Protein AF-A0A9Q1RAY2-F1 (afdb_monomer_lite)

pLDDT: mean 74.25, std 25.78, range [20.39, 98.81]

Organism: NCBI:txid402998

Structure (mmCIF, N/CA/C/O backbone):
data_AF-A0A9Q1RAY2-F1
#
_entry.id   AF-A0A9Q1RAY2-F1
#
loop_
_atom_site.group_PDB
_atom_site.id
_atom_site.type_symbol
_atom_site.label_atom_id
_atom_site.label_alt_id
_atom_site.label_comp_id
_atom_site.label_asym_id
_atom_site.label_entity_id
_atom_site.label_seq_id
_atom_site.pdbx_PDB_ins_code
_atom_site.Cartn_x
_atom_site.Cartn_y
_atom_site.Cartn_z
_atom_site.occupancy
_atom_site.B_iso_or_equiv
_atom_site.auth_seq_id
_atom_site.auth_comp_id
_atom_site.auth_asym_id
_atom_site.auth_atom_id
_atom_site.pdbx_PDB_model_num
ATOM 1 N N . MET A 1 1 ? -18.539 20.945 22.193 1.00 33.19 1 MET A N 1
ATOM 2 C CA . MET A 1 1 ? -17.929 22.193 21.702 1.00 33.19 1 MET A CA 1
ATOM 3 C C . MET A 1 1 ? -18.289 22.301 20.237 1.00 33.19 1 MET A C 1
ATOM 5 O O . MET A 1 1 ? -18.076 21.341 19.510 1.00 33.19 1 MET A O 1
ATOM 9 N N . GLU A 1 2 ? -18.968 23.379 19.859 1.00 35.97 2 GLU A N 1
ATOM 10 C CA . GLU A 1 2 ? -19.337 23.674 18.473 1.00 35.97 2 GLU A CA 1
ATOM 11 C C . GLU A 1 2 ? -18.058 23.868 17.649 1.00 35.97 2 GLU A C 1
ATOM 13 O O . GLU A 1 2 ? -17.167 24.615 18.052 1.00 35.97 2 GLU A O 1
ATOM 18 N N . GLY A 1 3 ? -17.947 23.143 16.533 1.00 38.47 3 GLY A N 1
ATOM 19 C CA . GLY A 1 3 ? -16.815 23.212 15.615 1.00 38.47 3 GLY A CA 1
ATOM 20 C C . GLY A 1 3 ? -16.821 24.529 14.856 1.00 38.47 3 GLY A C 1
ATOM 21 O O . GLY A 1 3 ? -17.370 24.628 13.761 1.00 38.47 3 GLY A O 1
ATOM 22 N N . VAL A 1 4 ? -16.207 25.550 15.443 1.00 36.22 4 VAL A N 1
ATOM 23 C CA . VAL A 1 4 ? -15.759 26.719 14.696 1.00 36.22 4 VAL A CA 1
ATOM 24 C C . VAL A 1 4 ? -14.616 26.234 13.808 1.00 36.22 4 VAL A C 1
ATOM 26 O O . VAL A 1 4 ? -13.540 25.905 14.300 1.00 36.22 4 VAL A O 1
ATOM 29 N N . SER A 1 5 ? -14.858 26.142 12.501 1.00 41.38 5 SER A N 1
ATOM 30 C CA . SER A 1 5 ? -13.795 26.033 11.500 1.00 41.38 5 SER A CA 1
ATOM 31 C C . SER A 1 5 ? -12.950 27.302 11.594 1.00 41.38 5 SER A C 1
ATOM 33 O O . SER A 1 5 ? -13.254 28.310 10.954 1.00 41.38 5 SER A O 1
ATOM 35 N N . TYR A 1 6 ? -11.919 27.290 12.438 1.00 50.03 6 TYR A N 1
ATOM 36 C CA . TYR A 1 6 ? -10.919 28.343 12.434 1.00 50.03 6 TYR A CA 1
ATOM 37 C C . TYR A 1 6 ? -10.226 28.304 11.078 1.00 50.03 6 TYR A C 1
ATOM 39 O O . TYR A 1 6 ? -9.606 27.308 10.714 1.00 50.03 6 TYR A O 1
ATOM 47 N N . GLN A 1 7 ? -10.366 29.385 10.317 1.00 55.94 7 GLN A N 1
ATOM 48 C CA . GLN A 1 7 ? -9.591 29.592 9.107 1.00 55.94 7 GLN A CA 1
ATOM 49 C C . GLN A 1 7 ? -8.116 29.637 9.515 1.00 55.94 7 GLN A C 1
ATOM 51 O O . GLN A 1 7 ? -7.667 30.587 10.158 1.00 55.94 7 GLN A O 1
ATOM 56 N N . ARG A 1 8 ? -7.395 28.555 9.226 1.00 67.81 8 ARG A N 1
ATOM 57 C CA . ARG A 1 8 ? -5.975 28.426 9.538 1.00 67.81 8 ARG A CA 1
ATOM 58 C C . ARG A 1 8 ? -5.168 29.207 8.504 1.00 67.81 8 ARG A C 1
ATOM 60 O O . ARG A 1 8 ? -5.456 29.143 7.310 1.00 67.81 8 ARG A O 1
ATOM 67 N N . PHE A 1 9 ? -4.183 29.971 8.965 1.00 79.50 9 PHE A N 1
ATOM 68 C CA . PHE A 1 9 ? -3.299 30.760 8.109 1.00 79.50 9 PHE A CA 1
ATOM 69 C C . PHE A 1 9 ? -1.877 30.245 8.295 1.00 79.50 9 PHE A C 1
ATOM 71 O O . PHE A 1 9 ? -1.226 30.695 9.237 1.00 79.50 9 PHE A O 1
ATOM 78 N N . PRO A 1 10 ? -1.395 29.337 7.426 1.00 85.56 10 PRO A N 1
ATOM 79 C CA . PRO A 1 10 ? -0.088 28.725 7.598 1.00 85.56 10 PRO A CA 1
ATOM 80 C C . PRO A 1 10 ? 1.021 29.773 7.720 1.00 85.56 10 PRO A C 1
ATOM 82 O O . PRO A 1 10 ? 1.092 30.715 6.924 1.00 85.56 10 PRO A O 1
ATOM 85 N N . ARG A 1 11 ? 1.906 29.607 8.705 1.00 88.69 11 ARG A N 1
ATOM 86 C CA . ARG A 1 11 ? 3.048 30.502 8.946 1.00 88.69 11 ARG A CA 1
ATOM 87 C C . ARG A 1 11 ? 4.352 29.737 8.869 1.00 88.69 11 ARG A C 1
ATOM 89 O O . ARG A 1 11 ? 4.477 28.678 9.472 1.00 88.69 11 ARG A O 1
ATOM 96 N N . ILE A 1 12 ? 5.335 30.314 8.181 1.00 91.19 12 ILE A N 1
ATOM 97 C CA . ILE A 1 12 ? 6.687 29.760 8.101 1.00 91.19 12 ILE A CA 1
ATOM 98 C C . ILE A 1 12 ? 7.641 30.613 8.934 1.00 91.19 12 ILE A C 1
ATOM 100 O O . ILE A 1 12 ? 7.715 31.829 8.749 1.00 91.19 12 ILE A O 1
ATOM 104 N N . LYS A 1 13 ? 8.405 29.974 9.822 1.00 93.06 13 LYS A N 1
ATOM 105 C CA . LYS A 1 13 ? 9.508 30.603 10.554 1.00 93.06 13 LYS A CA 1
ATOM 106 C C . LYS A 1 13 ? 10.816 29.906 10.211 1.00 93.06 13 LYS A C 1
ATOM 108 O O . LYS A 1 13 ? 11.023 28.741 10.528 1.00 93.06 13 LYS A O 1
ATOM 113 N N . ILE A 1 14 ? 11.716 30.644 9.579 1.00 94.31 14 ILE A N 1
ATOM 114 C CA . ILE A 1 14 ? 13.030 30.138 9.189 1.00 94.31 14 ILE A CA 1
ATOM 115 C C . ILE A 1 14 ? 13.910 29.977 10.436 1.00 94.31 14 ILE A C 1
ATOM 117 O O . ILE A 1 14 ? 13.985 30.891 11.261 1.00 94.31 14 ILE A O 1
ATOM 121 N N . ARG A 1 15 ? 14.570 28.821 10.567 1.00 89.25 15 ARG A N 1
ATOM 122 C CA . ARG A 1 15 ? 15.503 28.518 11.663 1.00 89.25 15 ARG A CA 1
ATOM 123 C C . ARG A 1 15 ? 16.948 28.544 11.184 1.00 89.25 15 ARG A C 1
ATOM 125 O O . ARG A 1 15 ? 17.764 29.252 11.764 1.00 89.25 15 ARG A O 1
ATOM 132 N N . GLU A 1 16 ? 17.236 27.831 10.103 1.00 93.81 16 GLU A N 1
ATOM 133 C CA . GLU A 1 16 ? 18.565 27.755 9.501 1.00 93.81 16 GLU A CA 1
ATOM 134 C C . GLU A 1 16 ? 18.442 27.743 7.978 1.00 93.81 16 GLU A C 1
ATOM 136 O O . GLU A 1 16 ? 17.544 27.102 7.430 1.00 93.81 16 GLU A O 1
ATOM 141 N N . VAL A 1 17 ? 19.340 28.453 7.295 1.00 93.75 17 VAL A N 1
ATOM 142 C CA . VAL A 1 17 ? 19.430 28.457 5.830 1.00 93.75 17 VAL A CA 1
ATOM 143 C C . VAL A 1 17 ? 20.895 28.424 5.427 1.00 93.75 17 VAL A C 1
ATOM 145 O O . VAL A 1 17 ? 21.680 29.283 5.827 1.00 93.75 17 VAL A O 1
ATOM 148 N N . LYS A 1 18 ? 21.225 27.443 4.600 1.00 93.44 18 LYS A N 1
ATOM 149 C CA . LYS A 1 18 ? 22.447 27.298 3.813 1.00 93.44 18 LYS A CA 1
ATOM 150 C C . LYS A 1 18 ? 22.038 27.135 2.345 1.00 93.44 18 LYS A C 1
ATOM 152 O O . LYS A 1 18 ? 20.847 27.090 2.028 1.00 93.44 18 LYS A O 1
ATOM 157 N N . ASP A 1 19 ? 23.013 27.070 1.442 1.00 89.75 19 ASP A N 1
ATOM 158 C CA . ASP A 1 19 ? 22.715 26.891 0.018 1.00 89.75 19 ASP A CA 1
ATOM 159 C C . ASP A 1 19 ? 22.049 25.534 -0.255 1.00 89.75 19 ASP A C 1
ATOM 161 O O . ASP A 1 19 ? 21.077 25.477 -1.002 1.00 89.75 19 ASP A O 1
ATOM 165 N N . ASP A 1 20 ? 22.498 24.463 0.395 1.00 91.38 20 ASP A N 1
ATOM 166 C CA . ASP A 1 20 ? 22.016 23.094 0.201 1.00 91.38 20 ASP A CA 1
ATOM 167 C C . ASP A 1 20 ? 21.087 22.585 1.313 1.00 91.38 20 ASP A C 1
ATOM 169 O O . ASP A 1 20 ? 20.387 21.598 1.099 1.00 91.38 20 ASP A O 1
ATOM 173 N N . PHE A 1 21 ? 21.028 23.273 2.456 1.00 94.62 21 PHE A N 1
ATOM 174 C CA . PHE A 1 21 ? 20.270 22.867 3.641 1.00 94.62 21 PHE A CA 1
ATOM 175 C C . PHE A 1 21 ? 19.347 23.981 4.151 1.00 94.62 21 PHE A C 1
ATOM 177 O O . PHE A 1 21 ? 19.739 25.143 4.238 1.00 94.62 21 PHE A O 1
ATOM 184 N N . MET A 1 22 ? 18.127 23.640 4.561 1.00 94.69 22 MET A N 1
ATOM 185 C CA . MET A 1 22 ? 17.204 24.567 5.212 1.00 94.69 22 MET A CA 1
ATOM 186 C C . MET A 1 22 ? 16.394 23.866 6.302 1.00 94.69 22 MET A C 1
ATOM 188 O O . MET A 1 22 ? 15.781 22.826 6.066 1.00 94.69 22 MET A O 1
ATOM 192 N N . LYS A 1 23 ? 16.329 24.491 7.481 1.00 94.25 23 LYS A N 1
ATOM 193 C CA . LYS A 1 23 ? 15.451 24.093 8.586 1.00 94.25 23 LYS A CA 1
ATOM 194 C C . LYS A 1 23 ? 14.445 25.209 8.860 1.00 94.25 23 LYS A C 1
ATOM 196 O O . LYS A 1 23 ? 14.830 26.373 9.018 1.00 94.25 23 LYS A O 1
ATOM 201 N N . PHE A 1 24 ? 13.156 24.888 8.912 1.00 95.00 24 PHE A N 1
ATOM 202 C CA . PHE A 1 24 ? 12.100 25.869 9.184 1.00 95.00 24 PHE A CA 1
ATOM 203 C C . PHE A 1 24 ? 10.911 25.249 9.915 1.00 95.00 24 PHE A C 1
ATOM 205 O O . PHE A 1 24 ? 10.690 24.047 9.864 1.00 95.00 24 PHE A O 1
ATOM 212 N N . GLU A 1 25 ? 10.129 26.087 10.583 1.00 92.81 25 GLU A N 1
ATOM 213 C CA . GLU A 1 25 ? 8.873 25.702 11.222 1.00 92.81 25 GLU A CA 1
ATOM 214 C C . GLU A 1 25 ? 7.697 26.086 10.341 1.00 92.81 25 GLU A C 1
ATOM 216 O O . GLU A 1 25 ? 7.675 27.194 9.802 1.00 92.81 25 GLU A O 1
ATOM 221 N N . LEU A 1 26 ? 6.712 25.203 10.248 1.00 93.25 26 LEU A N 1
ATOM 222 C CA . LEU A 1 26 ? 5.428 25.427 9.606 1.00 93.25 26 LEU A CA 1
ATOM 223 C C . LEU A 1 26 ? 4.328 25.290 10.664 1.00 93.25 26 LEU A C 1
ATOM 225 O O . LEU A 1 26 ? 4.116 24.203 11.189 1.00 93.25 26 LEU A O 1
ATOM 229 N N . ARG A 1 27 ? 3.649 26.393 10.977 1.00 91.75 27 ARG A N 1
ATOM 230 C CA . ARG A 1 27 ? 2.618 26.495 12.024 1.00 91.75 27 ARG A CA 1
ATOM 231 C C . ARG A 1 27 ? 1.255 26.822 11.447 1.00 91.75 27 ARG A C 1
ATOM 233 O O . ARG A 1 27 ? 1.172 27.266 10.300 1.00 91.75 27 ARG A O 1
ATOM 240 N N . ASP A 1 28 ? 0.224 26.681 12.276 1.00 87.44 28 ASP A N 1
ATOM 241 C CA . ASP A 1 28 ? -1.157 27.042 11.959 1.00 87.44 28 ASP A CA 1
ATOM 242 C C . ASP A 1 28 ? -1.636 26.310 10.693 1.00 87.44 28 ASP A C 1
ATOM 244 O O . ASP A 1 28 ? -2.200 26.912 9.779 1.00 87.44 28 ASP A O 1
ATOM 248 N N . THR A 1 29 ? -1.342 25.012 10.584 1.00 84.62 29 THR A N 1
ATOM 249 C CA . THR A 1 29 ? -1.717 24.196 9.422 1.00 84.62 29 THR A CA 1
ATOM 250 C C . THR A 1 29 ? -1.976 22.746 9.815 1.00 84.62 29 THR A C 1
ATOM 252 O O . THR A 1 29 ? -1.822 22.386 10.973 1.00 84.62 29 THR A O 1
ATOM 255 N N . ASP A 1 30 ? -2.399 21.915 8.871 1.00 81.31 30 ASP A N 1
ATOM 256 C CA . ASP A 1 30 ? -2.608 20.482 9.078 1.00 81.31 30 ASP A CA 1
ATOM 257 C C . ASP A 1 30 ? -1.476 19.649 8.472 1.00 81.31 30 ASP A C 1
ATOM 259 O O . ASP A 1 30 ? -0.794 20.062 7.525 1.00 81.31 30 ASP A O 1
ATOM 263 N N . ALA A 1 31 ? -1.331 18.417 8.965 1.00 77.75 31 ALA A N 1
ATOM 264 C CA . ALA A 1 31 ? -0.345 17.460 8.463 1.00 77.75 31 ALA A CA 1
ATOM 265 C C . ALA A 1 31 ? -0.508 17.173 6.959 1.00 77.75 31 ALA A C 1
ATOM 267 O O . ALA A 1 31 ? 0.468 16.875 6.272 1.00 77.75 31 ALA A O 1
ATOM 268 N N . SER A 1 32 ? -1.724 17.318 6.422 1.00 75.56 32 SER A N 1
ATOM 269 C CA . SER A 1 32 ? -2.008 17.208 4.988 1.00 75.56 32 SER A CA 1
ATOM 270 C C . SER A 1 32 ? -1.274 18.272 4.165 1.00 75.56 32 SER A C 1
ATOM 272 O O . SER A 1 32 ? -0.651 17.937 3.158 1.00 75.56 32 SER A O 1
ATOM 274 N N . ILE A 1 33 ? -1.278 19.532 4.612 1.00 79.56 33 ILE A N 1
ATOM 275 C CA . ILE A 1 33 ? -0.585 20.650 3.956 1.00 79.56 33 ILE A CA 1
ATOM 276 C C . ILE A 1 33 ? 0.929 20.513 4.114 1.00 79.56 33 ILE A C 1
ATOM 278 O O . ILE A 1 33 ? 1.663 20.697 3.142 1.00 79.56 33 ILE A O 1
ATOM 282 N N . ALA A 1 34 ? 1.400 20.132 5.306 1.00 83.50 34 ALA A N 1
ATOM 283 C CA . ALA A 1 34 ? 2.814 19.844 5.539 1.00 83.50 34 ALA A CA 1
ATOM 284 C C . ALA A 1 34 ? 3.312 18.730 4.594 1.00 83.50 34 ALA A C 1
ATOM 286 O O . ALA A 1 34 ? 4.295 18.899 3.865 1.00 83.50 34 ALA A O 1
ATOM 287 N N . ASN A 1 35 ? 2.587 17.614 4.509 1.00 79.75 35 ASN A N 1
ATOM 288 C CA . ASN A 1 35 ? 2.955 16.514 3.625 1.00 79.75 35 ASN A CA 1
ATOM 289 C C . ASN A 1 35 ? 2.816 16.876 2.136 1.00 79.75 35 ASN A C 1
ATOM 291 O O . ASN A 1 35 ? 3.636 16.442 1.326 1.00 79.75 35 ASN A O 1
ATOM 295 N N . ALA A 1 36 ? 1.837 17.701 1.752 1.00 77.31 36 ALA A N 1
ATOM 296 C CA . ALA A 1 36 ? 1.723 18.209 0.385 1.00 77.31 36 ALA A CA 1
ATOM 297 C C . ALA A 1 36 ? 2.956 19.034 -0.009 1.00 77.31 36 ALA A C 1
ATOM 299 O O . ALA A 1 36 ? 3.565 18.765 -1.046 1.00 77.31 36 ALA A O 1
ATOM 300 N N . LEU A 1 37 ? 3.381 19.969 0.847 1.00 86.25 37 LEU A N 1
ATOM 301 C CA . LEU A 1 37 ? 4.579 20.778 0.623 1.00 86.25 37 LEU A CA 1
ATOM 302 C C . LEU A 1 37 ? 5.838 19.900 0.515 1.00 86.25 37 LEU A C 1
ATOM 304 O O . LEU A 1 37 ? 6.626 20.069 -0.416 1.00 86.25 37 LEU A O 1
ATOM 308 N N . ARG A 1 38 ? 5.984 18.899 1.398 1.00 89.38 38 ARG A N 1
ATOM 309 C CA . ARG A 1 38 ? 7.049 17.882 1.321 1.00 89.38 38 ARG A CA 1
ATOM 310 C C . ARG A 1 38 ? 7.063 17.166 -0.031 1.00 89.38 38 ARG A C 1
ATOM 312 O O . ARG A 1 38 ? 8.111 17.054 -0.661 1.00 89.38 38 ARG A O 1
ATOM 319 N N . ARG A 1 39 ? 5.911 16.662 -0.478 1.00 81.50 39 ARG A N 1
ATOM 320 C CA . ARG A 1 39 ? 5.799 15.891 -1.726 1.00 81.50 39 ARG A CA 1
ATOM 321 C C . ARG A 1 39 ? 6.100 16.734 -2.957 1.00 81.50 39 ARG A C 1
ATOM 323 O O . ARG A 1 39 ? 6.765 16.239 -3.860 1.00 81.50 39 ARG A O 1
ATOM 330 N N . ILE A 1 40 ? 5.650 17.986 -2.985 1.00 85.56 40 ILE A N 1
ATOM 331 C CA . ILE A 1 40 ? 5.913 18.898 -4.102 1.00 85.56 40 ILE A CA 1
ATOM 332 C C . ILE A 1 40 ? 7.412 19.192 -4.208 1.00 85.56 40 ILE A C 1
ATOM 334 O O . ILE A 1 40 ? 7.958 19.100 -5.307 1.00 85.56 40 ILE A O 1
ATOM 338 N N . MET A 1 41 ? 8.092 19.450 -3.080 1.00 91.50 41 MET A N 1
ATOM 339 C CA . MET A 1 41 ? 9.549 19.634 -3.060 1.00 91.50 41 MET A CA 1
ATOM 340 C C . MET A 1 41 ? 10.296 18.432 -3.664 1.00 91.50 41 MET A C 1
ATOM 342 O O . MET A 1 41 ? 11.226 18.623 -4.436 1.00 91.50 41 MET A O 1
ATOM 346 N N . ILE A 1 42 ? 9.886 17.198 -3.354 1.00 83.38 42 ILE A N 1
ATOM 347 C CA . ILE A 1 42 ? 10.566 15.990 -3.855 1.00 83.38 42 ILE A CA 1
ATOM 348 C C . ILE A 1 42 ? 10.222 15.707 -5.327 1.00 83.38 42 ILE A C 1
ATOM 350 O O . ILE A 1 42 ? 11.091 15.348 -6.117 1.00 83.38 42 ILE A O 1
ATOM 354 N N . ALA A 1 43 ? 8.945 15.810 -5.698 1.00 76.75 43 ALA A N 1
ATOM 355 C CA . ALA A 1 43 ? 8.440 15.168 -6.909 1.00 76.75 43 ALA A CA 1
ATOM 356 C C . ALA A 1 43 ? 8.066 16.129 -8.042 1.00 76.75 43 ALA A C 1
ATOM 358 O O . ALA A 1 43 ? 7.957 15.679 -9.180 1.00 76.75 43 ALA A O 1
ATOM 359 N N . GLU A 1 44 ? 7.831 17.411 -7.767 1.00 84.00 44 GLU A N 1
ATOM 360 C CA . GLU A 1 44 ? 7.173 18.303 -8.733 1.00 84.00 44 GLU A CA 1
ATOM 361 C C . GLU A 1 44 ? 7.919 19.603 -9.010 1.00 84.00 44 GLU A C 1
ATOM 363 O O . GLU A 1 44 ? 7.674 20.222 -10.044 1.00 84.00 44 GLU A O 1
ATOM 368 N N . VAL A 1 45 ? 8.851 20.008 -8.144 1.00 92.62 45 VAL A N 1
ATOM 369 C CA . VAL A 1 45 ? 9.745 21.124 -8.460 1.00 92.62 45 VAL A CA 1
ATOM 370 C C . VAL A 1 45 ? 10.671 20.704 -9.611 1.00 92.62 45 VAL A C 1
ATOM 372 O O . VAL A 1 45 ? 11.398 19.717 -9.473 1.00 92.62 45 VAL A O 1
ATOM 375 N N . PRO A 1 46 ? 10.643 21.409 -10.757 1.00 93.44 46 PRO A N 1
ATOM 376 C CA . PRO A 1 46 ? 11.381 20.987 -11.935 1.00 93.44 46 PRO A CA 1
ATOM 377 C C . PRO A 1 46 ? 12.879 21.248 -11.801 1.00 93.44 46 PRO A C 1
ATOM 379 O O . PRO A 1 46 ? 13.305 22.266 -11.254 1.00 93.44 46 PRO A O 1
ATOM 382 N N . THR A 1 47 ? 13.674 20.357 -12.387 1.00 95.62 47 THR A N 1
ATOM 383 C CA . THR A 1 47 ? 15.131 20.490 -12.526 1.00 95.62 47 THR A CA 1
ATOM 384 C C . THR A 1 47 ? 15.575 20.126 -13.940 1.00 95.62 47 THR A C 1
ATOM 386 O O . THR A 1 47 ? 14.775 19.663 -14.758 1.00 95.62 47 THR A O 1
ATOM 389 N N . ILE A 1 48 ? 16.850 20.358 -14.246 1.00 95.12 48 ILE A N 1
ATOM 390 C CA . ILE A 1 48 ? 17.475 20.000 -15.518 1.00 95.12 48 ILE A CA 1
ATOM 391 C C . ILE A 1 48 ? 18.416 18.819 -15.270 1.00 95.12 48 ILE A C 1
ATOM 393 O O . ILE A 1 48 ? 19.281 18.883 -14.402 1.00 95.12 48 ILE A O 1
ATOM 397 N N . ALA A 1 49 ? 18.264 17.746 -16.044 1.00 94.88 49 ALA A N 1
ATOM 398 C CA . ALA A 1 49 ? 19.129 16.569 -15.964 1.00 94.88 49 ALA A CA 1
ATOM 399 C C . ALA A 1 49 ? 19.425 16.014 -17.359 1.00 94.88 49 ALA A C 1
ATOM 401 O O . ALA A 1 49 ? 18.639 16.217 -18.290 1.00 94.88 49 ALA A O 1
ATOM 402 N N . ILE A 1 50 ? 20.549 15.304 -17.501 1.00 94.69 50 ILE A N 1
ATOM 403 C CA . ILE A 1 50 ? 20.930 14.642 -18.754 1.00 94.69 50 ILE A CA 1
ATOM 404 C C . ILE A 1 50 ? 19.912 13.538 -19.075 1.00 94.69 50 ILE A C 1
ATOM 406 O O . ILE A 1 50 ? 19.660 12.630 -18.277 1.00 94.69 50 ILE A O 1
ATOM 410 N N . ASP A 1 51 ? 19.306 13.631 -20.256 1.00 88.69 51 ASP A N 1
ATOM 411 C CA . ASP A 1 51 ? 18.248 12.730 -20.708 1.00 88.69 51 ASP A CA 1
ATOM 412 C C . ASP A 1 51 ? 18.700 11.835 -21.858 1.00 88.69 51 ASP A C 1
ATOM 414 O O . ASP A 1 51 ? 18.518 10.621 -21.797 1.00 88.69 51 ASP A O 1
ATOM 418 N N . LEU A 1 52 ? 19.357 12.422 -22.860 1.00 87.94 52 LEU A N 1
ATOM 419 C CA . LEU A 1 52 ? 19.898 11.699 -24.006 1.00 87.94 52 LEU A CA 1
ATOM 420 C C . LEU A 1 52 ? 21.426 11.749 -23.987 1.00 87.94 52 LEU A C 1
ATOM 422 O O . LEU A 1 52 ? 22.007 12.804 -23.738 1.00 87.94 52 LEU A O 1
ATOM 426 N N . VAL A 1 53 ? 22.075 10.624 -24.284 1.00 91.25 53 VAL A N 1
ATOM 427 C CA . VAL A 1 53 ? 23.532 10.533 -24.439 1.00 91.25 53 VAL A CA 1
ATOM 428 C C . VAL A 1 53 ? 23.838 9.833 -25.757 1.00 91.25 53 VAL A C 1
ATOM 430 O O . VAL A 1 53 ? 23.393 8.716 -26.001 1.00 91.25 53 VAL A O 1
ATOM 433 N N . GLU A 1 54 ? 24.615 10.495 -26.599 1.00 91.75 54 GLU A N 1
ATOM 434 C CA . GLU A 1 54 ? 25.106 10.003 -27.877 1.00 91.75 54 GLU A CA 1
ATOM 435 C C . GLU A 1 54 ? 26.615 9.798 -27.782 1.00 91.75 54 GLU A C 1
ATOM 437 O O . GLU A 1 54 ? 27.398 10.749 -27.734 1.00 91.75 54 GLU A O 1
ATOM 442 N N . ILE A 1 55 ? 27.035 8.538 -27.730 1.00 90.88 55 ILE A N 1
ATOM 443 C CA . ILE A 1 55 ? 28.447 8.175 -27.625 1.00 90.88 55 ILE A CA 1
ATOM 444 C C . ILE A 1 55 ? 29.023 8.019 -29.033 1.00 90.88 55 ILE A C 1
ATOM 446 O O . ILE A 1 55 ? 28.619 7.143 -29.792 1.00 90.88 55 ILE A O 1
ATOM 450 N N . GLU A 1 56 ? 29.991 8.869 -29.381 1.00 94.81 56 GLU A N 1
ATOM 451 C CA . GLU A 1 56 ? 30.722 8.775 -30.650 1.00 94.81 56 GLU A CA 1
ATOM 452 C C . GLU A 1 56 ? 31.846 7.738 -30.568 1.00 94.81 56 GLU A C 1
ATOM 454 O O . GLU A 1 56 ? 32.087 6.984 -31.509 1.00 94.81 56 GLU A O 1
ATOM 459 N N . VAL A 1 57 ? 32.583 7.739 -29.453 1.00 95.38 57 VAL A N 1
ATOM 460 C CA . VAL A 1 57 ? 33.700 6.825 -29.197 1.00 95.38 57 VAL A CA 1
ATOM 461 C C . VAL A 1 57 ? 33.703 6.445 -27.728 1.00 95.38 57 VAL A C 1
ATOM 463 O O . VAL A 1 57 ? 33.858 7.307 -26.867 1.00 95.38 57 VAL A O 1
ATOM 466 N N . ASN A 1 58 ? 33.644 5.148 -27.448 1.00 95.44 58 ASN A N 1
ATOM 467 C CA . ASN A 1 58 ? 33.940 4.592 -26.137 1.00 95.44 58 ASN A CA 1
ATOM 468 C C . ASN A 1 58 ? 34.900 3.412 -26.294 1.00 95.44 58 ASN A C 1
ATOM 470 O O . ASN A 1 58 ? 34.569 2.379 -26.866 1.00 95.44 58 ASN A O 1
ATOM 474 N N . SER A 1 59 ? 36.119 3.587 -25.793 1.00 95.31 59 SER A N 1
ATOM 475 C CA . SER A 1 59 ? 37.126 2.517 -25.708 1.00 95.31 59 SER A CA 1
ATOM 476 C C . SER A 1 59 ? 37.485 2.184 -24.260 1.00 95.31 59 SER A C 1
ATOM 478 O O . SER A 1 59 ? 38.508 1.546 -24.000 1.00 95.31 59 SER A O 1
ATOM 480 N N . SER A 1 60 ? 36.671 2.657 -23.314 1.00 93.38 60 SER A N 1
ATOM 481 C CA . SER A 1 60 ? 36.824 2.399 -21.888 1.00 93.38 60 SER A CA 1
ATOM 482 C C . SER A 1 60 ? 36.389 0.974 -21.521 1.00 93.38 60 SER A C 1
ATOM 484 O O . SER A 1 60 ? 35.984 0.185 -22.369 1.00 93.38 60 SER A O 1
ATOM 486 N N . VAL A 1 61 ? 36.506 0.629 -20.238 1.00 90.19 61 VAL A N 1
ATOM 487 C CA . VAL A 1 61 ? 36.059 -0.672 -19.705 1.00 90.19 61 VAL A CA 1
ATOM 488 C C . VAL A 1 61 ? 34.555 -0.680 -19.393 1.00 90.19 61 VAL A C 1
ATOM 490 O O . VAL A 1 61 ? 33.976 -1.747 -19.216 1.00 90.19 61 VAL A O 1
ATOM 493 N N . LEU A 1 62 ? 33.920 0.493 -19.293 1.00 89.50 62 LEU A N 1
ATOM 494 C CA . LEU A 1 62 ? 32.485 0.593 -19.039 1.00 89.50 62 LEU A CA 1
ATOM 495 C C . LEU A 1 62 ? 31.733 0.615 -20.361 1.00 89.50 62 LEU A C 1
ATOM 497 O O . LEU A 1 62 ? 32.099 1.363 -21.266 1.00 89.50 62 LEU A O 1
ATOM 501 N N . ASN A 1 63 ? 30.661 -0.164 -20.441 1.00 87.69 63 ASN A N 1
ATOM 502 C CA . ASN A 1 63 ? 29.761 -0.114 -21.580 1.00 87.69 63 ASN A CA 1
ATOM 503 C C . ASN A 1 63 ? 28.969 1.205 -21.602 1.00 87.69 63 ASN A C 1
ATOM 505 O O . ASN A 1 63 ? 28.826 1.894 -20.582 1.00 87.69 63 ASN A O 1
ATOM 509 N N . ASP A 1 64 ? 28.421 1.516 -22.771 1.00 84.75 64 ASP A N 1
ATOM 510 C CA . ASP A 1 64 ? 27.703 2.754 -23.072 1.00 84.75 64 ASP A CA 1
ATOM 511 C C . ASP A 1 64 ? 26.509 2.995 -22.140 1.00 84.75 64 ASP A C 1
ATOM 513 O O . ASP A 1 64 ? 26.296 4.121 -21.682 1.00 84.75 64 ASP A O 1
ATOM 517 N N . GLU A 1 65 ? 25.775 1.941 -21.773 1.00 81.56 65 GLU A N 1
ATOM 518 C CA . GLU A 1 65 ? 24.644 2.022 -20.851 1.00 81.56 65 GLU A CA 1
ATOM 519 C C . GLU A 1 65 ? 25.072 2.501 -19.459 1.00 81.56 65 GLU A C 1
ATOM 521 O O . GLU A 1 65 ? 24.441 3.386 -18.883 1.00 81.56 65 GLU A O 1
ATOM 526 N N . PHE A 1 66 ? 26.194 2.000 -18.933 1.00 80.69 66 PHE A N 1
ATOM 527 C CA . PHE A 1 66 ? 26.681 2.387 -17.608 1.00 80.69 66 PHE A CA 1
ATOM 528 C C . PHE A 1 66 ? 27.161 3.837 -17.580 1.00 80.69 66 PHE A C 1
ATOM 530 O O . PHE A 1 66 ? 26.930 4.541 -16.595 1.00 80.69 66 PHE A O 1
ATOM 537 N N . ILE A 1 67 ? 27.816 4.296 -18.650 1.00 87.75 67 ILE A N 1
ATOM 538 C CA . ILE A 1 67 ? 28.240 5.695 -18.784 1.00 87.75 67 ILE A CA 1
ATOM 539 C C . ILE A 1 67 ? 27.009 6.601 -18.877 1.00 87.75 67 ILE A C 1
ATOM 541 O O . ILE A 1 67 ? 26.941 7.607 -18.172 1.00 87.75 67 ILE A O 1
ATOM 545 N N . SER A 1 68 ? 26.010 6.210 -19.670 1.00 87.62 68 SER A N 1
ATOM 546 C CA . SER A 1 68 ? 24.761 6.959 -19.837 1.00 87.62 68 SER A CA 1
ATOM 547 C C . SER A 1 68 ? 23.980 7.076 -18.525 1.00 87.62 68 SER A C 1
ATOM 549 O O . SER A 1 68 ? 23.561 8.171 -18.157 1.00 87.62 68 SER A O 1
ATOM 551 N N . HIS A 1 69 ? 23.862 5.985 -17.759 1.00 83.94 69 HIS A N 1
ATOM 552 C CA . HIS A 1 69 ? 23.225 6.003 -16.438 1.00 83.94 69 HIS A CA 1
ATOM 553 C C . HIS A 1 69 ? 23.962 6.899 -15.437 1.00 83.94 69 HIS A C 1
ATOM 555 O O . HIS A 1 69 ? 23.319 7.624 -14.681 1.00 83.94 69 HIS A O 1
ATOM 561 N N . ARG A 1 70 ? 25.302 6.885 -15.437 1.00 91.25 70 ARG A N 1
ATOM 562 C CA . ARG A 1 70 ? 26.100 7.769 -14.573 1.00 91.25 70 ARG A CA 1
ATOM 563 C C . ARG A 1 70 ? 25.901 9.234 -14.930 1.00 91.25 70 ARG A C 1
ATOM 565 O O . ARG A 1 70 ? 25.667 10.032 -14.033 1.00 91.25 70 ARG A O 1
ATOM 572 N N . LEU A 1 71 ? 25.961 9.569 -16.219 1.00 90.88 71 LEU A N 1
ATOM 573 C CA . LEU A 1 71 ? 25.730 10.929 -16.713 1.00 90.88 71 LEU A CA 1
ATOM 574 C C . LEU A 1 71 ? 24.326 11.427 -16.364 1.00 90.88 71 LEU A C 1
ATOM 576 O O . LEU A 1 71 ? 24.183 12.557 -15.911 1.00 90.88 71 LEU A O 1
ATOM 580 N N . GLY A 1 72 ? 23.311 10.571 -16.501 1.00 90.44 72 GLY A N 1
ATOM 581 C CA . GLY A 1 72 ? 21.934 10.897 -16.139 1.00 90.44 72 GLY A CA 1
ATOM 582 C C . GLY A 1 72 ? 21.740 11.250 -14.662 1.00 90.44 72 GLY A C 1
ATOM 583 O O . GLY A 1 72 ? 20.783 11.942 -14.344 1.00 90.44 72 GLY A O 1
ATOM 584 N N . LEU A 1 73 ? 22.634 10.808 -13.770 1.00 90.25 73 LEU A N 1
ATOM 585 C CA . LEU A 1 73 ? 22.584 11.080 -12.328 1.00 90.25 73 LEU A CA 1
ATOM 586 C C . LEU A 1 73 ? 23.578 12.158 -11.871 1.00 90.25 73 LEU A C 1
ATOM 588 O O . LEU A 1 73 ? 23.695 12.391 -10.670 1.00 90.25 73 LEU A O 1
ATOM 592 N N . VAL A 1 74 ? 24.298 12.816 -12.788 1.00 93.50 74 VAL A N 1
ATOM 593 C CA . VAL A 1 74 ? 25.111 13.991 -12.446 1.00 93.50 74 VAL A CA 1
ATOM 594 C C . VAL A 1 74 ? 24.164 15.178 -12.227 1.00 93.50 74 VAL A C 1
ATOM 596 O O . VAL A 1 74 ? 23.513 15.606 -13.182 1.00 93.50 74 VAL A O 1
ATOM 599 N N . PRO A 1 75 ? 24.076 15.731 -11.006 1.00 93.31 75 PRO A N 1
ATOM 600 C CA . PRO A 1 75 ? 23.222 16.876 -10.734 1.00 93.31 75 PRO A CA 1
ATOM 601 C C . PRO A 1 75 ? 23.771 18.121 -11.433 1.00 93.31 75 PRO A C 1
ATOM 603 O O . PRO A 1 75 ? 24.975 18.398 -11.394 1.00 93.31 75 PRO A O 1
ATOM 606 N N . LEU A 1 76 ? 22.872 18.870 -12.071 1.00 95.19 76 LEU A N 1
ATOM 607 C CA . LEU A 1 76 ? 23.174 20.107 -12.787 1.00 95.19 76 LEU A CA 1
ATOM 608 C C . LEU A 1 76 ? 22.516 21.299 -12.087 1.00 95.19 76 LEU A C 1
ATOM 610 O O . LEU A 1 76 ? 21.389 21.194 -11.590 1.00 95.19 76 LEU A O 1
ATOM 614 N N . THR A 1 77 ? 23.183 22.451 -12.100 1.00 94.94 77 THR A N 1
ATOM 615 C CA . THR A 1 77 ? 22.594 23.715 -11.652 1.00 94.94 77 THR A CA 1
ATOM 616 C C . THR A 1 77 ? 21.329 24.007 -12.458 1.00 94.94 77 THR A C 1
ATOM 618 O O . THR A 1 77 ? 21.324 24.009 -13.688 1.00 94.94 77 THR A O 1
ATOM 621 N N . SER A 1 78 ? 20.221 24.208 -11.750 1.00 93.38 78 SER A N 1
ATOM 622 C CA . SER A 1 78 ? 18.864 24.182 -12.301 1.00 93.38 78 SER A CA 1
ATOM 623 C C . SER A 1 78 ? 18.085 25.471 -12.014 1.00 93.38 78 SER A C 1
ATOM 625 O O . SER A 1 78 ? 16.857 25.467 -12.008 1.00 93.38 78 SER A O 1
ATOM 627 N N . GLU A 1 79 ? 18.766 26.605 -11.820 1.00 85.88 79 GLU A N 1
ATOM 628 C CA . GLU A 1 79 ? 18.116 27.907 -11.574 1.00 85.88 79 GLU A CA 1
ATOM 629 C C . GLU A 1 79 ? 17.173 28.321 -12.722 1.00 85.88 79 GLU A C 1
ATOM 631 O O . GLU A 1 79 ? 16.116 28.908 -12.496 1.00 85.88 79 GLU A O 1
ATOM 636 N N . ARG A 1 80 ? 17.504 27.933 -13.962 1.00 83.88 80 ARG A N 1
ATOM 637 C CA . ARG A 1 80 ? 16.676 28.156 -15.161 1.00 83.88 80 ARG A CA 1
ATOM 638 C C . ARG A 1 80 ? 15.527 27.160 -15.344 1.00 83.88 80 ARG A C 1
ATOM 640 O O . ARG A 1 80 ? 14.722 27.337 -16.256 1.00 83.88 80 ARG A O 1
ATOM 647 N N . ALA A 1 81 ? 15.408 26.117 -14.521 1.00 88.31 81 ALA A N 1
ATOM 648 C CA . ALA A 1 81 ? 14.420 25.060 -14.752 1.00 88.31 81 ALA A CA 1
ATOM 649 C C . ALA A 1 81 ? 12.975 25.590 -14.756 1.00 88.31 81 ALA A C 1
ATOM 651 O O . ALA A 1 81 ? 12.142 25.129 -15.536 1.00 88.31 81 ALA A O 1
ATOM 652 N N . MET A 1 82 ? 12.672 26.601 -13.935 1.00 83.62 82 MET A N 1
ATOM 653 C CA . MET A 1 82 ? 11.338 27.208 -13.888 1.00 83.62 82 MET A CA 1
ATOM 654 C C . MET A 1 82 ? 10.979 27.960 -15.179 1.00 83.62 82 MET A C 1
ATOM 656 O O . MET A 1 82 ? 9.829 27.888 -15.602 1.00 83.62 82 MET A O 1
ATOM 660 N N . SER A 1 83 ? 11.941 28.614 -15.841 1.00 86.25 83 SER A N 1
ATOM 661 C CA . SER A 1 83 ? 11.715 29.399 -17.069 1.00 86.25 83 SER A CA 1
ATOM 662 C C . SER A 1 83 ? 11.855 28.595 -18.366 1.00 86.25 83 SER A C 1
ATOM 664 O O . SER A 1 83 ? 11.395 29.030 -19.419 1.00 86.25 83 SER A O 1
ATOM 666 N N . MET A 1 84 ? 12.481 27.423 -18.301 1.00 87.56 84 MET A N 1
ATOM 667 C CA . MET A 1 84 ? 12.639 26.507 -19.428 1.00 87.56 84 MET A CA 1
ATOM 668 C C . MET A 1 84 ? 11.312 25.809 -19.767 1.00 87.56 84 MET A C 1
ATOM 670 O O . MET A 1 84 ? 10.510 25.503 -18.876 1.00 87.56 84 MET A O 1
ATOM 674 N N . ARG A 1 85 ? 11.066 25.528 -21.049 1.00 86.69 85 ARG A N 1
ATOM 675 C CA . ARG A 1 85 ? 9.877 24.777 -21.482 1.00 86.69 85 ARG A CA 1
ATOM 676 C C . ARG A 1 85 ? 10.113 23.276 -21.339 1.00 86.69 85 ARG A C 1
ATOM 678 O O . ARG A 1 85 ? 11.243 22.806 -21.480 1.00 86.69 85 ARG A O 1
ATOM 685 N N . PHE A 1 86 ? 9.056 22.516 -21.063 1.00 83.69 86 PHE A N 1
ATOM 686 C CA . PHE A 1 86 ? 9.124 21.063 -21.202 1.00 83.69 86 PHE A CA 1
ATOM 687 C C . PHE A 1 86 ? 9.281 20.716 -22.682 1.00 83.69 86 PHE A C 1
ATOM 689 O O . PHE A 1 86 ? 8.659 21.347 -23.533 1.00 83.69 86 PHE A O 1
ATOM 696 N N . SER A 1 87 ? 10.108 19.716 -23.001 1.00 80.12 87 SER A N 1
ATOM 697 C CA . SER A 1 87 ? 10.377 19.361 -24.399 1.00 80.12 87 SER A CA 1
ATOM 698 C C . SER A 1 87 ? 9.103 18.995 -25.156 1.00 80.12 87 SER A C 1
ATOM 700 O O . SER A 1 87 ? 8.969 19.392 -26.300 1.00 80.12 87 SER A O 1
ATOM 702 N N . ARG A 1 88 ? 8.147 18.323 -24.503 1.00 76.88 88 ARG A N 1
ATOM 703 C CA . ARG A 1 88 ? 6.855 17.919 -25.087 1.00 76.88 88 ARG A CA 1
ATOM 704 C C . ARG A 1 88 ? 5.903 19.079 -25.420 1.00 76.88 88 ARG A C 1
ATOM 706 O O . ARG A 1 88 ? 5.012 18.880 -26.232 1.00 76.88 88 ARG A O 1
ATOM 713 N N . ASP A 1 89 ? 6.128 20.259 -24.842 1.00 73.31 89 ASP A N 1
ATOM 714 C CA . ASP A 1 89 ? 5.283 21.460 -24.994 1.00 73.31 89 ASP A CA 1
ATOM 715 C C . ASP A 1 89 ? 6.073 22.615 -25.625 1.00 73.31 89 ASP A C 1
ATOM 717 O O . ASP A 1 89 ? 5.823 23.799 -25.398 1.00 73.31 89 ASP A O 1
ATOM 721 N N . CYS A 1 90 ? 7.143 22.286 -26.347 1.00 79.38 90 CYS A N 1
ATOM 722 C CA . CYS A 1 90 ? 7.995 23.295 -26.940 1.00 79.38 90 CYS A CA 1
ATOM 723 C C . CYS A 1 90 ? 7.555 23.598 -28.374 1.00 79.38 90 CYS A C 1
ATOM 725 O O . CYS A 1 90 ? 7.991 22.932 -29.310 1.00 79.38 90 CYS A O 1
ATOM 727 N N . ASP A 1 91 ? 6.764 24.661 -28.544 1.00 79.38 91 ASP A N 1
ATOM 728 C CA . ASP A 1 91 ? 6.344 25.158 -29.869 1.00 79.38 91 ASP A CA 1
ATOM 729 C C . ASP A 1 91 ? 7.519 25.532 -30.779 1.00 79.38 91 ASP A C 1
ATOM 731 O O . ASP A 1 91 ? 7.411 25.510 -31.998 1.00 79.38 91 ASP A O 1
ATOM 735 N N . ALA A 1 92 ? 8.654 25.923 -30.193 1.00 80.31 92 ALA A N 1
ATOM 736 C CA . ALA A 1 92 ? 9.814 26.371 -30.958 1.00 80.31 92 ALA A CA 1
ATOM 737 C C . ALA A 1 92 ? 10.475 25.236 -31.757 1.00 80.31 92 ALA A C 1
ATOM 739 O O . ALA A 1 92 ? 11.256 25.509 -32.666 1.00 80.31 92 ALA A O 1
ATOM 740 N N . CYS A 1 93 ? 10.206 23.983 -31.393 1.00 78.25 93 CYS A N 1
ATOM 741 C CA . CYS A 1 93 ? 10.844 22.819 -31.992 1.00 78.25 93 CYS A CA 1
ATOM 742 C C . CYS A 1 93 ? 9.875 21.642 -32.191 1.00 78.25 93 CYS A C 1
ATOM 744 O O . CYS A 1 93 ? 10.300 20.495 -32.303 1.00 78.25 93 CYS A O 1
ATOM 746 N N . ASP A 1 94 ? 8.565 21.922 -32.199 1.00 74.56 94 ASP A N 1
ATOM 747 C CA . ASP A 1 94 ? 7.484 20.945 -32.395 1.00 74.56 94 ASP A CA 1
ATOM 748 C C . ASP A 1 94 ? 7.637 19.662 -31.552 1.00 74.56 94 ASP A C 1
ATOM 750 O O . ASP A 1 94 ? 7.292 18.556 -31.974 1.00 74.56 94 ASP A O 1
ATOM 754 N N . GLY A 1 95 ? 8.183 19.791 -30.340 1.00 67.75 95 GLY A N 1
ATOM 755 C CA . GLY A 1 95 ? 8.358 18.663 -29.429 1.00 67.75 95 GLY A CA 1
ATOM 756 C C . GLY A 1 95 ? 9.615 17.804 -29.631 1.00 67.75 95 GLY A C 1
ATOM 757 O O . GLY A 1 95 ? 9.780 16.808 -28.924 1.00 67.75 95 GLY A O 1
ATOM 758 N N . ASP A 1 96 ? 10.521 18.153 -30.550 1.00 72.00 96 ASP A N 1
ATOM 759 C CA . ASP A 1 96 ? 11.734 17.363 -30.840 1.00 72.00 96 ASP A CA 1
ATOM 760 C C . ASP A 1 96 ? 12.762 17.342 -29.680 1.00 72.00 96 ASP A C 1
ATOM 762 O O . ASP A 1 96 ? 13.624 16.458 -29.592 1.00 72.00 96 ASP A O 1
ATOM 766 N N . GLY A 1 97 ? 12.641 18.291 -28.744 1.00 72.44 97 GLY A N 1
ATOM 767 C CA . GLY A 1 97 ? 13.524 18.454 -27.598 1.00 72.44 97 GLY A CA 1
ATOM 768 C C . GLY A 1 97 ? 14.971 18.815 -27.953 1.00 72.44 97 GLY A C 1
ATOM 769 O O . GLY A 1 97 ? 15.865 18.348 -27.238 1.00 72.44 97 GLY A O 1
ATOM 770 N N . GLN A 1 98 ? 15.197 19.562 -29.043 1.00 77.81 98 GLN A N 1
ATOM 771 C CA . GLN A 1 98 ? 16.508 19.973 -29.571 1.00 77.81 98 GLN A CA 1
ATOM 772 C C . GLN A 1 98 ? 16.586 21.485 -29.875 1.00 77.81 98 GLN A C 1
ATOM 774 O O . GLN A 1 98 ? 17.113 21.904 -30.905 1.00 77.81 98 GLN A O 1
ATOM 779 N N . CYS A 1 99 ? 16.084 22.336 -28.976 1.00 85.12 99 CYS A N 1
ATOM 780 C CA . CYS A 1 99 ? 16.252 23.790 -29.089 1.00 85.12 99 CYS A CA 1
ATOM 781 C C . CYS A 1 99 ? 16.718 24.445 -27.782 1.00 85.12 99 CYS A C 1
ATOM 783 O O . CYS A 1 99 ? 16.656 23.849 -26.704 1.00 85.12 99 CYS A O 1
ATOM 785 N N . GLU A 1 100 ? 17.132 25.711 -27.875 1.00 85.31 100 GLU A N 1
ATOM 786 C CA . GLU A 1 100 ? 17.650 26.518 -26.757 1.00 85.31 100 GLU A CA 1
ATOM 787 C C . GLU A 1 100 ? 16.623 26.797 -25.639 1.00 85.31 100 GLU A C 1
ATOM 789 O O . GLU A 1 100 ? 16.996 27.173 -24.525 1.00 85.31 100 GLU A O 1
ATOM 794 N N . TYR A 1 101 ? 15.326 26.606 -25.915 1.00 86.94 101 TYR A N 1
ATOM 795 C CA . TYR A 1 101 ? 14.236 26.852 -24.962 1.00 86.94 101 TYR A CA 1
ATOM 796 C C . TYR A 1 101 ? 13.875 25.627 -24.113 1.00 86.94 101 TYR A C 1
ATOM 798 O O . TYR A 1 101 ? 13.262 25.785 -23.053 1.00 86.94 101 TYR A O 1
ATOM 806 N N . CYS A 1 102 ? 14.213 24.416 -24.571 1.00 87.94 102 CYS A N 1
ATOM 807 C CA . CYS A 1 102 ? 13.807 23.160 -23.928 1.00 87.94 102 CYS A CA 1
ATOM 808 C C . CYS A 1 102 ? 14.930 22.123 -23.782 1.00 87.94 102 CYS A C 1
ATOM 810 O O . CYS A 1 102 ? 14.680 21.033 -23.258 1.00 87.94 102 CYS A O 1
ATOM 812 N N . SER A 1 103 ? 16.161 22.451 -24.186 1.00 92.12 103 SER A N 1
ATOM 813 C CA . SER A 1 103 ? 17.329 21.594 -23.980 1.00 92.12 103 SER A CA 1
ATOM 814 C C . SER A 1 103 ? 18.631 22.378 -23.778 1.00 92.12 103 SER A C 1
ATOM 816 O O . SER A 1 103 ? 18.742 23.530 -24.191 1.00 92.12 103 SER A O 1
ATOM 818 N N . VAL A 1 104 ? 19.613 21.738 -23.140 1.00 94.38 104 VAL A N 1
ATOM 819 C CA . VAL A 1 104 ? 21.001 22.213 -23.018 1.00 94.38 104 VAL A CA 1
ATOM 820 C C . VAL A 1 104 ? 21.933 21.093 -23.460 1.00 94.38 104 VAL A C 1
ATOM 822 O O . VAL A 1 104 ? 21.754 19.945 -23.051 1.00 94.38 104 VAL A O 1
ATOM 825 N N . GLU A 1 105 ? 22.926 21.405 -24.286 1.00 94.62 105 GLU A N 1
ATOM 826 C CA . GLU A 1 105 ? 23.865 20.410 -24.795 1.00 94.62 105 GLU A CA 1
ATOM 827 C C . GLU A 1 105 ? 25.146 20.356 -23.966 1.00 94.62 105 GLU A C 1
ATOM 829 O O . GLU A 1 105 ? 25.670 21.372 -23.514 1.00 94.62 105 GLU A O 1
ATOM 834 N N . PHE A 1 106 ? 25.686 19.152 -23.823 1.00 96.44 106 PHE A N 1
ATOM 835 C CA . PHE A 1 106 ? 26.949 18.872 -23.164 1.00 96.44 106 PHE A CA 1
ATOM 836 C C . PHE A 1 106 ? 27.867 18.084 -24.090 1.00 96.44 106 PHE A C 1
ATOM 838 O O . PHE A 1 106 ? 27.441 17.155 -24.778 1.00 96.44 106 PHE A O 1
ATOM 845 N N . TYR A 1 107 ? 29.153 18.412 -24.054 1.00 97.06 107 TYR A N 1
ATOM 846 C CA . TYR A 1 107 ? 30.188 17.759 -24.842 1.00 97.06 107 TYR A CA 1
ATOM 847 C C . TYR A 1 107 ? 31.294 17.239 -23.930 1.00 97.06 107 TYR A C 1
ATOM 849 O O . TYR A 1 107 ? 31.795 17.959 -23.069 1.00 97.06 107 TYR A O 1
ATOM 857 N N . LEU A 1 108 ? 31.715 15.994 -24.148 1.00 96.38 108 LEU A N 1
ATOM 858 C CA . LEU A 1 108 ? 32.855 15.390 -23.461 1.00 96.38 108 LEU A CA 1
ATOM 859 C C . LEU A 1 108 ? 33.800 14.801 -24.501 1.00 96.38 108 LEU A C 1
ATOM 861 O O . LEU A 1 108 ? 33.387 14.010 -25.348 1.00 96.38 108 LEU A O 1
ATOM 865 N N . ARG A 1 109 ? 35.078 15.180 -24.444 1.00 96.81 109 ARG A N 1
ATOM 866 C CA . ARG A 1 109 ? 36.113 14.676 -25.355 1.00 96.81 109 ARG A CA 1
ATOM 867 C C . ARG A 1 109 ? 37.427 14.516 -24.608 1.00 96.81 109 ARG A C 1
ATOM 869 O O . ARG A 1 109 ? 38.175 15.476 -24.449 1.00 96.81 109 ARG A O 1
ATOM 876 N N . VAL A 1 110 ? 37.713 13.292 -24.173 1.00 95.88 110 VAL A N 1
ATOM 877 C CA . VAL A 1 110 ? 38.869 13.000 -23.321 1.00 95.88 110 VAL A CA 1
ATOM 878 C C . VAL A 1 110 ? 39.627 11.778 -23.830 1.00 95.88 110 VAL A C 1
ATOM 880 O O . VAL A 1 110 ? 39.034 10.767 -24.202 1.00 95.88 110 VAL A O 1
ATOM 883 N N . LYS A 1 111 ? 40.962 11.863 -23.826 1.00 96.56 111 LYS A N 1
ATOM 884 C CA . LYS A 1 111 ? 41.869 10.779 -24.215 1.00 96.56 111 LYS A CA 1
ATOM 885 C C . LYS A 1 111 ? 43.033 10.672 -23.240 1.00 96.56 111 LYS A C 1
ATOM 887 O O . LYS A 1 111 ? 43.721 11.656 -22.980 1.00 96.56 111 LYS A O 1
ATOM 892 N N . CYS A 1 112 ? 43.287 9.470 -22.734 1.00 95.69 112 CYS A N 1
ATOM 893 C CA . CYS A 1 112 ? 44.409 9.218 -21.839 1.00 95.69 112 CYS A CA 1
ATOM 894 C C . CYS A 1 112 ? 45.695 8.996 -22.652 1.00 95.69 112 CYS A C 1
ATOM 896 O O . CYS A 1 112 ? 45.837 7.995 -23.357 1.00 95.69 112 CYS A O 1
ATOM 898 N N . LEU A 1 113 ? 46.636 9.941 -22.572 1.00 93.56 113 LEU A N 1
ATOM 899 C CA . LEU A 1 113 ? 47.924 9.872 -23.283 1.00 93.56 113 LEU A CA 1
ATOM 900 C C . LEU A 1 113 ? 49.080 9.373 -22.405 1.00 93.56 113 LEU A C 1
ATOM 902 O O . LEU A 1 113 ? 50.115 8.965 -22.930 1.00 93.56 113 LEU A O 1
ATOM 906 N N . THR A 1 114 ? 48.916 9.413 -21.084 1.00 92.94 114 THR A N 1
ATOM 907 C CA . THR A 1 114 ? 49.947 9.050 -20.107 1.00 92.94 114 THR A CA 1
ATOM 908 C C . THR A 1 114 ? 49.787 7.599 -19.651 1.00 92.94 114 THR A C 1
ATOM 910 O O . THR A 1 114 ? 48.745 6.985 -19.853 1.00 92.94 114 THR A O 1
ATOM 913 N N . ASP A 1 115 ? 50.825 7.033 -19.029 1.00 88.69 115 ASP A N 1
ATOM 914 C CA . ASP A 1 115 ? 50.760 5.695 -18.414 1.00 88.69 115 ASP A CA 1
ATOM 915 C C . ASP A 1 115 ? 49.959 5.672 -17.096 1.00 88.69 115 ASP A C 1
ATOM 917 O O . ASP A 1 115 ? 49.668 4.605 -16.555 1.00 88.69 115 ASP A O 1
ATOM 921 N N . GLN A 1 116 ? 49.585 6.842 -16.568 1.00 90.69 116 GLN A N 1
ATOM 922 C CA . GLN A 1 116 ? 48.747 6.957 -15.378 1.00 90.69 116 GLN A CA 1
ATOM 923 C C . GLN A 1 116 ? 47.267 6.865 -15.753 1.00 90.69 116 GLN A C 1
ATOM 925 O O . GLN A 1 116 ? 46.848 7.316 -16.814 1.00 90.69 116 GLN A O 1
ATOM 930 N N . THR A 1 117 ? 46.461 6.284 -14.863 1.00 90.56 117 THR A N 1
ATOM 931 C CA . THR A 1 117 ? 45.007 6.231 -15.066 1.00 90.56 117 THR A CA 1
ATOM 932 C C . THR A 1 117 ? 44.431 7.643 -15.000 1.00 90.56 117 THR A C 1
ATOM 934 O O . THR A 1 117 ? 44.692 8.369 -14.043 1.00 90.56 117 THR A O 1
ATOM 937 N N . LEU A 1 118 ? 43.650 8.017 -16.012 1.00 92.19 118 LEU A N 1
ATOM 938 C CA . LEU A 1 118 ? 42.949 9.292 -16.081 1.00 92.19 118 LEU A CA 1
ATOM 939 C C . LEU A 1 118 ? 41.530 9.122 -15.533 1.00 92.19 118 LEU A C 1
ATOM 941 O O . LEU A 1 118 ? 40.734 8.372 -16.100 1.00 92.19 118 LEU A O 1
ATOM 945 N N . ASP A 1 119 ? 41.223 9.815 -14.440 1.00 93.12 119 ASP A N 1
ATOM 946 C CA . ASP A 1 119 ? 39.865 9.907 -13.903 1.00 93.12 119 ASP A CA 1
ATOM 947 C C . ASP A 1 119 ? 39.096 10.965 -14.711 1.00 93.12 119 ASP A C 1
ATOM 949 O O . ASP A 1 119 ? 39.417 12.146 -14.632 1.00 93.12 119 ASP A O 1
ATOM 953 N N . VAL A 1 120 ? 38.106 10.539 -15.497 1.00 94.00 120 VAL A N 1
ATOM 954 C CA . VAL A 1 120 ? 37.177 11.430 -16.207 1.00 94.00 120 VAL A CA 1
ATOM 955 C C . VAL A 1 120 ? 36.017 11.742 -15.271 1.00 94.00 120 VAL A C 1
ATOM 957 O O . VAL A 1 120 ? 35.396 10.823 -14.729 1.00 94.00 120 VAL A O 1
ATOM 960 N N . THR A 1 121 ? 35.722 13.019 -15.071 1.00 94.38 121 THR A N 1
ATOM 961 C CA . THR A 1 121 ? 34.789 13.521 -14.059 1.00 94.38 121 THR A CA 1
ATOM 962 C C . THR A 1 121 ? 33.727 14.446 -14.646 1.00 94.38 121 THR A C 1
ATOM 964 O O . THR A 1 121 ? 33.817 14.875 -15.793 1.00 94.38 121 THR A O 1
ATOM 967 N N . SER A 1 122 ? 32.731 14.807 -13.838 1.00 93.50 122 SER A N 1
ATOM 968 C CA . SER A 1 122 ? 31.706 15.780 -14.207 1.00 93.50 122 SER A CA 1
ATOM 969 C C . SER A 1 122 ? 32.290 17.130 -14.632 1.00 93.50 122 SER A C 1
ATOM 971 O O . SER A 1 122 ? 31.714 17.767 -15.501 1.00 93.50 122 SER A O 1
ATOM 973 N N . LYS A 1 123 ? 33.458 17.545 -14.120 1.00 90.69 123 LYS A N 1
ATOM 974 C CA . LYS A 1 123 ? 34.107 18.808 -14.529 1.00 90.69 123 LYS A CA 1
ATOM 975 C C . LYS A 1 123 ? 34.634 18.789 -15.968 1.00 90.69 123 LYS A C 1
ATOM 977 O O . LYS A 1 123 ? 34.882 19.850 -16.528 1.00 90.69 123 LYS A O 1
ATOM 982 N N . ASP A 1 124 ? 34.782 17.608 -16.567 1.00 93.56 124 ASP A N 1
ATOM 983 C CA . ASP A 1 124 ? 35.191 17.462 -17.966 1.00 93.56 124 ASP A CA 1
ATOM 984 C C . ASP A 1 124 ? 34.014 17.653 -18.949 1.00 93.56 124 ASP A C 1
ATOM 986 O O . ASP A 1 124 ? 34.234 17.725 -20.160 1.00 93.56 124 ASP A O 1
ATOM 990 N N . LEU A 1 125 ? 32.768 17.736 -18.454 1.00 94.94 125 LEU A N 1
ATOM 991 C CA . LEU A 1 125 ? 31.584 18.034 -19.264 1.00 94.94 125 LEU A CA 1
ATOM 992 C C . LEU A 1 125 ? 31.534 19.526 -19.610 1.00 94.94 125 LEU A C 1
ATOM 994 O O . LEU A 1 125 ? 31.391 20.380 -18.736 1.00 94.94 125 LEU A O 1
ATOM 998 N N . LEU A 1 126 ? 31.589 19.838 -20.901 1.00 95.56 126 LEU A N 1
ATOM 999 C CA . LEU A 1 126 ? 31.476 21.200 -21.413 1.00 95.56 126 LEU A CA 1
ATOM 1000 C C . LEU A 1 126 ? 30.020 21.497 -21.771 1.00 95.56 126 LEU A C 1
ATOM 1002 O O . LEU A 1 126 ? 29.489 20.891 -22.698 1.00 95.56 126 LEU A O 1
ATOM 1006 N N . SER A 1 127 ? 29.391 22.424 -21.050 1.00 95.62 127 SER A N 1
ATOM 1007 C CA . SER A 1 127 ? 28.017 22.865 -21.319 1.00 95.62 127 SER A CA 1
ATOM 1008 C C . SER A 1 127 ? 27.963 23.920 -22.424 1.00 95.62 127 SER A C 1
ATOM 1010 O O . SER A 1 127 ? 28.818 24.807 -22.484 1.00 95.62 127 SER A O 1
ATOM 1012 N N . SER A 1 128 ? 26.926 23.873 -23.262 1.00 93.44 128 SER A N 1
ATOM 1013 C CA . SER A 1 128 ? 26.576 24.957 -24.185 1.00 93.44 128 SER A CA 1
ATOM 1014 C C . SER A 1 128 ? 26.046 26.199 -23.457 1.00 93.44 128 SER A C 1
ATOM 1016 O O . SER A 1 128 ? 26.054 27.291 -24.022 1.00 93.44 128 SER A O 1
ATOM 1018 N N . ASP A 1 129 ? 25.589 26.041 -22.211 1.00 91.12 129 ASP A N 1
ATOM 1019 C CA . ASP A 1 129 ? 25.047 27.101 -21.364 1.00 91.12 129 ASP A CA 1
ATOM 1020 C C . ASP A 1 129 ? 25.781 27.165 -20.018 1.00 91.12 129 ASP A C 1
ATOM 1022 O O . ASP A 1 129 ? 25.710 26.256 -19.194 1.00 91.12 129 ASP A O 1
ATOM 1026 N N . HIS A 1 130 ? 26.448 28.290 -19.761 1.00 89.25 130 HIS A N 1
ATOM 1027 C CA . HIS A 1 130 ? 27.221 28.525 -18.540 1.00 89.25 130 HIS A CA 1
ATOM 1028 C C . HIS A 1 130 ? 26.380 28.564 -17.252 1.00 89.25 130 HIS A C 1
ATOM 1030 O O . HIS A 1 130 ? 26.945 28.475 -16.165 1.00 89.25 130 HIS A O 1
ATOM 1036 N N . THR A 1 131 ? 25.055 28.699 -17.350 1.00 89.56 131 THR A N 1
ATOM 1037 C CA . THR A 1 131 ? 24.144 28.684 -16.191 1.00 89.56 131 THR A CA 1
ATOM 1038 C C . THR A 1 131 ? 23.695 27.276 -15.788 1.00 89.56 131 THR A C 1
ATOM 1040 O O . THR A 1 131 ? 23.195 27.081 -14.679 1.00 89.56 131 THR A O 1
ATOM 1043 N N . VAL A 1 132 ? 23.904 26.285 -16.662 1.00 93.69 132 VAL A N 1
ATOM 1044 C CA . VAL A 1 132 ? 23.566 24.876 -16.434 1.00 93.69 132 VAL A CA 1
ATOM 1045 C C . VAL A 1 132 ? 24.853 24.068 -16.517 1.00 93.69 132 VAL A C 1
ATOM 1047 O O . VAL A 1 132 ? 25.293 23.655 -17.589 1.00 93.69 132 VAL A O 1
ATOM 1050 N N . VAL A 1 133 ? 25.481 23.869 -15.365 1.00 94.62 133 VAL A N 1
ATOM 1051 C CA . VAL A 1 133 ? 26.757 23.164 -15.213 1.00 94.62 133 VAL A CA 1
ATOM 1052 C C . VAL A 1 133 ? 26.648 22.123 -14.099 1.00 94.62 133 VAL A C 1
ATOM 1054 O O . VAL A 1 133 ? 25.753 22.220 -13.259 1.00 94.62 133 VAL A O 1
ATOM 1057 N N . PRO A 1 134 ? 27.521 21.104 -14.062 1.00 94.81 134 PRO A N 1
ATOM 1058 C CA . PRO A 1 134 ? 27.537 20.155 -12.956 1.00 94.81 134 PRO A CA 1
ATOM 1059 C C . PRO A 1 134 ? 27.756 20.847 -11.610 1.00 94.81 134 PRO A C 1
ATOM 1061 O O . PRO A 1 134 ? 28.608 21.728 -11.496 1.00 94.81 134 PRO A O 1
ATOM 1064 N N . VAL A 1 135 ? 26.999 20.427 -10.596 1.00 91.69 135 VAL A N 1
ATOM 1065 C CA . VAL A 1 135 ? 27.098 20.968 -9.233 1.00 91.69 135 VAL A CA 1
ATOM 1066 C C . VAL A 1 135 ? 28.495 20.704 -8.660 1.00 91.69 135 VAL A C 1
ATOM 1068 O O . VAL A 1 135 ? 29.031 19.598 -8.791 1.00 91.69 135 VAL A O 1
ATOM 1071 N N . ASP A 1 136 ? 29.085 21.720 -8.023 1.00 84.12 136 ASP A N 1
ATOM 1072 C CA . ASP A 1 136 ? 30.390 21.612 -7.369 1.00 84.12 136 ASP A CA 1
ATOM 1073 C C . ASP A 1 136 ? 30.234 21.352 -5.867 1.00 84.12 136 ASP A C 1
ATOM 1075 O O . ASP A 1 136 ? 29.649 22.153 -5.144 1.00 84.12 136 ASP A O 1
ATOM 1079 N N . TYR A 1 137 ? 30.779 20.230 -5.395 1.00 76.56 137 TYR A N 1
ATOM 1080 C CA . TYR A 1 137 ? 30.729 19.823 -3.984 1.00 76.56 137 TYR A CA 1
ATOM 1081 C C . TYR A 1 137 ? 32.025 20.133 -3.223 1.00 76.56 137 TYR A C 1
ATOM 1083 O O . TYR A 1 137 ? 32.173 19.731 -2.068 1.00 76.56 137 TYR A O 1
ATOM 1091 N N . SER A 1 138 ? 32.986 20.820 -3.852 1.00 65.31 138 SER A N 1
ATOM 1092 C CA . SER A 1 138 ? 34.319 21.051 -3.280 1.00 65.31 138 SER A CA 1
ATOM 1093 C C . SER A 1 138 ? 34.327 21.852 -1.975 1.00 65.31 138 SER A C 1
ATOM 1095 O O . SER A 1 138 ? 35.278 21.722 -1.209 1.00 65.31 138 SER A O 1
ATOM 1097 N N . ASP A 1 139 ? 33.283 22.639 -1.702 1.00 54.91 139 ASP A N 1
ATOM 1098 C CA . ASP A 1 139 ? 33.197 23.482 -0.502 1.00 54.91 139 ASP A CA 1
ATOM 1099 C C . ASP A 1 139 ? 32.590 22.758 0.719 1.00 54.91 139 ASP A C 1
ATOM 1101 O O . ASP A 1 139 ? 32.741 23.223 1.849 1.00 54.91 139 ASP A O 1
ATOM 1105 N N . VAL A 1 140 ? 31.951 21.594 0.532 1.00 54.09 140 VAL A N 1
ATOM 1106 C CA . VAL A 1 140 ? 31.209 20.880 1.597 1.00 54.09 140 VAL A CA 1
ATOM 1107 C C . VAL A 1 140 ? 32.055 19.780 2.264 1.00 54.09 140 VAL A C 1
ATOM 1109 O O . VAL A 1 140 ? 31.787 19.353 3.389 1.00 54.09 140 VAL A O 1
ATOM 1112 N N . SER A 1 141 ? 33.148 19.346 1.627 1.00 49.31 141 SER A N 1
ATOM 1113 C CA . SER A 1 141 ? 34.053 18.309 2.138 1.00 49.31 141 SER A CA 1
ATOM 1114 C C . SER A 1 141 ? 35.060 18.854 3.161 1.00 49.31 141 SER A C 1
ATOM 1116 O O . SER A 1 141 ? 36.255 18.947 2.890 1.00 49.31 141 SER A O 1
ATOM 1118 N N . SER A 1 142 ? 34.593 19.196 4.361 1.00 44.38 142 SER A N 1
ATOM 1119 C CA . SER A 1 142 ? 35.457 19.516 5.513 1.00 44.38 142 SER A CA 1
ATOM 1120 C C . SER A 1 142 ? 35.615 18.354 6.513 1.00 44.38 142 SER A C 1
ATOM 1122 O O . SER A 1 142 ? 36.154 18.555 7.598 1.00 44.38 142 SER A O 1
ATOM 1124 N N . GLY A 1 143 ? 35.193 17.128 6.158 1.00 47.53 143 GLY A N 1
ATOM 1125 C CA . GLY A 1 143 ? 35.141 15.995 7.101 1.00 47.53 143 GLY A CA 1
ATOM 1126 C C . GLY A 1 143 ? 35.851 14.690 6.715 1.00 47.53 143 GLY A C 1
ATOM 1127 O O . GLY A 1 143 ? 36.082 13.870 7.599 1.00 47.53 143 GLY A O 1
ATOM 1128 N N . PHE A 1 144 ? 36.223 14.462 5.451 1.00 47.94 144 PHE A N 1
ATOM 1129 C CA . PHE A 1 144 ? 36.901 13.222 5.040 1.00 47.94 144 PHE A CA 1
ATOM 1130 C C . PHE A 1 144 ? 37.919 13.521 3.930 1.00 47.94 144 PHE A C 1
ATOM 1132 O O . PHE A 1 144 ? 37.554 14.025 2.874 1.00 47.94 144 PHE A O 1
ATOM 1139 N N . ASP A 1 145 ? 39.195 13.248 4.213 1.00 41.19 145 ASP A N 1
ATOM 1140 C CA . ASP A 1 145 ? 40.377 13.442 3.360 1.00 41.19 145 ASP A CA 1
ATOM 1141 C C . ASP A 1 145 ? 40.647 14.869 2.841 1.00 41.19 145 ASP A C 1
ATOM 1143 O O . ASP A 1 145 ? 40.428 15.226 1.685 1.00 41.19 145 ASP A O 1
ATOM 1147 N N . SER A 1 146 ? 41.319 15.660 3.680 1.00 44.22 146 SER A N 1
ATOM 1148 C CA . SER A 1 146 ? 41.878 16.991 3.387 1.00 44.22 146 SER A CA 1
ATOM 1149 C C . SER A 1 146 ? 42.986 17.035 2.311 1.00 44.22 146 SER A C 1
ATOM 1151 O O . SER A 1 146 ? 43.630 18.068 2.139 1.00 44.22 146 SER A O 1
ATOM 1153 N N . ASN A 1 147 ? 43.203 15.950 1.555 1.00 45.50 147 ASN A N 1
ATOM 1154 C CA . ASN A 1 147 ? 44.215 15.855 0.494 1.00 45.50 147 ASN A CA 1
ATOM 1155 C C . ASN A 1 147 ? 43.646 15.698 -0.930 1.00 45.50 147 ASN A C 1
ATOM 1157 O O . ASN A 1 147 ? 44.426 15.702 -1.883 1.00 45.50 147 ASN A O 1
ATOM 1161 N N . SER A 1 148 ? 42.326 15.581 -1.124 1.00 48.72 148 SER A N 1
ATOM 1162 C CA . SER A 1 148 ? 41.721 15.542 -2.465 1.00 48.72 148 SER A CA 1
ATOM 1163 C C . SER A 1 148 ? 40.985 16.837 -2.778 1.00 48.72 148 SER A C 1
ATOM 1165 O O . SER A 1 148 ? 39.759 16.884 -2.839 1.00 48.72 148 SER A O 1
ATOM 1167 N N . THR A 1 149 ? 41.743 17.905 -2.997 1.00 50.69 149 THR A N 1
ATOM 1168 C CA . THR A 1 149 ? 41.193 19.128 -3.570 1.00 50.69 149 THR A CA 1
ATOM 1169 C C . THR A 1 149 ? 40.590 18.817 -4.947 1.00 50.69 149 THR A C 1
ATOM 1171 O O . THR A 1 149 ? 41.255 18.312 -5.850 1.00 50.69 149 THR A O 1
ATOM 1174 N N . ASN A 1 150 ? 39.313 19.160 -5.112 1.00 55.31 150 ASN A N 1
ATOM 1175 C CA . ASN A 1 150 ? 38.725 19.495 -6.407 1.00 55.31 150 ASN A CA 1
ATOM 1176 C C . ASN A 1 150 ? 38.482 18.355 -7.424 1.00 55.31 150 ASN A C 1
ATOM 1178 O O . ASN A 1 150 ? 38.609 18.570 -8.630 1.00 55.31 150 ASN A O 1
ATOM 1182 N N . LYS A 1 151 ? 38.107 17.145 -6.989 1.00 66.69 151 LYS A N 1
ATOM 1183 C CA . LYS A 1 151 ? 37.709 16.069 -7.919 1.00 66.69 151 LYS A CA 1
ATOM 1184 C C . LYS A 1 151 ? 36.188 16.053 -8.094 1.00 66.69 151 LYS A C 1
ATOM 1186 O O . LYS A 1 151 ? 35.475 15.731 -7.153 1.00 66.69 151 LYS A O 1
ATOM 1191 N N . GLY A 1 152 ? 35.696 16.414 -9.284 1.00 82.94 152 GLY A N 1
ATOM 1192 C CA . GLY A 1 152 ? 34.279 16.259 -9.640 1.00 82.94 152 GLY A CA 1
ATOM 1193 C C . GLY A 1 152 ? 33.805 14.799 -9.583 1.00 82.94 152 GLY A C 1
ATOM 1194 O O . GLY A 1 152 ? 34.592 13.882 -9.342 1.00 82.94 152 GLY A O 1
ATOM 1195 N N . ILE A 1 153 ? 32.520 14.560 -9.857 1.00 91.06 153 ILE A N 1
ATOM 1196 C CA . ILE A 1 153 ? 31.923 13.214 -9.823 1.00 91.06 153 ILE A CA 1
ATOM 1197 C C . ILE A 1 153 ? 32.568 12.347 -10.906 1.00 91.06 153 ILE A C 1
ATOM 1199 O O . ILE A 1 153 ? 32.518 12.695 -12.080 1.00 91.06 153 ILE A O 1
ATOM 1203 N N . ILE A 1 154 ? 33.161 11.209 -10.540 1.00 92.38 154 ILE A N 1
ATOM 1204 C CA . ILE A 1 154 ? 33.83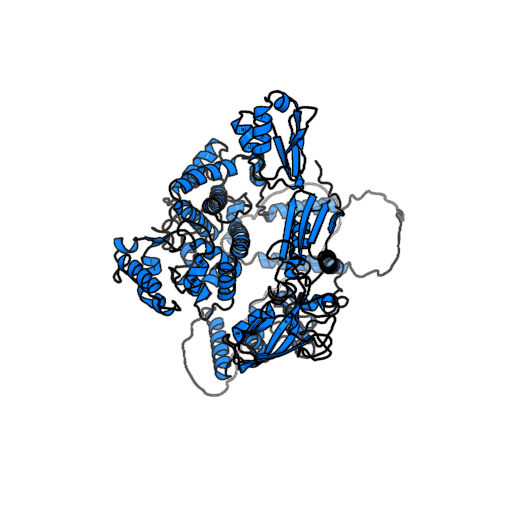1 10.322 -11.503 1.00 92.38 154 ILE A CA 1
ATOM 1205 C C . ILE A 1 154 ? 32.803 9.665 -12.436 1.00 92.38 154 ILE A C 1
ATOM 1207 O O . ILE A 1 154 ? 31.934 8.915 -11.994 1.00 92.38 154 ILE A O 1
ATOM 1211 N N . ILE A 1 155 ? 32.974 9.865 -13.743 1.00 93.19 155 ILE A N 1
ATOM 1212 C CA . IL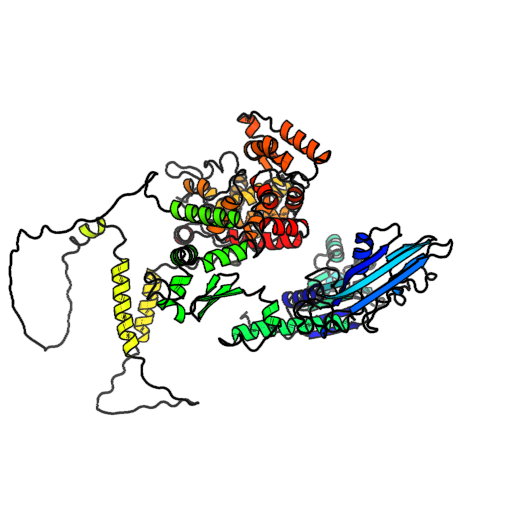E A 1 155 ? 32.181 9.237 -14.806 1.00 93.19 155 ILE A CA 1
ATOM 1213 C C . ILE A 1 155 ? 32.818 7.900 -15.196 1.00 93.19 155 ILE A C 1
ATOM 1215 O O . ILE A 1 155 ? 32.174 6.852 -15.122 1.00 93.19 155 ILE A O 1
ATOM 1219 N N . VAL A 1 156 ? 34.104 7.905 -15.563 1.00 94.69 156 VAL A N 1
ATOM 1220 C CA . VAL A 1 156 ? 34.852 6.712 -15.992 1.00 94.69 156 VAL A CA 1
ATOM 1221 C C . VAL A 1 156 ? 36.351 6.888 -15.747 1.00 94.69 156 VAL A C 1
ATOM 1223 O O . VAL A 1 156 ? 36.844 8.005 -15.636 1.00 94.69 156 VAL A O 1
ATOM 1226 N N . LYS A 1 157 ? 37.098 5.784 -15.676 1.00 94.44 157 LYS A N 1
ATOM 1227 C CA . LYS A 1 157 ? 38.564 5.799 -15.619 1.00 94.44 157 LYS A CA 1
ATOM 1228 C C . LYS A 1 157 ? 39.141 5.266 -16.925 1.00 94.44 157 LYS A C 1
ATOM 1230 O O . LYS A 1 157 ? 38.765 4.176 -17.353 1.00 94.44 157 LYS A O 1
ATOM 1235 N N . LEU A 1 158 ? 40.059 6.011 -17.534 1.00 95.12 158 LEU A N 1
ATOM 1236 C CA . LEU A 1 158 ? 40.714 5.654 -18.792 1.00 95.12 158 LEU A CA 1
ATOM 1237 C C . LEU A 1 158 ? 42.175 5.259 -18.547 1.00 95.12 158 LEU A C 1
ATOM 1239 O O . LEU A 1 158 ? 42.904 5.933 -17.820 1.00 95.12 158 LEU A O 1
ATOM 1243 N N . ARG A 1 159 ? 42.616 4.169 -19.176 1.00 94.69 159 ARG A N 1
ATOM 1244 C CA . ARG A 1 159 ? 44.029 3.784 -19.291 1.00 94.69 159 ARG A CA 1
ATOM 1245 C C . ARG A 1 159 ? 44.644 4.368 -20.559 1.00 94.69 159 ARG A C 1
ATOM 1247 O O . ARG A 1 159 ? 43.926 4.769 -21.475 1.00 94.69 159 ARG A O 1
ATOM 1254 N N . ARG A 1 160 ? 45.978 4.353 -20.634 1.00 95.38 160 ARG A N 1
ATOM 1255 C CA . ARG A 1 160 ? 46.742 4.827 -21.793 1.00 95.38 160 ARG A CA 1
ATOM 1256 C C . ARG A 1 160 ? 46.152 4.334 -23.115 1.00 95.38 160 ARG A C 1
ATOM 1258 O O . ARG A 1 160 ? 45.977 3.137 -23.321 1.00 95.38 160 ARG A O 1
ATOM 1265 N N . GLY A 1 161 ? 45.897 5.269 -24.021 1.00 92.62 161 GLY A N 1
ATOM 1266 C CA . GLY A 1 161 ? 45.352 5.017 -25.352 1.00 92.62 161 GLY A CA 1
ATOM 1267 C C . GLY A 1 161 ? 43.825 4.982 -25.423 1.00 92.62 161 GLY A C 1
ATOM 1268 O O . GLY A 1 161 ? 43.299 5.139 -26.523 1.00 92.62 161 GLY A O 1
ATOM 1269 N N . GLN A 1 162 ? 43.117 4.844 -24.295 1.00 96.88 162 GLN A N 1
ATOM 1270 C CA . GLN A 1 162 ? 41.655 4.889 -24.266 1.00 96.88 162 GLN A CA 1
ATOM 1271 C C . GLN A 1 162 ? 41.137 6.329 -24.398 1.00 96.88 162 GLN A C 1
ATOM 1273 O O . GLN A 1 162 ? 41.737 7.295 -23.918 1.00 96.88 162 GLN A O 1
ATOM 1278 N N . GLU A 1 163 ? 39.996 6.444 -25.060 1.00 96.50 163 GLU A N 1
ATOM 1279 C CA . GLU A 1 163 ? 39.277 7.660 -25.428 1.00 96.50 163 GLU A CA 1
ATOM 1280 C C . GLU A 1 163 ? 37.782 7.488 -25.126 1.00 96.50 163 GLU A C 1
ATOM 1282 O O . GLU A 1 163 ? 37.211 6.418 -25.381 1.00 96.50 163 GLU A O 1
ATOM 1287 N N . LEU A 1 164 ? 37.175 8.556 -24.605 1.00 96.75 164 LEU A N 1
ATOM 1288 C CA . LEU A 1 164 ? 35.733 8.728 -24.480 1.00 96.75 164 LEU A CA 1
ATOM 1289 C C . LEU A 1 164 ? 35.336 10.046 -25.149 1.00 96.75 164 LEU A C 1
ATOM 1291 O O . LEU A 1 164 ? 35.872 11.111 -24.821 1.00 96.75 164 LEU A O 1
ATOM 1295 N N . ARG A 1 165 ? 34.391 9.968 -26.083 1.00 97.19 165 ARG A N 1
ATOM 1296 C CA . ARG A 1 165 ? 33.828 11.116 -26.782 1.00 97.19 165 ARG A CA 1
ATOM 1297 C C . ARG A 1 165 ? 32.329 10.949 -26.947 1.00 97.19 165 ARG A C 1
ATOM 1299 O O . ARG A 1 165 ? 31.881 9.945 -27.496 1.00 97.19 165 ARG A O 1
ATOM 1306 N N . LEU A 1 166 ? 31.577 11.926 -26.460 1.00 95.44 166 LEU A N 1
ATOM 1307 C CA . LEU A 1 166 ? 30.121 11.899 -26.472 1.00 95.44 166 LEU A CA 1
ATOM 1308 C C . LEU A 1 166 ? 29.523 13.304 -26.508 1.00 95.44 166 LEU A C 1
ATOM 1310 O O . LEU A 1 166 ? 30.168 14.287 -26.120 1.00 95.44 166 LEU A O 1
ATOM 1314 N N . ARG A 1 167 ? 28.270 13.348 -26.947 1.00 95.00 167 ARG A N 1
ATOM 1315 C CA . ARG A 1 167 ? 27.344 14.472 -26.847 1.00 95.00 167 ARG A CA 1
ATOM 1316 C C . ARG A 1 167 ? 26.206 14.057 -25.919 1.00 95.00 167 ARG A C 1
ATOM 1318 O O . ARG A 1 167 ? 25.742 12.925 -25.990 1.00 95.00 167 ARG A O 1
ATOM 1325 N N . ALA A 1 168 ? 25.757 14.935 -25.039 1.00 94.19 168 ALA A N 1
ATOM 1326 C CA . ALA A 1 168 ? 24.628 14.673 -24.157 1.00 94.19 168 ALA A CA 1
ATOM 1327 C C . ALA A 1 168 ? 23.648 15.849 -24.177 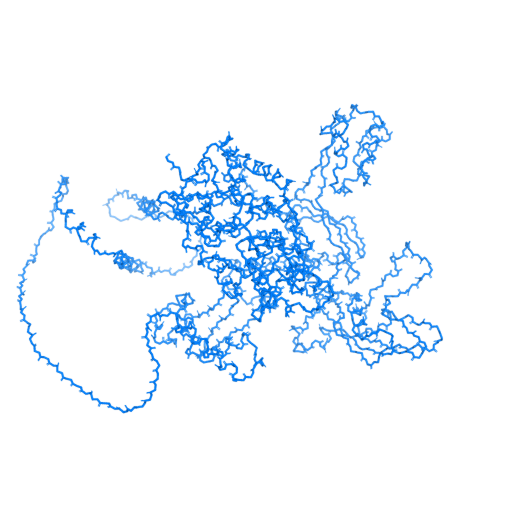1.00 94.19 168 ALA A C 1
ATOM 1329 O O . ALA A 1 168 ? 24.053 16.993 -24.349 1.00 94.19 168 ALA A O 1
ATOM 1330 N N . ILE A 1 169 ? 22.359 15.566 -24.017 1.00 92.38 169 ILE A N 1
ATOM 1331 C CA . ILE A 1 169 ? 21.287 16.562 -24.030 1.00 92.38 169 ILE A CA 1
ATOM 1332 C C . ILE A 1 169 ? 20.588 16.523 -22.678 1.00 92.38 169 ILE A C 1
ATOM 1334 O O . ILE A 1 169 ? 20.030 15.494 -22.286 1.00 92.38 169 ILE A O 1
ATOM 1338 N N . ALA A 1 170 ? 20.611 17.647 -21.970 1.00 94.94 170 ALA A N 1
ATOM 1339 C CA . ALA A 1 170 ? 19.900 17.843 -20.721 1.00 94.94 170 ALA A CA 1
ATOM 1340 C C . ALA A 1 170 ? 18.557 18.536 -20.950 1.00 94.94 170 ALA A C 1
ATOM 1342 O O . ALA A 1 170 ? 18.444 19.455 -21.764 1.00 94.94 170 ALA A O 1
ATOM 1343 N N . ARG A 1 171 ? 17.528 18.085 -20.231 1.00 92.19 171 ARG A N 1
ATOM 1344 C CA . ARG A 1 171 ? 16.140 18.534 -20.391 1.00 92.19 171 ARG A CA 1
ATOM 1345 C C . ARG A 1 171 ? 15.493 18.809 -19.043 1.00 92.19 171 ARG A C 1
ATOM 1347 O O . ARG A 1 171 ? 15.857 18.202 -18.031 1.00 92.19 171 ARG A O 1
ATOM 1354 N N . LYS A 1 172 ? 14.505 19.706 -19.061 1.00 92.62 172 LYS A N 1
ATOM 1355 C CA . LYS A 1 172 ? 13.623 19.972 -17.923 1.00 92.62 172 LYS A CA 1
ATOM 1356 C C . LYS A 1 172 ? 12.739 18.754 -17.647 1.00 92.62 172 LYS A C 1
ATOM 1358 O O . LYS A 1 172 ? 12.091 18.247 -18.560 1.00 92.62 172 LYS A O 1
ATOM 1363 N N . GLY A 1 173 ? 12.665 18.347 -16.388 1.00 87.94 173 GLY A N 1
ATOM 1364 C CA . GLY A 1 173 ? 11.788 17.280 -15.909 1.00 87.94 173 GLY A CA 1
ATOM 1365 C C . GLY A 1 173 ? 11.454 17.454 -14.430 1.00 87.94 173 GLY A C 1
ATOM 1366 O O . GLY A 1 173 ? 11.874 18.428 -13.806 1.00 87.94 173 GLY A O 1
ATOM 1367 N N . ILE A 1 174 ? 10.682 16.518 -13.877 1.00 88.25 174 ILE A N 1
ATOM 1368 C CA . ILE A 1 174 ? 10.272 16.507 -12.465 1.00 88.25 174 ILE A CA 1
ATOM 1369 C C . ILE A 1 174 ? 10.569 15.147 -11.824 1.00 88.25 174 ILE A C 1
ATOM 1371 O O . ILE A 1 174 ? 10.569 14.120 -12.505 1.00 88.25 174 ILE A O 1
ATOM 1375 N N . GLY A 1 175 ? 10.790 15.122 -10.507 1.00 78.00 175 GLY A N 1
ATOM 1376 C CA . GLY A 1 175 ? 11.119 13.897 -9.762 1.00 78.00 175 GLY A CA 1
ATOM 1377 C C . GLY A 1 175 ? 10.070 12.780 -9.879 1.00 78.00 175 GLY A C 1
ATOM 1378 O O . GLY A 1 175 ? 10.415 11.604 -9.796 1.00 78.00 175 GLY A O 1
ATOM 1379 N N . LYS A 1 176 ? 8.801 13.133 -10.131 1.00 76.94 176 LYS A N 1
ATOM 1380 C CA . LYS A 1 176 ? 7.706 12.187 -10.401 1.00 76.94 176 LYS A CA 1
ATOM 1381 C C . LYS A 1 176 ? 7.922 11.374 -11.681 1.00 76.94 176 LYS A C 1
ATOM 1383 O O . LYS A 1 176 ? 7.493 10.225 -11.729 1.00 76.94 176 LYS A O 1
ATOM 1388 N N . ASP A 1 177 ? 8.562 11.964 -12.689 1.00 78.50 177 ASP A N 1
ATOM 1389 C CA . ASP A 1 177 ? 8.840 11.297 -13.964 1.00 78.50 177 ASP A CA 1
ATOM 1390 C C . ASP A 1 177 ? 10.058 10.373 -13.823 1.00 78.50 177 ASP A C 1
ATOM 1392 O O . ASP A 1 177 ? 10.053 9.249 -14.322 1.00 78.50 177 ASP A O 1
ATOM 1396 N N . HIS A 1 178 ? 11.105 10.831 -13.127 1.00 85.62 178 HIS A N 1
ATOM 1397 C CA . HIS A 1 178 ? 12.291 10.032 -12.820 1.00 85.62 178 HIS A CA 1
ATOM 1398 C C . HIS A 1 178 ? 13.121 10.672 -11.697 1.00 85.62 178 HIS A C 1
ATOM 1400 O O . HIS A 1 178 ? 13.283 11.893 -11.650 1.00 85.62 178 HIS A O 1
ATOM 1406 N N . ALA A 1 179 ? 13.765 9.848 -10.863 1.00 82.62 179 ALA A N 1
ATOM 1407 C CA . ALA A 1 179 ? 14.567 10.298 -9.716 1.00 82.62 179 ALA A CA 1
ATOM 1408 C C . ALA A 1 179 ? 15.710 11.269 -10.078 1.00 82.62 179 ALA A C 1
ATOM 1410 O O . ALA A 1 179 ? 16.087 12.107 -9.266 1.00 82.62 179 ALA A O 1
ATOM 1411 N N . LYS A 1 180 ? 16.222 11.201 -11.315 1.00 89.25 180 LYS A N 1
ATOM 1412 C CA . LYS A 1 180 ? 17.262 12.115 -11.834 1.00 89.25 180 LYS A CA 1
ATOM 1413 C C . LYS A 1 180 ? 16.863 13.593 -11.823 1.00 89.25 180 LYS A C 1
ATOM 1415 O O . LYS A 1 180 ? 17.737 14.448 -11.827 1.00 89.25 180 LYS A O 1
ATOM 1420 N N . TRP A 1 181 ? 15.559 13.877 -11.811 1.00 93.25 181 TRP A N 1
ATOM 1421 C CA . TRP A 1 181 ? 15.028 15.234 -11.735 1.00 93.25 181 TRP A CA 1
ATOM 1422 C C . TRP A 1 181 ? 14.578 15.637 -10.321 1.00 93.25 181 TRP A C 1
ATOM 1424 O O . TRP A 1 181 ? 13.968 16.694 -10.163 1.00 93.25 181 TRP A O 1
ATOM 1434 N N . SER A 1 182 ? 14.853 14.832 -9.288 1.00 93.19 182 SER A N 1
ATOM 1435 C CA . SER A 1 182 ? 14.582 15.230 -7.902 1.00 93.19 182 SER A CA 1
ATOM 1436 C C . SER A 1 182 ? 15.574 16.320 -7.461 1.00 93.19 182 SER A C 1
ATOM 1438 O O . SER A 1 182 ? 16.780 16.059 -7.414 1.00 93.19 182 SER A O 1
ATOM 1440 N N . PRO A 1 183 ? 15.114 17.533 -7.095 1.00 93.69 183 PRO A N 1
ATOM 1441 C CA . PRO A 1 183 ? 15.985 18.576 -6.544 1.00 93.69 183 PRO A CA 1
ATOM 1442 C C . PRO A 1 183 ? 16.391 18.303 -5.092 1.00 93.69 183 PRO A C 1
ATOM 1444 O O . PRO A 1 183 ? 17.301 18.953 -4.577 1.00 93.69 183 PRO A O 1
ATOM 1447 N N . ALA A 1 184 ? 15.698 17.386 -4.415 1.00 92.94 184 ALA A N 1
ATOM 1448 C CA . ALA A 1 184 ? 15.884 17.107 -3.002 1.00 92.94 184 ALA A CA 1
ATOM 1449 C C . ALA A 1 184 ? 16.610 15.779 -2.777 1.00 92.94 184 ALA A C 1
ATOM 1451 O O . ALA A 1 184 ? 16.265 14.767 -3.394 1.00 92.94 184 ALA A O 1
ATOM 1452 N N . ALA A 1 185 ? 17.577 15.794 -1.861 1.00 91.12 185 ALA A N 1
ATOM 1453 C CA . ALA A 1 185 ? 18.189 14.600 -1.293 1.00 91.12 185 ALA A CA 1
ATOM 1454 C C . ALA A 1 185 ? 17.356 14.096 -0.104 1.00 91.12 185 ALA A C 1
ATOM 1456 O O . ALA A 1 185 ? 16.973 12.928 -0.065 1.00 91.12 185 ALA A O 1
ATOM 1457 N N . THR A 1 186 ? 16.984 15.007 0.802 1.00 90.31 186 THR A N 1
ATOM 1458 C CA . THR A 1 186 ? 16.181 14.706 1.991 1.00 90.31 186 THR A CA 1
ATOM 1459 C C . THR A 1 186 ? 15.139 15.797 2.196 1.00 90.31 186 THR A C 1
ATOM 1461 O O . THR A 1 186 ? 15.462 16.976 2.249 1.00 90.31 186 THR A O 1
ATOM 1464 N N . VAL A 1 187 ? 13.870 15.429 2.364 1.00 91.69 187 VAL A N 1
ATOM 1465 C CA . VAL A 1 187 ? 12.843 16.350 2.877 1.00 91.69 187 VAL A CA 1
ATOM 1466 C C . VAL A 1 187 ? 12.049 15.597 3.921 1.00 91.69 187 VAL A C 1
ATOM 1468 O O . VAL A 1 187 ? 11.365 14.616 3.610 1.00 91.69 187 VAL A O 1
ATOM 1471 N N . THR A 1 188 ? 12.144 16.033 5.166 1.00 90.38 188 THR A N 1
ATOM 1472 C CA . THR A 1 188 ? 11.436 15.425 6.292 1.00 90.38 188 THR A CA 1
ATOM 1473 C C . THR A 1 188 ? 10.777 16.505 7.123 1.00 90.38 188 THR A C 1
ATOM 1475 O O . THR A 1 188 ? 11.177 17.669 7.084 1.00 90.38 188 THR A O 1
ATOM 1478 N N . PHE A 1 189 ? 9.734 16.117 7.844 1.00 91.62 189 PHE A N 1
ATOM 1479 C CA . PHE A 1 189 ? 9.179 16.948 8.890 1.00 91.62 189 PHE A CA 1
ATOM 1480 C C . PHE A 1 189 ? 8.751 16.076 10.065 1.00 91.62 189 PHE A C 1
ATOM 1482 O O . PHE A 1 189 ? 8.464 14.891 9.894 1.00 91.62 189 PHE A O 1
ATOM 1489 N N . MET A 1 190 ? 8.698 16.679 11.243 1.00 88.06 190 MET A N 1
ATOM 1490 C CA . MET A 1 190 ? 8.195 16.077 12.476 1.00 88.06 190 MET A CA 1
ATOM 1491 C C . MET A 1 190 ? 7.286 17.072 13.190 1.00 88.06 190 MET A C 1
ATOM 1493 O O . MET A 1 190 ? 7.399 18.277 12.966 1.00 88.06 190 MET A O 1
ATOM 1497 N N . TYR A 1 191 ? 6.394 16.582 14.046 1.00 88.19 191 TYR A N 1
ATOM 1498 C CA . TYR A 1 191 ? 5.604 17.450 14.915 1.00 88.19 191 TYR A CA 1
ATOM 1499 C C . TYR A 1 191 ? 6.505 18.148 15.935 1.00 88.19 191 TYR A C 1
ATOM 1501 O O . TYR A 1 191 ? 7.393 17.510 16.506 1.00 88.19 191 TYR A O 1
ATOM 1509 N N . GLU A 1 192 ? 6.259 19.435 16.189 1.00 87.38 192 GLU A N 1
ATOM 1510 C CA . GLU A 1 192 ? 6.921 20.161 17.276 1.00 87.38 192 GLU A CA 1
ATOM 1511 C C . GLU A 1 192 ? 6.546 19.493 18.616 1.00 87.38 192 GLU A C 1
ATOM 1513 O O . GLU A 1 192 ? 5.354 19.420 18.937 1.00 87.38 192 GLU A O 1
ATOM 1518 N N . PRO A 1 193 ? 7.523 18.981 19.388 1.00 88.31 193 PRO A N 1
ATOM 1519 C CA . PRO A 1 193 ? 7.239 18.319 20.651 1.00 88.31 193 PRO A CA 1
ATOM 1520 C C . PRO A 1 193 ? 6.935 19.346 21.744 1.00 88.31 193 PRO A C 1
ATOM 1522 O O . PRO A 1 193 ? 7.613 20.364 21.896 1.00 88.31 193 PRO A O 1
ATOM 1525 N N . GLU A 1 194 ? 5.916 19.051 22.535 1.00 88.25 194 GLU A N 1
ATOM 1526 C CA . GLU A 1 194 ? 5.550 19.762 23.747 1.00 88.25 194 GLU A CA 1
ATOM 1527 C C . GLU A 1 194 ? 5.874 18.880 24.950 1.00 88.25 194 GLU A C 1
ATOM 1529 O O . GLU A 1 194 ? 5.288 17.815 25.125 1.00 88.25 194 GLU A O 1
ATOM 1534 N N . ILE A 1 195 ? 6.861 19.301 25.739 1.00 89.94 195 ILE A N 1
ATOM 1535 C CA . ILE A 1 195 ? 7.423 18.509 26.834 1.00 89.94 195 ILE A CA 1
ATOM 1536 C C . ILE A 1 195 ? 6.993 19.129 28.161 1.00 89.94 195 ILE A C 1
ATOM 1538 O O . ILE A 1 195 ? 7.309 20.286 28.442 1.00 89.94 195 ILE A O 1
ATOM 1542 N N . TYR A 1 196 ? 6.322 18.335 28.988 1.00 90.25 196 TYR A N 1
ATOM 1543 C CA . TYR A 1 196 ? 5.916 18.674 30.343 1.00 90.25 196 TYR A CA 1
ATOM 1544 C C . TYR A 1 196 ? 6.731 17.855 31.342 1.00 90.25 196 TYR A C 1
ATOM 1546 O O . TYR A 1 196 ? 6.876 16.640 31.204 1.00 90.25 196 TYR A O 1
ATOM 1554 N N . ILE A 1 197 ? 7.267 18.527 32.359 1.00 91.44 197 ILE A N 1
ATOM 1555 C CA . ILE A 1 197 ? 7.990 17.896 33.464 1.00 91.44 197 ILE A CA 1
ATOM 1556 C C . ILE A 1 197 ? 7.162 18.090 34.731 1.00 91.44 197 ILE A C 1
ATOM 1558 O O . ILE A 1 197 ? 6.831 19.219 35.089 1.00 91.44 197 ILE A O 1
ATOM 1562 N N . ASN A 1 198 ? 6.840 16.999 35.423 1.00 91.62 198 ASN A N 1
ATOM 1563 C CA . ASN A 1 198 ? 6.158 17.066 36.709 1.00 91.62 198 ASN A CA 1
ATOM 1564 C C . ASN A 1 198 ? 7.167 17.431 37.810 1.00 91.62 198 ASN A C 1
ATOM 1566 O O . ASN A 1 198 ? 7.899 16.569 38.301 1.00 91.62 198 ASN A O 1
ATOM 1570 N N . GLU A 1 199 ? 7.215 18.714 38.175 1.00 89.38 199 GLU A N 1
ATOM 1571 C CA . GLU A 1 199 ? 8.178 19.255 39.144 1.00 89.38 199 GLU A CA 1
ATOM 1572 C C . GLU A 1 199 ? 8.080 18.571 40.519 1.00 89.38 199 GLU A C 1
ATOM 1574 O O . GLU A 1 199 ? 9.107 18.166 41.064 1.00 89.38 199 GLU A O 1
ATOM 1579 N N . ASP A 1 200 ? 6.867 18.320 41.027 1.00 88.62 200 ASP A N 1
ATOM 1580 C CA . ASP A 1 200 ? 6.646 17.667 42.327 1.00 88.62 200 ASP A CA 1
ATOM 1581 C C . ASP A 1 200 ? 7.242 16.251 42.363 1.00 88.62 200 ASP A C 1
ATOM 1583 O O . ASP A 1 200 ? 7.874 15.832 43.335 1.00 88.62 200 ASP A O 1
ATOM 1587 N N . MET A 1 201 ? 7.068 15.487 41.282 1.00 89.19 201 MET A N 1
ATOM 1588 C CA . MET A 1 201 ? 7.657 14.154 41.161 1.00 89.19 201 MET A CA 1
ATOM 1589 C C . MET A 1 201 ? 9.168 14.225 40.923 1.00 89.19 201 MET A C 1
ATOM 1591 O O . MET A 1 201 ? 9.903 13.375 41.438 1.00 89.19 201 MET A O 1
ATOM 1595 N N . MET A 1 202 ? 9.640 15.244 40.202 1.00 89.62 202 MET A N 1
ATOM 1596 C CA . MET A 1 202 ? 11.057 15.482 39.922 1.00 89.62 202 MET A CA 1
ATOM 1597 C C . MET A 1 202 ? 11.851 15.812 41.192 1.00 89.62 202 MET A C 1
ATOM 1599 O O . MET A 1 202 ? 13.005 15.402 41.330 1.00 89.62 202 MET A O 1
ATOM 1603 N N . GLU A 1 203 ? 11.232 16.488 42.162 1.00 87.94 203 GLU A N 1
ATOM 1604 C CA . GLU A 1 203 ? 11.824 16.765 43.475 1.00 87.94 203 GLU A CA 1
ATOM 1605 C C . GLU A 1 203 ? 12.048 15.506 44.317 1.00 87.94 203 GLU A C 1
ATOM 1607 O O . GLU A 1 203 ? 12.958 15.471 45.145 1.00 87.94 203 GLU A O 1
ATOM 1612 N N . THR A 1 204 ? 11.273 14.442 44.083 1.00 89.38 204 THR A N 1
ATOM 1613 C CA . THR A 1 204 ? 11.428 13.179 44.824 1.00 89.38 204 THR A CA 1
ATOM 1614 C C . THR A 1 204 ? 12.637 12.344 44.394 1.00 89.38 204 THR A C 1
ATOM 1616 O O . THR A 1 204 ? 12.929 11.338 45.040 1.00 89.38 204 THR A O 1
ATOM 1619 N N . LEU A 1 205 ? 13.331 12.735 43.320 1.00 88.94 205 LEU A N 1
ATOM 1620 C CA . LEU A 1 205 ? 14.455 12.001 42.736 1.00 88.94 205 LEU A CA 1
ATOM 1621 C C . LEU A 1 205 ? 15.799 12.473 43.295 1.00 88.94 205 LEU A C 1
ATOM 1623 O O . LEU A 1 205 ? 16.062 13.672 43.430 1.00 88.94 205 LEU A O 1
ATOM 1627 N N . SER A 1 206 ? 16.698 11.525 43.548 1.00 92.06 206 SER A N 1
ATOM 1628 C CA . SER A 1 206 ? 18.093 11.814 43.872 1.00 92.06 206 SER A CA 1
ATOM 1629 C C . SER A 1 206 ? 18.853 12.383 42.667 1.00 92.06 206 SER A C 1
ATOM 1631 O O . SER A 1 206 ? 18.477 12.202 41.510 1.00 92.06 206 SER A O 1
ATOM 1633 N N . LEU A 1 207 ? 19.985 13.050 42.915 1.00 89.38 207 LEU A N 1
ATOM 1634 C CA . LEU A 1 207 ? 20.826 13.593 41.839 1.00 89.38 207 LEU A CA 1
ATOM 1635 C C . LEU A 1 207 ? 21.361 12.503 40.889 1.00 89.38 207 LEU A C 1
ATOM 1637 O O . LEU A 1 207 ? 21.554 12.760 39.700 1.00 89.38 207 LEU A O 1
ATOM 1641 N N . GLN A 1 208 ? 21.582 11.289 41.400 1.00 90.62 208 GLN A N 1
ATOM 1642 C CA . GLN A 1 208 ? 21.996 10.155 40.579 1.00 90.62 208 GLN A CA 1
ATOM 1643 C C . GLN A 1 208 ? 20.865 9.723 39.640 1.00 90.62 208 GLN A C 1
ATOM 1645 O O . GLN A 1 208 ? 21.083 9.593 38.442 1.00 90.62 208 GLN A O 1
ATOM 1650 N N . GLU A 1 209 ? 19.648 9.592 40.162 1.00 90.69 209 GLU A N 1
ATOM 1651 C CA . GLU A 1 209 ? 18.461 9.239 39.380 1.00 90.69 209 GLU A CA 1
ATOM 1652 C C . GLU A 1 209 ? 18.126 10.288 38.311 1.00 90.69 209 GLU A C 1
ATOM 1654 O O . GLU A 1 209 ? 17.779 9.930 37.189 1.00 90.69 209 GLU A O 1
ATOM 1659 N N . LYS A 1 210 ? 18.293 11.581 38.622 1.00 91.88 210 LYS A N 1
ATOM 1660 C CA . LYS A 1 210 ? 18.147 12.670 37.641 1.00 91.88 210 LYS A CA 1
ATOM 1661 C C . LYS A 1 210 ? 19.175 12.569 36.512 1.00 91.88 210 LYS A C 1
ATOM 1663 O O . LYS A 1 210 ? 18.825 12.768 35.354 1.00 91.88 210 LYS A O 1
ATOM 1668 N N . THR A 1 211 ? 20.425 12.238 36.842 1.00 90.88 211 THR A N 1
ATOM 1669 C CA . THR A 1 211 ? 21.486 12.018 35.843 1.00 90.88 211 THR A CA 1
ATOM 1670 C C . THR A 1 211 ? 21.160 10.819 34.959 1.00 90.88 211 THR A C 1
ATOM 1672 O O . THR A 1 211 ? 21.191 10.941 33.742 1.00 90.88 211 THR A O 1
ATOM 1675 N N . GLU A 1 212 ? 20.746 9.694 35.545 1.00 90.38 212 GLU A N 1
ATOM 1676 C CA . GLU A 1 212 ? 20.356 8.505 34.778 1.00 90.38 212 GLU A CA 1
ATOM 1677 C C . GLU A 1 212 ? 19.137 8.736 33.874 1.00 90.38 212 GLU A C 1
ATOM 1679 O O . GLU A 1 212 ? 19.040 8.125 32.810 1.00 90.38 212 GLU A O 1
ATOM 1684 N N . LEU A 1 213 ? 18.196 9.588 34.290 1.00 89.38 213 LEU A N 1
ATOM 1685 C CA . LEU A 1 213 ? 17.050 9.979 33.472 1.00 89.38 213 LEU A CA 1
ATOM 1686 C C . LEU A 1 213 ? 17.496 10.818 32.269 1.00 89.38 213 LEU A C 1
ATOM 1688 O O . LEU A 1 213 ? 17.098 10.532 31.145 1.00 89.38 213 LEU A O 1
ATOM 1692 N N . VAL A 1 214 ? 18.363 11.810 32.481 1.00 90.44 214 VAL A N 1
ATOM 1693 C CA . VAL A 1 214 ? 18.918 12.632 31.394 1.00 90.44 214 VAL A CA 1
ATOM 1694 C C . VAL A 1 214 ? 19.759 11.792 30.430 1.00 90.44 214 VAL A C 1
ATOM 1696 O O . VAL A 1 214 ? 19.575 11.894 29.220 1.00 90.44 214 VAL A O 1
ATOM 1699 N N . ASP A 1 215 ? 20.611 10.908 30.951 1.00 89.56 215 ASP A N 1
ATOM 1700 C CA . ASP A 1 215 ? 21.476 10.028 30.156 1.00 89.56 215 ASP A CA 1
ATOM 1701 C C . ASP A 1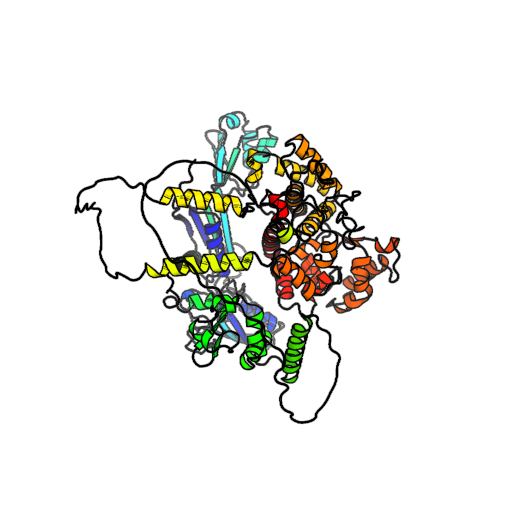 215 ? 20.689 8.977 29.357 1.00 89.56 215 ASP A C 1
ATOM 1703 O O . ASP A 1 215 ? 21.199 8.438 28.375 1.00 89.56 215 ASP A O 1
ATOM 1707 N N . SER A 1 216 ? 19.442 8.691 29.749 1.00 88.81 216 SER A N 1
ATOM 1708 C CA . SER A 1 216 ? 18.559 7.811 28.978 1.00 88.81 216 SER A CA 1
ATOM 1709 C C . SER A 1 216 ? 18.049 8.449 27.683 1.00 88.81 216 SER A C 1
ATOM 1711 O O . SER A 1 216 ? 17.626 7.724 26.790 1.00 88.81 216 SER A O 1
ATOM 1713 N N . SER A 1 217 ? 18.119 9.782 27.548 1.00 85.44 217 SER A N 1
ATOM 1714 C CA . SER A 1 217 ? 17.766 10.493 26.317 1.00 85.44 217 SER A CA 1
ATOM 1715 C C . SER A 1 217 ? 18.943 10.462 25.329 1.00 85.44 217 SER A C 1
ATOM 1717 O O . SER A 1 217 ? 19.919 11.194 25.520 1.00 85.44 217 SER A O 1
ATOM 1719 N N . PRO A 1 218 ? 18.864 9.694 24.225 1.00 79.56 218 PRO A N 1
ATOM 1720 C CA . PRO A 1 218 ? 19.983 9.552 23.289 1.00 79.56 218 PRO A CA 1
ATOM 1721 C C . PRO A 1 218 ? 20.351 10.870 22.591 1.00 79.56 218 PRO A C 1
ATOM 1723 O O . PRO A 1 218 ? 21.506 11.081 22.220 1.00 79.56 218 PRO A O 1
ATOM 1726 N N . THR A 1 219 ? 19.386 11.777 22.436 1.00 78.12 219 THR A N 1
ATOM 1727 C CA . THR A 1 219 ? 19.526 13.031 21.688 1.00 78.12 219 THR A CA 1
ATOM 1728 C C . THR A 1 219 ? 19.737 14.279 22.555 1.00 78.12 219 THR A C 1
ATOM 1730 O O . THR A 1 219 ? 19.610 15.389 22.054 1.00 78.12 219 THR A O 1
ATOM 1733 N N . LYS A 1 220 ? 20.121 14.136 23.837 1.00 80.38 220 LYS A N 1
ATOM 1734 C CA . LYS A 1 220 ? 20.418 15.261 24.762 1.00 80.38 220 LYS A CA 1
ATOM 1735 C C . LYS A 1 220 ? 19.299 16.311 24.872 1.00 80.38 220 LYS A C 1
ATOM 1737 O O . LYS A 1 220 ? 19.556 17.495 25.083 1.00 80.38 220 LYS A O 1
ATOM 1742 N N . VAL A 1 221 ? 18.050 15.868 24.770 1.00 86.06 221 VAL A N 1
ATOM 1743 C CA . VAL A 1 221 ? 16.860 16.728 24.876 1.00 86.06 221 VAL A CA 1
ATOM 1744 C C . VAL A 1 221 ? 16.762 17.363 26.259 1.00 86.06 221 VAL A C 1
ATOM 1746 O O . VAL A 1 221 ? 16.331 18.508 26.401 1.00 86.06 221 VAL A O 1
ATOM 1749 N N . PHE A 1 222 ? 17.208 16.629 27.276 1.00 89.56 222 PHE A N 1
ATOM 1750 C CA . PHE A 1 222 ? 17.206 17.043 28.668 1.00 89.56 222 PHE A CA 1
ATOM 1751 C C . PHE A 1 222 ? 18.624 17.365 29.145 1.00 89.56 222 PHE A C 1
ATOM 1753 O O . PHE A 1 222 ? 19.611 16.811 28.664 1.00 89.56 222 PHE A O 1
ATOM 1760 N N . GLY A 1 223 ? 18.722 18.258 30.122 1.00 89.44 223 GLY A N 1
ATOM 1761 C CA . GLY A 1 223 ? 19.958 18.599 30.816 1.00 89.44 223 GLY A CA 1
ATOM 1762 C C . GLY A 1 223 ? 19.698 18.822 32.299 1.00 89.44 223 GLY A C 1
ATOM 1763 O O . GLY A 1 223 ? 18.551 18.914 32.728 1.00 89.44 223 GLY A O 1
ATOM 1764 N N . ILE A 1 224 ? 20.763 18.915 33.093 1.00 90.31 224 ILE A N 1
ATOM 1765 C CA . ILE A 1 224 ? 20.664 19.287 34.508 1.00 90.31 224 ILE A CA 1
ATOM 1766 C C . ILE A 1 224 ? 21.159 20.716 34.659 1.00 90.31 224 ILE A C 1
ATOM 1768 O O . ILE A 1 224 ? 22.299 21.020 34.303 1.00 90.31 224 ILE A O 1
ATOM 1772 N N . ASP A 1 225 ? 20.319 21.575 35.225 1.00 90.00 225 ASP A N 1
ATOM 1773 C CA . ASP A 1 225 ? 20.711 22.937 35.552 1.00 90.00 225 ASP A CA 1
ATOM 1774 C C . ASP A 1 225 ? 21.810 22.927 36.638 1.00 90.00 225 ASP A C 1
ATOM 1776 O O . ASP A 1 225 ? 21.628 22.332 37.712 1.00 90.00 225 ASP A O 1
ATOM 1780 N N . PRO A 1 226 ? 22.981 23.542 36.387 1.00 85.56 226 PRO A N 1
ATOM 1781 C CA . PRO A 1 226 ? 24.115 23.475 37.302 1.00 85.56 226 PRO A CA 1
ATOM 1782 C C . PRO A 1 226 ? 23.841 24.086 38.682 1.00 85.56 226 PRO A C 1
ATOM 1784 O O . PRO A 1 226 ? 24.442 23.601 39.652 1.00 85.56 226 PRO A O 1
ATOM 1787 N N . GLU A 1 227 ? 22.952 25.083 38.779 1.00 86.88 227 GLU A N 1
ATOM 1788 C CA . GLU A 1 227 ? 22.614 25.796 40.019 1.00 86.88 227 GLU A CA 1
ATOM 1789 C C . GLU A 1 227 ? 21.482 25.116 40.801 1.00 86.88 227 GLU A C 1
ATOM 1791 O O . GLU A 1 227 ? 21.680 24.743 41.958 1.00 86.88 227 GLU A O 1
ATOM 1796 N N . SER A 1 228 ? 20.318 24.898 40.181 1.00 85.31 228 SER A N 1
ATOM 1797 C CA . SER A 1 228 ? 19.139 24.321 40.847 1.00 85.31 228 SER A CA 1
ATOM 1798 C C . SER A 1 228 ? 19.173 22.796 40.975 1.00 85.31 228 SER A C 1
ATOM 1800 O O . SER A 1 228 ? 18.396 22.231 41.746 1.00 85.31 228 SER A O 1
ATOM 1802 N N . LYS A 1 229 ? 20.061 22.108 40.239 1.00 86.00 229 LYS A N 1
ATOM 1803 C CA . LYS A 1 229 ? 20.104 20.635 40.140 1.00 86.00 229 LYS A CA 1
ATOM 1804 C C . LYS A 1 229 ? 18.774 20.017 39.681 1.00 86.00 229 LYS A C 1
ATOM 1806 O O . LYS A 1 229 ? 18.483 18.857 40.003 1.00 86.00 229 LYS A O 1
ATOM 1811 N N . GLN A 1 230 ? 17.962 20.779 38.952 1.00 87.19 230 GLN A N 1
ATOM 1812 C CA . GLN A 1 230 ? 16.730 20.299 38.332 1.00 87.19 230 GLN A CA 1
ATOM 1813 C C . GLN A 1 230 ? 16.961 19.895 36.879 1.00 87.19 230 GLN A C 1
ATOM 1815 O O . GLN A 1 230 ? 17.885 20.379 36.224 1.00 87.19 230 GLN A O 1
ATOM 1820 N N . VAL A 1 231 ? 16.125 18.974 36.398 1.00 89.25 231 VAL A N 1
ATOM 1821 C CA . VAL A 1 231 ? 16.113 18.578 34.989 1.00 89.25 231 VAL A CA 1
ATOM 1822 C C . VAL A 1 231 ? 15.402 19.669 34.194 1.00 89.25 231 VAL A C 1
ATOM 1824 O O . VAL A 1 231 ? 14.288 20.058 34.534 1.00 89.25 231 VAL A O 1
ATOM 1827 N N . ILE A 1 232 ? 16.049 20.158 33.144 1.00 90.38 232 ILE A N 1
ATOM 1828 C CA . ILE A 1 232 ? 15.524 21.167 32.225 1.00 90.38 232 ILE A CA 1
ATOM 1829 C C . ILE A 1 232 ? 15.494 20.610 30.805 1.00 90.38 232 ILE A C 1
ATOM 1831 O O . ILE A 1 232 ? 16.305 19.757 30.440 1.00 90.38 232 ILE A O 1
ATOM 1835 N N . VAL A 1 233 ? 14.575 21.113 29.988 1.00 89.31 233 VAL A N 1
ATOM 1836 C CA . VAL A 1 233 ? 14.542 20.820 28.554 1.00 89.31 233 VAL A CA 1
ATOM 1837 C C . VAL A 1 233 ? 15.535 21.750 27.855 1.00 89.31 233 VAL A C 1
ATOM 1839 O O . VAL A 1 233 ? 15.388 22.969 27.914 1.00 89.31 233 VAL A O 1
ATOM 1842 N N . VAL A 1 234 ? 16.562 21.181 27.226 1.00 86.94 234 VAL A N 1
ATOM 1843 C CA . VAL A 1 234 ? 17.626 21.922 26.532 1.00 86.94 234 VAL A CA 1
ATOM 1844 C C . VAL A 1 234 ? 17.297 22.052 25.051 1.00 86.94 234 VAL A C 1
ATOM 1846 O O . VAL A 1 234 ? 17.282 23.159 24.517 1.00 86.94 234 VAL A O 1
ATOM 1849 N N . GLU A 1 235 ? 17.003 20.928 24.397 1.00 83.19 235 GLU A N 1
ATOM 1850 C CA . GLU A 1 235 ? 16.730 20.878 22.962 1.00 83.19 235 GLU A CA 1
ATOM 1851 C C . GLU A 1 235 ? 15.484 20.022 22.691 1.00 83.19 235 GLU A C 1
ATOM 1853 O O . GLU A 1 235 ? 15.604 18.846 22.349 1.00 83.19 235 GLU A O 1
ATOM 1858 N N . PRO A 1 236 ? 14.268 20.583 22.852 1.00 81.56 236 PRO A N 1
ATOM 1859 C CA . PRO A 1 236 ? 13.026 19.822 22.694 1.00 81.56 236 PRO A CA 1
ATOM 1860 C C . PRO A 1 236 ? 12.919 19.196 21.300 1.00 81.56 236 PRO A C 1
ATOM 1862 O O . PRO A 1 236 ? 12.481 18.063 21.157 1.00 81.56 236 PRO A O 1
ATOM 1865 N N . GLU A 1 237 ? 13.384 19.907 20.273 1.00 74.25 237 GLU A N 1
ATOM 1866 C CA . GLU A 1 237 ? 13.303 19.504 18.865 1.00 74.25 237 GLU A CA 1
ATOM 1867 C C . GLU A 1 237 ? 14.193 18.308 18.499 1.00 74.25 237 GLU A C 1
ATOM 1869 O O . GLU A 1 237 ? 13.991 17.704 17.449 1.00 74.25 237 GLU A O 1
ATOM 1874 N N . ALA A 1 238 ? 15.182 17.967 19.333 1.00 78.50 238 ALA A N 1
ATOM 1875 C CA . ALA A 1 238 ? 16.017 16.786 19.130 1.00 78.50 238 ALA A CA 1
ATOM 1876 C C . ALA A 1 238 ? 15.299 15.494 19.556 1.00 78.50 238 ALA A C 1
ATOM 1878 O O . ALA A 1 238 ? 15.821 14.394 19.363 1.00 78.50 238 ALA A O 1
ATOM 1879 N N . TYR A 1 239 ? 14.108 15.604 20.149 1.00 80.00 239 TYR A N 1
ATOM 1880 C CA . TYR A 1 239 ? 13.348 14.455 20.606 1.00 80.00 239 TYR A CA 1
ATOM 1881 C C . TYR A 1 239 ? 12.718 13.709 19.431 1.00 80.00 239 TYR A C 1
ATOM 1883 O O . TYR A 1 239 ? 11.835 14.222 18.749 1.00 80.00 239 TYR A O 1
ATOM 1891 N N . THR A 1 240 ? 13.146 12.469 19.208 1.00 75.00 240 THR A N 1
ATOM 1892 C CA . THR A 1 240 ? 12.711 11.645 18.071 1.00 75.00 240 THR A CA 1
ATOM 1893 C C . THR A 1 240 ? 11.525 10.730 18.388 1.00 75.00 240 THR A C 1
ATOM 1895 O O . THR A 1 240 ? 11.301 9.781 17.643 1.00 75.00 240 THR A O 1
ATOM 1898 N N . TYR A 1 241 ? 10.773 10.988 19.468 1.00 79.00 241 TYR A N 1
ATOM 1899 C CA . TYR A 1 241 ? 9.683 10.115 19.942 1.00 79.00 241 TYR A CA 1
ATOM 1900 C C . TYR A 1 241 ? 10.143 8.658 20.139 1.00 79.00 241 TYR A C 1
ATOM 1902 O O . TYR A 1 241 ? 9.511 7.713 19.680 1.00 79.00 241 TYR A O 1
ATOM 1910 N N . ASP A 1 242 ? 11.299 8.491 20.788 1.00 78.75 242 ASP A N 1
ATOM 1911 C CA . ASP A 1 242 ? 11.917 7.186 21.068 1.00 78.75 242 ASP A CA 1
ATOM 1912 C C . ASP A 1 242 ? 11.358 6.486 22.324 1.00 78.75 242 ASP A C 1
ATOM 1914 O O . ASP A 1 242 ? 11.641 5.311 22.575 1.00 78.75 242 ASP A O 1
ATOM 1918 N N . ASP A 1 243 ? 10.555 7.208 23.109 1.00 84.75 243 ASP A N 1
ATOM 1919 C CA . ASP A 1 243 ? 9.994 6.815 24.402 1.00 84.75 243 ASP A CA 1
ATOM 1920 C C . ASP A 1 243 ? 11.025 6.368 25.457 1.00 84.75 243 ASP A C 1
ATOM 1922 O O . ASP A 1 243 ? 10.648 5.840 26.503 1.00 84.75 243 ASP A O 1
ATOM 1926 N N . GLU A 1 244 ? 12.327 6.579 25.250 1.00 87.19 244 GLU A N 1
ATOM 1927 C CA . GLU A 1 244 ? 13.362 6.029 26.137 1.00 87.19 244 GLU A CA 1
ATOM 1928 C C . GLU A 1 244 ? 13.337 6.697 27.515 1.00 87.19 244 GLU A C 1
ATOM 1930 O O . GLU A 1 244 ? 13.327 6.022 28.548 1.00 87.19 244 GLU A O 1
ATOM 1935 N N . VAL A 1 245 ? 13.201 8.025 27.539 1.00 86.56 245 VAL A N 1
ATOM 1936 C CA . VAL A 1 245 ? 13.040 8.794 28.782 1.00 86.56 245 VAL A CA 1
ATOM 1937 C C . VAL A 1 245 ? 11.742 8.429 29.518 1.00 86.56 245 VAL A C 1
ATOM 1939 O O . VAL A 1 245 ? 11.727 8.375 30.751 1.00 86.56 245 VAL A O 1
ATOM 1942 N N . LEU A 1 246 ? 10.667 8.129 28.778 1.00 88.94 246 LEU A N 1
ATOM 1943 C CA . LEU A 1 246 ? 9.370 7.738 29.340 1.00 88.94 246 LEU A CA 1
ATOM 1944 C C . LEU A 1 246 ? 9.471 6.358 30.003 1.00 88.94 246 LEU A C 1
ATOM 1946 O O . LEU A 1 246 ? 9.130 6.202 31.176 1.00 88.94 246 LEU A O 1
ATOM 1950 N N . LYS A 1 247 ? 10.052 5.376 29.302 1.00 90.06 247 LYS A N 1
ATOM 1951 C CA . LYS A 1 247 ? 10.313 4.030 29.837 1.00 90.06 247 LYS A CA 1
ATOM 1952 C C . LYS A 1 247 ? 11.239 4.067 31.048 1.00 90.06 247 LYS A C 1
ATOM 1954 O O . LYS A 1 247 ? 11.036 3.311 31.997 1.00 90.06 247 LYS A O 1
ATOM 1959 N N . LYS A 1 248 ? 12.256 4.937 31.048 1.00 90.62 248 LYS A N 1
ATOM 1960 C CA . LYS A 1 248 ? 13.150 5.107 32.201 1.00 90.62 248 LYS A CA 1
ATOM 1961 C C . LYS A 1 248 ? 12.385 5.648 33.410 1.00 90.62 248 LYS A C 1
ATOM 1963 O O . LYS A 1 248 ? 12.534 5.091 34.497 1.00 90.62 248 LYS A O 1
ATOM 1968 N N . ALA A 1 249 ? 11.526 6.652 33.228 1.00 90.25 249 ALA A N 1
ATOM 1969 C CA . ALA A 1 249 ? 10.665 7.168 34.293 1.00 90.25 249 ALA A CA 1
ATOM 1970 C C . ALA A 1 249 ? 9.704 6.096 34.849 1.00 90.25 249 ALA A C 1
ATOM 1972 O O . ALA A 1 249 ? 9.547 5.966 36.067 1.00 90.25 249 ALA A O 1
ATOM 1973 N N . GLU A 1 250 ? 9.118 5.268 33.983 1.00 90.12 250 GLU A N 1
ATOM 1974 C CA . GLU A 1 250 ? 8.282 4.133 34.392 1.00 90.12 250 GLU A CA 1
ATOM 1975 C C . GLU A 1 250 ? 9.071 3.065 35.159 1.00 90.12 250 GLU A C 1
ATOM 1977 O O . GLU A 1 250 ? 8.621 2.604 36.210 1.00 90.12 250 GLU A O 1
ATOM 1982 N N . ALA A 1 251 ? 10.271 2.709 34.691 1.00 90.25 251 ALA A N 1
ATOM 1983 C CA . ALA A 1 251 ? 11.151 1.744 35.353 1.00 90.25 251 ALA A CA 1
ATOM 1984 C C . ALA A 1 251 ? 11.593 2.212 36.749 1.00 90.25 251 ALA A C 1
ATOM 1986 O O . ALA A 1 251 ? 11.836 1.395 37.637 1.00 90.25 251 ALA A O 1
ATOM 1987 N N . MET A 1 252 ? 11.654 3.527 36.962 1.00 89.12 252 MET A N 1
ATOM 1988 C CA . MET A 1 252 ? 11.909 4.153 38.261 1.00 89.12 252 MET A CA 1
ATOM 1989 C C . MET A 1 252 ? 10.655 4.212 39.155 1.00 89.12 252 MET A C 1
ATOM 1991 O O . MET A 1 252 ? 10.709 4.731 40.269 1.00 89.12 252 MET A O 1
ATOM 1995 N N . GLY A 1 253 ? 9.516 3.682 38.694 1.00 88.62 253 GLY A N 1
ATOM 1996 C CA . GLY A 1 253 ? 8.247 3.686 39.422 1.00 88.62 253 GLY A CA 1
ATOM 1997 C C . GLY A 1 253 ? 7.571 5.058 39.462 1.00 88.62 253 GLY A C 1
ATOM 1998 O O . GLY A 1 253 ? 6.802 5.333 40.384 1.00 88.62 253 GLY A O 1
ATOM 1999 N N . LYS A 1 254 ? 7.873 5.933 38.495 1.00 89.31 254 LYS A N 1
ATOM 2000 C CA . LYS A 1 254 ? 7.387 7.318 38.412 1.00 89.31 254 LYS A CA 1
ATOM 2001 C C . LYS A 1 254 ? 6.665 7.574 37.073 1.00 89.31 254 LYS A C 1
ATOM 2003 O O . LYS A 1 254 ? 7.107 8.424 36.301 1.00 89.31 254 LYS A O 1
ATOM 2008 N N . PRO A 1 255 ? 5.564 6.860 36.770 1.00 87.31 255 PRO A N 1
ATOM 2009 C CA . PRO A 1 255 ? 4.782 7.131 35.563 1.00 87.31 255 PRO A CA 1
ATOM 2010 C C . PRO A 1 255 ? 4.214 8.560 35.603 1.00 87.31 255 PRO A C 1
ATOM 2012 O O . PRO A 1 255 ? 3.736 8.994 36.650 1.00 87.31 255 PRO A O 1
ATOM 2015 N N . GLY A 1 256 ? 4.280 9.289 34.485 1.00 86.50 256 GLY A N 1
ATOM 2016 C CA . GLY A 1 256 ? 3.843 10.695 34.401 1.00 86.50 256 GLY A CA 1
ATOM 2017 C C . GLY A 1 256 ? 4.861 11.725 34.912 1.00 86.50 256 GLY A C 1
ATOM 2018 O O . GLY A 1 256 ? 4.534 12.899 35.054 1.00 86.50 256 GLY A O 1
ATOM 2019 N N . LEU A 1 257 ? 6.103 11.313 35.201 1.00 90.69 257 LEU A N 1
ATOM 2020 C CA . LEU A 1 257 ? 7.189 12.241 35.544 1.00 90.69 257 LEU A CA 1
ATOM 2021 C C . LEU A 1 257 ? 7.521 13.200 34.388 1.00 90.69 257 LEU A C 1
ATOM 2023 O O . LEU A 1 257 ? 7.822 14.371 34.617 1.00 90.69 257 LEU A O 1
ATOM 2027 N N . ILE A 1 258 ? 7.497 12.679 33.163 1.00 90.31 258 ILE A N 1
ATOM 2028 C CA . ILE A 1 258 ? 7.677 13.422 31.919 1.00 90.31 258 ILE A CA 1
ATOM 2029 C C . ILE A 1 258 ? 6.513 13.031 31.013 1.00 90.31 258 ILE A C 1
ATOM 2031 O O . ILE A 1 258 ? 6.233 11.844 30.854 1.00 90.31 258 ILE A O 1
ATOM 2035 N N . GLU A 1 259 ? 5.848 14.020 30.432 1.00 87.75 259 GLU A N 1
ATOM 2036 C CA . GLU A 1 259 ? 4.811 13.836 29.418 1.00 87.75 259 GLU A CA 1
ATOM 2037 C C . GLU A 1 259 ? 5.241 14.580 28.156 1.00 87.75 259 GLU A C 1
ATOM 2039 O O . GLU A 1 259 ? 5.728 15.710 28.223 1.00 87.75 259 GLU A O 1
ATOM 2044 N N . ILE A 1 260 ? 5.114 13.933 26.999 1.00 88.12 260 ILE A N 1
ATOM 2045 C CA . ILE A 1 260 ? 5.520 14.507 25.716 1.00 88.12 260 ILE A CA 1
ATOM 2046 C C . ILE A 1 260 ? 4.352 14.374 24.747 1.00 88.12 260 ILE A C 1
ATOM 2048 O O . ILE A 1 260 ? 3.859 13.273 24.506 1.00 88.12 260 ILE A O 1
ATOM 2052 N N . HIS A 1 261 ? 3.917 15.498 24.186 1.00 86.75 261 HIS A N 1
ATOM 2053 C CA . HIS A 1 261 ? 2.806 15.574 23.243 1.00 86.75 261 HIS A CA 1
ATOM 2054 C C . HIS A 1 261 ? 3.250 16.208 21.926 1.00 86.75 261 HIS A C 1
ATOM 2056 O O . HIS A 1 261 ? 4.071 17.119 21.902 1.00 86.75 261 HIS A O 1
ATOM 2062 N N . ALA A 1 262 ? 2.693 15.738 20.814 1.00 86.31 262 ALA A N 1
ATOM 2063 C CA . ALA A 1 262 ? 2.895 16.355 19.509 1.00 86.31 262 ALA A CA 1
ATOM 2064 C C . ALA A 1 262 ? 1.925 17.532 19.328 1.00 86.31 262 ALA A C 1
ATOM 2066 O O . ALA A 1 262 ? 0.715 17.357 19.471 1.00 86.31 262 ALA A O 1
ATOM 2067 N N . LYS A 1 263 ? 2.426 18.719 18.965 1.00 87.69 263 LYS A N 1
ATOM 2068 C CA . LYS A 1 263 ? 1.559 19.839 18.565 1.00 87.69 263 LYS A CA 1
ATOM 2069 C C . LYS A 1 263 ? 0.982 19.575 17.180 1.00 87.69 263 LYS A C 1
ATOM 2071 O O . LYS A 1 263 ? 1.693 19.705 16.189 1.00 87.69 263 LYS A O 1
ATOM 2076 N N . GLU A 1 264 ? -0.300 19.224 17.108 1.00 83.94 264 GLU A N 1
ATOM 2077 C CA . GLU A 1 264 ? -0.957 18.767 15.871 1.00 83.94 264 GLU A CA 1
ATOM 2078 C C . GLU A 1 264 ? -0.928 19.782 14.709 1.00 83.94 264 GLU A C 1
ATOM 2080 O O . GLU A 1 264 ? -1.082 19.386 13.552 1.00 83.94 264 GLU A O 1
ATOM 2085 N N . ASP A 1 265 ? -0.703 21.068 14.995 1.00 86.31 265 ASP A N 1
ATOM 2086 C CA . ASP A 1 265 ? -0.691 22.172 14.032 1.00 86.31 265 ASP A CA 1
ATOM 2087 C C . ASP A 1 265 ? 0.692 22.812 13.789 1.00 86.31 265 ASP A C 1
ATOM 2089 O O . ASP A 1 265 ? 0.782 23.836 13.098 1.00 86.31 265 ASP A O 1
ATOM 2093 N N . SER A 1 266 ? 1.769 22.226 14.331 1.00 90.94 266 SER A N 1
ATOM 2094 C CA . SER A 1 266 ? 3.140 22.738 14.209 1.00 90.94 266 SER A CA 1
ATOM 2095 C C . SER A 1 266 ? 4.130 21.658 13.775 1.00 90.94 266 SER A C 1
ATOM 2097 O O . SER A 1 266 ? 4.250 20.603 14.399 1.00 90.94 266 SER A O 1
ATOM 2099 N N . PHE A 1 267 ? 4.891 21.951 12.720 1.00 91.88 267 PHE A N 1
ATOM 2100 C CA . PHE A 1 267 ? 5.819 21.023 12.080 1.00 91.88 267 PHE A CA 1
ATOM 2101 C C . PHE A 1 267 ? 7.208 21.638 11.931 1.00 91.88 267 PHE A C 1
ATOM 2103 O O . PHE A 1 267 ? 7.348 22.781 11.498 1.00 91.88 267 PHE A O 1
ATOM 2110 N N . ILE A 1 268 ? 8.245 20.856 12.206 1.00 92.06 268 ILE A N 1
ATOM 2111 C CA . ILE A 1 268 ? 9.645 21.224 11.990 1.00 92.06 268 ILE A CA 1
ATOM 2112 C C . ILE A 1 268 ? 10.127 20.508 10.734 1.00 92.06 268 ILE A C 1
ATOM 2114 O O . ILE A 1 268 ? 10.185 19.282 10.714 1.00 92.06 268 ILE A O 1
ATOM 2118 N N . PHE A 1 269 ? 10.461 21.267 9.694 1.00 94.75 269 PHE A N 1
ATOM 2119 C CA . PHE A 1 269 ? 10.987 20.768 8.427 1.00 94.75 269 PHE A CA 1
ATOM 2120 C C . PHE A 1 269 ? 12.509 20.779 8.403 1.00 94.75 269 PHE A C 1
ATOM 2122 O O . PHE A 1 269 ? 13.128 21.781 8.764 1.00 94.75 269 PHE A O 1
ATOM 2129 N N . THR A 1 270 ? 13.074 19.711 7.848 1.00 94.38 270 THR A N 1
ATOM 2130 C CA . THR A 1 270 ? 14.484 19.593 7.475 1.00 94.38 270 THR A CA 1
ATOM 2131 C C . THR A 1 270 ? 14.564 19.279 5.984 1.00 94.38 270 THR A C 1
ATOM 2133 O O . THR A 1 270 ? 14.035 18.261 5.524 1.00 94.38 270 THR A O 1
ATOM 2136 N N . VAL A 1 271 ? 15.198 20.173 5.225 1.00 95.88 271 VAL A N 1
ATOM 2137 C CA . VAL A 1 271 ? 15.304 20.121 3.763 1.00 95.88 271 VAL A CA 1
ATOM 2138 C C . VAL A 1 271 ? 16.773 20.121 3.358 1.00 95.88 271 VAL A C 1
ATOM 2140 O O . VAL A 1 271 ? 17.494 21.067 3.650 1.00 95.88 271 VAL A O 1
ATOM 2143 N N . GLU A 1 272 ? 17.186 19.091 2.634 1.00 95.81 272 GLU A N 1
ATOM 2144 C CA . GLU A 1 272 ? 18.487 18.952 1.984 1.00 95.81 272 GLU A CA 1
ATOM 2145 C C . GLU A 1 272 ? 18.280 18.794 0.482 1.00 95.81 272 GLU A C 1
ATOM 2147 O O . GLU A 1 272 ? 17.549 17.914 0.012 1.00 95.81 272 GLU A O 1
ATOM 2152 N N . THR A 1 273 ? 18.939 19.644 -0.288 1.00 94.56 273 THR A N 1
ATOM 2153 C CA . THR A 1 273 ? 18.911 19.603 -1.749 1.00 94.56 273 THR A CA 1
ATOM 2154 C C . THR A 1 273 ? 20.054 18.763 -2.294 1.00 94.56 273 THR A C 1
ATOM 2156 O O . THR A 1 273 ? 21.058 18.534 -1.627 1.00 94.56 273 THR A O 1
ATOM 2159 N N . THR A 1 274 ? 19.946 18.350 -3.552 1.00 92.44 274 THR A N 1
ATOM 2160 C CA . THR A 1 274 ? 21.073 17.762 -4.286 1.00 92.44 274 THR A CA 1
ATOM 2161 C C . THR A 1 274 ? 22.113 18.813 -4.698 1.00 92.44 274 THR A C 1
ATOM 2163 O O . THR A 1 274 ? 23.093 18.469 -5.348 1.00 92.44 274 THR A O 1
ATOM 2166 N N . GLY A 1 275 ? 21.909 20.096 -4.377 1.00 90.81 275 GLY A N 1
ATOM 2167 C CA . GLY A 1 275 ? 22.689 21.228 -4.883 1.00 90.81 275 GLY A CA 1
ATOM 2168 C C . GLY A 1 275 ? 22.281 21.688 -6.289 1.00 90.81 275 GLY A C 1
ATOM 2169 O O . GLY A 1 275 ? 22.730 22.737 -6.741 1.00 90.81 275 GLY A O 1
ATOM 2170 N N . ALA A 1 276 ? 21.387 20.960 -6.974 1.00 92.62 276 ALA A N 1
ATOM 2171 C CA . ALA A 1 276 ? 20.833 21.378 -8.266 1.00 92.62 276 ALA A CA 1
ATOM 2172 C C . ALA A 1 276 ? 20.032 22.688 -8.155 1.00 92.62 276 ALA A C 1
ATOM 2174 O O . ALA A 1 276 ? 20.014 23.502 -9.077 1.00 92.62 276 ALA A O 1
ATOM 2175 N N . VAL A 1 277 ? 19.371 22.903 -7.017 1.00 93.94 277 VAL A N 1
ATOM 2176 C CA . VAL A 1 277 ? 18.615 24.113 -6.676 1.00 93.94 277 VAL A CA 1
ATOM 2177 C C . VAL A 1 277 ? 18.924 24.451 -5.222 1.00 93.94 277 VAL A C 1
ATOM 2179 O O . VAL A 1 277 ? 19.054 23.540 -4.411 1.00 93.94 277 VAL A O 1
ATOM 2182 N N . LYS A 1 278 ? 19.011 25.740 -4.873 1.00 94.50 278 LYS A N 1
ATOM 2183 C CA . LYS A 1 278 ? 19.205 26.157 -3.476 1.00 94.50 278 LYS A CA 1
ATOM 2184 C C . LYS A 1 278 ? 18.027 25.735 -2.593 1.00 94.50 278 LYS A C 1
ATOM 2186 O O . LYS A 1 278 ? 16.881 25.797 -3.037 1.00 94.50 278 LYS A O 1
ATOM 2191 N N . ALA A 1 279 ? 18.271 25.401 -1.328 1.00 95.00 279 ALA A N 1
ATOM 2192 C CA . ALA A 1 279 ? 17.234 24.944 -0.396 1.00 95.00 279 ALA A CA 1
ATOM 2193 C C . ALA A 1 279 ? 16.089 25.954 -0.224 1.00 95.00 279 ALA A C 1
ATOM 2195 O O . ALA A 1 279 ? 14.916 25.587 -0.283 1.00 95.00 279 ALA A O 1
ATOM 2196 N N . SER A 1 280 ? 16.413 27.243 -0.114 1.00 94.50 280 SER A N 1
ATOM 2197 C CA . SER A 1 280 ? 15.413 28.316 -0.061 1.00 94.50 280 SER A CA 1
ATOM 2198 C C . SER A 1 280 ? 14.573 28.394 -1.339 1.00 94.50 280 SER A C 1
ATOM 2200 O O . SER A 1 280 ? 13.350 28.519 -1.276 1.00 94.50 280 SER A O 1
ATOM 2202 N N . GLN A 1 281 ? 15.214 28.265 -2.501 1.00 93.88 281 GLN A N 1
ATOM 2203 C CA . GLN A 1 281 ? 14.538 28.299 -3.793 1.00 93.88 281 GLN A CA 1
ATOM 2204 C C . GLN A 1 281 ? 13.646 27.071 -3.998 1.00 93.88 281 GLN A C 1
ATOM 2206 O O . GLN A 1 281 ? 12.554 27.200 -4.545 1.00 93.88 281 GLN A O 1
ATOM 2211 N N . LEU A 1 282 ? 14.071 25.895 -3.528 1.00 95.56 282 LEU A N 1
ATOM 2212 C CA . LEU A 1 282 ? 13.269 24.676 -3.558 1.00 95.56 282 LEU A CA 1
ATOM 2213 C C . LEU A 1 282 ? 11.952 24.857 -2.791 1.00 95.56 282 LEU A C 1
ATOM 2215 O O . LEU A 1 282 ? 10.882 24.574 -3.332 1.00 95.56 282 LEU A O 1
ATOM 2219 N N . VAL A 1 283 ? 12.024 25.373 -1.560 1.00 94.81 283 VAL A N 1
ATOM 2220 C CA . VAL A 1 283 ? 10.839 25.635 -0.730 1.00 94.81 283 VAL A CA 1
ATOM 2221 C C . VAL A 1 283 ? 9.924 26.665 -1.399 1.00 94.81 283 VAL A C 1
ATOM 2223 O O . VAL A 1 283 ? 8.718 26.443 -1.490 1.00 94.81 283 VAL A O 1
ATOM 2226 N N . LEU A 1 284 ? 10.480 27.761 -1.927 1.00 93.56 284 LEU A N 1
ATOM 2227 C CA . LEU A 1 284 ? 9.703 28.797 -2.619 1.00 93.56 284 LEU A CA 1
ATOM 2228 C C . LEU A 1 284 ? 9.017 28.271 -3.887 1.00 93.56 284 LEU A C 1
ATOM 2230 O O . LEU A 1 284 ? 7.827 28.515 -4.081 1.00 93.56 284 LEU A O 1
ATOM 2234 N N . ASN A 1 285 ? 9.731 27.508 -4.719 1.00 93.56 285 ASN A N 1
ATOM 2235 C CA . ASN A 1 285 ? 9.163 26.883 -5.915 1.00 93.56 285 ASN A CA 1
ATOM 2236 C C . ASN A 1 285 ? 8.036 25.910 -5.551 1.00 93.56 285 ASN A C 1
ATOM 2238 O O . ASN A 1 285 ? 7.016 25.863 -6.235 1.00 93.56 285 ASN A O 1
ATOM 2242 N N . ALA A 1 286 ? 8.192 25.153 -4.463 1.00 93.25 286 ALA A N 1
ATOM 2243 C CA . ALA A 1 286 ? 7.161 24.231 -4.009 1.00 93.25 286 ALA A CA 1
ATOM 2244 C C . ALA A 1 286 ? 5.899 24.956 -3.519 1.00 93.25 286 ALA A C 1
ATOM 2246 O O . ALA A 1 286 ? 4.790 24.520 -3.824 1.00 93.25 286 ALA A O 1
ATOM 2247 N N . ILE A 1 287 ? 6.049 26.080 -2.811 1.00 89.94 287 ILE A N 1
ATOM 2248 C CA . ILE A 1 287 ? 4.917 26.927 -2.404 1.00 89.94 287 ILE A CA 1
ATOM 2249 C C . ILE A 1 287 ? 4.196 27.487 -3.634 1.00 89.94 287 ILE A C 1
ATOM 2251 O O . ILE A 1 287 ? 2.967 27.475 -3.678 1.00 89.94 287 ILE A O 1
ATOM 2255 N N . GLU A 1 288 ? 4.940 27.935 -4.644 1.00 88.69 288 GLU A N 1
ATOM 2256 C CA . GLU A 1 288 ? 4.370 28.456 -5.888 1.00 88.69 288 GLU A CA 1
ATOM 2257 C C . GLU A 1 288 ? 3.561 27.388 -6.642 1.00 88.69 288 GLU A C 1
ATOM 2259 O O . GLU A 1 288 ? 2.427 27.642 -7.044 1.00 88.69 288 GLU A O 1
ATOM 2264 N N . ILE A 1 289 ? 4.091 26.168 -6.767 1.00 84.94 289 ILE A N 1
ATOM 2265 C CA . ILE A 1 289 ? 3.379 25.042 -7.394 1.00 84.94 289 ILE A CA 1
ATOM 2266 C C . ILE A 1 289 ? 2.139 24.652 -6.579 1.00 84.94 289 ILE A C 1
ATOM 2268 O O . ILE A 1 289 ? 1.073 24.408 -7.146 1.00 84.94 289 ILE A O 1
ATOM 2272 N N . LEU A 1 290 ? 2.249 24.615 -5.246 1.00 84.19 290 LEU A N 1
ATOM 2273 C CA . LEU A 1 290 ? 1.111 24.337 -4.371 1.00 84.19 290 LEU A CA 1
ATOM 2274 C C . LEU A 1 290 ? 0.009 25.386 -4.553 1.00 84.19 290 LEU A C 1
ATOM 2276 O O . LEU A 1 290 ? -1.161 25.026 -4.663 1.00 84.19 290 LEU A O 1
ATOM 2280 N N . ARG A 1 291 ? 0.380 26.668 -4.644 1.00 83.94 291 ARG A N 1
ATOM 2281 C CA . ARG A 1 291 ? -0.550 27.767 -4.916 1.00 83.94 291 ARG A CA 1
ATOM 2282 C C . ARG A 1 291 ? -1.265 27.576 -6.252 1.00 83.94 291 ARG A C 1
ATOM 2284 O O . ARG A 1 291 ? -2.487 27.585 -6.270 1.00 83.94 291 ARG A O 1
ATOM 2291 N N . GLN A 1 292 ? -0.529 27.316 -7.333 1.00 80.69 292 GLN A N 1
ATOM 2292 C CA . GLN A 1 292 ? -1.113 27.094 -8.665 1.00 80.69 292 GLN A CA 1
ATOM 2293 C C . GLN A 1 292 ? -2.127 25.944 -8.674 1.00 80.69 292 GLN A C 1
ATOM 2295 O O . GLN A 1 292 ? -3.177 26.036 -9.308 1.00 80.69 292 GLN A O 1
ATOM 2300 N N . LYS A 1 293 ? -1.842 24.867 -7.936 1.00 76.44 293 LYS A N 1
ATOM 2301 C CA . LYS A 1 293 ? -2.772 23.744 -7.780 1.00 76.44 293 LYS A CA 1
ATOM 2302 C C . LYS A 1 293 ? -4.034 24.125 -7.018 1.00 76.44 293 LYS A C 1
ATOM 2304 O O . LYS A 1 293 ? -5.122 23.732 -7.423 1.00 76.44 293 LYS A O 1
ATOM 2309 N N . LEU A 1 294 ? -3.895 24.876 -5.928 1.00 73.88 294 LEU A N 1
ATOM 2310 C CA . LEU A 1 294 ? -5.037 25.356 -5.151 1.00 73.88 294 LEU A CA 1
ATOM 2311 C C . LEU A 1 294 ? -5.895 26.335 -5.961 1.00 73.88 294 LEU A C 1
ATOM 2313 O O . LEU A 1 294 ? -7.119 26.255 -5.901 1.00 73.88 294 LEU A O 1
ATOM 2317 N N . ASP A 1 295 ? -5.271 27.198 -6.763 1.00 74.88 295 ASP A N 1
ATOM 2318 C CA . ASP A 1 295 ? -5.972 28.116 -7.661 1.00 74.88 295 ASP A CA 1
ATOM 2319 C C . ASP A 1 295 ? -6.765 27.346 -8.728 1.00 74.88 295 ASP A C 1
ATOM 2321 O O . ASP A 1 295 ? -7.937 27.642 -8.946 1.00 74.88 295 ASP A O 1
ATOM 2325 N N . ALA A 1 296 ? -6.181 26.303 -9.329 1.00 65.81 296 ALA A N 1
ATOM 2326 C CA . ALA A 1 296 ? -6.880 25.455 -10.297 1.00 65.81 296 ALA A CA 1
ATOM 2327 C C . ALA A 1 296 ? -8.112 24.756 -9.692 1.00 65.81 296 ALA A C 1
ATOM 2329 O O . ALA A 1 296 ? -9.163 24.706 -10.328 1.00 65.81 296 ALA A O 1
ATOM 2330 N N . VAL A 1 297 ? -8.004 24.260 -8.453 1.00 62.91 297 VAL A N 1
ATOM 2331 C CA . VAL A 1 297 ? -9.141 23.667 -7.726 1.00 62.91 297 VAL A CA 1
ATOM 2332 C C . VAL A 1 297 ? -10.210 24.723 -7.443 1.00 62.91 297 VAL A C 1
ATOM 2334 O O . VAL A 1 297 ? -11.386 24.503 -7.717 1.00 62.91 297 VAL A O 1
ATOM 2337 N N . ARG A 1 298 ? -9.812 25.905 -6.969 1.00 62.25 298 ARG A N 1
ATOM 2338 C CA . ARG A 1 298 ? -10.743 27.003 -6.688 1.00 62.25 298 ARG A CA 1
ATOM 2339 C C . ARG A 1 298 ? -11.516 27.448 -7.932 1.00 62.25 298 ARG A C 1
ATOM 2341 O O . ARG A 1 298 ? -12.707 27.718 -7.854 1.00 62.25 298 ARG A O 1
ATOM 2348 N N . LEU A 1 299 ? -10.852 27.509 -9.080 1.00 55.78 299 LEU A N 1
ATOM 2349 C CA . LEU A 1 299 ? -11.467 27.937 -10.339 1.00 55.78 299 LEU A CA 1
ATOM 2350 C C . LEU A 1 299 ? -12.390 26.876 -10.942 1.00 55.78 299 LEU A C 1
ATOM 2352 O O . LEU A 1 299 ? -13.328 27.235 -11.652 1.00 55.78 299 LEU A O 1
ATOM 2356 N N . SER A 1 300 ? -12.181 25.598 -10.606 1.00 53.78 300 SER A N 1
ATOM 2357 C CA . SER A 1 300 ? -13.119 24.527 -10.953 1.00 53.78 300 SER A CA 1
ATOM 2358 C C . SER A 1 300 ? -14.431 24.565 -10.155 1.00 53.78 300 SER A C 1
ATOM 2360 O O . SER A 1 300 ? -15.433 24.058 -10.650 1.00 53.78 300 SER A O 1
ATOM 2362 N N . ASP A 1 301 ? -14.451 25.209 -8.980 1.00 45.44 301 ASP A N 1
ATOM 2363 C CA . ASP A 1 301 ? -15.666 25.389 -8.166 1.00 45.44 301 ASP A CA 1
ATOM 2364 C C . ASP A 1 301 ? -16.476 26.646 -8.555 1.00 45.44 301 ASP A C 1
ATOM 2366 O O . ASP A 1 301 ? -17.696 26.665 -8.392 1.00 45.44 301 ASP A O 1
ATOM 2370 N N . ASP A 1 302 ? -15.829 27.694 -9.088 1.00 44.03 302 ASP A N 1
ATOM 2371 C CA . ASP A 1 302 ? -16.452 29.020 -9.254 1.00 44.03 302 ASP A CA 1
ATOM 2372 C C . ASP A 1 302 ? -17.049 29.311 -10.654 1.00 44.03 302 ASP A C 1
ATOM 2374 O O . ASP A 1 302 ? -17.693 30.348 -10.825 1.00 44.03 302 ASP A O 1
ATOM 2378 N N . THR A 1 303 ? -16.917 28.444 -11.670 1.00 37.50 303 THR A N 1
ATOM 2379 C CA . THR A 1 303 ? -17.519 28.713 -12.999 1.00 37.50 303 THR A CA 1
ATOM 2380 C C . THR A 1 303 ? -17.907 27.461 -13.796 1.00 37.50 303 THR A C 1
ATOM 2382 O O . THR A 1 303 ? -17.146 26.508 -13.914 1.00 37.50 303 THR A O 1
ATOM 2385 N N . VAL A 1 304 ? -19.067 27.531 -14.461 1.00 43.88 304 VAL A N 1
ATOM 2386 C CA . VAL A 1 304 ? -19.454 26.663 -15.597 1.00 43.88 304 VAL A CA 1
ATOM 2387 C C . VAL A 1 304 ? -18.701 27.067 -16.891 1.00 43.88 304 VAL A C 1
ATOM 2389 O O . VAL A 1 304 ? -18.891 26.465 -17.940 1.00 43.88 304 VAL A O 1
ATOM 2392 N N . GLU A 1 305 ? -17.790 28.047 -16.831 1.00 43.25 305 GLU A N 1
ATOM 2393 C CA . GLU A 1 305 ? -17.035 28.584 -17.976 1.00 43.25 305 GLU A CA 1
ATOM 2394 C C . GLU A 1 305 ? -15.564 28.943 -17.633 1.00 43.25 305 GLU A C 1
ATOM 2396 O O . GLU A 1 305 ? -15.115 30.056 -17.897 1.00 43.25 305 GLU A O 1
ATOM 2401 N N . ALA A 1 306 ? -14.775 28.023 -17.064 1.00 35.38 306 ALA A N 1
ATOM 2402 C CA . ALA A 1 306 ? -13.312 28.204 -16.919 1.00 35.38 306 ALA A CA 1
ATOM 2403 C C . ALA A 1 306 ? -12.466 27.186 -17.700 1.00 35.38 306 ALA A C 1
ATOM 2405 O O . ALA A 1 306 ? -11.350 26.868 -17.294 1.00 35.38 306 ALA A O 1
ATOM 2406 N N . ASP A 1 307 ? -12.943 26.711 -18.852 1.00 37.50 307 ASP A N 1
ATOM 2407 C CA . ASP A 1 307 ? -12.098 25.902 -19.745 1.00 37.50 307 ASP A CA 1
ATOM 2408 C C . ASP A 1 307 ? -11.121 26.756 -20.597 1.00 37.50 307 ASP A C 1
ATOM 2410 O O . ASP A 1 307 ? -10.179 26.196 -21.153 1.00 37.50 307 ASP A O 1
ATOM 2414 N N . ASP A 1 308 ? -11.247 28.097 -20.627 1.00 43.78 308 ASP A N 1
ATOM 2415 C CA . ASP A 1 308 ? -10.459 28.957 -21.540 1.00 43.78 308 ASP A CA 1
ATOM 2416 C C . ASP A 1 308 ? -9.411 29.891 -20.880 1.00 43.78 308 ASP A C 1
ATOM 2418 O O . ASP A 1 308 ? -8.637 30.530 -21.593 1.00 43.78 308 ASP A O 1
ATOM 2422 N N . GLN A 1 309 ? -9.324 29.995 -19.543 1.00 40.91 309 GLN A N 1
ATOM 2423 C CA . GLN A 1 309 ? -8.371 30.922 -18.878 1.00 40.91 309 GLN A CA 1
ATOM 2424 C C . GLN A 1 309 ? -7.090 30.283 -18.325 1.00 40.91 309 GLN A C 1
ATOM 2426 O O . GLN A 1 309 ? -6.129 30.998 -18.037 1.00 40.91 309 GLN A O 1
ATOM 2431 N N . PHE A 1 310 ? -7.023 28.956 -18.239 1.00 38.00 310 PHE A N 1
ATOM 2432 C CA . PHE A 1 310 ? -5.787 28.241 -17.931 1.00 38.00 310 PHE A CA 1
ATOM 2433 C C . PHE A 1 310 ? -5.378 27.453 -19.159 1.00 38.00 310 PHE A C 1
ATOM 2435 O O . PHE A 1 310 ? -5.933 26.393 -19.424 1.00 38.00 310 PHE A O 1
ATOM 2442 N N . GLY A 1 311 ? -4.401 27.969 -19.901 1.00 52.69 311 GLY A N 1
ATOM 2443 C CA . GLY A 1 311 ? -3.718 27.188 -20.927 1.00 52.69 311 GLY A CA 1
ATOM 2444 C C . GLY A 1 311 ? -2.998 25.953 -20.350 1.00 52.69 311 GLY A C 1
ATOM 2445 O O . GLY A 1 311 ? -3.484 25.237 -19.477 1.00 52.69 311 GLY A O 1
ATOM 2446 N N . GLU A 1 312 ? -1.787 25.700 -20.832 1.00 40.84 312 GLU A N 1
ATOM 2447 C CA . GLU A 1 312 ? -1.029 24.434 -20.764 1.00 40.84 312 GLU A CA 1
ATOM 2448 C C . GLU A 1 312 ? -0.885 23.714 -19.402 1.00 40.84 312 GLU A C 1
ATOM 2450 O O . GLU A 1 312 ? -0.599 22.515 -19.387 1.00 40.84 312 GLU A O 1
ATOM 2455 N N . LEU A 1 313 ? -1.157 24.345 -18.254 1.00 35.31 313 LEU A N 1
ATOM 2456 C CA . LEU A 1 313 ? -1.187 23.637 -16.964 1.00 35.31 313 LEU A CA 1
ATOM 2457 C C . LEU A 1 313 ? -2.409 22.704 -16.827 1.00 35.31 313 LEU A C 1
ATOM 2459 O O . LEU A 1 313 ? -2.315 21.642 -16.209 1.00 35.31 313 LEU A O 1
ATOM 2463 N N . GLY A 1 314 ? -3.537 23.047 -17.461 1.00 37.44 314 GLY A N 1
ATOM 2464 C CA . GLY A 1 314 ? -4.717 22.178 -17.538 1.00 37.44 314 GLY A CA 1
ATOM 2465 C C . GLY A 1 314 ? -4.497 20.960 -18.443 1.00 37.44 314 GLY A C 1
ATOM 2466 O O . GLY A 1 314 ? -4.987 19.867 -18.150 1.00 37.44 314 GLY A O 1
ATOM 2467 N N . ALA A 1 315 ? -3.694 21.118 -19.499 1.00 35.94 315 ALA A N 1
ATOM 2468 C CA . ALA A 1 315 ? -3.324 20.041 -20.420 1.00 35.94 315 ALA A CA 1
ATOM 2469 C C . ALA A 1 315 ? -2.350 19.032 -19.787 1.00 35.94 315 ALA A C 1
ATOM 2471 O O . ALA A 1 315 ? -2.365 17.856 -20.128 1.00 35.94 315 ALA A O 1
ATOM 2472 N N . HIS A 1 316 ? -1.545 19.456 -18.814 1.00 37.81 316 HIS A N 1
ATOM 2473 C CA . HIS A 1 316 ? -0.696 18.551 -18.032 1.00 37.81 316 HIS A CA 1
ATOM 2474 C C . HIS A 1 316 ? -1.446 17.773 -16.948 1.00 37.81 316 HIS A C 1
ATOM 2476 O O . HIS A 1 316 ? -1.006 16.692 -16.555 1.00 37.81 316 HIS A O 1
ATOM 2482 N N . MET A 1 317 ? -2.593 18.284 -16.489 1.00 37.00 317 MET A N 1
ATOM 2483 C CA . MET A 1 317 ? -3.486 17.548 -15.589 1.00 37.00 317 MET A CA 1
ATOM 2484 C C . MET A 1 317 ? -4.428 16.585 -16.328 1.00 37.00 317 MET A C 1
ATOM 2486 O O . MET A 1 317 ? -4.888 15.614 -15.729 1.00 37.00 317 MET A O 1
ATOM 2490 N N . ARG A 1 318 ? -4.679 16.790 -17.629 1.00 38.84 318 ARG A N 1
ATOM 2491 C CA . ARG A 1 318 ? -5.468 15.877 -18.470 1.00 38.84 318 ARG A CA 1
ATOM 2492 C C . ARG A 1 318 ? -4.551 15.154 -19.449 1.00 38.84 318 ARG A C 1
ATOM 2494 O O . ARG A 1 318 ? -4.213 15.690 -20.496 1.00 38.84 318 ARG A O 1
ATOM 2501 N N . GLY A 1 319 ? -4.175 13.915 -19.138 1.00 32.91 319 GLY A N 1
ATOM 2502 C CA . GLY A 1 319 ? -3.511 13.053 -20.116 1.00 32.91 319 GLY A CA 1
ATOM 2503 C C . GLY A 1 319 ? -4.276 13.042 -21.449 1.00 32.91 319 GLY A C 1
ATOM 2504 O O . GLY A 1 319 ? -5.415 12.595 -21.486 1.00 32.91 319 GLY A O 1
ATOM 2505 N N . GLY A 1 320 ? -3.652 13.571 -22.508 1.00 33.06 320 GLY A N 1
ATOM 2506 C CA . GLY A 1 320 ? -4.030 13.489 -23.928 1.00 33.06 320 GLY A CA 1
ATOM 2507 C C . GLY A 1 320 ? -5.524 13.383 -24.275 1.00 33.06 320 GLY A C 1
ATOM 2508 O O . GLY A 1 320 ? -6.043 12.281 -24.447 1.00 33.06 320 GLY A O 1
ATOM 2509 N N . ASN A 1 321 ? -6.193 14.515 -24.512 1.00 36.94 321 ASN A N 1
ATOM 2510 C CA . ASN A 1 321 ? -7.541 14.542 -25.093 1.00 36.94 321 ASN A CA 1
ATOM 2511 C C . ASN A 1 321 ? -7.528 14.068 -26.566 1.00 36.94 321 ASN A C 1
ATOM 2513 O O . ASN A 1 321 ? -6.833 14.647 -27.400 1.00 36.94 321 ASN A O 1
ATOM 2517 N N . ARG A 1 322 ? -8.345 13.061 -26.914 1.00 41.53 322 ARG A N 1
ATOM 2518 C CA . ARG A 1 322 ? -8.707 12.701 -28.303 1.00 41.53 322 ARG A CA 1
ATOM 2519 C C . ARG A 1 322 ? -10.228 12.842 -28.473 1.00 41.53 322 ARG A C 1
ATOM 2521 O O . ARG A 1 322 ? -10.976 12.114 -27.832 1.00 41.53 322 ARG A O 1
ATOM 2528 N N . GLY A 1 323 ? -10.691 13.770 -29.313 1.00 45.16 323 GLY A N 1
ATOM 2529 C CA . GLY A 1 323 ? -12.105 13.913 -29.715 1.00 45.16 323 GLY A CA 1
ATOM 2530 C C . GLY A 1 323 ? -12.317 13.561 -31.194 1.00 45.16 323 GLY A C 1
ATOM 2531 O O . GLY A 1 323 ? -11.356 13.591 -31.961 1.00 45.16 323 GLY A O 1
ATOM 2532 N N . LEU A 1 324 ? -13.551 13.223 -31.592 1.00 42.31 324 LEU A N 1
ATOM 2533 C CA . LEU A 1 324 ? -13.936 12.907 -32.980 1.00 42.31 324 LEU A CA 1
ATOM 2534 C C . LEU A 1 324 ? -15.088 13.814 -33.440 1.00 42.31 324 LEU A C 1
ATOM 2536 O O . LEU A 1 324 ? -16.060 13.991 -32.712 1.00 42.31 324 LEU A O 1
ATOM 2540 N N . GLU A 1 325 ? -15.008 14.353 -34.655 1.00 43.78 325 GLU A N 1
ATOM 2541 C CA . GLU A 1 325 ? -16.059 15.178 -35.261 1.00 43.78 325 GLU A CA 1
ATOM 2542 C C . GLU A 1 325 ? -16.915 14.345 -36.232 1.00 43.78 325 GLU A C 1
ATOM 2544 O O . GLU A 1 325 ? -16.382 13.665 -37.109 1.00 43.78 325 GLU A O 1
ATOM 2549 N N . ILE A 1 326 ? -18.245 14.393 -36.098 1.00 47.47 326 ILE A N 1
ATOM 2550 C CA . ILE A 1 326 ? -19.194 13.706 -36.988 1.00 47.47 326 ILE A CA 1
ATOM 2551 C C . ILE A 1 326 ? -20.143 14.748 -37.584 1.00 47.47 326 ILE A C 1
ATOM 2553 O O . ILE A 1 326 ? -20.939 15.356 -36.874 1.00 47.47 326 ILE A O 1
ATOM 2557 N N . GLY A 1 327 ? -20.066 14.960 -38.903 1.00 44.34 327 GLY A N 1
ATOM 2558 C CA . GLY A 1 327 ? -20.997 15.834 -39.630 1.00 44.34 327 GLY A CA 1
ATOM 2559 C C . GLY A 1 327 ? -20.953 17.317 -39.232 1.00 44.34 327 GLY A C 1
ATOM 2560 O O . GLY A 1 327 ? -21.952 18.009 -39.415 1.00 44.34 327 GLY A O 1
ATOM 2561 N N . GLY A 1 328 ? -19.829 17.804 -38.691 1.00 43.88 328 GLY A N 1
ATOM 2562 C CA . GLY A 1 328 ? -19.661 19.199 -38.262 1.00 43.88 328 GLY A CA 1
ATOM 2563 C C . GLY A 1 328 ? -19.806 19.450 -36.753 1.00 43.88 328 GLY A C 1
ATOM 2564 O O . GLY A 1 328 ? -19.923 20.609 -36.351 1.00 43.88 328 GLY A O 1
ATOM 2565 N N . LYS A 1 329 ? -19.903 18.398 -35.918 1.00 51.66 329 LYS A N 1
ATOM 2566 C CA . LYS A 1 329 ? -20.134 18.487 -34.458 1.00 51.66 329 LYS A CA 1
ATOM 2567 C C . LYS A 1 329 ? -19.303 17.465 -33.665 1.00 51.66 329 LYS A C 1
ATOM 2569 O O . LYS A 1 329 ? -19.008 16.384 -34.175 1.00 51.66 329 LYS A O 1
ATOM 2574 N N . PHE A 1 330 ? -18.914 17.813 -32.432 1.00 49.41 330 PHE A N 1
ATOM 2575 C CA . PHE A 1 330 ? -17.898 17.105 -31.636 1.00 49.41 330 PHE A CA 1
ATOM 2576 C C . PHE A 1 330 ? -18.473 16.019 -30.712 1.00 49.41 330 PHE A C 1
ATOM 2578 O O . PHE A 1 330 ? -19.417 16.249 -29.962 1.00 49.41 330 PHE A O 1
ATOM 2585 N N . VAL A 1 331 ? -17.827 14.852 -30.704 1.00 51.69 331 VAL A N 1
ATOM 2586 C CA . VAL A 1 331 ? -17.985 13.795 -29.697 1.00 51.69 331 VAL A CA 1
ATOM 2587 C C . VAL A 1 331 ? -16.690 13.724 -28.891 1.00 51.69 331 VAL A C 1
ATOM 2589 O O . VAL A 1 331 ? -15.608 13.490 -29.446 1.00 51.69 331 VAL A O 1
ATOM 2592 N N . LYS A 1 332 ? -16.780 13.966 -27.579 1.00 49.31 332 LYS A N 1
ATOM 2593 C CA . LYS A 1 332 ? -15.615 14.025 -26.685 1.00 49.31 332 LYS A CA 1
ATOM 2594 C C . LYS A 1 332 ? -15.468 12.709 -25.925 1.00 49.31 332 LYS A C 1
ATOM 2596 O O . LYS A 1 332 ? -16.397 12.261 -25.259 1.00 49.31 332 LYS A O 1
ATOM 2601 N N . PHE A 1 333 ? -14.282 12.111 -25.994 1.00 42.41 333 PHE A N 1
ATOM 2602 C CA . PHE A 1 333 ? -13.931 10.924 -25.218 1.00 42.41 333 PHE A CA 1
ATOM 2603 C C . PHE A 1 333 ? -13.048 11.342 -24.047 1.00 42.41 333 PHE A C 1
ATOM 2605 O O . PHE A 1 333 ? -12.023 11.994 -24.243 1.00 42.41 333 PHE A O 1
ATOM 2612 N N . THR A 1 334 ? -13.441 10.972 -22.832 1.00 38.62 334 THR A N 1
ATOM 2613 C CA . THR A 1 334 ? -12.654 11.202 -21.615 1.00 38.62 334 THR A CA 1
ATOM 2614 C C . THR A 1 334 ? -12.297 9.867 -20.968 1.00 38.62 334 THR A C 1
ATOM 2616 O O . THR A 1 334 ? -12.916 8.844 -21.255 1.00 38.62 334 THR A O 1
ATOM 2619 N N . ALA A 1 335 ? -11.326 9.871 -20.053 1.00 28.91 335 ALA A N 1
ATOM 2620 C CA . ALA A 1 335 ? -10.930 8.678 -19.298 1.00 28.91 335 ALA A CA 1
ATOM 2621 C C . ALA A 1 335 ? -12.053 8.091 -18.414 1.00 28.91 335 ALA A C 1
ATOM 2623 O O . ALA A 1 335 ? -11.904 6.986 -17.901 1.00 28.91 335 ALA A O 1
ATOM 2624 N N . ILE A 1 336 ? -13.157 8.824 -18.236 1.00 31.42 336 ILE A N 1
ATOM 2625 C CA . ILE A 1 336 ? -14.249 8.513 -17.307 1.00 31.42 336 ILE A CA 1
ATOM 2626 C C . ILE A 1 336 ? -15.601 8.345 -18.026 1.00 31.42 336 ILE A C 1
ATOM 2628 O O . ILE A 1 336 ? -16.599 8.063 -17.375 1.00 31.42 336 ILE A O 1
ATOM 2632 N N . GLY A 1 337 ? -15.651 8.503 -19.356 1.00 36.22 337 GLY A N 1
ATOM 2633 C CA . GLY A 1 337 ? -16.891 8.383 -20.132 1.00 36.22 337 GLY A CA 1
ATOM 2634 C C . GLY A 1 337 ? -16.872 9.097 -21.489 1.00 36.22 337 GLY A C 1
ATOM 2635 O O . GLY A 1 337 ? -15.934 9.832 -21.820 1.00 36.22 337 GLY A O 1
ATOM 2636 N N . VAL A 1 338 ? -17.925 8.866 -22.279 1.00 44.53 338 VAL A N 1
ATOM 2637 C CA . VAL A 1 338 ? -18.178 9.504 -23.585 1.00 44.53 338 VAL A CA 1
ATOM 2638 C C . VAL A 1 338 ? -19.151 10.658 -23.383 1.00 44.53 338 VAL A C 1
ATOM 2640 O O . VAL A 1 338 ? -20.173 10.465 -22.750 1.00 44.53 338 VAL A O 1
ATOM 2643 N N . TYR A 1 339 ? -18.875 11.834 -23.938 1.00 50.12 339 TYR A N 1
ATOM 2644 C CA . TYR A 1 339 ? -19.772 12.986 -23.857 1.00 50.12 339 TYR A CA 1
ATOM 2645 C C . TYR A 1 339 ? -20.292 13.359 -25.246 1.00 50.12 339 TYR A C 1
ATOM 2647 O O . TYR A 1 339 ? -19.511 13.571 -26.182 1.00 50.12 339 TYR A O 1
ATOM 2655 N N . LEU A 1 340 ? -21.619 13.452 -25.361 1.00 57.59 340 LEU A N 1
ATOM 2656 C CA . LEU A 1 340 ? -22.328 13.884 -26.564 1.00 57.59 340 LEU A CA 1
ATOM 2657 C C . LEU A 1 340 ? -23.000 15.238 -26.353 1.00 57.59 340 LEU A C 1
ATOM 2659 O O . LEU A 1 340 ? -23.741 15.433 -25.394 1.00 57.59 340 LEU A O 1
ATOM 2663 N N . GLU A 1 341 ? -22.792 16.162 -27.288 1.00 60.25 341 GLU A N 1
ATOM 2664 C CA . GLU A 1 341 ? -23.545 17.415 -27.315 1.00 60.25 341 GLU A CA 1
ATOM 2665 C C . GLU A 1 341 ? -25.006 17.162 -27.711 1.00 60.25 341 GLU A C 1
ATOM 2667 O O . GLU A 1 341 ? -25.283 16.385 -28.629 1.00 60.25 341 GLU A O 1
ATOM 2672 N N . GLU A 1 342 ? -25.952 17.875 -27.085 1.00 67.62 342 GLU A N 1
ATOM 2673 C CA . GLU A 1 342 ? -27.382 17.747 -27.410 1.00 67.62 342 GLU A CA 1
ATOM 2674 C C . GLU A 1 342 ? -27.679 17.999 -28.893 1.00 67.62 342 GLU A C 1
ATOM 2676 O O . GLU A 1 342 ? -28.557 17.377 -29.492 1.00 67.62 342 GLU A O 1
ATOM 2681 N N . SER A 1 343 ? -26.889 18.869 -29.523 1.00 62.00 343 SER A N 1
ATOM 2682 C CA . SER A 1 343 ? -27.027 19.200 -30.939 1.00 62.00 343 SER A CA 1
ATOM 2683 C C . SER A 1 343 ? -26.735 18.024 -31.889 1.00 62.00 343 SER A C 1
ATOM 2685 O O . SER A 1 343 ? -27.172 18.058 -33.041 1.00 62.00 343 SER A O 1
ATOM 2687 N N . ALA A 1 344 ? -26.057 16.966 -31.423 1.00 62.81 344 ALA A N 1
ATOM 2688 C CA . ALA A 1 344 ? -25.747 15.773 -32.213 1.00 62.81 344 ALA A CA 1
ATOM 2689 C C . ALA A 1 344 ? -26.913 14.765 -32.265 1.00 62.81 344 ALA A C 1
ATOM 2691 O O . ALA A 1 344 ? -27.053 14.036 -33.248 1.00 62.81 344 ALA A O 1
ATOM 2692 N N . ILE A 1 345 ? -27.789 14.755 -31.254 1.00 66.19 345 ILE A N 1
ATOM 2693 C CA . ILE A 1 345 ? -28.884 13.784 -31.066 1.00 66.19 345 ILE A CA 1
ATOM 2694 C C . ILE A 1 345 ? -29.789 13.615 -32.299 1.00 66.19 345 ILE A C 1
ATOM 2696 O O . ILE A 1 345 ? -30.067 12.472 -32.672 1.00 66.19 345 ILE A O 1
ATOM 2700 N N . PRO A 1 346 ? -30.255 14.683 -32.983 1.00 62.31 346 PRO A N 1
ATOM 2701 C CA . PRO A 1 346 ? -31.186 14.536 -34.105 1.00 62.31 346 PRO A CA 1
ATOM 2702 C C . PRO A 1 346 ? -30.571 13.866 -35.342 1.00 62.31 346 PRO A C 1
ATOM 2704 O O . PRO A 1 346 ? -31.315 13.458 -36.239 1.00 62.31 346 PRO A O 1
ATOM 2707 N N . PHE A 1 347 ? -29.237 13.794 -35.392 1.00 57.12 347 PHE A N 1
ATOM 2708 C CA . PHE A 1 347 ? -28.434 13.268 -36.497 1.00 57.12 347 PHE A CA 1
ATOM 2709 C C . PHE A 1 347 ? -27.874 11.872 -36.216 1.00 57.12 347 PHE A C 1
ATOM 2711 O O . PHE A 1 347 ? -27.409 11.195 -37.135 1.00 57.12 347 PHE A O 1
ATOM 2718 N N . LEU A 1 348 ? -27.949 11.417 -34.964 1.00 61.50 348 LEU A N 1
ATOM 2719 C CA . LEU A 1 348 ? -27.726 10.023 -34.609 1.00 61.50 348 LEU A CA 1
ATOM 2720 C C . LEU A 1 348 ? -28.891 9.193 -35.157 1.00 61.50 348 LEU A C 1
ATOM 2722 O O . LEU A 1 348 ? -29.971 9.714 -35.444 1.00 61.50 348 LEU A O 1
ATOM 2726 N N . LYS A 1 349 ? -28.645 7.900 -35.388 1.00 63.31 349 LYS A N 1
ATOM 2727 C CA . LYS A 1 349 ? -29.556 7.014 -36.129 1.00 63.31 349 LYS A CA 1
ATOM 2728 C C . LYS A 1 349 ? -31.019 7.207 -35.707 1.00 63.31 349 LYS A C 1
ATOM 2730 O O . LYS A 1 349 ? -31.294 7.358 -34.523 1.00 63.31 349 LYS A O 1
ATOM 2735 N N . ALA A 1 350 ? -31.965 7.088 -36.648 1.00 59.12 350 ALA A N 1
ATOM 2736 C CA . ALA A 1 350 ? -33.406 7.307 -36.423 1.00 59.12 350 ALA A CA 1
ATOM 2737 C C . ALA A 1 350 ? -33.993 6.592 -35.184 1.00 59.12 350 ALA A C 1
ATOM 2739 O O . ALA A 1 350 ? -34.967 7.065 -34.610 1.00 59.12 350 ALA A O 1
ATOM 2740 N N . LYS A 1 351 ? -33.366 5.490 -34.754 1.00 58.31 351 LYS A N 1
ATOM 2741 C CA . LYS A 1 351 ? -33.666 4.729 -33.534 1.00 58.31 351 LYS A CA 1
ATOM 2742 C C . LYS A 1 351 ? -33.493 5.523 -32.224 1.00 58.31 351 LYS A C 1
ATOM 2744 O O . LYS A 1 351 ? -34.154 5.202 -31.245 1.00 58.31 351 LYS A O 1
ATOM 2749 N N . TRP A 1 352 ? -32.628 6.536 -32.202 1.00 68.38 352 TRP A N 1
ATOM 2750 C CA . TRP A 1 352 ? -32.253 7.303 -31.006 1.00 68.38 352 TRP A CA 1
ATOM 2751 C C . TRP A 1 352 ? -32.720 8.762 -31.039 1.00 68.38 352 TRP A C 1
ATOM 2753 O O . TRP A 1 352 ? -32.436 9.548 -30.139 1.00 68.38 352 TRP A O 1
ATOM 2763 N N . LYS A 1 353 ? -33.462 9.134 -32.082 1.00 69.56 353 LYS A N 1
ATOM 2764 C CA . LYS A 1 353 ? -33.983 10.483 -32.258 1.00 69.56 353 LYS A CA 1
ATOM 2765 C C . LYS A 1 353 ? -35.016 10.796 -31.170 1.00 69.56 353 LYS A C 1
ATOM 2767 O O . LYS A 1 353 ? -35.987 10.062 -31.014 1.00 69.56 353 LYS A O 1
ATOM 2772 N N . GLY A 1 354 ? -34.820 11.904 -30.455 1.00 69.19 354 GLY A N 1
ATOM 2773 C CA . GLY A 1 354 ? -35.713 12.353 -29.378 1.00 69.19 354 GLY A CA 1
ATOM 2774 C C . GLY A 1 354 ? -35.328 11.884 -27.969 1.00 69.19 354 GLY A C 1
ATOM 2775 O O . GLY A 1 354 ? -36.083 12.152 -27.041 1.00 69.19 354 GLY A O 1
ATOM 2776 N N . LYS A 1 355 ? -34.183 11.208 -27.805 1.00 71.31 355 LYS A N 1
ATOM 2777 C CA . LYS A 1 355 ? -33.560 10.910 -26.503 1.00 71.31 355 LYS A CA 1
ATOM 2778 C C . LYS A 1 355 ? -32.576 12.003 -26.101 1.00 71.31 355 LYS A C 1
ATOM 2780 O O . LYS A 1 355 ? -31.988 12.588 -26.995 1.00 71.31 355 LYS A O 1
ATOM 2785 N N . SER A 1 356 ? -32.400 12.302 -24.813 1.00 76.06 356 SER A N 1
ATOM 2786 C CA . SER A 1 356 ? -31.400 13.298 -24.384 1.00 76.06 356 SER A CA 1
ATOM 2787 C C . SER A 1 356 ? -29.970 12.757 -24.516 1.00 76.06 356 SER A C 1
ATOM 2789 O O . SER A 1 356 ? -29.751 11.546 -24.595 1.00 76.06 356 SER A O 1
ATOM 2791 N N . SER A 1 357 ? -28.972 13.644 -24.539 1.00 61.59 357 SER A N 1
ATOM 2792 C CA . SER A 1 357 ? -27.559 13.248 -24.631 1.00 61.59 357 SER A CA 1
ATOM 2793 C C . SER A 1 357 ? -27.140 12.433 -23.413 1.00 61.59 357 SER A C 1
ATOM 2795 O O . SER A 1 357 ? -26.364 11.492 -23.548 1.00 61.59 357 SER A O 1
ATOM 2797 N N . GLU A 1 358 ? -27.702 12.757 -22.254 1.00 61.47 358 GLU A N 1
ATOM 2798 C CA . GLU A 1 358 ? -27.498 12.071 -20.979 1.00 61.47 358 GLU A CA 1
ATOM 2799 C C . GLU A 1 358 ? -28.121 10.663 -21.000 1.00 61.47 358 GLU A C 1
ATOM 2801 O O . GLU A 1 358 ? -27.424 9.680 -20.764 1.00 61.47 358 GLU A O 1
ATOM 2806 N N . GLU A 1 359 ? -29.380 10.526 -21.450 1.00 67.06 359 GLU A N 1
ATOM 2807 C CA . GLU A 1 359 ? -30.044 9.218 -21.617 1.00 67.06 359 GLU A CA 1
ATOM 2808 C C . GLU A 1 359 ? -29.291 8.292 -22.585 1.00 67.06 359 GLU A C 1
ATOM 2810 O O . GLU A 1 359 ? -29.315 7.067 -22.447 1.00 67.06 359 GLU A O 1
ATOM 2815 N N . MET A 1 360 ? -28.670 8.868 -23.614 1.00 60.47 360 MET A N 1
ATOM 2816 C CA . MET A 1 360 ? -27.898 8.120 -24.601 1.00 60.47 360 MET A CA 1
ATOM 2817 C C . MET A 1 360 ? -26.524 7.746 -24.045 1.00 60.47 360 MET A C 1
ATOM 2819 O O . MET A 1 360 ? -26.118 6.596 -24.179 1.00 60.47 360 MET A O 1
ATOM 2823 N N . THR A 1 361 ? -25.848 8.669 -23.365 1.00 58.28 361 THR A N 1
ATOM 2824 C CA . THR A 1 361 ? -24.532 8.445 -22.747 1.00 58.28 361 THR A CA 1
ATOM 2825 C C . THR A 1 361 ? -24.570 7.344 -21.684 1.00 58.28 361 THR A C 1
ATOM 2827 O O . THR A 1 361 ? -23.683 6.492 -21.663 1.00 58.28 361 THR A O 1
ATOM 2830 N N . ASP A 1 362 ? -25.641 7.278 -20.893 1.00 54.38 362 ASP A N 1
ATOM 2831 C CA . ASP A 1 362 ? -25.836 6.245 -19.866 1.00 54.38 362 ASP A CA 1
ATOM 2832 C C . ASP A 1 362 ? -26.350 4.908 -20.434 1.00 54.38 362 ASP A C 1
ATOM 2834 O O . ASP A 1 362 ? -26.425 3.889 -19.739 1.00 54.38 362 ASP A O 1
ATOM 2838 N N . SER A 1 363 ? -26.703 4.872 -21.722 1.00 54.19 363 SER A N 1
ATOM 2839 C CA . SER A 1 363 ? -27.231 3.681 -22.379 1.00 54.19 363 SER A CA 1
ATOM 2840 C C . SER A 1 363 ? -26.112 2.815 -22.961 1.00 54.19 363 SER A C 1
ATOM 2842 O O . SER A 1 363 ? -25.506 3.097 -24.000 1.00 54.19 363 SER A O 1
ATOM 2844 N N . VAL A 1 364 ? -25.906 1.654 -22.333 1.00 48.59 364 VAL A N 1
ATOM 2845 C CA . VAL A 1 364 ? -25.007 0.594 -22.829 1.00 48.59 364 VAL A CA 1
ATOM 2846 C C . VAL A 1 364 ? -25.413 0.133 -24.238 1.00 48.59 364 VAL A C 1
ATOM 2848 O O . VAL A 1 364 ? -24.563 -0.156 -25.080 1.00 48.59 364 VAL A O 1
ATOM 2851 N N . VAL A 1 365 ? -26.719 0.122 -24.531 1.00 52.88 365 VAL A N 1
ATOM 2852 C CA . VAL A 1 365 ? -27.268 -0.253 -25.846 1.00 52.88 365 VAL A CA 1
ATOM 2853 C C . VAL A 1 365 ? -26.953 0.806 -26.905 1.00 52.88 365 VAL A C 1
ATOM 2855 O O . VAL A 1 365 ? -26.633 0.454 -28.038 1.00 52.88 365 VAL A O 1
ATOM 2858 N N . PHE A 1 366 ? -26.995 2.091 -26.545 1.00 62.34 366 PHE A N 1
ATOM 2859 C CA . PHE A 1 366 ? -26.593 3.182 -27.433 1.00 62.34 366 PHE A CA 1
ATOM 2860 C C . PHE A 1 366 ? -25.104 3.099 -27.780 1.00 62.34 366 PHE A C 1
ATOM 2862 O O . PHE A 1 366 ? -24.749 3.143 -28.959 1.00 62.34 366 PHE A O 1
ATOM 2869 N N . SER A 1 367 ? -24.248 2.899 -26.774 1.00 54.12 367 SER A N 1
ATOM 2870 C CA . SER A 1 367 ? -22.801 2.753 -26.965 1.00 54.12 367 SER A CA 1
ATOM 2871 C C . SER A 1 367 ? -22.466 1.569 -27.877 1.00 54.12 367 SER A C 1
ATOM 2873 O O . SER A 1 367 ? -21.660 1.703 -28.796 1.00 54.12 367 SER A O 1
ATOM 2875 N N . ARG A 1 368 ? -23.147 0.429 -27.694 1.00 56.25 368 ARG A N 1
ATOM 2876 C CA . ARG A 1 368 ? -23.030 -0.740 -28.576 1.00 56.25 368 ARG A CA 1
ATOM 2877 C C . ARG A 1 368 ? -23.429 -0.411 -30.015 1.00 56.25 368 ARG A C 1
ATOM 2879 O O . ARG A 1 368 ? -22.646 -0.679 -30.924 1.00 56.25 368 ARG A O 1
ATOM 2886 N N . ASP A 1 369 ? -24.621 0.150 -30.221 1.00 56.44 369 ASP A N 1
ATOM 2887 C CA . ASP A 1 369 ? -25.195 0.395 -31.552 1.00 56.44 369 ASP A CA 1
ATOM 2888 C C . ASP A 1 369 ? -24.389 1.450 -32.339 1.00 56.44 369 ASP A C 1
ATOM 2890 O O . ASP A 1 369 ? -24.165 1.301 -33.536 1.00 56.44 369 ASP A O 1
ATOM 2894 N N . ILE A 1 370 ? -23.874 2.492 -31.678 1.00 53.75 370 ILE A N 1
ATOM 2895 C CA . ILE A 1 370 ? -23.013 3.508 -32.308 1.00 53.75 370 ILE A CA 1
ATOM 2896 C C . ILE A 1 370 ? -21.643 2.939 -32.696 1.00 53.75 370 ILE A C 1
ATOM 2898 O O . ILE A 1 370 ? -21.151 3.227 -33.787 1.00 53.75 370 ILE A O 1
ATOM 2902 N N . VAL A 1 371 ? -21.030 2.119 -31.837 1.00 47.91 371 VAL A N 1
ATOM 2903 C CA . VAL A 1 371 ? -19.716 1.509 -32.104 1.00 47.91 371 VAL A CA 1
ATOM 2904 C C . VAL A 1 371 ? -19.797 0.440 -33.196 1.00 47.91 371 VAL A C 1
ATOM 2906 O O . VAL A 1 371 ? -18.867 0.321 -33.986 1.00 47.91 371 VAL A O 1
ATOM 2909 N N . THR A 1 372 ? -20.899 -0.309 -33.286 1.00 48.94 372 THR A N 1
ATOM 2910 C CA . THR A 1 372 ? -21.084 -1.330 -34.337 1.00 48.94 372 THR A CA 1
ATOM 2911 C C . THR A 1 372 ? -21.462 -0.738 -35.692 1.00 48.94 372 THR A C 1
ATOM 2913 O O . THR A 1 372 ? -21.066 -1.274 -36.724 1.00 48.94 372 THR A O 1
ATOM 2916 N N . GLU A 1 373 ? -22.196 0.373 -35.723 1.00 50.12 373 GLU A N 1
ATOM 2917 C CA . GLU A 1 373 ? -22.709 0.936 -36.977 1.00 50.12 373 GLU A CA 1
ATOM 2918 C C . GLU A 1 373 ? -21.839 2.054 -37.558 1.00 50.12 373 GLU A C 1
ATOM 2920 O O . GLU A 1 373 ? -21.921 2.343 -38.755 1.00 50.12 373 GLU A O 1
ATOM 2925 N N . ASN A 1 374 ? -20.986 2.682 -36.744 1.00 49.75 374 ASN A N 1
ATOM 2926 C CA . ASN A 1 374 ? -20.075 3.723 -37.196 1.00 49.75 374 ASN A CA 1
ATOM 2927 C C . ASN A 1 374 ? -18.657 3.169 -37.369 1.00 49.75 374 ASN A C 1
ATOM 2929 O O . ASN A 1 374 ? -17.859 3.108 -36.433 1.00 49.75 374 ASN A O 1
ATOM 2933 N N . LYS A 1 375 ? -18.333 2.801 -38.614 1.00 47.19 375 LYS A N 1
ATOM 2934 C CA . LYS A 1 375 ? -17.041 2.209 -38.987 1.00 47.19 375 LYS A CA 1
ATOM 2935 C C . LYS A 1 375 ? -15.842 3.056 -38.537 1.00 47.19 375 LYS A C 1
ATOM 2937 O O . LYS A 1 375 ? -14.898 2.498 -37.987 1.00 47.19 375 LYS A O 1
ATOM 2942 N N . GLN A 1 376 ? -15.902 4.381 -38.689 1.00 46.72 376 GLN A N 1
ATOM 2943 C CA . GLN A 1 376 ? -14.819 5.279 -38.264 1.00 46.72 376 GLN A CA 1
ATOM 2944 C C . GLN A 1 376 ? -14.634 5.283 -36.746 1.00 46.72 376 GLN A C 1
ATOM 2946 O O . GLN A 1 376 ? -13.504 5.315 -36.269 1.00 46.72 376 GLN A O 1
ATOM 2951 N N . LEU A 1 377 ? -15.726 5.198 -35.983 1.00 46.28 377 LEU A N 1
ATOM 2952 C CA . LEU A 1 377 ? -15.651 5.114 -34.531 1.00 46.28 377 LEU A CA 1
ATOM 2953 C C . LEU A 1 377 ? -15.123 3.752 -34.066 1.00 46.28 377 LEU A C 1
ATOM 2955 O O . LEU A 1 377 ? -14.285 3.706 -33.172 1.00 46.28 377 LEU A O 1
ATOM 2959 N N . SER A 1 378 ? -15.545 2.655 -34.699 1.00 46.44 378 SER A N 1
ATOM 2960 C CA . SER A 1 378 ? -15.011 1.317 -34.413 1.00 46.44 378 SER A CA 1
ATOM 2961 C C . SER A 1 378 ? -13.500 1.249 -34.660 1.00 46.44 378 SER A C 1
ATOM 2963 O O . SER A 1 378 ? -12.752 0.738 -33.829 1.00 46.44 378 SER A O 1
ATOM 2965 N N . GLU A 1 379 ? -13.033 1.853 -35.758 1.00 45.84 379 GLU A N 1
ATOM 2966 C CA . GLU A 1 379 ? -11.620 1.945 -36.113 1.00 45.84 379 GLU A CA 1
ATOM 2967 C C . GLU A 1 379 ? -10.863 2.870 -35.153 1.00 45.84 379 GLU A C 1
ATOM 2969 O O . GLU A 1 379 ? -9.755 2.524 -34.759 1.00 45.84 379 GLU A O 1
ATOM 2974 N N . ALA A 1 380 ? -11.454 3.982 -34.702 1.00 45.47 380 ALA A N 1
ATOM 2975 C CA . ALA A 1 380 ? -10.841 4.899 -33.737 1.00 45.47 380 ALA A CA 1
ATOM 2976 C C . ALA A 1 380 ? -10.762 4.309 -32.316 1.00 45.47 380 ALA A C 1
ATOM 2978 O O . ALA A 1 380 ? -9.764 4.506 -31.624 1.00 45.47 380 ALA A O 1
ATOM 2979 N N . VAL A 1 381 ? -11.777 3.553 -31.884 1.00 43.56 381 VAL A N 1
ATOM 2980 C CA . VAL A 1 381 ? -11.773 2.802 -30.617 1.00 43.56 381 VAL A CA 1
ATOM 2981 C C . VAL A 1 381 ? -10.735 1.688 -30.684 1.00 43.56 381 VAL A C 1
ATOM 2983 O O . VAL A 1 381 ? -9.927 1.551 -29.770 1.00 43.56 381 VAL A O 1
ATOM 2986 N N . LEU A 1 382 ? -10.664 0.956 -31.798 1.00 44.62 382 LEU A N 1
ATOM 2987 C CA . LEU A 1 382 ? -9.592 -0.006 -32.033 1.00 44.62 382 LEU A CA 1
ATOM 2988 C C . LEU A 1 382 ? -8.227 0.702 -32.017 1.00 44.62 382 LEU A C 1
ATOM 2990 O O . LEU A 1 382 ? -7.369 0.325 -31.237 1.00 44.62 382 LEU A O 1
ATOM 2994 N N . GLU A 1 383 ? -8.007 1.785 -32.759 1.00 44.84 383 GLU A N 1
ATOM 2995 C CA . GLU A 1 383 ? -6.735 2.530 -32.759 1.00 44.84 383 GLU A CA 1
ATOM 2996 C C . GLU A 1 383 ? -6.382 3.187 -31.417 1.00 44.84 383 GLU A C 1
ATOM 2998 O O . GLU A 1 383 ? -5.202 3.360 -31.109 1.00 44.84 383 GLU A O 1
ATOM 3003 N N . SER A 1 384 ? -7.374 3.528 -30.597 1.00 39.88 384 SER A N 1
ATOM 3004 C CA . SER A 1 384 ? -7.196 3.950 -29.206 1.00 39.88 384 SER A CA 1
ATOM 3005 C C . SER A 1 384 ? -6.623 2.818 -28.349 1.00 39.88 384 SER A C 1
ATOM 3007 O O . SER A 1 384 ? -5.719 3.060 -27.549 1.00 39.88 384 SER A O 1
ATOM 3009 N N . ILE A 1 385 ? -7.093 1.590 -28.582 1.00 37.09 385 ILE A N 1
ATOM 3010 C CA . ILE A 1 385 ? -6.740 0.383 -27.826 1.00 37.09 385 ILE A CA 1
ATOM 3011 C C . ILE A 1 385 ? -5.406 -0.232 -28.294 1.00 37.09 385 ILE A C 1
ATOM 3013 O O . ILE A 1 385 ? -4.631 -0.697 -27.463 1.00 37.09 385 ILE A O 1
ATOM 3017 N N . ILE A 1 386 ? -5.110 -0.232 -29.600 1.00 39.59 386 ILE A N 1
ATOM 3018 C CA . ILE A 1 386 ? -3.934 -0.912 -30.199 1.00 39.59 386 ILE A CA 1
ATOM 3019 C C . ILE A 1 386 ? -2.904 0.031 -30.843 1.00 39.59 386 ILE A C 1
ATOM 3021 O O . ILE A 1 386 ? -1.848 -0.427 -31.276 1.00 39.59 386 ILE A O 1
ATOM 3025 N N . GLY A 1 387 ? -3.161 1.340 -30.900 1.00 36.44 387 GLY A N 1
ATOM 3026 C CA . GLY A 1 387 ? -2.293 2.319 -31.562 1.00 36.44 387 GLY A CA 1
ATOM 3027 C C . GLY A 1 387 ? -2.409 2.295 -33.095 1.00 36.44 387 GLY A C 1
ATOM 3028 O O . GLY A 1 387 ? -2.599 1.248 -33.719 1.00 36.44 387 GLY A O 1
ATOM 3029 N N . LYS A 1 388 ? -2.259 3.465 -33.734 1.00 40.16 388 LYS A N 1
ATOM 3030 C CA . LYS A 1 388 ? -2.470 3.669 -35.186 1.00 40.16 388 LYS A CA 1
ATOM 3031 C C . LYS A 1 388 ? -1.659 2.711 -36.075 1.00 40.16 388 LYS A C 1
ATOM 3033 O O . LYS A 1 388 ? -2.137 2.280 -37.123 1.00 40.16 388 LYS A O 1
ATOM 3038 N N . HIS A 1 389 ? -0.473 2.305 -35.619 1.00 42.06 389 HIS A N 1
ATOM 3039 C CA . HIS A 1 389 ? 0.468 1.463 -36.369 1.00 42.06 389 HIS A CA 1
ATOM 3040 C C . HIS A 1 389 ? 0.710 0.069 -35.751 1.00 42.06 389 HIS A C 1
ATOM 3042 O O . HIS A 1 389 ? 1.616 -0.634 -36.186 1.00 42.06 389 HIS A O 1
ATOM 3048 N N . GLY A 1 390 ? -0.077 -0.342 -34.747 1.00 36.47 390 GLY A N 1
ATOM 3049 C CA . GLY A 1 390 ? 0.288 -1.453 -33.858 1.00 36.47 390 GLY A CA 1
ATOM 3050 C C . GLY A 1 390 ? 0.064 -2.883 -34.363 1.00 36.47 390 GLY A C 1
ATOM 3051 O O . GLY A 1 390 ? 0.684 -3.791 -33.823 1.00 36.47 390 GLY A O 1
ATOM 3052 N N . VAL A 1 391 ? -0.783 -3.137 -35.374 1.00 45.12 391 VAL A N 1
ATOM 3053 C CA . VAL A 1 391 ? -1.012 -4.506 -35.897 1.00 45.12 391 VAL A CA 1
ATOM 3054 C C . VAL A 1 391 ? -1.493 -4.497 -37.359 1.00 45.12 391 VAL A C 1
ATOM 3056 O O . VAL A 1 391 ? -2.186 -3.572 -37.789 1.00 45.12 391 VAL A O 1
ATOM 3059 N N . TYR A 1 392 ? -1.150 -5.553 -38.112 1.00 37.56 392 TYR A N 1
ATOM 3060 C CA . TYR A 1 392 ? -1.537 -5.802 -39.511 1.00 37.56 392 TYR A CA 1
ATOM 3061 C C . TYR A 1 392 ? -3.073 -5.729 -39.726 1.00 37.56 392 TYR A C 1
ATOM 3063 O O . TYR A 1 392 ? -3.820 -6.231 -38.882 1.00 37.56 392 TYR A O 1
ATOM 3071 N N . PRO A 1 393 ? -3.578 -5.199 -40.862 1.00 41.81 393 PRO A N 1
ATOM 3072 C CA . PRO A 1 393 ? -5.016 -4.967 -41.097 1.00 41.81 393 PRO A CA 1
ATOM 3073 C C . PRO A 1 393 ? -5.925 -6.194 -40.909 1.00 41.81 393 PRO A C 1
ATOM 3075 O O . PRO A 1 393 ? -7.064 -6.066 -40.460 1.00 41.81 393 PRO A O 1
ATOM 3078 N N . ALA A 1 394 ? -5.409 -7.393 -41.191 1.00 39.22 394 ALA A N 1
ATOM 3079 C CA . ALA A 1 394 ? -6.137 -8.650 -41.018 1.00 39.22 394 ALA A CA 1
ATOM 3080 C C . ALA A 1 394 ? -6.449 -8.971 -39.542 1.00 39.22 394 ALA A C 1
ATOM 3082 O O . ALA A 1 394 ? -7.504 -9.521 -39.237 1.00 39.22 394 ALA A O 1
ATOM 3083 N N . ALA A 1 395 ? -5.572 -8.576 -38.612 1.00 39.62 395 ALA A N 1
ATOM 3084 C CA . ALA A 1 395 ? -5.795 -8.759 -37.179 1.00 39.62 395 ALA A CA 1
ATOM 3085 C C . ALA A 1 395 ? -6.832 -7.766 -36.629 1.00 39.62 395 ALA A C 1
ATOM 3087 O O . ALA A 1 395 ? -7.625 -8.136 -35.767 1.00 39.62 395 ALA A O 1
ATOM 3088 N N . LYS A 1 396 ? -6.884 -6.539 -37.174 1.00 41.88 396 LYS A N 1
ATOM 3089 C CA . LYS A 1 396 ? -7.938 -5.559 -36.854 1.00 41.88 396 LYS A CA 1
ATOM 3090 C C . LYS A 1 396 ? -9.319 -6.072 -37.286 1.00 41.88 396 LYS A C 1
ATOM 3092 O O . LYS A 1 396 ? -10.258 -5.999 -36.500 1.00 41.88 396 LYS A O 1
ATOM 3097 N N . CYS A 1 397 ? -9.421 -6.663 -38.482 1.00 38.38 397 CYS A N 1
ATOM 3098 C CA . CYS A 1 397 ? -10.667 -7.275 -38.962 1.00 38.38 397 CYS A CA 1
ATOM 3099 C C . CYS A 1 397 ? -11.083 -8.482 -38.108 1.00 38.38 397 CYS A C 1
ATOM 3101 O O . CYS A 1 397 ? -12.225 -8.543 -37.665 1.00 38.38 397 CYS A O 1
ATOM 3103 N N . SER A 1 398 ? -10.146 -9.384 -37.786 1.00 42.53 398 SER A N 1
ATOM 3104 C CA . SER A 1 398 ? -10.451 -10.551 -36.948 1.00 42.53 398 SER A CA 1
ATOM 3105 C C . SER A 1 398 ? -10.879 -10.178 -35.524 1.00 42.53 398 SER A C 1
ATOM 3107 O O . SER A 1 398 ? -11.628 -10.937 -34.912 1.00 42.53 398 SER A O 1
ATOM 3109 N N . LEU A 1 399 ? -10.384 -9.070 -34.967 1.00 42.41 399 LEU A N 1
ATOM 3110 C CA . LEU A 1 399 ? -10.775 -8.610 -33.635 1.00 42.41 399 LEU A CA 1
ATOM 3111 C C . LEU A 1 399 ? -12.151 -7.930 -33.667 1.00 42.41 399 LEU A C 1
ATOM 3113 O O . LEU A 1 399 ? -12.960 -8.170 -32.778 1.00 42.41 399 LEU A O 1
ATOM 3117 N N . ALA A 1 400 ? -12.445 -7.153 -34.714 1.00 41.94 400 ALA A N 1
ATOM 3118 C CA . ALA A 1 400 ? -13.758 -6.543 -34.921 1.00 41.94 400 ALA A CA 1
ATOM 3119 C C . ALA A 1 400 ? -14.872 -7.592 -35.122 1.00 41.94 400 ALA A C 1
ATOM 3121 O O . ALA A 1 400 ? -15.946 -7.461 -34.533 1.00 41.94 400 ALA A O 1
ATOM 3122 N N . GLU A 1 401 ? -14.601 -8.666 -35.876 1.00 42.44 401 GLU A N 1
ATOM 3123 C CA . GLU A 1 401 ? -15.523 -9.805 -36.027 1.00 42.44 401 GLU A CA 1
ATOM 3124 C C . GLU A 1 401 ? -15.788 -10.501 -34.685 1.00 42.44 401 GLU A C 1
ATOM 3126 O O . GLU A 1 401 ? -16.939 -10.724 -34.320 1.00 42.44 401 GLU A O 1
ATOM 3131 N N . ARG A 1 402 ? -14.743 -10.761 -33.887 1.00 43.38 402 ARG A N 1
ATOM 3132 C CA . ARG A 1 402 ? -14.885 -11.419 -32.573 1.00 43.38 402 ARG A CA 1
ATOM 3133 C C . ARG A 1 402 ? -15.589 -10.549 -31.534 1.00 43.38 402 ARG A C 1
ATOM 3135 O O . ARG A 1 402 ? -16.281 -11.081 -30.672 1.00 43.38 402 ARG A O 1
ATOM 3142 N N . ILE A 1 403 ? -15.424 -9.228 -31.609 1.00 42.31 403 ILE A N 1
ATOM 3143 C CA . ILE A 1 403 ? -16.152 -8.274 -30.763 1.00 42.31 403 ILE A CA 1
ATOM 3144 C C . ILE A 1 403 ? -17.638 -8.257 -31.149 1.00 42.31 403 ILE A C 1
ATOM 3146 O O . ILE A 1 403 ? -18.478 -8.274 -30.254 1.00 42.31 403 ILE A O 1
ATOM 3150 N N . SER A 1 404 ? -17.979 -8.316 -32.442 1.00 38.25 404 SER A N 1
ATOM 3151 C CA . SER A 1 404 ? -19.381 -8.476 -32.872 1.00 38.25 404 SER A CA 1
ATOM 3152 C C . SER A 1 404 ? -19.992 -9.794 -32.382 1.00 38.25 404 SER A C 1
ATOM 3154 O O . SER A 1 404 ? -21.070 -9.778 -31.790 1.00 38.25 404 SER A O 1
ATOM 3156 N N . GLU A 1 405 ? -19.280 -10.920 -32.519 1.00 43.09 405 GLU A N 1
ATOM 3157 C CA . GLU A 1 405 ? -19.745 -12.236 -32.040 1.00 43.09 405 GLU A CA 1
ATOM 3158 C C . GLU A 1 405 ? -19.959 -12.293 -30.515 1.00 43.09 405 GLU A C 1
ATOM 3160 O O . GLU A 1 405 ? -20.821 -13.028 -30.026 1.00 43.09 405 GLU A O 1
ATOM 3165 N N . LEU A 1 406 ? -19.175 -11.530 -29.747 1.00 37.47 406 LEU A N 1
ATOM 3166 C CA . LEU A 1 406 ? -19.295 -11.425 -28.290 1.00 37.47 406 LEU A CA 1
ATOM 3167 C C . LEU A 1 406 ? -20.588 -10.722 -27.858 1.00 37.47 406 LEU A C 1
ATOM 3169 O O . LEU A 1 406 ? -21.175 -11.102 -26.846 1.00 37.47 406 LEU A O 1
ATOM 3173 N N . PHE A 1 407 ? -21.060 -9.736 -28.625 1.00 36.56 407 PHE A N 1
ATOM 3174 C CA . PHE A 1 407 ? -22.287 -9.007 -28.297 1.00 36.56 407 PHE A CA 1
ATOM 3175 C C . PHE A 1 407 ? -23.561 -9.724 -28.757 1.00 36.56 407 PHE A C 1
ATOM 3177 O O . PHE A 1 407 ? -24.586 -9.616 -28.080 1.00 36.56 407 PHE A O 1
ATOM 3184 N N . GLU A 1 408 ? -23.503 -10.510 -29.834 1.00 38.97 408 GLU A N 1
ATOM 3185 C CA . GLU A 1 408 ? -24.639 -11.323 -30.297 1.00 38.97 408 GLU A CA 1
ATOM 3186 C C . GLU A 1 408 ? -24.957 -12.494 -29.353 1.00 38.97 408 GLU A C 1
ATOM 3188 O O . GLU A 1 408 ? -26.123 -12.829 -29.156 1.00 38.97 408 GLU A O 1
ATOM 3193 N N . LYS A 1 409 ? -23.952 -13.065 -28.676 1.00 38.19 409 LYS A N 1
ATOM 3194 C CA . LYS A 1 409 ? -24.136 -14.191 -27.739 1.00 38.19 409 LYS A CA 1
ATOM 3195 C C . LYS A 1 409 ? -24.834 -13.831 -26.417 1.00 38.19 409 LYS A C 1
ATOM 3197 O O . LYS A 1 409 ? -25.123 -14.731 -25.633 1.00 38.19 409 LYS A O 1
ATOM 3202 N N . SER A 1 410 ? -25.118 -12.550 -26.162 1.00 33.91 410 SER A N 1
ATOM 3203 C CA . SER A 1 410 ? -25.736 -12.078 -24.910 1.00 33.91 410 SER A CA 1
ATOM 3204 C C . SER A 1 410 ? -27.272 -12.166 -24.866 1.00 33.91 410 SER A C 1
ATOM 3206 O O . SER A 1 410 ? -27.847 -11.999 -23.794 1.00 33.91 410 SER A O 1
ATOM 3208 N N . ASN A 1 411 ? -27.943 -12.498 -25.978 1.00 32.72 411 ASN A N 1
ATOM 3209 C CA . ASN A 1 411 ? -29.393 -12.706 -26.020 1.00 32.72 411 ASN A CA 1
ATOM 3210 C C . ASN A 1 411 ? -29.721 -14.129 -26.485 1.00 32.72 411 ASN A C 1
ATOM 3212 O O . ASN A 1 411 ? -29.463 -14.503 -27.626 1.00 32.72 411 ASN A O 1
ATOM 3216 N N . GLY A 1 412 ? -30.310 -14.927 -25.595 1.00 34.12 412 GLY A N 1
ATOM 3217 C CA . GLY A 1 412 ? -30.806 -16.255 -25.928 1.00 34.12 412 GLY A CA 1
ATOM 3218 C C . GLY A 1 412 ? -32.031 -16.197 -26.839 1.00 34.12 412 GLY A C 1
ATOM 3219 O O . GLY A 1 412 ? -33.149 -16.155 -26.346 1.00 34.12 412 GLY A O 1
ATOM 3220 N N . GLU A 1 413 ? -31.815 -16.294 -28.148 1.00 29.75 413 GLU A N 1
ATOM 3221 C CA . GLU A 1 413 ? -32.709 -16.993 -29.073 1.00 29.75 413 GLU A CA 1
ATOM 3222 C C . GLU A 1 413 ? -31.853 -17.861 -29.999 1.00 29.75 413 GLU A C 1
ATOM 3224 O O . GLU A 1 413 ? -30.888 -17.409 -30.615 1.00 29.75 413 GLU A O 1
ATOM 3229 N N . ALA A 1 414 ? -32.173 -19.152 -30.047 1.00 28.05 414 ALA A N 1
ATOM 3230 C CA . ALA A 1 414 ? -31.485 -20.105 -30.899 1.00 28.05 414 ALA A CA 1
ATOM 3231 C C . ALA A 1 414 ? -31.775 -19.815 -32.378 1.00 28.05 414 ALA A C 1
ATOM 3233 O O . ALA A 1 414 ? -32.937 -19.778 -32.774 1.00 28.05 414 ALA A O 1
ATOM 3234 N N . SER A 1 415 ? -30.742 -19.773 -33.224 1.00 24.42 415 SER A N 1
ATOM 3235 C CA . SER A 1 415 ? -30.865 -20.363 -34.559 1.00 24.42 415 SER A CA 1
ATOM 3236 C C . SER A 1 415 ? -29.527 -20.852 -35.116 1.00 24.42 415 SER A C 1
ATOM 3238 O O . SER A 1 415 ? -28.449 -20.352 -34.802 1.00 24.42 415 SER A O 1
ATOM 3240 N N . VAL A 1 416 ? -29.659 -21.931 -35.878 1.00 26.27 416 VAL A N 1
ATOM 3241 C CA . VAL A 1 416 ? -28.648 -22.800 -36.478 1.00 26.27 416 VAL A CA 1
ATOM 3242 C C . VAL A 1 416 ? -28.116 -22.203 -37.791 1.00 26.27 416 VAL A C 1
ATOM 3244 O O . VAL A 1 416 ? -28.756 -21.375 -38.427 1.00 26.27 416 VAL A O 1
ATOM 3247 N N . CYS A 1 417 ? -26.922 -22.653 -38.173 1.00 20.39 417 CYS A N 1
ATOM 3248 C CA . CYS A 1 417 ? -26.097 -22.228 -39.304 1.00 20.39 417 CYS A CA 1
ATOM 3249 C C . CYS A 1 417 ? -26.653 -22.521 -40.727 1.00 20.39 417 CYS A C 1
ATOM 3251 O O . CYS A 1 417 ? -27.369 -23.496 -40.931 1.00 20.39 417 CYS A O 1
ATOM 3253 N N . GLU A 1 418 ? -26.112 -21.748 -41.687 1.00 24.83 418 GLU A N 1
ATOM 3254 C CA . GLU A 1 418 ? -25.878 -21.984 -43.137 1.00 24.83 418 GLU A CA 1
ATOM 3255 C C . GLU A 1 418 ? -26.884 -21.569 -44.257 1.00 24.83 418 GLU A C 1
ATOM 3257 O O . GLU A 1 418 ? -27.920 -22.179 -44.479 1.00 24.83 418 GLU A O 1
ATOM 3262 N N . LYS A 1 419 ? -26.375 -20.626 -45.086 1.00 22.94 419 LYS A N 1
ATOM 3263 C CA . LYS A 1 419 ? -26.240 -20.589 -46.572 1.00 22.94 419 LYS A CA 1
ATOM 3264 C C . LYS A 1 419 ? -27.431 -20.361 -47.547 1.00 22.94 419 LYS A C 1
ATOM 3266 O O . LYS A 1 419 ? -28.297 -21.199 -47.745 1.00 22.94 419 LYS A O 1
ATOM 3271 N N . THR A 1 420 ? -27.204 -19.316 -48.368 1.00 22.06 420 THR A N 1
ATOM 3272 C CA . THR A 1 420 ? -27.426 -19.132 -49.836 1.00 22.06 420 THR A CA 1
ATOM 3273 C C . THR A 1 420 ? -28.817 -18.860 -50.456 1.00 22.06 420 THR A C 1
ATOM 3275 O O . THR A 1 420 ? -29.685 -19.715 -50.450 1.00 22.06 420 THR A O 1
ATOM 3278 N N . VAL A 1 421 ? -28.892 -17.682 -51.116 1.00 24.08 421 VAL A N 1
ATOM 3279 C CA . VAL A 1 421 ? -29.483 -17.286 -52.432 1.00 24.08 421 VAL A CA 1
ATOM 3280 C C . VAL A 1 421 ? -30.845 -17.872 -52.870 1.00 24.08 421 VAL A C 1
ATOM 3282 O O . VAL A 1 421 ? -30.944 -19.075 -53.064 1.00 24.08 421 VAL A O 1
ATOM 3285 N N . ILE A 1 422 ? -31.827 -16.996 -53.175 1.00 22.44 422 ILE A N 1
ATOM 3286 C CA . ILE A 1 422 ? -32.614 -16.863 -54.443 1.00 22.44 422 ILE A CA 1
ATOM 3287 C C . ILE A 1 422 ? -33.891 -15.997 -54.219 1.00 22.44 422 ILE A C 1
ATOM 3289 O O . ILE A 1 422 ? -34.686 -16.258 -53.328 1.00 22.44 422 ILE A O 1
ATOM 3293 N N . GLU A 1 423 ? -34.005 -14.952 -55.053 1.00 22.88 423 GLU A N 1
ATOM 3294 C CA . GLU A 1 423 ? -35.162 -14.273 -55.692 1.00 22.88 423 GLU A CA 1
ATOM 3295 C C . GLU A 1 423 ? -36.539 -14.011 -55.016 1.00 22.88 423 GLU A C 1
ATOM 3297 O O . GLU A 1 423 ? -37.254 -14.901 -54.581 1.00 22.88 423 GLU A O 1
ATOM 3302 N N . GLN A 1 424 ? -36.929 -12.726 -55.124 1.00 22.38 424 GLN A N 1
ATOM 3303 C CA . GLN A 1 424 ? -38.207 -12.140 -55.595 1.00 22.38 424 GLN A CA 1
ATOM 3304 C C . GLN A 1 424 ? -39.592 -12.581 -55.053 1.00 22.38 424 GLN A C 1
ATOM 3306 O O . GLN A 1 424 ? -40.067 -13.681 -55.278 1.00 22.38 424 GLN A O 1
ATOM 3311 N N . SER A 1 425 ? -40.301 -11.563 -54.533 1.00 23.05 425 SER A N 1
ATOM 3312 C CA . SER A 1 425 ? -41.715 -11.180 -54.769 1.00 23.05 425 SER A CA 1
ATOM 3313 C C . SER A 1 425 ? -42.841 -12.231 -54.759 1.00 23.05 425 SER A C 1
ATOM 3315 O O . SER A 1 425 ? -42.897 -13.082 -55.633 1.00 23.05 425 SER A O 1
ATOM 3317 N N . LEU A 1 426 ? -43.855 -12.005 -53.913 1.00 24.02 426 LEU A N 1
ATOM 3318 C CA . LEU A 1 426 ? -45.292 -11.883 -54.257 1.00 24.02 426 LEU A CA 1
ATOM 3319 C C . LEU A 1 426 ? -46.034 -11.494 -52.950 1.00 24.02 426 LEU A C 1
ATOM 3321 O O . LEU A 1 426 ? -45.837 -12.138 -51.929 1.00 24.02 426 LEU A O 1
ATOM 3325 N N . LEU A 1 427 ? -46.656 -10.320 -52.817 1.00 22.45 427 LEU A N 1
ATOM 3326 C CA . LEU A 1 427 ? -47.943 -9.871 -53.375 1.00 22.45 427 LEU A CA 1
ATOM 3327 C C . LEU A 1 427 ? -49.179 -10.439 -52.629 1.00 22.45 427 LEU A C 1
ATOM 3329 O O . LEU A 1 427 ? -49.546 -11.592 -52.796 1.00 22.45 427 LEU A O 1
ATOM 3333 N N . GLU A 1 428 ? -49.795 -9.535 -51.856 1.00 22.55 428 GLU A N 1
ATOM 3334 C CA . GLU A 1 428 ? -51.238 -9.249 -51.725 1.00 22.55 428 GLU A CA 1
ATOM 3335 C C . GLU A 1 428 ? -52.269 -10.253 -51.164 1.00 22.55 428 GLU A C 1
ATOM 3337 O O . GLU A 1 428 ? -52.483 -11.353 -51.652 1.00 22.55 428 GLU A O 1
ATOM 3342 N N . ASN A 1 429 ? -53.077 -9.673 -50.264 1.00 24.48 429 ASN A N 1
ATOM 3343 C CA . ASN A 1 429 ? -54.540 -9.753 -50.180 1.00 24.48 429 ASN A CA 1
ATOM 3344 C C . ASN A 1 429 ? -55.223 -11.078 -49.821 1.00 24.48 429 ASN A C 1
ATOM 3346 O O . ASN A 1 429 ? -55.455 -11.946 -50.652 1.00 24.48 429 ASN A O 1
ATOM 3350 N N . THR A 1 430 ? -55.797 -11.080 -48.615 1.00 24.38 430 THR A N 1
ATOM 3351 C CA . THR A 1 430 ? -57.193 -11.480 -48.337 1.00 24.38 430 THR A CA 1
ATOM 3352 C C . THR A 1 430 ? -57.601 -10.748 -47.042 1.00 24.38 430 THR A C 1
ATOM 3354 O O . THR A 1 430 ? -57.304 -11.208 -45.949 1.00 24.38 430 THR A O 1
ATOM 3357 N N . ILE A 1 431 ? -57.917 -9.448 -47.060 1.00 22.56 431 ILE A N 1
ATOM 3358 C CA . ILE A 1 431 ? -59.250 -8.856 -47.283 1.00 22.56 431 ILE A CA 1
ATOM 3359 C C . ILE A 1 431 ? -60.408 -9.655 -46.657 1.00 22.56 431 ILE A C 1
ATOM 3361 O O . ILE A 1 431 ? -60.701 -10.763 -47.085 1.00 22.56 431 ILE A O 1
ATOM 3365 N N . LEU A 1 432 ? -61.080 -8.981 -45.712 1.00 23.67 432 LEU A N 1
ATOM 3366 C CA . LEU A 1 432 ? -62.511 -9.021 -45.380 1.00 23.67 432 LEU A CA 1
ATOM 3367 C C . LEU A 1 432 ? -63.178 -10.401 -45.335 1.00 23.67 432 LEU A C 1
ATOM 3369 O O . LEU A 1 432 ? -63.490 -10.980 -46.370 1.00 23.67 432 LEU A O 1
ATOM 3373 N N . ASN A 1 433 ? -63.602 -10.809 -44.137 1.00 23.36 433 ASN A N 1
ATOM 3374 C CA . ASN A 1 433 ? -65.034 -10.974 -43.876 1.00 23.36 433 ASN A CA 1
ATOM 3375 C C . ASN A 1 433 ? -65.335 -11.235 -42.393 1.00 23.36 433 ASN A C 1
ATOM 3377 O O . ASN A 1 433 ? -64.722 -12.101 -41.778 1.00 23.36 433 ASN A O 1
ATOM 3381 N N . HIS A 1 434 ? -66.365 -10.518 -41.921 1.00 26.45 434 HIS A N 1
ATOM 3382 C CA . HIS A 1 434 ? -67.163 -10.671 -40.689 1.00 26.45 434 HIS A CA 1
ATOM 3383 C C . HIS A 1 434 ? -66.838 -9.653 -39.580 1.00 26.45 434 HIS A C 1
ATOM 3385 O O . HIS A 1 434 ? -65.895 -9.831 -38.819 1.00 26.45 434 HIS A O 1
ATOM 3391 N N . LEU A 1 435 ? -67.452 -8.456 -39.633 1.00 23.92 435 LEU A N 1
ATOM 3392 C CA . LEU A 1 435 ? -68.807 -8.095 -39.129 1.00 23.92 435 LEU A CA 1
ATOM 3393 C C . LEU A 1 435 ? -68.815 -8.048 -37.583 1.00 23.92 435 LEU A C 1
ATOM 3395 O O . LEU A 1 435 ? -68.601 -9.076 -36.957 1.00 23.92 435 LEU A O 1
ATOM 3399 N N . ASP A 1 436 ? -68.852 -6.894 -36.906 1.00 24.77 436 ASP A N 1
ATOM 3400 C CA . ASP A 1 436 ? -69.890 -5.839 -36.845 1.00 24.77 436 ASP A CA 1
ATOM 3401 C C . ASP A 1 436 ? -71.137 -6.268 -36.046 1.00 24.77 436 ASP A C 1
ATOM 3403 O O . ASP A 1 436 ? -71.922 -7.070 -36.543 1.00 24.77 436 ASP A O 1
ATOM 3407 N N . VAL A 1 437 ? -71.311 -5.725 -34.825 1.00 25.78 437 VAL A N 1
ATOM 3408 C CA . VAL A 1 437 ? -72.614 -5.510 -34.156 1.00 25.78 437 VAL A CA 1
ATOM 3409 C C . VAL A 1 437 ? -72.539 -4.278 -33.230 1.00 25.78 437 VAL A C 1
ATOM 3411 O O . VAL A 1 437 ? -71.741 -4.212 -32.298 1.00 25.78 437 VAL A O 1
ATOM 3414 N N . HIS A 1 438 ? -73.436 -3.340 -33.536 1.00 27.20 438 HIS A N 1
ATOM 3415 C CA . HIS A 1 438 ? -73.879 -2.115 -32.861 1.00 27.20 438 HIS A CA 1
ATOM 3416 C C . HIS A 1 438 ? -74.360 -2.233 -31.398 1.00 27.20 438 HIS A C 1
ATOM 3418 O O . HIS A 1 438 ? -74.866 -3.280 -31.014 1.00 27.20 438 HIS A O 1
ATOM 3424 N N . THR A 1 439 ? -74.326 -1.097 -30.670 1.00 27.41 439 THR A N 1
ATOM 3425 C CA . THR A 1 439 ? -75.466 -0.315 -30.078 1.00 27.41 439 THR A CA 1
ATOM 3426 C C . THR A 1 439 ? -74.871 0.789 -29.173 1.00 27.41 439 THR A C 1
ATOM 3428 O O . THR A 1 439 ? -74.170 0.456 -28.224 1.00 27.41 439 THR A O 1
ATOM 3431 N N . ASN A 1 440 ? -74.836 2.073 -29.560 1.00 26.11 440 ASN A N 1
ATOM 3432 C CA . ASN A 1 440 ? -75.824 3.150 -29.317 1.00 26.11 440 ASN A CA 1
ATOM 3433 C C . ASN A 1 440 ? -76.518 3.137 -27.941 1.00 26.11 440 ASN A C 1
ATOM 3435 O O . ASN A 1 440 ? -77.287 2.221 -27.683 1.00 26.11 440 ASN A O 1
ATOM 3439 N N . ASP A 1 441 ? -76.281 4.181 -27.131 1.00 26.22 441 ASP A N 1
ATOM 3440 C CA . ASP A 1 441 ? -77.337 5.059 -26.594 1.00 26.22 441 ASP A CA 1
ATOM 3441 C C . ASP A 1 441 ? -76.750 6.342 -25.960 1.00 26.22 441 ASP A C 1
ATOM 3443 O O . ASP A 1 441 ? -75.843 6.304 -25.125 1.00 26.22 441 ASP A O 1
ATOM 3447 N N . ASP A 1 442 ? -77.283 7.477 -26.419 1.00 27.73 442 ASP A N 1
ATOM 3448 C CA . ASP A 1 442 ? -77.233 8.813 -25.818 1.00 27.73 442 ASP A CA 1
ATOM 3449 C C . ASP A 1 442 ? -78.109 8.851 -24.552 1.00 27.73 442 ASP A C 1
ATOM 3451 O O . ASP A 1 442 ? -79.219 8.337 -24.602 1.00 27.73 442 ASP A O 1
ATOM 3455 N N . GLU A 1 443 ? -77.695 9.540 -23.475 1.00 26.91 443 GLU A N 1
ATOM 3456 C CA . GLU A 1 443 ? -78.571 10.467 -22.725 1.00 26.91 443 GLU A CA 1
ATOM 3457 C C . GLU A 1 443 ? -77.882 11.179 -21.538 1.00 26.91 443 GLU A C 1
ATOM 3459 O O . GLU A 1 443 ? -77.062 10.618 -20.816 1.00 26.91 443 GLU A O 1
ATOM 3464 N N . ALA A 1 444 ? -78.351 12.412 -21.306 1.00 25.69 444 ALA A N 1
ATOM 3465 C CA . ALA A 1 444 ? -78.314 13.204 -20.068 1.00 25.69 444 ALA A CA 1
ATOM 3466 C C . ALA A 1 444 ? -77.131 14.162 -19.800 1.00 25.69 444 ALA A C 1
ATOM 3468 O O . ALA A 1 444 ? -76.318 14.017 -18.889 1.00 25.69 444 ALA A O 1
ATOM 3469 N N . LEU A 1 445 ? -77.204 15.287 -20.517 1.00 24.91 445 LEU A N 1
ATOM 3470 C CA . LEU A 1 445 ? -77.004 16.638 -19.985 1.00 24.91 445 LEU A CA 1
ATOM 3471 C C . LEU A 1 445 ? -77.717 16.879 -18.627 1.00 24.91 445 LEU A C 1
ATOM 3473 O O . LEU A 1 445 ? -78.798 16.356 -18.364 1.00 24.91 445 LEU A O 1
ATOM 3477 N N . THR A 1 446 ? -77.212 17.905 -17.928 1.00 26.02 446 THR A N 1
ATOM 3478 C CA . THR A 1 446 ? -77.902 18.924 -17.093 1.00 26.02 446 THR A CA 1
ATOM 3479 C C . THR A 1 446 ? -77.976 18.830 -15.555 1.00 26.02 446 THR A C 1
ATOM 3481 O O . THR A 1 446 ? -78.559 17.915 -14.989 1.00 26.02 446 THR A O 1
ATOM 3484 N N . LYS A 1 447 ? -77.603 19.990 -14.965 1.00 24.53 447 LYS A N 1
ATOM 3485 C CA . LYS A 1 447 ? -78.031 20.633 -13.695 1.00 24.53 447 LYS A CA 1
ATOM 3486 C C . LYS A 1 447 ? -77.404 20.115 -12.391 1.00 24.53 447 LYS A C 1
ATOM 3488 O O . LYS A 1 447 ? -77.340 18.926 -12.157 1.00 24.53 447 LYS A O 1
ATOM 3493 N N . ALA A 1 448 ? -77.004 20.951 -11.439 1.00 23.56 448 ALA A N 1
ATOM 3494 C CA . ALA A 1 448 ? -76.984 22.404 -11.321 1.00 23.56 448 ALA A CA 1
ATOM 3495 C C . ALA A 1 448 ? -76.127 22.760 -10.098 1.00 23.56 448 ALA A C 1
ATOM 3497 O O . ALA A 1 448 ? -75.932 21.955 -9.187 1.00 23.56 448 ALA A O 1
ATOM 3498 N N . GLU A 1 449 ? -75.667 24.003 -10.094 1.00 27.34 449 GLU A N 1
ATOM 3499 C CA . GLU A 1 449 ? -75.214 24.719 -8.916 1.00 27.34 449 GLU A CA 1
ATOM 3500 C C . GLU A 1 449 ? -76.249 24.687 -7.779 1.00 27.34 449 GLU A C 1
ATOM 3502 O O . GLU A 1 449 ? -77.459 24.608 -8.001 1.00 27.34 449 GLU A O 1
ATOM 3507 N N . SER A 1 450 ? -75.723 24.924 -6.578 1.00 25.86 450 SER A N 1
ATOM 3508 C CA . SER A 1 450 ? -76.357 25.561 -5.420 1.00 25.86 450 SER A CA 1
ATOM 3509 C C . SER A 1 450 ? -76.511 24.683 -4.177 1.00 25.86 450 SER A C 1
ATOM 3511 O O . SER A 1 450 ? -77.038 23.579 -4.196 1.00 25.86 450 SER A O 1
ATOM 3513 N N . THR A 1 451 ? -76.095 25.300 -3.068 1.00 28.22 451 THR A N 1
ATOM 3514 C CA . THR A 1 451 ? -76.364 24.986 -1.654 1.00 28.22 451 THR A CA 1
ATOM 3515 C C . THR A 1 451 ? -75.311 24.172 -0.877 1.00 28.22 451 THR A C 1
ATOM 3517 O O . THR A 1 451 ? -75.336 22.957 -0.766 1.00 28.22 451 THR A O 1
ATOM 3520 N N . GLY A 1 452 ? -74.358 24.924 -0.306 1.00 25.78 452 GLY A N 1
ATOM 3521 C CA . GLY A 1 452 ? -74.025 24.932 1.130 1.00 25.78 452 GLY A CA 1
ATOM 3522 C C . GLY A 1 452 ? -73.882 23.606 1.898 1.00 25.78 452 GLY A C 1
ATOM 3523 O O . GLY A 1 452 ? -74.870 22.989 2.266 1.00 25.78 452 GLY A O 1
ATOM 3524 N N . LYS A 1 453 ? -72.628 23.290 2.266 1.00 23.27 453 LYS A N 1
ATOM 3525 C CA . LYS A 1 453 ? -72.155 22.363 3.333 1.00 23.27 453 LYS A CA 1
ATOM 3526 C C . LYS A 1 453 ? -73.002 22.406 4.636 1.00 23.27 453 LYS A C 1
ATOM 3528 O O . LYS A 1 453 ? -73.605 23.457 4.854 1.00 23.27 453 LYS A O 1
ATOM 3533 N N . PRO A 1 454 ? -72.906 21.450 5.608 1.00 32.94 454 PRO A N 1
ATOM 3534 C CA . PRO A 1 454 ? -71.941 20.333 5.778 1.00 32.94 454 PRO A CA 1
ATOM 3535 C C . PRO A 1 454 ? -72.548 18.979 6.266 1.00 32.94 454 PRO A C 1
ATOM 3537 O O . PRO A 1 454 ? -73.670 18.939 6.752 1.00 32.94 454 PRO A O 1
ATOM 3540 N N . GLY A 1 455 ? -71.749 17.899 6.299 1.00 22.97 455 GLY A N 1
ATOM 3541 C CA . GLY A 1 455 ? -71.918 16.830 7.307 1.00 22.97 455 GLY A CA 1
ATOM 3542 C C . GLY A 1 455 ? -71.835 15.379 6.816 1.00 22.97 455 GLY A C 1
ATOM 3543 O O . GLY A 1 455 ? -72.589 14.971 5.948 1.00 22.97 455 GLY A O 1
ATOM 3544 N N . LEU A 1 456 ? -70.899 14.646 7.429 1.00 22.69 456 LEU A N 1
ATOM 3545 C CA . LEU A 1 456 ? -70.559 13.219 7.354 1.00 22.69 456 LEU A CA 1
ATOM 3546 C C . LEU A 1 456 ? -71.728 12.225 7.166 1.00 22.69 456 LEU A C 1
ATOM 3548 O O . LEU A 1 456 ? -72.767 12.388 7.796 1.00 22.69 456 LEU A O 1
ATOM 3552 N N . ILE A 1 457 ? -71.472 11.111 6.462 1.00 21.94 457 ILE A N 1
ATOM 3553 C CA . ILE A 1 457 ? -71.349 9.744 7.029 1.00 21.94 457 ILE A CA 1
ATOM 3554 C C . ILE A 1 457 ? -70.934 8.761 5.911 1.00 21.94 457 ILE A C 1
ATOM 3556 O O . ILE A 1 457 ? -71.440 8.809 4.794 1.00 21.94 457 ILE A O 1
ATOM 3560 N N . GLU A 1 458 ? -69.953 7.921 6.243 1.00 23.72 458 GLU A N 1
ATOM 3561 C CA . GLU A 1 458 ? -69.430 6.767 5.501 1.00 23.72 458 GLU A CA 1
ATOM 3562 C C . GLU A 1 458 ? -70.506 5.714 5.171 1.00 23.72 458 GLU A C 1
ATOM 3564 O O . GLU A 1 458 ? -71.512 5.620 5.869 1.00 23.72 458 GLU A O 1
ATOM 3569 N N . ILE A 1 459 ? -70.237 4.837 4.191 1.00 22.55 459 ILE A N 1
ATOM 3570 C CA . ILE A 1 459 ? -70.015 3.384 4.405 1.00 22.55 459 ILE A CA 1
ATOM 3571 C C . ILE A 1 459 ? -70.039 2.641 3.056 1.00 22.55 459 ILE A C 1
ATOM 3573 O O . ILE A 1 459 ? -71.002 2.710 2.300 1.00 22.55 459 ILE A O 1
ATOM 3577 N N . HIS A 1 460 ? -68.931 1.933 2.816 1.00 24.28 460 HIS A N 1
ATOM 3578 C CA . HIS A 1 460 ? -68.767 0.634 2.155 1.00 24.28 460 HIS A CA 1
ATOM 3579 C C . HIS A 1 460 ? -69.697 0.226 0.999 1.00 24.28 460 HIS A C 1
ATOM 3581 O O . HIS A 1 460 ? -70.884 -0.015 1.185 1.00 24.28 460 HIS A O 1
ATOM 3587 N N . ALA A 1 461 ? -69.089 -0.095 -0.148 1.00 23.83 461 ALA A N 1
ATOM 3588 C CA . ALA A 1 461 ? -68.920 -1.493 -0.575 1.00 23.83 461 ALA A CA 1
ATOM 3589 C C . ALA A 1 461 ? -68.366 -1.560 -2.008 1.00 23.83 461 ALA A C 1
ATOM 3591 O O . ALA A 1 461 ? -69.083 -1.282 -2.967 1.00 23.83 461 ALA A O 1
ATOM 3592 N N . LYS A 1 462 ? -67.095 -1.962 -2.134 1.00 26.64 462 LYS A N 1
ATOM 3593 C CA . LYS A 1 462 ? -66.575 -2.951 -3.105 1.00 26.64 462 LYS A CA 1
ATOM 3594 C C . LYS A 1 462 ? -65.049 -3.050 -2.954 1.00 26.64 462 LYS A C 1
ATOM 3596 O O . LYS A 1 462 ? -64.293 -2.750 -3.870 1.00 26.64 462 LYS A O 1
ATOM 3601 N N . GLU A 1 463 ? -64.616 -3.477 -1.767 1.00 26.84 463 GLU A N 1
ATOM 3602 C CA . GLU A 1 463 ? -63.245 -3.953 -1.521 1.00 26.84 463 GLU A CA 1
ATOM 3603 C C . GLU A 1 463 ? -63.013 -5.367 -2.094 1.00 26.84 463 GLU A C 1
ATOM 3605 O O . GLU A 1 463 ? -61.881 -5.716 -2.399 1.00 26.84 463 GLU A O 1
ATOM 3610 N N . ASP A 1 464 ? -64.061 -6.136 -2.411 1.00 29.34 464 ASP A N 1
ATOM 3611 C CA . ASP A 1 464 ? -63.886 -7.555 -2.774 1.00 29.34 464 ASP A CA 1
ATOM 3612 C C . ASP A 1 464 ? -63.741 -7.864 -4.279 1.00 29.34 464 ASP A C 1
ATOM 3614 O O . ASP A 1 464 ? -63.581 -9.023 -4.648 1.00 29.34 464 ASP A O 1
ATOM 3618 N N . TYR A 1 465 ? -63.757 -6.867 -5.176 1.00 29.45 465 TYR A N 1
ATOM 3619 C CA . TYR A 1 465 ? -63.537 -7.102 -6.624 1.00 29.45 465 TYR A CA 1
ATOM 3620 C C . TYR A 1 465 ? -62.151 -6.646 -7.120 1.00 29.45 465 TYR A C 1
ATOM 3622 O O . TYR A 1 465 ? -61.638 -7.133 -8.128 1.00 29.45 465 TYR A O 1
ATOM 3630 N N . LEU A 1 466 ? -61.508 -5.727 -6.394 1.00 30.58 466 LEU A N 1
ATOM 3631 C CA . LEU A 1 466 ? -60.162 -5.238 -6.714 1.00 30.58 466 LEU A CA 1
ATOM 3632 C C . LEU A 1 466 ? -59.059 -6.098 -6.084 1.00 30.58 466 LEU A C 1
ATOM 3634 O O . LEU A 1 466 ? -57.970 -6.177 -6.647 1.00 30.58 466 LEU A O 1
ATOM 3638 N N . ILE A 1 467 ? -59.354 -6.821 -4.999 1.00 34.81 467 ILE A N 1
ATOM 3639 C CA . ILE A 1 467 ? -58.395 -7.734 -4.359 1.00 34.81 467 ILE A CA 1
ATOM 3640 C C . ILE A 1 467 ? -58.201 -9.014 -5.194 1.00 34.81 467 ILE A C 1
ATOM 3642 O O . ILE A 1 467 ? -57.065 -9.435 -5.391 1.00 34.81 467 ILE A O 1
ATOM 3646 N N . SER A 1 468 ? -59.247 -9.561 -5.830 1.00 29.86 468 SER A N 1
ATOM 3647 C CA . SER A 1 468 ? -59.095 -10.775 -6.658 1.00 29.86 468 SER A CA 1
ATOM 3648 C C . SER A 1 468 ? -58.385 -10.541 -7.997 1.00 29.86 468 SER A C 1
ATOM 3650 O O . SER A 1 468 ? -57.900 -11.487 -8.610 1.00 29.86 468 SER A O 1
ATOM 3652 N N . THR A 1 469 ? -58.327 -9.296 -8.481 1.00 31.16 469 THR A N 1
ATOM 3653 C CA . THR A 1 469 ? -57.672 -8.983 -9.763 1.00 31.16 469 THR A CA 1
ATOM 3654 C C . THR A 1 469 ? -56.191 -8.642 -9.561 1.00 31.16 469 THR A C 1
ATOM 3656 O O . THR A 1 469 ? -55.355 -9.028 -10.375 1.00 31.16 469 THR A O 1
ATOM 3659 N N . VAL A 1 470 ? -55.835 -8.009 -8.438 1.00 34.78 470 VAL A N 1
ATOM 3660 C CA . VAL A 1 470 ? -54.450 -7.613 -8.126 1.00 34.78 470 VAL A CA 1
ATOM 3661 C C . VAL A 1 470 ? -53.587 -8.790 -7.647 1.00 34.78 470 VAL A C 1
ATOM 3663 O O . VAL A 1 470 ? -52.381 -8.779 -7.877 1.00 34.78 470 VAL A O 1
ATOM 3666 N N . GLU A 1 471 ? -54.175 -9.864 -7.113 1.00 33.69 471 GLU A N 1
ATOM 3667 C CA . GLU A 1 471 ? -53.433 -11.102 -6.809 1.00 33.69 471 GLU A CA 1
ATOM 3668 C C . GLU A 1 471 ? -53.115 -11.963 -8.051 1.00 33.69 471 GLU A C 1
ATOM 3670 O O . GLU A 1 471 ? -52.341 -12.913 -7.956 1.00 33.69 471 GLU A O 1
ATOM 3675 N N . SER A 1 472 ? -53.644 -11.623 -9.237 1.00 32.66 472 SER A N 1
ATOM 3676 C CA . SER A 1 472 ? -53.498 -12.448 -10.454 1.00 32.66 472 SER A CA 1
ATOM 3677 C C . SER A 1 472 ? -52.632 -11.851 -11.574 1.00 32.66 472 SER A C 1
ATOM 3679 O O . SER A 1 472 ? -52.353 -12.534 -12.559 1.00 32.66 472 SER A O 1
ATOM 3681 N N . THR A 1 473 ? -52.133 -10.616 -11.442 1.00 31.19 473 THR A N 1
ATOM 3682 C CA . THR A 1 473 ? -51.255 -10.005 -12.459 1.00 31.19 473 THR A CA 1
ATOM 3683 C C . THR A 1 473 ? -50.098 -9.245 -11.816 1.00 31.19 473 THR A C 1
ATOM 3685 O O . THR A 1 473 ? -50.297 -8.199 -11.204 1.00 31.19 473 THR A O 1
ATOM 3688 N N . GLY A 1 474 ? -48.885 -9.786 -11.966 1.00 32.41 474 GLY A N 1
ATOM 3689 C CA . GLY A 1 474 ? -47.650 -9.312 -11.340 1.00 32.41 474 GLY A CA 1
ATOM 3690 C C . GLY A 1 474 ? -47.264 -7.849 -11.608 1.00 32.41 474 GLY A C 1
ATOM 3691 O O . GLY A 1 474 ? -47.716 -7.201 -12.552 1.00 32.41 474 GLY A O 1
ATOM 3692 N N . ALA A 1 475 ? -46.367 -7.366 -10.745 1.00 33.91 475 ALA A N 1
ATOM 3693 C CA . ALA A 1 475 ? -45.999 -5.982 -10.419 1.00 33.91 475 ALA A CA 1
ATOM 3694 C C . ALA A 1 475 ? -45.478 -5.049 -11.542 1.00 33.91 475 ALA A C 1
ATOM 3696 O O . ALA A 1 475 ? -44.921 -3.996 -11.247 1.00 33.91 475 ALA A O 1
ATOM 3697 N N . ILE A 1 476 ? -45.658 -5.362 -12.825 1.00 34.12 476 ILE A N 1
ATOM 3698 C CA . ILE A 1 476 ? -45.016 -4.616 -13.924 1.00 34.12 476 ILE A CA 1
ATOM 3699 C C . ILE A 1 476 ? -45.885 -3.457 -14.458 1.00 34.12 476 ILE A C 1
ATOM 3701 O O . ILE A 1 476 ? -45.370 -2.556 -15.111 1.00 34.12 476 ILE A O 1
ATOM 3705 N N . LYS A 1 477 ? -47.187 -3.388 -14.139 1.00 32.69 477 LYS A N 1
ATOM 3706 C CA . LYS A 1 477 ? -48.082 -2.331 -14.670 1.00 32.69 477 LYS A CA 1
ATOM 3707 C C . LYS A 1 477 ? -48.378 -1.148 -13.736 1.00 32.69 477 LYS A C 1
ATOM 3709 O O . LYS A 1 477 ? -49.033 -0.205 -14.170 1.00 32.69 477 LYS A O 1
ATOM 3714 N N . ALA A 1 478 ? -47.868 -1.137 -12.503 1.00 29.86 478 ALA A N 1
ATOM 3715 C CA . ALA A 1 478 ? -48.050 -0.002 -11.585 1.00 29.86 478 ALA A CA 1
ATOM 3716 C C . ALA A 1 478 ? -47.117 1.191 -11.894 1.00 29.86 478 ALA A C 1
ATOM 3718 O O . ALA A 1 478 ? -47.471 2.336 -11.625 1.00 29.86 478 ALA A O 1
ATOM 3719 N N . SER A 1 479 ? -45.960 0.952 -12.521 1.00 31.70 479 SER A N 1
ATOM 3720 C CA . SER A 1 479 ? -44.989 1.996 -12.887 1.00 31.70 479 SER A CA 1
ATOM 3721 C C . SER A 1 479 ? -45.498 2.923 -13.999 1.00 31.70 479 SER A C 1
ATOM 3723 O O . SER A 1 479 ? -45.300 4.135 -13.936 1.00 31.70 479 SER A O 1
ATOM 3725 N N . HIS A 1 480 ? -46.234 2.386 -14.975 1.00 33.34 480 HIS A N 1
ATOM 3726 C CA . HIS A 1 480 ? -46.745 3.156 -16.116 1.00 33.34 480 HIS A CA 1
ATOM 3727 C C . HIS A 1 480 ? -47.853 4.160 -15.754 1.00 33.34 480 HIS A C 1
ATOM 3729 O O . HIS A 1 480 ? -47.983 5.186 -16.418 1.00 33.34 480 HIS A O 1
ATOM 3735 N N . LEU A 1 481 ? -48.637 3.918 -14.695 1.00 31.47 481 LEU A N 1
ATOM 3736 C CA . LEU A 1 481 ? -49.657 4.883 -14.258 1.00 31.47 481 LEU A CA 1
ATOM 3737 C C . LEU A 1 481 ? -49.055 6.078 -13.497 1.00 31.47 481 LEU A C 1
ATOM 3739 O O . LEU A 1 481 ? -49.616 7.172 -13.536 1.00 31.47 481 LEU A O 1
ATOM 3743 N N . ILE A 1 482 ? -47.914 5.883 -12.829 1.00 32.28 482 ILE A N 1
ATOM 3744 C CA . ILE A 1 482 ? -47.238 6.916 -12.029 1.00 32.28 482 ILE A CA 1
ATOM 3745 C C . ILE A 1 482 ? -46.467 7.889 -12.931 1.00 32.28 482 ILE A C 1
ATOM 3747 O O . ILE A 1 482 ? -46.520 9.096 -12.701 1.00 32.28 482 ILE A O 1
ATOM 3751 N N . VAL A 1 483 ? -45.833 7.394 -13.999 1.00 36.50 483 VAL A N 1
ATOM 3752 C CA . VAL A 1 483 ? -45.144 8.241 -14.991 1.00 36.50 483 VAL A CA 1
ATOM 3753 C C . VAL A 1 483 ? -46.130 9.192 -15.676 1.00 36.50 483 VAL A C 1
ATOM 3755 O O . VAL A 1 483 ? -45.900 10.399 -15.693 1.00 36.50 483 VAL A O 1
ATOM 3758 N N . ASN A 1 484 ? -47.297 8.692 -16.094 1.00 34.56 484 ASN A N 1
ATOM 3759 C CA . ASN A 1 484 ? -48.324 9.526 -16.728 1.00 34.56 484 ASN A CA 1
ATOM 3760 C C . ASN A 1 484 ? -48.925 10.573 -15.770 1.00 34.56 484 ASN A C 1
ATOM 3762 O O . ASN A 1 484 ? -49.278 11.671 -16.196 1.00 34.56 484 ASN A O 1
ATOM 3766 N N . ALA A 1 485 ? -49.025 10.276 -14.470 1.00 32.88 485 ALA A N 1
ATOM 3767 C CA . ALA A 1 485 ? -49.500 11.243 -13.478 1.00 32.88 485 ALA A CA 1
ATOM 3768 C C . ALA A 1 485 ? -48.472 12.360 -13.206 1.00 32.88 485 ALA A C 1
ATOM 3770 O O . ALA A 1 485 ? -48.853 13.517 -13.016 1.00 32.88 485 ALA A O 1
ATOM 3771 N N . ILE A 1 486 ? -47.176 12.031 -13.227 1.00 37.19 486 ILE A N 1
ATOM 3772 C CA . ILE A 1 486 ? -46.073 12.993 -13.075 1.00 37.19 486 ILE A CA 1
ATOM 3773 C C . ILE A 1 486 ? -45.965 13.892 -14.312 1.00 37.19 486 ILE A C 1
ATOM 3775 O O . ILE A 1 486 ? -45.757 15.096 -14.178 1.00 37.19 486 ILE A O 1
ATOM 3779 N N . GLU A 1 487 ? -46.182 13.349 -15.505 1.00 35.91 487 GLU A N 1
ATOM 3780 C CA . GLU A 1 487 ? -46.094 14.088 -16.768 1.00 35.91 487 GLU A CA 1
ATOM 3781 C C . GLU A 1 487 ? -47.235 15.111 -16.932 1.00 35.91 487 GLU A C 1
ATOM 3783 O O . GLU A 1 487 ? -47.007 16.245 -17.357 1.00 35.91 487 GLU A O 1
ATOM 3788 N N . VAL A 1 488 ? -48.440 14.781 -16.451 1.00 35.16 488 VAL A N 1
ATOM 3789 C CA . VAL A 1 488 ? -49.582 15.715 -16.382 1.00 35.16 488 VAL A CA 1
ATOM 3790 C C . VAL A 1 488 ? -49.365 16.824 -15.340 1.00 35.16 488 VAL A C 1
ATOM 3792 O O . VAL A 1 488 ? -49.827 17.953 -15.527 1.00 35.16 488 VAL A O 1
ATOM 3795 N N . LEU A 1 489 ? -48.648 16.539 -14.247 1.00 34.94 489 LEU A N 1
ATOM 3796 C CA . LEU A 1 489 ? -48.271 17.548 -13.249 1.00 34.94 489 LEU A CA 1
ATOM 3797 C C . LEU A 1 489 ? -47.149 18.468 -13.753 1.00 34.94 489 LEU A C 1
ATOM 3799 O O . LEU A 1 489 ? -47.184 19.665 -13.468 1.00 34.94 489 LEU A O 1
ATOM 3803 N N . LYS A 1 490 ? -46.217 17.941 -14.557 1.00 36.09 490 LYS A N 1
ATOM 3804 C CA . LYS A 1 490 ? -45.126 18.697 -15.191 1.00 36.09 490 LYS A CA 1
ATOM 3805 C C . LYS A 1 490 ? -45.660 19.696 -16.226 1.00 36.09 490 LYS A C 1
ATOM 3807 O O . LYS A 1 490 ? -45.360 20.882 -16.140 1.00 36.09 490 LYS A O 1
ATOM 3812 N N . GLN A 1 491 ? -46.596 19.268 -17.080 1.00 36.41 491 GLN A N 1
ATOM 3813 C CA . GLN A 1 491 ? -47.249 20.149 -18.063 1.00 36.41 491 GLN A CA 1
ATOM 3814 C C . GLN A 1 491 ? -48.042 21.310 -17.438 1.00 36.41 491 GLN A C 1
ATOM 3816 O O . GLN A 1 491 ? -48.179 22.364 -18.055 1.00 36.41 491 GLN A O 1
ATOM 3821 N N . LYS A 1 492 ? -48.558 21.154 -16.211 1.00 32.59 492 LYS A N 1
ATOM 3822 C CA . LYS A 1 492 ? -49.236 22.247 -15.491 1.00 32.59 492 LYS A CA 1
ATOM 3823 C C . LYS A 1 492 ? -48.274 23.208 -14.789 1.00 32.59 492 LYS A C 1
ATOM 3825 O O . LYS A 1 492 ? -48.663 24.345 -14.536 1.00 32.59 492 LYS A O 1
ATOM 3830 N N . PHE A 1 493 ? -47.052 22.771 -14.483 1.00 33.78 493 PHE A N 1
ATOM 3831 C CA . PHE A 1 493 ? -46.023 23.594 -13.842 1.00 33.78 493 PHE A CA 1
ATOM 3832 C C . PHE A 1 493 ? -45.272 24.477 -14.851 1.00 33.78 493 PHE A C 1
ATOM 3834 O O . PHE A 1 493 ? -44.951 25.623 -14.537 1.00 33.78 493 PHE A O 1
ATOM 3841 N N . ASP A 1 494 ? -45.081 23.996 -16.082 1.00 34.69 494 ASP A N 1
ATOM 3842 C CA . ASP A 1 494 ? -44.357 24.730 -17.131 1.00 34.69 494 ASP A CA 1
ATOM 3843 C C . ASP A 1 494 ? -45.171 25.890 -17.744 1.00 34.69 494 ASP A C 1
ATOM 3845 O O . ASP A 1 494 ? -44.604 26.831 -18.295 1.00 34.69 494 ASP A O 1
ATOM 3849 N N . ALA A 1 495 ? -46.497 25.909 -17.567 1.00 31.62 495 ALA A N 1
ATOM 3850 C CA . ALA A 1 495 ? -47.366 26.993 -18.046 1.00 31.62 495 ALA A CA 1
ATOM 3851 C C . ALA A 1 495 ? -47.304 28.291 -17.205 1.00 31.62 495 ALA A C 1
ATOM 3853 O O . ALA A 1 495 ? -47.942 29.279 -17.563 1.00 31.62 495 ALA A O 1
ATOM 3854 N N . VAL A 1 496 ? -46.562 28.312 -16.089 1.00 33.41 496 VAL A N 1
ATOM 3855 C CA . VAL A 1 496 ? -46.497 29.462 -15.158 1.00 33.41 496 VAL A CA 1
ATOM 3856 C C . VAL A 1 496 ? -45.154 30.208 -15.231 1.00 33.41 496 VAL A C 1
ATOM 3858 O O . VAL A 1 496 ? -44.957 31.200 -14.535 1.00 33.41 496 VAL A O 1
ATOM 3861 N N . ARG A 1 497 ? -44.220 29.795 -16.098 1.00 29.27 497 ARG A N 1
ATOM 3862 C CA . ARG A 1 497 ? -42.849 30.334 -16.112 1.00 29.27 497 ARG A CA 1
ATOM 3863 C C . ARG A 1 497 ? -42.450 30.961 -17.449 1.00 29.27 497 ARG A C 1
ATOM 3865 O O . ARG A 1 497 ? -41.428 30.617 -18.022 1.00 29.27 497 ARG A O 1
ATOM 3872 N N . LEU A 1 498 ? -43.258 31.907 -17.923 1.00 28.94 498 LEU A N 1
ATOM 3873 C CA . LEU A 1 498 ? -42.898 32.837 -18.998 1.00 28.94 498 LEU A CA 1
ATOM 3874 C C . LEU A 1 498 ? -43.442 34.237 -18.673 1.00 28.94 498 LEU A C 1
ATOM 3876 O O . LEU A 1 498 ? -44.480 34.633 -19.191 1.00 28.94 498 LEU A O 1
ATOM 3880 N N . SER A 1 499 ? -42.745 34.972 -17.805 1.00 26.72 499 SER A N 1
ATOM 3881 C CA . SER A 1 499 ? -42.704 36.442 -17.831 1.00 26.72 499 SER A CA 1
ATOM 3882 C C . SER A 1 499 ? -41.645 36.975 -16.861 1.00 26.72 499 SER A C 1
ATOM 3884 O O . SER A 1 499 ? -41.598 36.547 -15.709 1.00 26.72 499 SER A O 1
ATOM 3886 N N . ASP A 1 500 ? -40.898 37.960 -17.356 1.00 26.00 500 ASP A N 1
ATOM 3887 C CA . ASP A 1 500 ? -40.041 38.933 -16.665 1.00 26.00 500 ASP A CA 1
ATOM 3888 C C . ASP A 1 500 ? -38.545 38.619 -16.496 1.00 26.00 500 ASP A C 1
ATOM 3890 O O . ASP A 1 500 ? -38.054 38.207 -15.446 1.00 26.00 500 ASP A O 1
ATOM 3894 N N . ASP A 1 501 ? -37.815 38.975 -17.560 1.00 26.12 501 ASP A N 1
ATOM 3895 C CA . ASP A 1 501 ? -36.525 39.664 -17.492 1.00 26.12 501 ASP A CA 1
ATOM 3896 C C . ASP A 1 501 ? -36.697 41.061 -16.863 1.00 26.12 501 ASP A C 1
ATOM 3898 O O . ASP A 1 501 ? -37.535 41.837 -17.323 1.00 26.12 501 ASP A O 1
ATOM 3902 N N . THR A 1 502 ? -35.885 41.424 -15.861 1.00 26.55 502 THR A N 1
ATOM 3903 C CA . THR A 1 502 ? -35.053 42.654 -15.810 1.00 26.55 502 THR A CA 1
ATOM 3904 C C . THR A 1 502 ? -34.434 42.905 -14.424 1.00 26.55 502 THR A C 1
ATOM 3906 O O . THR A 1 502 ? -34.947 42.527 -13.376 1.00 26.55 502 THR A O 1
ATOM 3909 N N . VAL A 1 503 ? -33.265 43.538 -14.494 1.00 25.62 503 VAL A N 1
ATOM 3910 C CA . VAL A 1 503 ? -32.266 43.915 -13.484 1.00 25.62 503 VAL A CA 1
ATOM 3911 C C . VAL A 1 503 ? -32.796 44.893 -12.414 1.00 25.62 503 VAL A C 1
ATOM 3913 O O . VAL A 1 503 ? -33.522 45.816 -12.764 1.00 25.62 503 VAL A O 1
ATOM 3916 N N . ASP A 1 504 ? -32.375 44.739 -11.146 1.00 22.75 504 ASP A N 1
ATOM 3917 C CA . ASP A 1 504 ? -31.640 45.741 -10.324 1.00 22.75 504 ASP A CA 1
ATOM 3918 C C . ASP A 1 504 ? -31.834 45.574 -8.789 1.00 22.75 504 ASP A C 1
ATOM 3920 O O . ASP A 1 504 ? -32.763 44.947 -8.283 1.00 22.75 504 ASP A O 1
ATOM 3924 N N . CYS A 1 505 ? -30.863 46.121 -8.063 1.00 21.27 505 CYS A N 1
ATOM 3925 C CA . CYS A 1 505 ? -30.467 45.992 -6.669 1.00 21.27 505 CYS A CA 1
ATOM 3926 C C . CYS A 1 505 ? -31.502 46.333 -5.571 1.00 21.27 505 CYS A C 1
ATOM 3928 O O . CYS A 1 505 ? -32.236 47.309 -5.649 1.00 21.27 505 CYS A O 1
ATOM 3930 N N . GLY A 1 506 ? -31.353 45.658 -4.421 1.00 22.16 506 GLY A N 1
ATOM 3931 C CA . GLY A 1 506 ? -31.315 46.316 -3.104 1.00 22.16 506 GLY A CA 1
ATOM 3932 C C . GLY A 1 506 ? -32.628 46.693 -2.388 1.00 22.16 506 GLY A C 1
ATOM 3933 O O . GLY A 1 506 ? -33.420 47.509 -2.836 1.00 22.16 506 GLY A O 1
ATOM 3934 N N . CYS A 1 507 ? -32.709 46.238 -1.132 1.00 20.75 507 CYS A N 1
ATOM 3935 C CA . CYS A 1 507 ? -33.530 46.743 -0.018 1.00 20.75 507 CYS A CA 1
ATOM 3936 C C . CYS A 1 507 ? -35.019 46.352 0.092 1.00 20.75 507 CYS A C 1
ATOM 3938 O O . CYS A 1 507 ? -35.877 46.641 -0.733 1.00 20.75 507 CYS A O 1
ATOM 3940 N N . ARG A 1 508 ? -35.324 45.788 1.275 1.00 27.94 508 ARG A N 1
ATOM 3941 C CA . ARG A 1 508 ? -36.656 45.553 1.848 1.00 27.94 508 ARG A CA 1
ATOM 3942 C C . ARG A 1 508 ? -37.567 46.776 1.712 1.00 27.94 508 ARG A C 1
ATOM 3944 O O . ARG A 1 508 ? -37.259 47.820 2.283 1.00 27.94 508 ARG A O 1
ATOM 3951 N N . ARG A 1 509 ? -38.774 46.575 1.178 1.00 23.58 509 ARG A N 1
ATOM 3952 C CA . ARG A 1 509 ? -39.990 47.265 1.635 1.00 23.58 509 ARG A CA 1
ATOM 3953 C C . ARG A 1 509 ? -41.232 46.436 1.319 1.00 23.58 509 ARG A C 1
ATOM 3955 O O . ARG A 1 509 ? -41.481 46.042 0.191 1.00 23.58 509 ARG A O 1
ATOM 3962 N N . SER A 1 510 ? -42.002 46.184 2.369 1.00 25.61 510 SER A N 1
ATOM 3963 C CA . SER A 1 510 ? -43.371 45.684 2.336 1.00 25.61 510 SER A CA 1
ATOM 3964 C C . SER A 1 510 ? -44.273 46.630 1.542 1.00 25.61 510 SER A C 1
ATOM 3966 O O . SER A 1 510 ? -44.369 47.805 1.901 1.00 25.61 510 SER A O 1
ATOM 3968 N N . VAL A 1 511 ? -44.972 46.113 0.531 1.00 24.81 511 VAL A N 1
ATOM 3969 C CA . VAL A 1 511 ? -46.036 46.835 -0.175 1.00 24.81 511 VAL A CA 1
ATOM 3970 C C . VAL A 1 511 ? -47.335 46.050 -0.032 1.00 24.81 511 VAL A C 1
ATOM 3972 O O . VAL A 1 511 ? -47.440 44.899 -0.444 1.00 24.81 511 VAL A O 1
ATOM 3975 N N . TRP A 1 512 ? -48.305 46.695 0.607 1.00 26.36 512 TRP A N 1
ATOM 3976 C CA . TRP A 1 512 ? -49.716 46.336 0.577 1.00 26.36 512 TRP A CA 1
ATOM 3977 C C . TRP A 1 512 ? -50.357 47.108 -0.579 1.00 26.36 512 TRP A C 1
ATOM 3979 O O . TRP A 1 512 ? -50.121 48.310 -0.691 1.00 26.36 512 TRP A O 1
ATOM 3989 N N . SER A 1 513 ? -51.201 46.465 -1.385 1.00 25.09 513 SER A N 1
ATOM 3990 C CA . SER A 1 513 ? -52.200 47.166 -2.196 1.00 25.09 513 SER A CA 1
ATOM 3991 C C . SER A 1 513 ? -53.592 46.620 -1.876 1.00 25.09 513 SER A C 1
ATOM 3993 O O . SER A 1 513 ? -53.766 45.451 -1.528 1.00 25.09 513 SER A O 1
ATOM 3995 N N . VAL A 1 514 ? -54.566 47.526 -1.885 1.00 27.59 514 VAL A N 1
ATOM 3996 C CA . VAL A 1 514 ? -55.957 47.318 -1.485 1.00 27.59 514 VAL A CA 1
ATOM 3997 C C . VAL A 1 514 ? -56.824 47.637 -2.692 1.00 27.59 514 VAL A C 1
ATOM 3999 O O . VAL A 1 514 ? -56.829 48.784 -3.123 1.00 27.59 514 VAL A O 1
ATOM 4002 N N . GLU A 1 515 ? -57.619 46.674 -3.153 1.00 29.81 515 GLU A N 1
ATOM 4003 C CA . GLU A 1 515 ? -58.874 46.934 -3.863 1.00 29.81 515 GLU A CA 1
ATOM 4004 C C . GLU A 1 515 ? -59.943 45.932 -3.392 1.00 29.81 515 GLU A C 1
ATOM 4006 O O . GLU A 1 515 ? -59.730 44.724 -3.406 1.00 29.81 515 GLU A O 1
ATOM 4011 N N . GLY A 1 516 ? -61.095 46.451 -2.945 1.00 30.70 516 GLY A N 1
ATOM 4012 C CA . GLY A 1 516 ? -62.366 45.711 -2.901 1.00 30.70 516 GLY A CA 1
ATOM 4013 C C . GLY A 1 516 ? -62.627 44.767 -1.717 1.00 30.70 516 GLY A C 1
ATOM 4014 O O . GLY A 1 516 ? -62.595 43.554 -1.862 1.00 30.70 516 GLY A O 1
ATOM 4015 N N . THR A 1 517 ? -62.963 45.339 -0.554 1.00 40.03 517 THR A N 1
ATOM 4016 C CA . THR A 1 517 ? -63.837 44.789 0.515 1.00 40.03 517 THR A CA 1
ATOM 4017 C C . THR A 1 517 ? -63.911 43.258 0.695 1.00 40.03 517 THR A C 1
ATOM 4019 O O . THR A 1 517 ? -64.866 42.654 0.236 1.00 40.03 517 THR A O 1
ATOM 4022 N N . TYR A 1 518 ? -62.956 42.648 1.413 1.00 28.44 518 TYR A N 1
ATOM 4023 C CA . TYR A 1 518 ? -63.118 41.631 2.486 1.00 28.44 518 TYR A CA 1
ATOM 4024 C C . TYR A 1 518 ? -61.719 41.118 2.891 1.00 28.44 518 TYR A C 1
ATOM 4026 O O . TYR A 1 518 ? -61.044 40.433 2.131 1.00 28.44 518 TYR A O 1
ATOM 4034 N N . VAL A 1 519 ? -61.270 41.424 4.115 1.00 24.52 519 VAL A N 1
ATOM 4035 C CA . VAL A 1 519 ? -59.973 40.965 4.651 1.00 24.52 519 VAL A CA 1
ATOM 4036 C C . VAL A 1 519 ? -60.148 39.597 5.322 1.00 24.52 519 VAL A C 1
ATOM 4038 O O . VAL A 1 519 ? -60.766 39.500 6.383 1.00 24.52 519 VAL A O 1
ATOM 4041 N N . ARG A 1 520 ? -59.574 38.526 4.752 1.00 27.28 520 ARG A N 1
ATOM 4042 C CA . ARG A 1 520 ? -59.335 37.256 5.465 1.00 27.28 520 ARG A CA 1
ATOM 4043 C C . ARG A 1 520 ? -57.911 36.744 5.250 1.00 27.28 520 ARG A C 1
ATOM 4045 O O . ARG A 1 520 ? -57.403 36.667 4.140 1.00 27.28 520 ARG A O 1
ATOM 4052 N N . ARG A 1 521 ? -57.295 36.365 6.370 1.00 24.67 521 ARG A N 1
ATOM 4053 C CA . ARG A 1 521 ? -55.936 35.833 6.518 1.00 24.67 521 ARG A CA 1
ATOM 4054 C C . ARG A 1 521 ? -55.860 34.411 5.950 1.00 24.67 521 ARG A C 1
ATOM 4056 O O . ARG A 1 521 ? -56.279 33.469 6.620 1.00 24.67 521 ARG A O 1
ATOM 4063 N N . VAL A 1 522 ? -55.322 34.241 4.744 1.00 29.14 522 VAL A N 1
ATOM 4064 C CA . VAL A 1 522 ? -54.996 32.916 4.193 1.00 29.14 522 VAL A CA 1
ATOM 4065 C C . VAL A 1 522 ? -53.606 32.525 4.701 1.00 29.14 522 VAL A C 1
ATOM 4067 O O . VAL A 1 522 ? -52.626 33.223 4.452 1.00 29.14 522 VAL A O 1
ATOM 4070 N N . LYS A 1 523 ? -53.521 31.452 5.499 1.00 31.81 523 LYS A N 1
ATOM 4071 C CA . LYS A 1 523 ? -52.234 30.888 5.938 1.00 31.81 523 LYS A CA 1
ATOM 4072 C C . LYS A 1 523 ? -51.549 30.209 4.739 1.00 31.81 523 LYS A C 1
ATOM 4074 O O . LYS A 1 523 ? -52.244 29.533 3.984 1.00 31.81 523 LYS A O 1
ATOM 4079 N N . PRO A 1 524 ? -50.225 30.358 4.561 1.00 34.69 524 PRO A N 1
ATOM 4080 C CA . PRO A 1 524 ? -49.567 29.931 3.336 1.00 34.69 524 PRO A CA 1
ATOM 4081 C C . PRO A 1 524 ? -49.380 28.407 3.242 1.00 34.69 524 PRO A C 1
ATOM 4083 O O . PRO A 1 524 ? -49.131 27.713 4.229 1.00 34.69 524 PRO A O 1
ATOM 4086 N N . HIS A 1 525 ? -49.511 27.937 2.002 1.00 41.44 525 HIS A N 1
ATOM 4087 C CA . HIS A 1 525 ? -49.637 26.564 1.494 1.00 41.44 525 HIS A CA 1
ATOM 4088 C C . HIS A 1 525 ? -48.476 25.604 1.848 1.00 41.44 525 HIS A C 1
ATOM 4090 O O . HIS A 1 525 ? -48.607 24.388 1.722 1.00 41.44 525 HIS A O 1
ATOM 4096 N N . TRP A 1 526 ? -47.358 26.121 2.367 1.00 40.75 526 TRP A N 1
ATOM 4097 C CA . TRP A 1 526 ? -46.137 25.348 2.630 1.00 40.75 526 TRP A CA 1
ATOM 4098 C C . TRP A 1 526 ? -46.285 24.284 3.728 1.00 40.75 526 TRP A C 1
ATOM 4100 O O . TRP A 1 526 ? -45.549 23.300 3.740 1.00 40.75 526 TRP A O 1
ATOM 4110 N N . GLN A 1 527 ? -47.238 24.436 4.656 1.00 38.03 527 GLN A N 1
ATOM 4111 C CA . GLN A 1 527 ? -47.423 23.470 5.751 1.00 38.03 527 GLN A CA 1
ATOM 4112 C C . GLN A 1 527 ? -48.062 22.148 5.300 1.00 38.03 527 GLN A C 1
ATOM 4114 O O . GLN A 1 527 ? -47.892 21.136 5.983 1.00 38.03 527 GLN A O 1
ATOM 4119 N N . PHE A 1 528 ? -48.783 22.143 4.174 1.00 39.12 528 PHE A N 1
ATOM 4120 C CA . PHE A 1 528 ? -49.382 20.930 3.612 1.00 39.12 528 PHE A CA 1
ATOM 4121 C C . PHE A 1 528 ? -48.368 20.161 2.758 1.00 39.12 528 PHE A C 1
ATOM 4123 O O . PHE A 1 528 ? -48.259 18.944 2.891 1.00 39.12 528 PHE A O 1
ATOM 4130 N N . GLU A 1 529 ? -47.537 20.870 1.992 1.00 44.84 529 GLU A N 1
ATOM 4131 C CA . GLU A 1 529 ? -46.476 20.267 1.174 1.00 44.84 529 GLU A CA 1
ATOM 4132 C C . GLU A 1 529 ? -45.342 19.680 2.020 1.00 44.84 529 GLU A C 1
ATOM 4134 O O . GLU A 1 529 ? -44.897 18.567 1.759 1.00 44.84 529 GLU A O 1
ATOM 4139 N N . LEU A 1 530 ? -44.966 20.322 3.134 1.00 46.72 530 LEU A N 1
ATOM 4140 C CA . LEU A 1 530 ? -44.016 19.745 4.096 1.00 46.72 530 LEU A CA 1
ATOM 4141 C C . LEU A 1 530 ? -44.563 18.513 4.829 1.00 46.72 530 LEU A C 1
ATOM 4143 O O . LEU A 1 530 ? -43.783 17.675 5.281 1.00 46.72 530 LEU A O 1
ATOM 4147 N N . ARG A 1 531 ? -45.889 18.378 4.963 1.00 40.59 531 ARG A N 1
ATOM 4148 C CA . ARG A 1 531 ? -46.513 17.164 5.513 1.00 40.59 531 ARG A CA 1
ATOM 4149 C C . ARG A 1 531 ? -46.592 16.051 4.473 1.00 40.59 531 ARG A C 1
ATOM 4151 O O . ARG A 1 531 ? -46.352 14.906 4.838 1.00 40.59 531 ARG A O 1
ATOM 4158 N N . LEU A 1 532 ? -46.855 16.383 3.209 1.00 43.28 532 LEU A N 1
ATOM 4159 C CA . LEU A 1 532 ? -46.862 15.423 2.104 1.00 43.28 532 LEU A CA 1
ATOM 4160 C C . LEU A 1 532 ? -45.453 14.895 1.808 1.00 43.28 532 LEU A C 1
ATOM 4162 O O . LEU A 1 532 ? -45.280 13.692 1.674 1.00 43.28 532 LEU A O 1
ATOM 4166 N N . LEU A 1 533 ? -44.436 15.762 1.824 1.00 49.38 533 LEU A N 1
ATOM 4167 C CA . LEU A 1 533 ? -43.033 15.376 1.661 1.00 49.38 533 LEU A CA 1
ATOM 4168 C C . LEU A 1 533 ? -42.565 14.477 2.816 1.00 49.38 533 LEU A C 1
ATOM 4170 O O . LEU A 1 533 ? -41.956 13.440 2.587 1.00 49.38 533 LEU A O 1
ATOM 4174 N N . LYS A 1 534 ? -42.943 14.795 4.064 1.00 41.59 534 LYS A N 1
ATOM 4175 C CA . LYS A 1 534 ? -42.663 13.933 5.230 1.00 41.59 534 LYS A CA 1
ATOM 4176 C C . LYS A 1 534 ? -43.410 12.594 5.197 1.00 41.59 534 LYS A C 1
ATOM 4178 O O . LYS A 1 534 ? -42.935 11.631 5.795 1.00 41.59 534 LYS A O 1
ATOM 4183 N N . LEU A 1 535 ? -44.562 12.522 4.528 1.00 39.72 535 LEU A N 1
ATOM 4184 C CA . LEU A 1 535 ? -45.325 11.285 4.346 1.00 39.72 535 LEU A CA 1
ATOM 4185 C C . LEU A 1 535 ? -44.760 10.441 3.190 1.00 39.72 535 LEU A C 1
ATOM 4187 O O . LEU A 1 535 ? -44.650 9.229 3.329 1.00 39.72 535 LEU A O 1
ATOM 4191 N N . LEU A 1 536 ? -44.318 11.077 2.101 1.00 43.75 536 LEU A N 1
ATOM 4192 C CA . LEU A 1 536 ? -43.683 10.430 0.947 1.00 43.75 536 LEU A CA 1
ATOM 4193 C C . LEU A 1 536 ? -42.284 9.888 1.277 1.00 43.75 536 LEU A C 1
ATOM 4195 O O . LEU A 1 536 ? -41.959 8.784 0.847 1.00 43.75 536 LEU A O 1
ATOM 4199 N N . ILE A 1 537 ? -41.516 10.587 2.124 1.00 45.09 537 ILE A N 1
ATOM 4200 C CA . ILE A 1 537 ? -40.244 10.092 2.685 1.00 45.09 537 ILE A CA 1
ATOM 4201 C C . ILE A 1 537 ? -40.484 8.876 3.601 1.00 45.09 537 ILE A C 1
ATOM 4203 O O . ILE A 1 537 ? -39.696 7.935 3.596 1.00 45.09 537 ILE A O 1
ATOM 4207 N N . LYS A 1 538 ? -41.607 8.835 4.336 1.00 35.94 538 LYS A N 1
ATOM 4208 C CA . LYS A 1 538 ? -42.003 7.654 5.128 1.00 35.94 538 LYS A CA 1
ATOM 4209 C C . LYS A 1 538 ? -42.485 6.471 4.279 1.00 35.94 538 LYS A C 1
ATOM 4211 O O . LYS A 1 538 ? -42.433 5.347 4.765 1.00 35.94 538 LYS A O 1
ATOM 4216 N N . LEU A 1 539 ? -42.955 6.714 3.054 1.00 33.94 539 LEU A N 1
ATOM 4217 C CA . LEU A 1 539 ? -43.515 5.694 2.158 1.00 33.94 539 LEU A CA 1
ATOM 4218 C C . LEU A 1 539 ? -42.491 5.088 1.183 1.00 33.94 539 LEU A C 1
ATOM 4220 O O . LEU A 1 539 ? -42.774 4.032 0.630 1.00 33.94 539 LEU A O 1
ATOM 4224 N N . HIS A 1 540 ? -41.315 5.702 0.996 1.00 37.22 540 HIS A N 1
ATOM 4225 C CA . HIS A 1 540 ? -40.301 5.216 0.044 1.00 37.22 540 HIS A CA 1
ATOM 4226 C C . HIS A 1 540 ? -39.035 4.609 0.648 1.00 37.22 540 HIS A C 1
ATOM 4228 O O . HIS A 1 540 ? -38.204 4.151 -0.124 1.00 37.22 540 HIS A O 1
ATOM 4234 N N . GLY A 1 541 ? -38.875 4.537 1.974 1.00 35.03 541 GLY A N 1
ATOM 4235 C CA . GLY A 1 541 ? -37.860 3.677 2.604 1.00 35.03 541 GLY A CA 1
ATOM 4236 C C . GLY A 1 541 ? -36.437 3.750 2.020 1.00 35.03 541 GLY A C 1
ATOM 4237 O O . GLY A 1 541 ? -35.726 2.751 2.073 1.00 35.03 541 GLY A O 1
ATOM 4238 N N . ILE A 1 542 ? -36.014 4.892 1.460 1.00 37.00 542 ILE A N 1
ATOM 4239 C CA . ILE A 1 542 ? -34.618 5.112 1.069 1.00 37.00 542 ILE A CA 1
ATOM 4240 C C . ILE A 1 542 ? -33.877 5.397 2.368 1.00 37.00 542 ILE A C 1
ATOM 4242 O O . ILE A 1 542 ? -33.851 6.510 2.887 1.00 37.00 542 ILE A O 1
ATOM 4246 N N . SER A 1 543 ? -33.402 4.316 2.960 1.00 35.72 543 SER A N 1
ATOM 4247 C CA . SER A 1 543 ? -32.566 4.313 4.140 1.00 35.72 543 SER A CA 1
ATOM 4248 C C . SER A 1 543 ? -31.131 4.583 3.691 1.00 35.72 543 SER A C 1
ATOM 4250 O O . SER A 1 543 ? -30.509 3.691 3.118 1.00 35.72 543 SER A O 1
ATOM 4252 N N . ASP A 1 544 ? -30.605 5.775 3.975 1.00 40.78 544 ASP A N 1
ATOM 4253 C CA . ASP A 1 544 ? -29.162 6.031 3.939 1.00 40.78 544 ASP A CA 1
ATOM 4254 C C . ASP A 1 544 ? -28.446 4.976 4.800 1.00 40.78 544 ASP A C 1
ATOM 4256 O O . ASP A 1 544 ? -28.650 4.900 6.020 1.00 40.78 544 ASP A O 1
ATOM 4260 N N . SER A 1 545 ? -27.619 4.134 4.178 1.00 53.09 545 SER A N 1
ATOM 4261 C CA . SER A 1 545 ? -26.765 3.189 4.894 1.00 53.09 545 SER A CA 1
ATOM 4262 C C . SER A 1 545 ? -25.531 3.916 5.427 1.00 53.09 545 SER A C 1
ATOM 4264 O O . SER A 1 545 ? -24.432 3.772 4.896 1.00 53.09 545 SER A O 1
ATOM 4266 N N . HIS A 1 546 ? -25.701 4.756 6.446 1.00 66.75 546 HIS A N 1
ATOM 4267 C CA . HIS A 1 546 ? -24.589 5.525 7.002 1.00 66.75 546 HIS A CA 1
ATOM 4268 C C . HIS A 1 546 ? -23.743 4.665 7.951 1.00 66.75 546 HIS A C 1
ATOM 4270 O O . HIS A 1 546 ? -23.872 4.746 9.174 1.00 66.75 546 HIS A O 1
ATOM 4276 N N . LEU A 1 547 ? -22.850 3.851 7.373 1.00 90.75 547 LEU A N 1
ATOM 4277 C CA . LEU A 1 547 ? -21.679 3.360 8.101 1.00 90.75 547 LEU A CA 1
ATOM 4278 C C . LEU A 1 547 ? -20.878 4.565 8.614 1.00 90.75 547 LEU A C 1
ATOM 4280 O O . LEU A 1 547 ? -20.740 5.575 7.923 1.00 90.75 547 LEU A O 1
ATOM 4284 N N . SER A 1 548 ? -20.370 4.477 9.838 1.00 92.81 548 SER A N 1
ATOM 4285 C CA . SER A 1 548 ? -19.677 5.577 10.509 1.00 92.81 548 SER A CA 1
ATOM 4286 C C . SER A 1 548 ? -18.608 5.042 11.448 1.00 92.81 548 SER A C 1
ATOM 4288 O O . SER A 1 548 ? -18.778 3.981 12.040 1.00 92.81 548 SER A O 1
ATOM 4290 N N . LEU A 1 549 ? -17.524 5.794 11.622 1.00 93.19 549 LEU A N 1
ATOM 4291 C CA . LEU A 1 549 ? -16.467 5.464 12.583 1.00 93.19 549 LEU A CA 1
ATOM 4292 C C . LEU A 1 549 ? -16.946 5.604 14.037 1.00 93.19 549 LEU A C 1
ATOM 4294 O O . LEU A 1 549 ? -16.512 4.876 14.921 1.00 93.19 549 LEU A O 1
ATOM 4298 N N . ASP A 1 550 ? -17.904 6.497 14.295 1.00 93.69 550 ASP A N 1
ATOM 4299 C CA . ASP A 1 550 ? -18.375 6.791 15.652 1.00 93.69 550 ASP A CA 1
ATOM 4300 C C . ASP A 1 550 ? -19.590 5.936 16.081 1.00 93.69 550 ASP A C 1
ATOM 4302 O O . ASP A 1 550 ? -20.134 6.146 17.170 1.00 93.69 550 ASP A O 1
ATOM 4306 N N . TYR A 1 551 ? -20.038 4.971 15.262 1.00 95.19 551 TYR A N 1
ATOM 4307 C CA . TYR A 1 551 ? -21.303 4.241 15.473 1.00 95.19 551 TYR A CA 1
ATOM 4308 C C . TYR A 1 551 ? -21.393 3.571 16.860 1.00 95.19 551 TYR A C 1
ATOM 4310 O O . TYR A 1 551 ? -22.419 3.679 17.537 1.00 95.19 551 TYR A O 1
ATOM 4318 N N . TYR A 1 552 ? -20.312 2.933 17.328 1.00 96.94 552 TYR A N 1
ATOM 4319 C CA . TYR A 1 552 ? -20.269 2.256 18.634 1.00 96.94 552 TYR A CA 1
ATOM 4320 C C . TYR A 1 552 ? -19.711 3.111 19.777 1.00 96.94 552 TYR A C 1
ATOM 4322 O O . TYR A 1 552 ? -19.760 2.691 20.931 1.00 96.94 552 TYR A O 1
ATOM 4330 N N . LYS A 1 553 ? -19.249 4.338 19.514 1.00 94.38 553 LYS A N 1
ATOM 4331 C CA . LYS A 1 553 ? -18.539 5.176 20.498 1.00 94.38 553 LYS A CA 1
ATOM 4332 C C . LYS A 1 553 ? -19.318 5.429 21.788 1.00 94.38 553 LYS A C 1
ATOM 4334 O O . LYS A 1 553 ? -18.727 5.579 22.851 1.00 94.38 553 LYS A O 1
ATOM 4339 N N . LYS A 1 554 ? -20.650 5.491 21.706 1.00 95.38 554 LYS A N 1
ATOM 4340 C CA . LYS A 1 554 ? -21.531 5.696 22.871 1.00 95.38 554 LYS A CA 1
ATOM 4341 C C . LYS A 1 554 ? -22.114 4.403 23.436 1.00 95.38 554 LYS A C 1
ATOM 4343 O O . LYS A 1 554 ? -22.455 4.370 24.612 1.00 95.38 554 LYS A O 1
ATOM 4348 N N . THR A 1 555 ? -22.294 3.381 22.604 1.00 96.38 555 THR A N 1
ATOM 4349 C CA . THR A 1 555 ? -23.060 2.169 22.944 1.00 96.38 555 THR A CA 1
ATOM 4350 C C . THR A 1 555 ? -22.169 0.985 23.304 1.00 96.38 555 THR A C 1
ATOM 4352 O O . THR A 1 555 ? -22.562 0.173 24.134 1.00 96.38 555 THR A O 1
ATOM 4355 N N . CYS A 1 556 ? -20.978 0.892 22.714 1.00 97.44 556 CYS A N 1
ATOM 4356 C CA . CYS A 1 556 ? -19.959 -0.100 23.035 1.00 97.44 556 CYS A CA 1
ATOM 4357 C C . CYS A 1 556 ? -18.547 0.457 22.758 1.00 97.44 556 CYS A C 1
ATOM 4359 O O . CYS A 1 556 ? -17.889 0.030 21.809 1.00 97.44 556 CYS A O 1
ATOM 4361 N N . PRO A 1 557 ? -18.059 1.422 23.561 1.00 96.81 557 PRO A N 1
ATOM 4362 C CA . PRO A 1 557 ? -16.755 2.051 23.333 1.00 96.81 557 PRO A CA 1
ATOM 4363 C C . PRO A 1 557 ? -15.573 1.073 23.429 1.00 96.81 557 PRO A C 1
ATOM 4365 O O . PRO A 1 557 ? -14.513 1.354 22.883 1.00 96.81 557 PRO A O 1
ATOM 4368 N N . SER A 1 558 ? -15.736 -0.075 24.099 1.00 96.06 558 SER A N 1
ATOM 4369 C CA . SER A 1 558 ? -14.690 -1.095 24.227 1.00 96.06 558 SER A CA 1
ATOM 4370 C C . SER A 1 558 ? -14.580 -2.038 23.023 1.00 96.06 558 SER A C 1
ATOM 4372 O O . SER A 1 558 ? -13.645 -2.835 22.993 1.00 96.06 558 SER A O 1
ATOM 4374 N N . VAL A 1 559 ? -15.476 -1.957 22.024 1.00 97.56 559 VAL A N 1
ATOM 4375 C CA . VAL A 1 559 ? -15.551 -2.933 20.917 1.00 97.56 559 VAL A CA 1
ATOM 4376 C C . VAL A 1 559 ? -14.212 -3.134 20.207 1.00 97.56 559 VAL A C 1
ATOM 4378 O O . VAL A 1 559 ? -13.762 -4.271 20.087 1.00 97.56 559 VAL A O 1
ATOM 4381 N N . GLU A 1 560 ? -13.540 -2.056 19.802 1.00 96.62 560 GLU A N 1
ATOM 4382 C CA . GLU A 1 560 ? -12.263 -2.151 19.087 1.00 96.62 560 GLU A CA 1
ATOM 4383 C C . GLU A 1 560 ? -11.166 -2.758 19.962 1.00 96.62 560 GLU A C 1
ATOM 4385 O O . GLU A 1 560 ? -10.441 -3.643 19.516 1.00 96.62 560 GLU A O 1
ATOM 4390 N N . GLY A 1 561 ? -11.096 -2.364 21.237 1.00 97.06 561 GLY A N 1
ATOM 4391 C CA . GLY A 1 561 ? -10.129 -2.918 22.186 1.00 97.06 561 GLY A CA 1
ATOM 4392 C C . GLY A 1 561 ? -10.344 -4.410 22.460 1.00 97.06 561 GLY A C 1
ATOM 4393 O O . GLY A 1 561 ? -9.376 -5.163 22.568 1.00 97.06 561 GLY A O 1
ATOM 4394 N N . ILE A 1 562 ? -11.602 -4.864 22.536 1.00 97.69 562 ILE A N 1
ATOM 4395 C CA . ILE A 1 562 ? -11.930 -6.286 22.703 1.00 97.69 562 ILE A CA 1
ATOM 4396 C C . ILE A 1 562 ? -11.503 -7.076 21.468 1.00 97.69 562 ILE A C 1
ATOM 4398 O O . ILE A 1 562 ? -10.799 -8.077 21.608 1.00 97.69 562 ILE A O 1
ATOM 4402 N N . VAL A 1 563 ? -11.919 -6.643 20.271 1.00 98.50 563 VAL A N 1
ATOM 4403 C CA . VAL A 1 563 ? -11.580 -7.336 19.018 1.00 98.50 563 VAL A CA 1
ATOM 4404 C C . VAL A 1 563 ? -10.063 -7.428 18.878 1.00 98.50 563 VAL A C 1
ATOM 4406 O O . VAL A 1 563 ? -9.541 -8.529 18.696 1.00 98.50 563 VAL A O 1
ATOM 4409 N N . ARG A 1 564 ? -9.356 -6.312 19.085 1.00 97.88 564 ARG A N 1
ATOM 4410 C CA . ARG A 1 564 ? -7.898 -6.236 19.011 1.00 97.88 564 ARG A CA 1
ATOM 4411 C C . ARG A 1 564 ? -7.216 -7.220 19.950 1.00 97.88 564 ARG A C 1
ATOM 4413 O O . ARG A 1 564 ? -6.377 -7.998 19.506 1.00 97.88 564 ARG A O 1
ATOM 4420 N N . LYS A 1 565 ? -7.604 -7.239 21.227 1.00 96.62 565 LYS A N 1
ATOM 4421 C CA . LYS A 1 565 ? -7.020 -8.131 22.240 1.00 96.62 565 LYS A CA 1
ATOM 4422 C C . LYS A 1 565 ? -7.241 -9.609 21.916 1.00 96.62 565 LYS A C 1
ATOM 4424 O O . LYS A 1 565 ? -6.350 -10.443 22.093 1.00 96.62 565 LYS A O 1
ATOM 4429 N N . GLU A 1 566 ? -8.437 -9.958 21.456 1.00 97.25 566 GLU A N 1
ATOM 4430 C CA . GLU A 1 566 ? -8.751 -11.331 21.069 1.00 97.25 566 GLU A CA 1
ATOM 4431 C C . GLU A 1 566 ? -7.965 -11.750 19.815 1.00 97.25 566 GLU A C 1
ATOM 4433 O O . GLU A 1 566 ? -7.455 -12.878 19.766 1.00 97.25 566 GLU A O 1
ATOM 4438 N N . MET A 1 567 ? -7.817 -10.832 18.853 1.00 97.62 567 MET A N 1
ATOM 4439 C CA . MET A 1 567 ? -7.017 -11.011 17.642 1.00 97.62 567 MET A CA 1
ATOM 4440 C C . MET A 1 567 ? -5.520 -11.150 17.944 1.00 97.62 567 MET A C 1
ATOM 4442 O O . MET A 1 567 ? -4.880 -12.059 17.419 1.00 97.62 567 MET A O 1
ATOM 4446 N N . GLU A 1 568 ? -4.974 -10.348 18.860 1.00 96.00 568 GLU A N 1
ATOM 4447 C CA . GLU A 1 568 ? -3.599 -10.482 19.361 1.00 96.00 568 GLU A CA 1
ATOM 4448 C C . GLU A 1 568 ? -3.350 -11.890 19.896 1.00 96.00 568 GLU A C 1
ATOM 4450 O O . GLU A 1 568 ? -2.410 -12.561 19.475 1.00 96.00 568 GLU A O 1
ATOM 4455 N N . CYS A 1 569 ? -4.240 -12.391 20.756 1.00 91.88 569 CYS A N 1
ATOM 4456 C CA . CYS A 1 569 ? -4.096 -13.725 21.333 1.00 91.88 569 CYS A CA 1
ATOM 4457 C C . CYS A 1 569 ? -4.092 -14.836 20.268 1.00 91.88 569 CYS A C 1
ATOM 4459 O O . CYS A 1 569 ? -3.342 -15.804 20.399 1.00 91.88 569 CYS A O 1
ATOM 4461 N N . VAL A 1 570 ? -4.926 -14.740 19.222 1.00 93.94 570 VAL A N 1
ATOM 4462 C CA . VAL A 1 570 ? -4.960 -15.773 18.167 1.00 93.94 570 VAL A CA 1
ATOM 4463 C C . VAL A 1 570 ? -3.782 -15.661 17.206 1.00 93.94 570 VAL A C 1
ATOM 4465 O O . VAL A 1 570 ? -3.203 -16.694 16.870 1.00 93.94 570 VAL A O 1
ATOM 4468 N N . CYS A 1 571 ? -3.379 -14.455 16.804 1.00 93.12 571 CYS A N 1
ATOM 4469 C CA . CYS A 1 571 ? -2.252 -14.259 15.892 1.00 93.12 571 CYS A CA 1
ATOM 4470 C C . CYS A 1 571 ? -0.909 -14.577 16.563 1.00 93.12 571 CYS A C 1
ATOM 4472 O O . CYS A 1 571 ? -0.039 -15.151 15.918 1.00 93.12 571 CYS A O 1
ATOM 4474 N N . LEU A 1 572 ? -0.758 -14.303 17.866 1.00 90.81 572 LEU A N 1
ATOM 4475 C CA . LEU A 1 572 ? 0.416 -14.732 18.638 1.00 90.81 572 LEU A CA 1
ATOM 4476 C C . LEU A 1 572 ? 0.526 -16.260 18.728 1.00 90.81 572 LEU A C 1
ATOM 4478 O O . LEU A 1 572 ? 1.631 -16.793 18.762 1.00 90.81 572 LEU A O 1
ATOM 4482 N N . SER A 1 573 ? -0.607 -16.970 18.778 1.00 94.25 573 SER A N 1
ATOM 4483 C CA . SER A 1 573 ? -0.607 -18.438 18.833 1.00 94.25 573 SER A CA 1
ATOM 4484 C C . SER A 1 573 ? -0.284 -19.090 17.485 1.00 94.25 573 SER A C 1
ATOM 4486 O O . SER A 1 573 ? 0.421 -20.095 17.441 1.00 94.25 573 SER A O 1
ATOM 4488 N N . ASP A 1 574 ? -0.795 -18.517 16.396 1.00 93.50 574 ASP A N 1
ATOM 4489 C CA . ASP A 1 574 ? -0.508 -18.921 15.022 1.00 93.50 574 ASP A CA 1
ATOM 4490 C C . ASP A 1 574 ? -0.773 -17.719 14.094 1.00 93.50 574 ASP A C 1
ATOM 4492 O O . ASP A 1 574 ? -1.941 -17.356 13.897 1.00 93.50 574 ASP A O 1
ATOM 4496 N N . PRO A 1 575 ? 0.272 -17.107 13.499 1.00 93.19 575 PRO A N 1
ATOM 4497 C CA . PRO A 1 575 ? 0.127 -15.979 12.575 1.00 93.19 575 PRO A CA 1
ATOM 4498 C C . PRO A 1 575 ? -0.773 -16.287 11.374 1.00 93.19 575 PRO A C 1
ATOM 4500 O O . PRO A 1 575 ? -1.389 -15.386 10.807 1.00 93.19 575 PRO A O 1
ATOM 4503 N N . HIS A 1 576 ? -0.926 -17.567 11.012 1.00 93.50 576 HIS A N 1
ATOM 4504 C CA . HIS A 1 576 ? -1.822 -17.992 9.940 1.00 93.50 576 HIS A CA 1
ATOM 4505 C C . HIS A 1 576 ? -3.287 -17.615 10.203 1.00 93.50 576 HIS A C 1
ATOM 4507 O O . HIS A 1 576 ? -4.049 -17.421 9.254 1.00 93.50 576 HIS A O 1
ATOM 4513 N N . ASN A 1 577 ? -3.685 -17.459 11.471 1.00 96.88 577 ASN A N 1
ATOM 4514 C CA . ASN A 1 577 ? -5.032 -17.027 11.834 1.00 96.88 577 ASN A CA 1
ATOM 4515 C C . ASN A 1 577 ? -5.400 -15.672 11.216 1.00 96.88 577 ASN A C 1
ATOM 4517 O O . ASN A 1 577 ? -6.569 -15.473 10.891 1.00 96.88 577 ASN A O 1
ATOM 4521 N N . ALA A 1 578 ? -4.428 -14.782 10.982 1.00 97.75 578 ALA A N 1
ATOM 4522 C CA . ALA A 1 578 ? -4.675 -13.507 10.316 1.00 97.75 578 ALA A CA 1
ATOM 4523 C C . ALA A 1 578 ? -5.253 -13.704 8.903 1.00 97.75 578 ALA A C 1
ATOM 4525 O O . ALA A 1 578 ? -6.289 -13.134 8.560 1.00 97.75 578 ALA A O 1
ATOM 4526 N N . ALA A 1 579 ? -4.643 -14.598 8.117 1.00 97.75 579 ALA A N 1
ATOM 4527 C CA . ALA A 1 579 ? -5.094 -14.917 6.764 1.00 97.75 579 ALA A CA 1
ATOM 4528 C C . ALA A 1 579 ? -6.493 -15.555 6.750 1.00 97.75 579 ALA A C 1
ATOM 4530 O O . ALA A 1 579 ? -7.279 -15.312 5.834 1.00 97.75 579 ALA A O 1
ATOM 4531 N N . LEU A 1 580 ? -6.829 -16.354 7.772 1.00 97.69 580 LEU A N 1
ATOM 4532 C CA . LEU A 1 580 ? -8.152 -16.974 7.891 1.00 97.69 580 LEU A CA 1
ATOM 4533 C C . LEU A 1 580 ? -9.255 -15.925 8.050 1.00 97.69 580 LEU A C 1
ATOM 4535 O O . LEU A 1 580 ? -10.273 -16.004 7.366 1.00 97.69 580 LEU A O 1
ATOM 4539 N N . ILE A 1 581 ? -9.049 -14.947 8.935 1.00 98.56 581 ILE A N 1
ATOM 4540 C CA . ILE A 1 581 ? -10.034 -13.890 9.197 1.00 98.56 581 ILE A CA 1
ATOM 4541 C C . ILE A 1 581 ? -10.153 -12.944 8.005 1.00 98.56 581 ILE A C 1
ATOM 4543 O O . ILE A 1 581 ? -11.269 -12.632 7.590 1.00 98.56 581 ILE A O 1
ATOM 4547 N N . LEU A 1 582 ? -9.025 -12.557 7.406 1.00 98.50 582 LEU A N 1
ATOM 4548 C CA . LEU A 1 582 ? -9.017 -11.719 6.210 1.00 98.50 582 LEU A CA 1
ATOM 4549 C C . LEU A 1 582 ? -9.799 -12.370 5.059 1.00 98.50 582 LEU A C 1
ATOM 4551 O O . LEU A 1 582 ? -10.653 -11.732 4.444 1.00 98.50 582 LEU A O 1
ATOM 4555 N N . ARG A 1 583 ? -9.576 -13.670 4.818 1.00 98.25 583 ARG A N 1
ATOM 4556 C CA . ARG A 1 583 ? -10.309 -14.421 3.793 1.00 98.25 583 ARG A CA 1
ATOM 4557 C C . ARG A 1 583 ? -11.794 -14.572 4.130 1.00 98.25 583 ARG A C 1
ATOM 4559 O O . ARG A 1 583 ? -12.618 -14.460 3.229 1.00 98.25 583 ARG A O 1
ATOM 4566 N N . LEU A 1 584 ? -12.156 -14.809 5.394 1.00 98.31 584 LEU A N 1
ATOM 4567 C CA . LEU A 1 584 ? -13.566 -14.848 5.802 1.00 98.31 584 LEU A CA 1
ATOM 4568 C C . LEU A 1 584 ? -14.281 -13.530 5.488 1.00 98.31 584 LEU A C 1
ATOM 4570 O O . LEU A 1 584 ? -15.403 -13.567 4.996 1.00 98.31 584 LEU A O 1
ATOM 4574 N N . HIS A 1 585 ? -13.631 -12.391 5.731 1.00 98.69 585 HIS A N 1
ATOM 4575 C CA . HIS A 1 585 ? -14.207 -11.084 5.432 1.00 98.69 585 HIS A CA 1
ATOM 4576 C C . HIS A 1 585 ? -14.391 -10.849 3.925 1.00 98.69 585 HIS A C 1
ATOM 4578 O O . HIS A 1 585 ? -15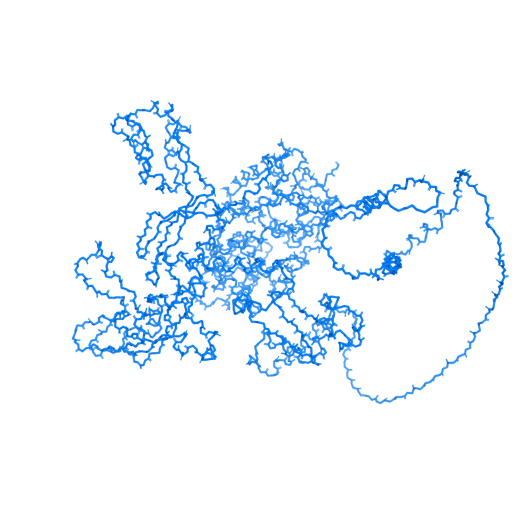.463 -10.416 3.515 1.00 98.69 585 HIS A O 1
ATOM 4584 N N . PHE A 1 586 ? -13.405 -11.212 3.094 1.00 98.56 586 PHE A N 1
ATOM 4585 C CA . PHE A 1 586 ? -13.551 -11.173 1.630 1.00 98.56 586 PHE A CA 1
ATOM 4586 C C . PHE A 1 586 ? -14.748 -12.011 1.152 1.00 98.56 586 PHE A C 1
ATOM 4588 O O . PHE A 1 586 ? -15.570 -11.531 0.375 1.00 98.56 586 PHE A O 1
ATOM 4595 N N . HIS A 1 587 ? -14.869 -13.247 1.651 1.00 98.25 587 HIS A N 1
ATOM 4596 C CA . HIS A 1 587 ? -15.958 -14.149 1.271 1.00 98.25 587 HIS A CA 1
ATOM 4597 C C . HIS A 1 587 ? -17.337 -13.651 1.731 1.00 98.25 587 HIS A C 1
ATOM 4599 O O . HIS A 1 587 ? -18.297 -13.860 0.999 1.00 98.25 587 HIS A O 1
ATOM 4605 N N . ASP A 1 588 ? -17.432 -12.984 2.888 1.00 98.31 588 ASP A N 1
ATOM 4606 C CA . ASP A 1 588 ? -18.662 -12.309 3.330 1.00 98.31 588 ASP A CA 1
ATOM 4607 C C . ASP A 1 588 ? -19.037 -11.189 2.353 1.00 98.31 588 ASP A C 1
ATOM 4609 O O . ASP A 1 588 ? -20.111 -11.181 1.776 1.00 98.31 588 ASP A O 1
ATOM 4613 N N . CYS A 1 589 ? -18.110 -10.271 2.080 1.00 98.12 589 CYS A N 1
ATOM 4614 C CA . CYS A 1 589 ? -18.405 -9.089 1.275 1.00 98.12 589 CYS A CA 1
ATOM 4615 C C . CYS A 1 589 ? -18.770 -9.395 -0.183 1.00 98.12 589 CYS A C 1
ATOM 4617 O O . CYS A 1 589 ? -19.602 -8.701 -0.764 1.00 98.12 589 CYS A O 1
ATOM 4619 N N . PHE A 1 590 ? -18.173 -10.429 -0.779 1.00 96.94 590 PHE A N 1
ATOM 4620 C CA . PHE A 1 590 ? -18.429 -10.801 -2.176 1.00 96.94 590 PHE A CA 1
ATOM 4621 C C . PHE A 1 590 ? -19.735 -11.579 -2.373 1.00 96.94 590 PHE A C 1
ATOM 4623 O O . PHE A 1 590 ? -20.203 -11.742 -3.505 1.00 96.94 590 PHE A O 1
ATOM 4630 N N . VAL A 1 591 ? -20.356 -12.059 -1.298 1.00 95.56 591 VAL A N 1
ATOM 4631 C CA . VAL A 1 591 ? -21.603 -12.817 -1.356 1.00 95.56 591 VAL A CA 1
ATOM 4632 C C . VAL A 1 591 ? -22.657 -12.008 -0.631 1.00 95.56 591 VAL A C 1
ATOM 4634 O O . VAL A 1 591 ? -22.622 -11.880 0.577 1.00 95.56 591 VAL A O 1
ATOM 4637 N N . GLN A 1 592 ? -23.595 -11.431 -1.386 1.00 91.69 592 GLN A N 1
ATOM 4638 C CA . GLN A 1 592 ? -24.689 -10.605 -0.858 1.00 91.69 592 GLN A CA 1
ATOM 4639 C C . GLN A 1 592 ? -24.266 -9.437 0.066 1.00 91.69 592 GLN A C 1
ATOM 4641 O O . GLN A 1 592 ? -25.116 -8.948 0.807 1.00 91.69 592 GLN A O 1
ATOM 4646 N N . GLY A 1 593 ? -23.027 -8.939 -0.046 1.00 95.38 593 GLY A N 1
ATOM 4647 C CA . GLY A 1 593 ? -22.483 -7.814 0.725 1.00 95.38 593 GLY A CA 1
ATOM 4648 C C . GLY A 1 593 ? -21.991 -8.203 2.122 1.00 95.38 593 GLY A C 1
ATOM 4649 O O . GLY A 1 593 ? -22.310 -9.269 2.627 1.00 95.38 593 GLY A O 1
ATOM 4650 N N . CYS A 1 594 ? -21.228 -7.318 2.772 1.00 97.31 594 CYS A N 1
ATOM 4651 C CA . CYS A 1 594 ? -20.649 -7.576 4.093 1.00 97.31 594 CYS A CA 1
ATOM 4652 C C . CYS A 1 594 ? -21.752 -7.583 5.163 1.00 97.31 594 CYS A C 1
ATOM 4654 O O . CYS A 1 594 ? -22.091 -6.548 5.747 1.00 97.31 594 CYS A O 1
ATOM 4656 N N . ASP A 1 595 ? -22.371 -8.734 5.384 1.00 97.44 595 ASP A N 1
ATOM 4657 C CA . ASP A 1 595 ? -23.574 -8.849 6.199 1.00 97.44 595 ASP A CA 1
ATOM 4658 C C . ASP A 1 595 ? -23.553 -10.052 7.157 1.00 97.44 595 ASP A C 1
ATOM 4660 O O . ASP A 1 595 ? -24.553 -10.398 7.791 1.00 97.44 595 ASP A O 1
ATOM 4664 N N . GLY A 1 596 ? -22.382 -10.667 7.330 1.00 97.75 596 GLY A N 1
ATOM 4665 C CA . GLY A 1 596 ? -22.141 -11.794 8.218 1.00 97.75 596 GLY A CA 1
ATOM 4666 C C . GLY A 1 596 ? -22.866 -13.077 7.801 1.00 97.75 596 GLY A C 1
ATOM 4667 O O . GLY A 1 596 ? -22.981 -13.996 8.625 1.00 97.75 596 GLY A O 1
ATOM 4668 N N . SER A 1 597 ? -23.392 -13.160 6.584 1.00 97.44 597 SER A N 1
ATOM 4669 C CA . SER A 1 597 ? -24.105 -14.333 6.068 1.00 97.44 597 SER A CA 1
ATOM 4670 C C . SER A 1 597 ? -23.219 -15.570 5.983 1.00 97.44 597 SER A C 1
ATOM 4672 O O . SER A 1 597 ? -23.659 -16.657 6.374 1.00 97.44 597 SER A O 1
ATOM 4674 N N . ILE A 1 598 ? -21.931 -15.392 5.671 1.00 97.88 598 ILE A N 1
ATOM 4675 C CA . ILE A 1 598 ? -20.929 -16.469 5.667 1.00 97.88 598 ILE A CA 1
ATOM 4676 C C . ILE A 1 598 ? -20.799 -17.181 7.026 1.00 97.88 598 ILE A C 1
ATOM 4678 O O . ILE A 1 598 ? -20.332 -18.321 7.118 1.00 97.88 598 ILE A O 1
ATOM 4682 N N . LEU A 1 599 ? -21.201 -16.517 8.117 1.00 98.19 599 LEU A N 1
ATOM 4683 C CA . LEU A 1 599 ? -21.090 -17.033 9.481 1.00 98.19 599 LEU A CA 1
ATOM 4684 C C . LEU A 1 599 ? -22.254 -17.956 9.870 1.00 98.19 599 LEU A C 1
ATOM 4686 O O . LEU A 1 599 ? -22.106 -18.700 10.845 1.00 98.19 599 LEU A O 1
ATOM 4690 N N . LEU A 1 600 ? -23.356 -17.971 9.110 1.00 97.94 600 LEU A N 1
ATOM 4691 C CA . LEU A 1 600 ? -24.520 -18.818 9.382 1.00 97.94 600 LEU A CA 1
ATOM 4692 C C . LEU A 1 600 ? -24.199 -20.307 9.181 1.00 97.94 600 LEU A C 1
ATOM 4694 O O . LEU A 1 600 ? -23.591 -20.705 8.186 1.00 97.94 600 LEU A O 1
ATOM 4698 N N . ASP A 1 601 ? -24.606 -21.127 10.149 1.00 96.69 601 ASP A N 1
ATOM 4699 C CA . ASP A 1 601 ? -24.600 -22.586 10.034 1.00 96.69 601 ASP A CA 1
ATOM 4700 C C . ASP A 1 601 ? -25.888 -23.073 9.339 1.00 96.69 601 ASP A C 1
ATOM 4702 O O . ASP A 1 601 ? -26.924 -22.402 9.362 1.00 96.69 601 ASP A O 1
ATOM 4706 N N . ASP A 1 602 ? -25.827 -24.263 8.734 1.00 95.06 602 ASP A N 1
ATOM 4707 C CA . ASP A 1 602 ? -27.009 -24.914 8.163 1.00 95.06 602 ASP A CA 1
ATOM 4708 C C . ASP A 1 602 ? -28.076 -25.153 9.242 1.00 95.06 602 ASP A C 1
ATOM 4710 O O . ASP A 1 602 ? -27.791 -25.597 10.359 1.00 95.06 602 ASP A O 1
ATOM 4714 N N . THR A 1 603 ? -29.333 -24.925 8.876 1.00 93.06 603 THR A N 1
ATOM 4715 C CA . THR A 1 603 ? -30.511 -25.307 9.661 1.00 93.06 603 THR A CA 1
ATOM 4716 C C . THR A 1 603 ? -31.478 -26.090 8.775 1.00 93.06 603 THR A C 1
ATOM 4718 O O . THR A 1 603 ? -31.260 -26.239 7.575 1.00 93.06 603 THR A O 1
ATOM 4721 N N . VAL A 1 604 ? -32.588 -26.576 9.338 1.00 90.00 604 VAL A N 1
ATOM 4722 C CA . VAL A 1 604 ? -33.623 -27.285 8.559 1.00 90.00 604 VAL A CA 1
ATOM 4723 C C . VAL A 1 604 ? -34.170 -26.424 7.408 1.00 90.00 604 VAL A C 1
ATOM 4725 O O . VAL A 1 604 ? -34.577 -26.960 6.382 1.00 90.00 604 VAL A O 1
ATOM 4728 N N . THR A 1 605 ? -34.171 -25.097 7.563 1.00 89.56 605 THR A N 1
ATOM 4729 C CA . THR A 1 605 ? -34.777 -24.150 6.614 1.00 89.56 605 THR A CA 1
ATOM 4730 C C . THR A 1 605 ? -33.771 -23.254 5.894 1.00 89.56 605 THR A C 1
ATOM 4732 O O . THR A 1 605 ? -34.158 -22.554 4.963 1.00 89.56 605 THR A O 1
ATOM 4735 N N . LEU A 1 606 ? -32.502 -23.237 6.314 1.00 93.12 606 LEU A N 1
ATOM 4736 C CA . LEU A 1 606 ? -31.463 -22.368 5.758 1.00 93.12 606 LEU A CA 1
ATOM 4737 C C . LEU A 1 606 ? -30.230 -23.189 5.391 1.00 93.12 606 LEU A C 1
ATOM 4739 O O . LEU A 1 606 ? -29.687 -23.907 6.226 1.00 93.12 606 LEU A O 1
ATOM 4743 N N . LYS A 1 607 ? -29.774 -23.027 4.148 1.00 94.62 607 LYS A N 1
ATOM 4744 C CA . LYS A 1 607 ? -28.528 -23.598 3.638 1.00 94.62 607 LYS A CA 1
ATOM 4745 C C . LYS A 1 607 ? -27.442 -22.523 3.698 1.00 94.62 607 LYS A C 1
ATOM 4747 O O . LYS A 1 607 ? -27.511 -21.541 2.964 1.00 94.62 607 LYS A O 1
ATOM 4752 N N . GLY A 1 608 ? -26.492 -22.680 4.608 1.00 93.50 608 GLY A N 1
ATOM 4753 C CA . GLY A 1 608 ? -25.400 -21.754 4.871 1.00 93.50 608 GLY A CA 1
ATOM 4754 C C . GLY A 1 608 ? -24.268 -21.873 3.854 1.00 93.50 608 GLY A C 1
ATOM 4755 O O . GLY A 1 608 ? -23.984 -22.937 3.301 1.00 93.50 608 GLY A O 1
ATOM 4756 N N . GLU A 1 609 ? -23.562 -20.770 3.631 1.00 96.44 609 GLU A N 1
ATOM 4757 C CA . GLU A 1 609 ? -22.506 -20.665 2.615 1.00 96.44 609 GLU A CA 1
ATOM 4758 C C . GLU A 1 609 ? -21.264 -21.510 2.911 1.00 96.44 609 GLU A C 1
ATOM 4760 O O . GLU A 1 609 ? -20.484 -21.801 2.004 1.00 96.44 609 GLU A O 1
ATOM 4765 N N . LYS A 1 610 ? -21.065 -21.953 4.157 1.00 95.44 610 LYS A N 1
ATOM 4766 C CA . LYS A 1 610 ? -19.889 -22.746 4.569 1.00 95.44 610 LYS A CA 1
ATOM 4767 C C . LYS A 1 610 ? -19.742 -24.050 3.784 1.00 95.44 610 LYS A C 1
ATOM 4769 O O . LYS A 1 610 ? -18.629 -24.541 3.605 1.00 95.44 610 LYS A O 1
ATOM 4774 N N . ASN A 1 611 ? -20.861 -24.595 3.312 1.00 91.31 611 ASN A N 1
ATOM 4775 C CA . ASN A 1 611 ? -20.924 -25.844 2.556 1.00 91.31 611 ASN A CA 1
ATOM 4776 C C . ASN A 1 611 ? -20.967 -25.637 1.033 1.00 91.31 611 ASN A C 1
ATOM 4778 O O . ASN A 1 611 ? -21.178 -26.604 0.294 1.00 91.31 611 ASN A O 1
ATOM 4782 N N . ALA A 1 612 ? -20.796 -24.404 0.550 1.00 92.69 612 ALA A N 1
ATOM 4783 C CA . ALA A 1 612 ? -20.674 -24.118 -0.876 1.00 92.69 612 ALA A CA 1
ATOM 4784 C C . ALA A 1 612 ? -19.359 -24.672 -1.455 1.00 92.69 612 ALA A C 1
ATOM 4786 O O . ALA A 1 612 ? -18.381 -24.775 -0.707 1.00 92.69 612 ALA A O 1
ATOM 4787 N N . PRO A 1 613 ? -19.289 -25.010 -2.758 1.00 86.56 613 PRO A N 1
ATOM 4788 C CA . PRO A 1 613 ? -18.109 -25.634 -3.367 1.00 86.56 613 PRO A CA 1
ATOM 4789 C C . PRO A 1 613 ? -16.791 -24.900 -3.076 1.00 86.56 613 PRO A C 1
ATOM 4791 O O . PRO A 1 613 ? -15.827 -25.522 -2.627 1.00 86.56 613 PRO A O 1
ATOM 4794 N N . ASN A 1 614 ? -16.781 -23.571 -3.220 1.00 84.31 614 ASN A N 1
ATOM 4795 C CA . ASN A 1 614 ? -15.595 -22.728 -3.014 1.00 84.31 614 ASN A CA 1
ATOM 4796 C C . ASN A 1 614 ? -15.221 -22.509 -1.531 1.00 84.31 614 ASN A C 1
ATOM 4798 O O . ASN A 1 614 ? -14.097 -22.101 -1.212 1.00 84.31 614 ASN A O 1
ATOM 4802 N N . ASN A 1 615 ? -16.140 -22.815 -0.612 1.00 91.75 615 ASN A N 1
ATOM 4803 C CA . ASN A 1 615 ? -15.986 -22.594 0.829 1.00 91.75 615 ASN A CA 1
ATOM 4804 C C . ASN A 1 615 ? -15.699 -23.892 1.596 1.00 91.75 615 ASN A C 1
ATOM 4806 O O . ASN A 1 615 ? -14.940 -23.897 2.576 1.00 91.75 615 ASN A O 1
ATOM 4810 N N . LYS A 1 616 ? -16.273 -25.006 1.134 1.00 89.25 616 LYS A N 1
ATOM 4811 C CA . LYS A 1 616 ? -16.218 -26.310 1.788 1.00 89.25 616 LYS A CA 1
ATOM 4812 C C . LYS A 1 616 ? -14.781 -26.816 1.871 1.00 89.25 616 LYS A C 1
ATOM 4814 O O . LYS A 1 616 ? -14.042 -26.849 0.886 1.00 89.25 616 LYS A O 1
ATOM 4819 N N . ASN A 1 617 ? -14.386 -27.238 3.072 1.00 85.38 617 ASN A N 1
ATOM 4820 C CA . ASN A 1 617 ? -13.023 -27.680 3.391 1.00 85.38 617 ASN A CA 1
ATOM 4821 C C . ASN A 1 617 ? -11.938 -26.612 3.113 1.00 85.38 617 ASN A C 1
ATOM 4823 O O . ASN A 1 617 ? -10.758 -26.949 3.048 1.00 85.38 617 ASN A O 1
ATOM 4827 N N . ALA A 1 618 ? -12.321 -25.341 2.938 1.00 89.19 618 ALA A N 1
ATOM 4828 C CA . ALA A 1 618 ? -11.414 -24.249 2.592 1.00 89.19 618 ALA A CA 1
ATOM 4829 C C . ALA A 1 618 ? -11.445 -23.113 3.625 1.00 89.19 618 ALA A C 1
ATOM 4831 O O . ALA A 1 618 ? -10.385 -22.651 4.043 1.00 89.19 618 ALA A O 1
ATOM 4832 N N . LEU A 1 619 ? -12.631 -22.659 4.043 1.00 93.44 619 LEU A N 1
ATOM 4833 C CA . LEU A 1 619 ? -12.762 -21.602 5.047 1.00 93.44 619 LEU A CA 1
ATOM 4834 C C . LEU A 1 619 ? -12.572 -22.152 6.467 1.00 93.44 619 LEU A C 1
ATOM 4836 O O . LEU A 1 619 ? -13.143 -23.174 6.850 1.00 93.44 619 LEU A O 1
ATOM 4840 N N . LYS A 1 620 ? -11.765 -21.446 7.262 1.00 93.50 620 LYS A N 1
ATOM 4841 C CA . LYS A 1 620 ? -11.489 -21.709 8.684 1.00 93.50 620 LYS A CA 1
ATOM 4842 C C . LYS A 1 620 ? -11.612 -20.381 9.448 1.00 93.50 620 LYS A C 1
ATOM 4844 O O . LYS A 1 620 ? -11.778 -19.339 8.833 1.00 93.50 620 LYS A O 1
ATOM 4849 N N . GLY A 1 621 ? -11.538 -20.404 10.781 1.00 94.25 621 GLY A N 1
ATOM 4850 C CA . GLY A 1 621 ? -11.553 -19.180 11.606 1.00 94.25 621 GLY A CA 1
ATOM 4851 C C . GLY A 1 621 ? -12.902 -18.819 12.245 1.00 94.25 621 GLY A C 1
ATOM 4852 O O . GLY A 1 621 ? -12.938 -17.970 13.127 1.00 94.25 621 GLY A O 1
ATOM 4853 N N . PHE A 1 622 ? -13.997 -19.522 11.928 1.00 97.94 622 PHE A N 1
ATOM 4854 C CA . PHE A 1 622 ? -15.328 -19.253 12.511 1.00 97.94 622 PHE A CA 1
ATOM 4855 C C . PHE A 1 622 ? -15.345 -19.231 14.051 1.00 97.94 622 PHE A C 1
ATOM 4857 O O . PHE A 1 622 ? -15.975 -18.371 14.657 1.00 97.94 622 PHE A O 1
ATOM 4864 N N . LYS A 1 623 ? -14.593 -20.137 14.694 1.00 97.06 623 LYS A N 1
ATOM 4865 C CA . LYS A 1 623 ? -14.494 -20.204 16.164 1.00 97.06 623 LYS A CA 1
ATOM 4866 C C . LYS A 1 623 ? -13.826 -18.973 16.786 1.00 97.06 623 LYS A C 1
ATOM 4868 O O . LYS A 1 623 ? -14.077 -18.682 17.950 1.00 97.06 623 LYS A O 1
ATOM 4873 N N . ILE A 1 624 ? -12.968 -18.277 16.037 1.00 98.06 624 ILE A N 1
ATOM 4874 C CA . ILE A 1 624 ? -12.336 -17.032 16.486 1.00 98.06 624 ILE A CA 1
ATOM 4875 C C . ILE A 1 624 ? -13.406 -15.940 16.559 1.00 98.06 624 ILE A C 1
ATOM 4877 O O . ILE A 1 624 ? -13.541 -15.296 17.595 1.00 98.06 624 ILE A O 1
ATOM 4881 N N . ILE A 1 625 ? -14.234 -15.817 15.516 1.00 98.62 625 ILE A N 1
ATOM 4882 C CA . ILE A 1 625 ? -15.361 -14.873 15.490 1.00 98.62 625 ILE A CA 1
ATOM 4883 C C . ILE A 1 625 ? -16.368 -15.180 16.603 1.00 98.62 625 ILE A C 1
ATOM 4885 O O . ILE A 1 625 ? -16.789 -14.265 17.305 1.00 98.62 625 ILE A O 1
ATOM 4889 N N . ASP A 1 626 ? -16.687 -16.456 16.847 1.00 98.19 626 ASP A N 1
ATOM 4890 C CA . ASP A 1 626 ? -17.543 -16.845 17.977 1.00 98.19 626 ASP A CA 1
ATOM 4891 C C . ASP A 1 626 ? -16.952 -16.412 19.328 1.00 98.19 626 ASP A C 1
ATOM 4893 O O . ASP A 1 626 ? -17.673 -15.930 20.201 1.00 98.19 626 ASP A O 1
ATOM 4897 N N . ARG A 1 627 ? -15.635 -16.580 19.516 1.00 97.69 627 ARG A N 1
ATOM 4898 C CA . ARG A 1 627 ? -14.939 -16.195 20.752 1.00 97.69 627 ARG A CA 1
ATOM 4899 C C . ARG A 1 627 ? -15.021 -14.688 20.982 1.00 97.69 627 ARG A C 1
ATOM 4901 O O . ARG A 1 627 ? -15.392 -14.268 22.076 1.00 97.69 627 ARG A O 1
ATOM 4908 N N . ILE A 1 628 ? -14.740 -13.901 19.942 1.00 98.44 628 ILE A N 1
ATOM 4909 C CA . ILE A 1 628 ? -14.840 -12.438 19.971 1.00 98.44 628 ILE A CA 1
ATOM 4910 C C . ILE A 1 628 ? -16.280 -12.016 20.267 1.00 98.44 628 ILE A C 1
ATOM 4912 O O . ILE A 1 628 ? -16.516 -11.212 21.168 1.00 98.44 628 ILE A O 1
ATOM 4916 N N . LYS A 1 629 ? -17.255 -12.613 19.573 1.00 98.50 629 LYS A N 1
ATOM 4917 C CA . LYS A 1 629 ? -18.673 -12.321 19.779 1.00 98.50 629 LYS A CA 1
ATOM 4918 C C . LYS A 1 629 ? -19.111 -12.593 21.211 1.00 98.50 629 LYS A C 1
ATOM 4920 O O . LYS A 1 629 ? -19.750 -11.739 21.809 1.00 98.50 629 LYS A O 1
ATOM 4925 N N . ASN A 1 630 ? -18.734 -13.732 21.784 1.00 98.06 630 ASN A N 1
ATOM 4926 C CA . ASN A 1 630 ? -19.071 -14.063 23.168 1.00 98.06 630 ASN A CA 1
ATOM 4927 C C . ASN A 1 630 ? -18.482 -13.053 24.161 1.00 98.06 630 ASN A C 1
ATOM 4929 O O . ASN A 1 630 ? -19.137 -12.698 25.141 1.00 98.06 630 ASN A O 1
ATOM 4933 N N . ARG A 1 631 ? -17.258 -12.569 23.908 1.00 97.75 631 ARG A N 1
ATOM 4934 C CA . ARG A 1 631 ? -16.633 -11.544 24.746 1.00 97.75 631 ARG A CA 1
ATOM 4935 C C . ARG A 1 631 ? -17.362 -10.207 24.625 1.00 97.75 631 ARG A C 1
ATOM 4937 O O . ARG A 1 631 ? -17.681 -9.606 25.647 1.00 97.75 631 ARG A O 1
ATOM 4944 N N . ILE A 1 632 ? -17.694 -9.786 23.409 1.00 98.19 632 ILE A N 1
ATOM 4945 C CA . ILE A 1 632 ? -18.443 -8.548 23.171 1.00 98.19 632 ILE A CA 1
ATOM 4946 C C . ILE A 1 632 ? -19.846 -8.627 23.770 1.00 98.19 632 ILE A C 1
ATOM 4948 O O . ILE A 1 632 ? -20.249 -7.697 24.449 1.00 98.19 632 ILE A O 1
ATOM 4952 N N . GLU A 1 633 ? -20.571 -9.734 23.610 1.00 97.81 633 GLU A N 1
ATOM 4953 C CA . GLU A 1 633 ? -21.904 -9.901 24.206 1.00 97.81 633 GLU A CA 1
ATOM 4954 C C . GLU A 1 633 ? -21.880 -9.872 25.740 1.00 97.81 633 GLU A C 1
ATOM 4956 O O . GLU A 1 633 ? -22.886 -9.529 26.353 1.00 97.81 633 GLU A O 1
ATOM 4961 N N . SER A 1 634 ? -20.746 -10.192 26.373 1.00 95.94 634 SER A N 1
ATOM 4962 C CA . SER A 1 634 ? -20.595 -10.070 27.829 1.00 95.94 634 SER A CA 1
ATOM 4963 C C . SER A 1 634 ? -20.415 -8.626 28.313 1.00 95.94 634 SER A C 1
ATOM 4965 O O . SER A 1 634 ? -20.749 -8.331 29.459 1.00 95.94 634 SER A O 1
ATOM 4967 N N . GLU A 1 635 ? -19.916 -7.730 27.456 1.00 95.56 635 GLU A N 1
ATOM 4968 C CA . GLU A 1 635 ? -19.679 -6.316 27.785 1.00 95.56 635 GLU A CA 1
ATOM 4969 C C . GLU A 1 635 ? -20.774 -5.394 27.223 1.00 95.56 635 GLU A C 1
ATOM 4971 O O . GLU A 1 635 ? -21.234 -4.481 27.905 1.00 95.56 635 GLU A O 1
ATOM 4976 N N . CYS A 1 636 ? -21.237 -5.669 26.004 1.00 95.62 636 CYS A N 1
ATOM 4977 C CA . CYS A 1 636 ? -22.202 -4.883 25.241 1.00 95.62 636 CYS A CA 1
ATOM 4978 C C . CYS A 1 636 ? -23.292 -5.785 24.620 1.00 95.62 636 CYS A C 1
ATOM 4980 O O . CYS A 1 636 ? -23.308 -5.982 23.397 1.00 95.62 636 CYS A O 1
ATOM 4982 N N . PRO A 1 637 ? -24.213 -6.347 25.428 1.00 97.00 637 PRO A N 1
ATOM 4983 C CA . PRO A 1 637 ? -25.189 -7.327 24.952 1.00 97.00 637 PRO A CA 1
ATOM 4984 C C . PRO A 1 637 ? -26.088 -6.779 23.833 1.00 97.00 637 PRO A C 1
ATOM 4986 O O . PRO A 1 637 ? -26.753 -5.757 24.007 1.00 97.00 637 PRO A O 1
ATOM 4989 N N . GLY A 1 638 ? -26.151 -7.475 22.697 1.00 96.50 638 GLY A N 1
ATOM 4990 C CA . GLY A 1 638 ? -27.042 -7.155 21.578 1.00 96.50 638 GLY A CA 1
ATOM 4991 C C . GLY A 1 638 ? -26.736 -5.848 20.839 1.00 96.50 638 GLY A C 1
ATOM 4992 O O . GLY A 1 638 ? -27.609 -5.345 20.130 1.00 96.50 638 GLY A O 1
ATOM 4993 N N . ILE A 1 639 ? -25.533 -5.286 20.995 1.00 98.06 639 ILE A N 1
ATOM 4994 C CA . ILE A 1 639 ? -25.158 -4.003 20.379 1.00 98.06 639 ILE A CA 1
ATOM 4995 C C . ILE A 1 639 ? -24.407 -4.185 19.057 1.00 98.06 639 ILE A C 1
ATOM 4997 O O . ILE A 1 639 ? -24.778 -3.566 18.060 1.00 98.06 639 ILE A O 1
ATOM 5001 N N . VAL A 1 640 ? -23.364 -5.019 19.040 1.00 98.31 640 VAL A N 1
ATOM 5002 C CA . VAL A 1 640 ? -22.409 -5.113 17.921 1.00 98.31 640 VAL A CA 1
ATOM 5003 C C . VAL A 1 640 ? -22.758 -6.282 17.000 1.00 98.31 640 VAL A C 1
ATOM 5005 O O . VAL A 1 640 ? -22.857 -7.421 17.462 1.00 98.31 640 VAL A O 1
ATOM 5008 N N . SER A 1 641 ? -22.931 -6.027 15.702 1.00 98.31 641 SER A N 1
ATOM 5009 C CA . SER A 1 641 ? -23.220 -7.074 14.709 1.00 98.31 641 SER A CA 1
ATOM 5010 C C . SER A 1 641 ? -22.016 -7.983 14.449 1.00 98.31 641 SER A C 1
ATOM 5012 O O . SER A 1 641 ? -20.861 -7.596 14.629 1.00 98.31 641 SER A O 1
ATOM 5014 N N . CYS A 1 642 ? -22.271 -9.210 14.001 1.00 98.69 642 CYS A N 1
ATOM 5015 C CA . CYS A 1 642 ? -21.202 -10.118 13.591 1.00 98.69 642 CYS A CA 1
ATOM 5016 C C . CYS A 1 642 ? -20.492 -9.648 12.314 1.00 98.69 642 CYS A C 1
ATOM 5018 O O . CYS A 1 642 ? -19.286 -9.851 12.193 1.00 98.69 642 CYS A O 1
ATOM 5020 N N . ALA A 1 643 ? -21.213 -8.983 11.407 1.00 98.44 643 ALA A N 1
ATOM 5021 C CA . ALA A 1 643 ? -20.642 -8.332 10.228 1.00 98.44 643 ALA A CA 1
ATOM 5022 C C . ALA A 1 643 ? -19.567 -7.286 10.599 1.00 98.44 643 ALA A C 1
ATOM 5024 O O . ALA A 1 643 ? -18.463 -7.298 10.047 1.00 98.44 643 ALA A O 1
ATOM 5025 N N . ASP A 1 644 ? -19.837 -6.423 11.587 1.00 98.50 644 ASP A N 1
ATOM 5026 C CA . ASP A 1 644 ? -18.839 -5.449 12.048 1.00 98.50 644 ASP A CA 1
ATOM 5027 C C . ASP A 1 644 ? -17.686 -6.121 12.800 1.00 98.50 644 ASP A C 1
ATOM 5029 O O . ASP A 1 644 ? -16.535 -5.747 12.594 1.00 98.50 644 ASP A O 1
ATOM 5033 N N . ILE A 1 645 ? -17.955 -7.154 13.609 1.00 98.81 645 ILE A N 1
ATOM 5034 C CA . ILE A 1 645 ? -16.894 -7.928 14.277 1.00 98.81 645 ILE A CA 1
ATOM 5035 C C . ILE A 1 645 ? -15.922 -8.518 13.257 1.00 98.81 645 ILE A C 1
ATOM 5037 O O . ILE A 1 645 ? -14.713 -8.417 13.445 1.00 98.81 645 ILE A O 1
ATOM 5041 N N . LEU A 1 646 ? -16.436 -9.120 12.181 1.00 98.75 646 LEU A N 1
ATOM 5042 C CA . LEU A 1 646 ? -15.607 -9.705 11.131 1.00 98.75 646 LEU A CA 1
ATOM 5043 C C . LEU A 1 646 ? -14.770 -8.638 10.410 1.00 98.75 646 LEU A C 1
ATOM 5045 O O . LEU A 1 646 ? -13.581 -8.851 10.187 1.00 98.75 646 LEU A O 1
ATOM 5049 N N . THR A 1 647 ? -15.366 -7.480 10.115 1.00 98.62 647 THR A N 1
ATOM 5050 C CA . THR A 1 647 ? -14.678 -6.356 9.457 1.00 98.62 647 THR A CA 1
ATOM 5051 C C . THR A 1 647 ? -13.549 -5.786 10.329 1.00 98.62 647 THR A C 1
ATOM 5053 O O . THR A 1 647 ? -12.420 -5.643 9.861 1.00 98.62 647 THR A O 1
ATOM 5056 N N . ILE A 1 648 ? -13.812 -5.512 11.616 1.00 98.75 648 ILE A N 1
ATOM 5057 C CA . ILE A 1 648 ? -12.796 -5.010 12.562 1.00 98.75 648 ILE A CA 1
ATOM 5058 C C . ILE A 1 648 ? -11.692 -6.060 12.757 1.00 98.75 648 ILE A C 1
ATOM 5060 O O . ILE A 1 648 ? -10.504 -5.739 12.713 1.00 98.75 648 ILE A O 1
ATOM 5064 N N . ALA A 1 649 ? -12.066 -7.334 12.914 1.00 98.75 649 ALA A N 1
ATOM 5065 C CA . ALA A 1 649 ? -11.110 -8.418 13.108 1.00 98.75 649 ALA A CA 1
ATOM 5066 C C . ALA A 1 649 ? -10.193 -8.614 11.890 1.00 98.75 649 ALA A C 1
ATOM 5068 O O . ALA A 1 649 ? -9.027 -8.959 12.067 1.00 98.75 649 ALA A O 1
ATOM 5069 N N . ALA A 1 650 ? -10.684 -8.377 10.668 1.00 98.69 650 ALA A N 1
ATOM 5070 C CA . ALA A 1 650 ? -9.876 -8.437 9.452 1.00 98.69 650 ALA A CA 1
ATOM 5071 C C . ALA A 1 650 ? -8.819 -7.322 9.389 1.00 98.69 650 ALA A C 1
ATOM 5073 O O . ALA A 1 650 ? -7.684 -7.593 8.995 1.00 98.69 650 ALA A O 1
ATOM 5074 N N . ARG A 1 651 ? -9.148 -6.100 9.833 1.00 98.69 651 ARG A N 1
ATOM 5075 C CA . ARG A 1 651 ? -8.157 -5.023 10.008 1.00 98.69 651 ARG A CA 1
ATOM 5076 C C . ARG A 1 651 ? -7.087 -5.428 11.010 1.00 98.69 651 ARG A C 1
ATOM 5078 O O . ARG A 1 651 ? -5.899 -5.417 10.692 1.00 98.69 651 ARG A O 1
ATOM 5085 N N . ASP A 1 652 ? -7.506 -5.821 12.210 1.00 98.44 652 ASP A N 1
ATOM 5086 C CA . ASP A 1 652 ? -6.567 -6.143 13.283 1.00 98.44 652 ASP A CA 1
ATOM 5087 C C . ASP A 1 652 ? -5.692 -7.348 12.919 1.00 98.44 652 ASP A C 1
ATOM 5089 O O . ASP A 1 652 ? -4.500 -7.338 13.217 1.00 98.44 652 ASP A O 1
ATOM 5093 N N . ALA A 1 653 ? -6.247 -8.340 12.214 1.00 98.06 653 ALA A N 1
ATOM 5094 C CA . ALA A 1 653 ? -5.506 -9.457 11.638 1.00 98.06 653 ALA A CA 1
ATOM 5095 C C . ALA A 1 653 ? -4.327 -8.981 10.781 1.00 98.06 653 ALA A C 1
ATOM 5097 O O . ALA A 1 653 ? -3.209 -9.421 11.027 1.00 98.06 653 ALA A O 1
ATOM 5098 N N . VAL A 1 654 ? -4.567 -8.089 9.813 1.00 98.44 654 VAL A N 1
ATOM 5099 C CA . VAL A 1 654 ? -3.539 -7.586 8.885 1.00 98.44 654 VAL A CA 1
ATOM 5100 C C . VAL A 1 654 ? -2.472 -6.779 9.618 1.00 98.44 654 VAL A C 1
ATOM 5102 O O . VAL A 1 654 ? -1.282 -7.036 9.441 1.00 98.44 654 VAL A O 1
ATOM 5105 N N . VAL A 1 655 ? -2.881 -5.868 10.504 1.00 98.25 655 VAL A N 1
ATOM 5106 C CA . VAL A 1 655 ? -1.951 -5.048 11.299 1.00 98.25 655 VAL A CA 1
ATOM 5107 C C . VAL A 1 655 ? -1.047 -5.924 12.174 1.00 98.25 655 VAL A C 1
ATOM 5109 O O . VAL A 1 655 ? 0.147 -5.662 12.295 1.00 98.25 655 VAL A O 1
ATOM 5112 N N . LEU A 1 656 ? -1.586 -6.990 12.778 1.00 97.50 656 LEU A N 1
ATOM 5113 C CA . LEU A 1 656 ? -0.825 -7.888 13.660 1.00 97.50 656 LEU A CA 1
ATOM 5114 C C . LEU A 1 656 ? 0.279 -8.672 12.959 1.00 97.50 656 LEU A C 1
ATOM 5116 O O . LEU A 1 656 ? 1.211 -9.121 13.623 1.00 97.50 656 LEU A O 1
ATOM 5120 N N . VAL A 1 657 ? 0.175 -8.841 11.645 1.00 96.69 657 VAL A N 1
ATOM 5121 C CA . VAL A 1 657 ? 1.194 -9.508 10.835 1.00 96.69 657 VAL A CA 1
ATOM 5122 C C . VAL A 1 657 ? 1.971 -8.518 9.966 1.00 96.69 657 VAL A C 1
ATOM 5124 O O . VAL A 1 657 ? 2.565 -8.927 8.980 1.00 96.69 657 VAL A O 1
ATOM 5127 N N . GLY A 1 658 ? 2.002 -7.230 10.330 1.00 94.75 658 GLY A N 1
ATOM 5128 C CA . GLY A 1 658 ? 2.884 -6.223 9.723 1.00 94.75 658 GLY A CA 1
ATOM 5129 C C . GLY A 1 658 ? 2.301 -5.436 8.546 1.00 94.75 658 GLY A C 1
ATOM 5130 O O . GLY A 1 658 ? 3.022 -4.642 7.946 1.00 94.75 658 GLY A O 1
ATOM 5131 N N . GLY A 1 659 ? 1.020 -5.628 8.224 1.00 96.81 659 GLY A N 1
ATOM 5132 C CA . GLY A 1 659 ? 0.341 -4.896 7.157 1.00 96.81 659 GLY A CA 1
ATOM 5133 C C . GLY A 1 659 ? -0.178 -3.512 7.580 1.00 96.81 659 GLY A C 1
ATOM 5134 O O . GLY A 1 659 ? 0.008 -3.091 8.726 1.00 96.81 659 GLY A O 1
ATOM 5135 N N . PRO A 1 660 ? -0.845 -2.786 6.665 1.00 97.44 660 PRO A N 1
ATOM 5136 C CA . PRO A 1 660 ? -1.324 -1.432 6.925 1.00 97.44 660 PRO A CA 1
ATOM 5137 C C . PRO A 1 660 ? -2.497 -1.391 7.905 1.00 97.44 660 PRO A C 1
ATOM 5139 O O . PRO A 1 660 ? -3.302 -2.318 7.985 1.00 97.44 660 PRO A O 1
ATOM 5142 N N . TYR A 1 661 ? -2.631 -0.256 8.589 1.00 97.44 661 TYR A N 1
ATOM 5143 C CA . TYR A 1 661 ? -3.843 0.117 9.314 1.00 97.44 661 TYR A CA 1
ATOM 5144 C C . TYR A 1 661 ? -4.799 0.888 8.392 1.00 97.44 661 TYR A C 1
ATOM 5146 O O . TYR A 1 661 ? -4.361 1.638 7.520 1.00 97.44 661 TYR A O 1
ATOM 5154 N N . TRP A 1 662 ? -6.103 0.736 8.616 1.00 98.12 662 TRP A N 1
ATOM 5155 C CA . TRP A 1 662 ? -7.136 1.580 8.021 1.00 98.12 662 TRP A CA 1
ATOM 5156 C C . TRP A 1 662 ? -8.310 1.738 8.981 1.00 98.12 662 TRP A C 1
ATOM 5158 O O . TRP A 1 662 ? -8.590 0.853 9.792 1.00 98.12 662 TRP A O 1
ATOM 5168 N N . ASP A 1 663 ? -9.022 2.854 8.869 1.00 96.62 663 ASP A N 1
ATOM 5169 C CA . ASP A 1 663 ? -10.242 3.067 9.635 1.00 96.62 663 ASP A CA 1
ATOM 5170 C C . ASP A 1 663 ? -11.379 2.208 9.083 1.00 96.62 663 ASP A C 1
ATOM 5172 O O . ASP A 1 663 ? -11.559 2.088 7.871 1.00 96.62 663 ASP A O 1
ATOM 5176 N N . VAL A 1 664 ? -12.159 1.599 9.978 1.00 97.19 664 VAL A N 1
ATOM 5177 C CA . VAL A 1 664 ? -13.246 0.684 9.614 1.00 97.19 664 VAL A CA 1
ATOM 5178 C C . VAL A 1 664 ? -14.585 1.373 9.878 1.00 97.19 664 VAL A C 1
ATOM 5180 O O . VAL A 1 664 ? -15.016 1.432 11.030 1.00 97.19 664 VAL A O 1
ATOM 5183 N N . PRO A 1 665 ? -15.292 1.872 8.842 1.00 95.94 665 PRO A N 1
ATOM 5184 C CA . PRO A 1 665 ? -16.680 2.291 8.991 1.00 95.94 665 PRO A CA 1
ATOM 5185 C C . PRO A 1 665 ? -17.515 1.122 9.506 1.00 95.94 665 PRO A C 1
ATOM 5187 O O . PRO A 1 665 ? -17.484 0.040 8.918 1.00 95.94 665 PRO A O 1
ATOM 5190 N N . VAL A 1 666 ? -18.249 1.331 10.596 1.00 96.25 666 VAL A N 1
ATOM 5191 C CA . VAL A 1 666 ? -19.071 0.317 11.274 1.00 96.25 666 VAL A CA 1
ATOM 5192 C C . VAL A 1 666 ? -20.541 0.736 11.307 1.00 96.25 666 VAL A C 1
ATOM 5194 O O . VAL A 1 666 ? -20.890 1.866 10.967 1.00 96.25 666 VAL A O 1
ATOM 5197 N N . GLY A 1 667 ? -21.422 -0.187 11.683 1.00 95.19 667 GLY A N 1
ATOM 5198 C CA . GLY A 1 667 ? -22.875 -0.022 11.667 1.00 95.19 667 GLY A CA 1
ATOM 5199 C C . GLY A 1 667 ? -23.600 -1.033 10.778 1.00 95.19 667 GLY A C 1
ATOM 5200 O O . GLY A 1 667 ? -24.798 -0.877 10.533 1.00 95.19 667 GLY A O 1
ATOM 5201 N N . ARG A 1 668 ? -22.907 -2.072 10.288 1.00 96.81 668 ARG A N 1
ATOM 5202 C CA . ARG A 1 668 ? -23.521 -3.141 9.486 1.00 96.81 668 ARG A CA 1
ATOM 5203 C C . ARG A 1 668 ? -24.530 -3.919 10.327 1.00 96.81 668 ARG A C 1
ATOM 5205 O O . ARG A 1 668 ? -24.391 -4.048 11.546 1.00 96.81 668 ARG A O 1
ATOM 5212 N N . LYS A 1 669 ? -25.542 -4.476 9.667 1.00 96.44 669 LYS A N 1
ATOM 5213 C CA . LYS A 1 669 ? -26.497 -5.418 10.265 1.00 96.44 669 LYS A CA 1
ATOM 5214 C C . LYS A 1 669 ? -26.227 -6.825 9.760 1.00 96.44 669 LYS A C 1
ATOM 5216 O O . LYS A 1 669 ? -25.716 -7.007 8.663 1.00 96.44 669 LYS A O 1
ATOM 5221 N N . ASP A 1 670 ? -26.582 -7.798 10.586 1.00 98.25 670 ASP A N 1
ATOM 5222 C CA . ASP A 1 670 ? -26.450 -9.210 10.278 1.00 98.25 670 ASP A CA 1
ATOM 5223 C C . ASP A 1 670 ? -27.613 -9.708 9.420 1.00 98.25 670 ASP A C 1
ATOM 5225 O O . ASP A 1 670 ? -28.784 -9.423 9.706 1.00 98.25 670 ASP A O 1
ATOM 5229 N N . SER A 1 671 ? -27.289 -10.506 8.409 1.00 97.06 671 SER A N 1
ATOM 5230 C CA . SER A 1 671 ? -28.263 -11.156 7.546 1.00 97.06 671 SER A CA 1
ATOM 5231 C C . SER A 1 671 ? -29.047 -12.244 8.259 1.00 97.06 671 SER A C 1
ATOM 5233 O O . SER A 1 671 ? -28.547 -12.945 9.141 1.00 97.06 671 SER A O 1
ATOM 5235 N N . LYS A 1 672 ? -30.286 -12.424 7.801 1.00 95.81 672 LYS A N 1
ATOM 5236 C CA . LYS A 1 672 ? -31.161 -13.538 8.193 1.00 95.81 672 LYS A CA 1
ATOM 5237 C C . LYS A 1 672 ? -31.168 -14.667 7.160 1.00 95.81 672 LYS A C 1
ATOM 5239 O O . LYS A 1 672 ? -31.841 -15.674 7.358 1.00 95.81 672 LYS A O 1
ATOM 5244 N N . THR A 1 673 ? -30.445 -14.491 6.056 1.00 94.44 673 THR A N 1
ATOM 5245 C CA . THR A 1 673 ? -30.341 -15.438 4.944 1.00 94.44 673 THR A CA 1
ATOM 5246 C C . THR A 1 673 ? -28.882 -15.619 4.542 1.00 94.44 673 THR A C 1
ATOM 5248 O O . THR A 1 673 ? -28.052 -14.754 4.812 1.00 94.44 673 THR A O 1
ATOM 5251 N N . ALA A 1 674 ? -28.577 -16.728 3.876 1.00 94.38 674 ALA A N 1
ATOM 5252 C CA . ALA A 1 674 ? -27.253 -17.000 3.327 1.00 94.38 674 ALA A CA 1
ATOM 5253 C C . ALA A 1 674 ? -27.316 -17.104 1.797 1.00 94.38 674 ALA A C 1
ATOM 5255 O O . ALA A 1 674 ? -28.286 -17.627 1.240 1.00 94.38 674 ALA A O 1
ATOM 5256 N N . GLY A 1 675 ? -26.272 -16.631 1.125 1.00 93.38 675 GLY A N 1
ATOM 5257 C CA . GLY A 1 675 ? -26.159 -16.521 -0.325 1.00 93.38 675 GLY A CA 1
ATOM 5258 C C . GLY A 1 675 ? -25.533 -17.748 -0.981 1.00 93.38 675 GLY A C 1
ATOM 5259 O O . GLY A 1 675 ? -24.690 -17.591 -1.858 1.00 93.38 675 GLY A O 1
ATOM 5260 N N . TYR A 1 676 ? -25.921 -18.968 -0.584 1.00 92.62 676 TYR A N 1
ATOM 5261 C CA . TYR A 1 676 ? -25.281 -20.214 -1.045 1.00 92.62 676 TYR A CA 1
ATOM 5262 C C . TYR A 1 676 ? -25.068 -20.266 -2.568 1.00 92.62 676 TYR A C 1
ATOM 5264 O O . TYR A 1 676 ? -23.953 -20.495 -3.021 1.00 92.62 676 TYR A O 1
ATOM 5272 N N . GLU A 1 677 ? -26.112 -20.013 -3.360 1.00 89.75 677 GLU A N 1
ATOM 5273 C CA . GLU A 1 677 ? -26.054 -20.100 -4.832 1.00 89.75 677 GLU A CA 1
ATOM 5274 C C . GLU A 1 677 ? -25.256 -18.947 -5.477 1.00 89.75 677 GLU A C 1
ATOM 5276 O O . GLU A 1 677 ? -24.799 -19.052 -6.612 1.00 89.75 677 GLU A O 1
ATOM 5281 N N . LEU A 1 678 ? -25.051 -17.841 -4.753 1.00 90.06 678 LEU A N 1
ATOM 5282 C CA . LEU A 1 678 ? -24.265 -16.699 -5.233 1.00 90.06 678 LEU A CA 1
ATOM 5283 C C . LEU A 1 678 ? -22.756 -16.943 -5.112 1.00 90.06 678 LEU A C 1
ATOM 5285 O O . LEU A 1 678 ? -21.977 -16.274 -5.785 1.00 90.06 678 LEU A O 1
ATOM 5289 N N . THR A 1 679 ? -22.335 -17.910 -4.292 1.00 89.19 679 THR A N 1
ATOM 5290 C CA . THR A 1 679 ? -20.913 -18.211 -4.064 1.00 89.19 679 THR A CA 1
ATOM 5291 C C . THR A 1 679 ? -20.180 -18.621 -5.345 1.00 89.19 679 THR A C 1
ATOM 5293 O O . THR A 1 679 ? -19.071 -18.149 -5.579 1.00 89.19 679 THR A O 1
ATOM 5296 N N . ASP A 1 680 ? -20.796 -19.436 -6.202 1.00 83.69 680 ASP A N 1
ATOM 5297 C CA . ASP A 1 680 ? -20.183 -19.894 -7.457 1.00 83.69 680 ASP A CA 1
ATOM 5298 C C . ASP A 1 680 ? -20.128 -18.780 -8.514 1.00 83.69 680 ASP A C 1
ATOM 5300 O O . ASP A 1 680 ? -19.216 -18.737 -9.341 1.00 83.69 680 ASP A O 1
ATOM 5304 N N . THR A 1 681 ? -21.086 -17.850 -8.467 1.00 85.62 681 THR A N 1
ATOM 5305 C CA . THR A 1 681 ? -21.176 -16.744 -9.432 1.00 85.62 681 THR A CA 1
ATOM 5306 C C . THR A 1 681 ? -20.240 -15.595 -9.062 1.00 85.62 681 THR A C 1
ATOM 5308 O O . THR A 1 681 ? -19.595 -15.024 -9.939 1.00 85.62 681 THR A O 1
ATOM 5311 N N . ASN A 1 682 ? -20.134 -15.263 -7.774 1.00 90.12 682 ASN A N 1
ATOM 5312 C CA . ASN A 1 682 ? -19.444 -14.052 -7.334 1.00 90.12 682 ASN A CA 1
ATOM 5313 C C . ASN A 1 682 ? -17.992 -14.290 -6.908 1.00 90.12 682 ASN A C 1
ATOM 5315 O O . ASN A 1 682 ? -17.172 -13.382 -7.042 1.00 90.12 682 ASN A O 1
ATOM 5319 N N . LEU A 1 683 ? -17.652 -15.474 -6.386 1.00 93.12 683 LEU A N 1
ATOM 5320 C CA . LEU A 1 683 ? -16.303 -15.727 -5.878 1.00 93.12 683 LEU A CA 1
ATOM 5321 C C . LEU A 1 683 ? -15.365 -16.159 -7.010 1.00 93.12 683 LEU A C 1
ATOM 5323 O O . LEU A 1 683 ? -15.727 -17.045 -7.792 1.00 93.12 683 LEU A O 1
ATOM 5327 N N . PRO A 1 684 ? -14.160 -15.574 -7.113 1.00 93.00 684 PRO A N 1
ATOM 5328 C CA . PRO A 1 684 ? -13.167 -16.027 -8.074 1.00 93.00 684 PRO A CA 1
ATOM 5329 C C . PRO A 1 684 ? -12.581 -17.398 -7.687 1.00 93.00 684 PRO A C 1
ATOM 5331 O O . PRO A 1 684 ? -12.382 -17.675 -6.499 1.00 93.00 684 PRO A O 1
ATOM 5334 N N . THR A 1 685 ? -12.278 -18.253 -8.671 1.00 91.12 685 THR A N 1
ATOM 5335 C CA . THR A 1 685 ? -11.581 -19.539 -8.449 1.00 91.12 685 THR A CA 1
ATOM 5336 C C . THR A 1 685 ? -10.072 -19.431 -8.697 1.00 91.12 685 THR A C 1
ATOM 5338 O O . THR A 1 685 ? -9.582 -18.486 -9.311 1.00 91.12 685 THR A O 1
ATOM 5341 N N . ALA A 1 686 ? -9.304 -20.406 -8.197 1.00 92.00 686 ALA A N 1
ATOM 5342 C CA . ALA A 1 686 ? -7.835 -20.402 -8.266 1.00 92.00 686 ALA A CA 1
ATOM 5343 C C . ALA A 1 686 ? -7.257 -20.603 -9.685 1.00 92.00 686 ALA A C 1
ATOM 5345 O O . ALA A 1 686 ? -6.072 -20.352 -9.924 1.00 92.00 686 ALA A O 1
ATOM 5346 N N . ASP A 1 687 ? -8.080 -21.096 -10.605 1.00 86.25 687 ASP A N 1
ATOM 5347 C CA . ASP A 1 687 ? -7.790 -21.380 -12.012 1.00 86.25 687 ASP A CA 1
ATOM 5348 C C . ASP A 1 687 ? -8.570 -20.472 -12.976 1.00 86.25 687 ASP A C 1
ATOM 5350 O O . ASP A 1 687 ? -8.581 -20.701 -14.185 1.00 86.25 687 ASP A O 1
ATOM 5354 N N . GLU A 1 688 ? -9.234 -19.445 -12.446 1.00 85.88 688 GLU A N 1
ATOM 5355 C CA . GLU A 1 688 ? -10.017 -18.515 -13.242 1.00 85.88 688 GLU A CA 1
ATOM 5356 C C . GLU A 1 688 ? -9.121 -17.540 -14.017 1.00 85.88 688 GLU A C 1
ATOM 5358 O O . GLU A 1 688 ? -8.152 -16.996 -13.489 1.00 85.88 688 GLU A O 1
ATOM 5363 N N . GLY A 1 689 ? -9.458 -17.297 -15.286 1.00 79.44 689 GLY A N 1
ATOM 5364 C CA . GLY A 1 689 ? -8.700 -16.383 -16.140 1.00 79.44 689 GLY A CA 1
ATOM 5365 C C . GLY A 1 689 ? -8.909 -14.909 -15.780 1.00 79.44 689 GLY A C 1
ATOM 5366 O O . GLY A 1 689 ? -9.982 -14.510 -15.318 1.00 79.44 689 GLY A O 1
ATOM 5367 N N . LEU A 1 690 ? -7.909 -14.074 -16.090 1.00 78.94 690 LEU A N 1
ATOM 5368 C CA . LEU A 1 690 ? -7.836 -12.667 -15.672 1.00 78.94 690 LEU A CA 1
ATOM 5369 C C . LEU A 1 690 ? -9.112 -11.847 -15.935 1.00 78.94 690 LEU A C 1
ATOM 5371 O O . LEU A 1 690 ? -9.561 -11.101 -15.070 1.00 78.94 690 LEU A O 1
ATOM 5375 N N . ILE A 1 691 ? -9.713 -11.983 -17.120 1.00 73.75 691 ILE A N 1
ATOM 5376 C CA . ILE A 1 691 ? -10.896 -11.196 -17.510 1.00 73.75 691 ILE A CA 1
ATOM 5377 C C . ILE A 1 691 ? -12.120 -11.541 -16.660 1.00 73.75 691 ILE A C 1
ATOM 5379 O O . ILE A 1 691 ? -12.895 -10.652 -16.310 1.00 73.75 691 ILE A O 1
ATOM 5383 N N . SER A 1 692 ? -12.284 -12.815 -16.302 1.00 74.94 692 SER A N 1
ATOM 5384 C CA . SER A 1 692 ? -13.408 -13.244 -15.472 1.00 74.94 692 SER A CA 1
ATOM 5385 C C . SER A 1 692 ? -13.247 -12.740 -14.036 1.00 74.94 692 SER A C 1
ATOM 5387 O O . SER A 1 692 ? -14.198 -12.212 -13.459 1.00 74.94 692 SER A O 1
ATOM 5389 N N . ILE A 1 693 ? -12.018 -12.763 -13.502 1.00 82.81 693 ILE A N 1
ATOM 5390 C CA . ILE A 1 693 ? -11.701 -12.164 -12.195 1.00 82.81 693 ILE A CA 1
ATOM 5391 C C . ILE A 1 693 ? -12.011 -10.660 -12.210 1.00 82.81 693 ILE A C 1
ATOM 5393 O O . ILE A 1 693 ? -12.746 -10.183 -11.347 1.00 82.81 693 ILE A O 1
ATOM 5397 N N . ILE A 1 694 ? -11.534 -9.922 -13.220 1.00 78.06 694 ILE A N 1
ATOM 5398 C CA . ILE A 1 694 ? -11.823 -8.486 -13.371 1.00 78.06 694 ILE A CA 1
ATOM 5399 C C . ILE A 1 694 ? -13.337 -8.236 -13.393 1.00 78.06 694 ILE A C 1
ATOM 5401 O O . ILE A 1 694 ? -13.822 -7.352 -12.690 1.00 78.06 694 ILE A O 1
ATOM 5405 N N . SER A 1 695 ? -14.097 -9.032 -14.151 1.00 69.44 695 SER A N 1
ATOM 5406 C CA . SER A 1 695 ? -15.556 -8.898 -14.233 1.00 69.44 695 SER A CA 1
ATOM 5407 C C . SER A 1 695 ? -16.237 -9.098 -12.878 1.00 69.44 695 SER A C 1
ATOM 5409 O O . SER A 1 695 ? -17.150 -8.343 -12.539 1.00 69.44 695 SER A O 1
ATOM 5411 N N . LYS A 1 696 ? -15.800 -10.087 -12.089 1.00 83.75 696 LYS A N 1
ATOM 5412 C CA . LYS A 1 696 ? -16.348 -10.340 -10.749 1.00 83.75 696 LYS A CA 1
ATOM 5413 C C . LYS A 1 696 ? -16.082 -9.163 -9.813 1.00 83.75 696 LYS A C 1
ATOM 5415 O O . LYS A 1 696 ? -17.017 -8.699 -9.171 1.00 83.75 696 LYS A O 1
ATOM 5420 N N . PHE A 1 697 ? -14.872 -8.606 -9.801 1.00 91.62 697 PHE A N 1
ATOM 5421 C CA . PHE A 1 697 ? -14.559 -7.429 -8.977 1.00 91.62 697 PHE A CA 1
ATOM 5422 C C . PHE A 1 697 ? -15.340 -6.182 -9.411 1.00 91.62 697 PHE A C 1
ATOM 5424 O O . PHE A 1 697 ? -15.951 -5.525 -8.568 1.00 91.62 697 PHE A O 1
ATOM 5431 N N . ILE A 1 698 ? -15.422 -5.907 -10.717 1.00 79.94 698 ILE A N 1
ATOM 5432 C CA . ILE A 1 698 ? -16.198 -4.773 -11.242 1.00 79.94 698 ILE A CA 1
ATOM 5433 C C . ILE A 1 698 ? -17.682 -4.909 -10.884 1.00 79.94 698 ILE A C 1
ATOM 5435 O O . ILE A 1 698 ? -18.312 -3.916 -10.529 1.00 79.94 698 ILE A O 1
ATOM 5439 N N . SER A 1 699 ? -18.238 -6.127 -10.902 1.00 79.94 699 SER A N 1
ATOM 5440 C CA . SER A 1 699 ? -19.632 -6.368 -10.495 1.00 79.94 699 SER A CA 1
ATOM 5441 C C . SER A 1 699 ? -19.911 -6.028 -9.026 1.00 79.94 699 SER A C 1
ATOM 5443 O O . SER A 1 699 ? -21.047 -5.717 -8.678 1.00 79.94 699 SER A O 1
ATOM 5445 N N . GLN A 1 700 ? -18.874 -6.044 -8.182 1.00 86.88 700 GLN A N 1
ATOM 5446 C CA . GLN A 1 700 ? -18.932 -5.625 -6.780 1.00 86.88 700 GLN A CA 1
ATOM 5447 C C . GLN A 1 700 ? -18.594 -4.134 -6.588 1.00 86.88 700 GLN A C 1
ATOM 5449 O O . GLN A 1 700 ? -18.496 -3.665 -5.458 1.00 86.88 700 GLN A O 1
ATOM 5454 N N . GLY A 1 701 ? -18.395 -3.376 -7.673 1.00 84.00 701 GLY A N 1
ATOM 5455 C CA . GLY A 1 701 ? -18.002 -1.965 -7.623 1.00 84.00 701 GLY A CA 1
ATOM 5456 C C . GLY A 1 701 ? -16.514 -1.733 -7.336 1.00 84.00 701 GLY A C 1
ATOM 5457 O O . GLY A 1 701 ? -16.136 -0.626 -6.957 1.00 84.00 701 GLY A O 1
ATOM 5458 N N . LEU A 1 702 ? -15.664 -2.751 -7.509 1.00 88.94 702 LEU A N 1
ATOM 5459 C CA . LEU A 1 702 ? -14.219 -2.674 -7.282 1.00 88.94 702 LEU A CA 1
ATOM 5460 C C . LEU A 1 702 ? -13.464 -2.582 -8.615 1.00 88.94 702 LEU A C 1
ATOM 5462 O O . LEU A 1 702 ? -13.721 -3.331 -9.557 1.00 88.94 702 LEU A O 1
ATOM 5466 N N . SER A 1 703 ? -12.511 -1.655 -8.703 1.00 90.75 703 SER A N 1
ATOM 5467 C CA . SER A 1 703 ? -11.703 -1.445 -9.906 1.00 90.75 703 SER A CA 1
ATOM 5468 C C . SER A 1 703 ? -10.633 -2.529 -10.090 1.00 90.75 703 SER A C 1
ATOM 5470 O O . SER A 1 703 ? -10.322 -3.294 -9.179 1.00 90.75 703 SER A O 1
ATOM 5472 N N . VAL A 1 704 ? -9.988 -2.551 -11.262 1.00 87.00 704 VAL A N 1
ATOM 5473 C CA . VAL A 1 704 ? -8.813 -3.410 -11.519 1.00 87.00 704 VAL A CA 1
ATOM 5474 C C . VAL A 1 704 ? -7.682 -3.129 -10.521 1.00 87.00 704 VAL A C 1
ATOM 5476 O O . VAL A 1 704 ? -6.971 -4.047 -10.120 1.00 87.00 704 VAL A O 1
ATOM 5479 N N . THR A 1 705 ? -7.522 -1.876 -10.091 1.00 95.44 705 THR A N 1
ATOM 5480 C CA . THR A 1 705 ? -6.524 -1.504 -9.081 1.00 95.44 705 THR A CA 1
ATOM 5481 C C . THR A 1 705 ? -6.876 -2.084 -7.715 1.00 95.44 705 THR A C 1
ATOM 5483 O O . THR A 1 705 ? -6.003 -2.658 -7.066 1.00 95.44 705 THR A O 1
ATOM 5486 N N . ASP A 1 706 ? -8.151 -2.009 -7.318 1.00 97.19 706 ASP A N 1
ATOM 5487 C CA . ASP A 1 706 ? -8.622 -2.608 -6.065 1.00 97.19 706 ASP A CA 1
ATOM 5488 C C . ASP A 1 706 ? -8.459 -4.136 -6.107 1.00 97.19 706 ASP A C 1
ATOM 5490 O O . ASP A 1 706 ? -7.999 -4.736 -5.141 1.00 97.19 706 ASP A O 1
ATOM 5494 N N . MET A 1 707 ? -8.745 -4.767 -7.253 1.00 98.06 707 MET A N 1
ATOM 5495 C CA . MET A 1 707 ? -8.529 -6.199 -7.469 1.00 98.06 707 MET A CA 1
ATOM 5496 C C . MET A 1 707 ? -7.063 -6.597 -7.269 1.00 98.06 707 MET A C 1
ATOM 5498 O O . MET A 1 707 ? -6.788 -7.520 -6.509 1.00 98.06 707 MET A O 1
ATOM 5502 N N . VAL A 1 708 ? -6.113 -5.916 -7.922 1.00 98.38 708 VAL A N 1
ATOM 5503 C CA . VAL A 1 708 ? -4.684 -6.259 -7.789 1.00 98.38 708 VAL A CA 1
ATOM 5504 C C . VAL A 1 708 ? -4.200 -6.044 -6.356 1.00 98.38 708 VAL A C 1
ATOM 5506 O O . VAL A 1 708 ? -3.462 -6.885 -5.849 1.00 98.38 708 VAL A O 1
ATOM 5509 N N . ALA A 1 709 ? -4.634 -4.967 -5.694 1.00 98.50 709 ALA A N 1
ATOM 5510 C CA . ALA A 1 709 ? -4.283 -4.716 -4.301 1.00 98.50 709 ALA A CA 1
ATOM 5511 C C . ALA A 1 709 ? -4.852 -5.796 -3.371 1.00 98.50 709 ALA A C 1
ATOM 5513 O O . ALA A 1 709 ? -4.098 -6.374 -2.594 1.00 98.50 709 ALA A O 1
ATOM 5514 N N . LEU A 1 710 ? -6.144 -6.126 -3.478 1.00 98.69 710 LEU A N 1
ATOM 5515 C CA . LEU A 1 710 ? -6.790 -7.149 -2.648 1.00 98.69 710 LEU A CA 1
ATOM 5516 C C . LEU A 1 710 ? -6.205 -8.549 -2.881 1.00 98.69 710 LEU A C 1
ATOM 5518 O O . LEU A 1 710 ? -6.052 -9.296 -1.916 1.00 98.69 710 LEU A O 1
ATOM 5522 N N . SER A 1 711 ? -5.786 -8.885 -4.106 1.00 98.56 711 SER A N 1
ATOM 5523 C CA . SER A 1 711 ? -5.019 -10.114 -4.381 1.00 98.56 711 SER A CA 1
ATOM 5524 C C . SER A 1 711 ? -3.696 -10.170 -3.610 1.00 98.56 711 SER A C 1
ATOM 5526 O O . SER A 1 711 ? -3.241 -11.252 -3.246 1.00 98.56 711 SER A O 1
ATOM 5528 N N . GLY A 1 712 ? -3.124 -9.013 -3.263 1.00 98.25 712 GLY A N 1
ATOM 5529 C CA . GLY A 1 712 ? -1.975 -8.893 -2.369 1.00 98.25 712 GLY A CA 1
ATOM 5530 C C . GLY A 1 712 ? -2.169 -9.538 -0.997 1.00 98.25 712 GLY A C 1
ATOM 5531 O O . GLY A 1 712 ? -1.179 -9.892 -0.369 1.00 98.25 712 GLY A O 1
ATOM 5532 N N . ALA A 1 713 ? -3.408 -9.790 -0.554 1.00 98.38 713 ALA A N 1
ATOM 5533 C CA . ALA A 1 713 ? -3.696 -10.564 0.658 1.00 98.38 713 ALA A CA 1
ATOM 5534 C C . ALA A 1 713 ? -3.078 -11.975 0.647 1.00 98.38 713 ALA A C 1
ATOM 5536 O O . ALA A 1 713 ? -2.841 -12.551 1.709 1.00 98.38 713 ALA A O 1
ATOM 5537 N N . HIS A 1 714 ? -2.780 -12.523 -0.536 1.00 98.25 714 HIS A N 1
ATOM 5538 C CA . HIS A 1 714 ? -2.077 -13.795 -0.706 1.00 98.25 714 HIS A CA 1
ATOM 5539 C C . HIS A 1 714 ? -0.586 -13.748 -0.307 1.00 98.25 714 HIS A C 1
ATOM 5541 O O . HIS A 1 714 ? 0.078 -14.781 -0.355 1.00 98.25 714 HIS A O 1
ATOM 5547 N N . THR A 1 715 ? -0.055 -12.603 0.148 1.00 98.25 715 THR A N 1
ATOM 5548 C CA . THR A 1 715 ? 1.247 -12.523 0.849 1.00 98.25 715 THR A CA 1
ATOM 5549 C C . THR A 1 715 ? 1.280 -13.371 2.129 1.00 98.25 715 THR A C 1
ATOM 5551 O O . THR A 1 715 ? 2.316 -13.908 2.504 1.00 98.25 715 THR A O 1
ATOM 5554 N N . ILE A 1 716 ? 0.123 -13.594 2.759 1.00 97.38 716 ILE A N 1
ATOM 5555 C CA . ILE A 1 716 ? -0.032 -14.502 3.898 1.00 97.38 716 ILE A CA 1
ATOM 5556 C C . ILE A 1 716 ? -0.993 -15.641 3.558 1.00 97.38 716 ILE A C 1
ATOM 5558 O O . ILE A 1 716 ? -1.793 -15.585 2.626 1.00 97.38 716 ILE A O 1
ATOM 5562 N N . GLY A 1 717 ? -0.965 -16.692 4.372 1.00 95.44 717 GLY A N 1
ATOM 5563 C CA . GLY A 1 717 ? -1.927 -17.783 4.264 1.00 95.44 717 GLY A CA 1
ATOM 5564 C C . GLY A 1 717 ? -1.409 -18.989 3.491 1.00 95.44 717 GLY A C 1
ATOM 5565 O O . GLY A 1 717 ? -0.220 -19.126 3.211 1.00 95.44 717 GLY A O 1
ATOM 5566 N N . LYS A 1 718 ? -2.314 -19.929 3.216 1.00 96.06 718 LYS A N 1
ATOM 5567 C CA . LYS A 1 718 ? -2.002 -21.239 2.638 1.00 96.06 718 LYS A CA 1
ATOM 5568 C C . LYS A 1 718 ? -3.044 -21.624 1.597 1.00 96.06 718 LYS A C 1
ATOM 5570 O O . LYS A 1 718 ? -4.223 -21.319 1.769 1.00 96.06 718 LYS A O 1
ATOM 5575 N N . ALA A 1 719 ? -2.622 -22.373 0.585 1.00 95.50 719 ALA A N 1
ATOM 5576 C CA . ALA A 1 719 ? -3.516 -23.058 -0.340 1.00 95.50 719 ALA A CA 1
ATOM 5577 C C . ALA A 1 719 ? -3.356 -24.571 -0.253 1.00 95.50 719 ALA A C 1
ATOM 5579 O O . ALA A 1 719 ? -2.279 -25.096 0.035 1.00 95.50 719 ALA A O 1
ATOM 5580 N N . ARG A 1 720 ? -4.455 -25.262 -0.554 1.00 95.06 720 ARG A N 1
ATOM 5581 C CA . ARG A 1 720 ? -4.526 -26.715 -0.702 1.00 95.06 720 ARG A CA 1
ATOM 5582 C C . ARG A 1 720 ? -4.046 -27.149 -2.085 1.00 95.06 720 ARG A C 1
ATOM 5584 O O . ARG A 1 720 ? -4.284 -26.431 -3.057 1.00 95.06 720 ARG A O 1
ATOM 5591 N N . CYS A 1 721 ? -3.461 -28.343 -2.197 1.00 95.75 721 CYS A N 1
ATOM 5592 C CA . CYS A 1 721 ? -2.960 -28.890 -3.463 1.00 95.75 721 CYS A CA 1
ATOM 5593 C C . CYS A 1 721 ? -3.993 -28.837 -4.597 1.00 95.75 721 CYS A C 1
ATOM 5595 O O . CYS A 1 721 ? -3.621 -28.556 -5.735 1.00 95.75 721 CYS A O 1
ATOM 5597 N N . VAL A 1 722 ? -5.280 -29.064 -4.304 1.00 92.38 722 VAL A N 1
ATOM 5598 C CA . VAL A 1 722 ? -6.361 -29.007 -5.308 1.00 92.38 722 VAL A CA 1
ATOM 5599 C C . VAL A 1 722 ? -6.396 -27.688 -6.093 1.00 92.38 722 VAL A C 1
ATOM 5601 O O . VAL A 1 722 ? -6.720 -27.702 -7.274 1.00 92.38 722 VAL A O 1
ATOM 5604 N N . ASN A 1 723 ? -5.963 -26.578 -5.488 1.00 93.56 723 ASN A N 1
ATOM 5605 C CA . ASN A 1 723 ? -6.031 -25.245 -6.091 1.00 93.56 723 ASN A CA 1
ATOM 5606 C C . ASN A 1 723 ? -4.821 -24.888 -6.968 1.00 93.56 723 ASN A C 1
ATOM 5608 O O . ASN A 1 723 ? -4.904 -23.956 -7.758 1.00 93.56 723 ASN A O 1
ATOM 5612 N N . PHE A 1 724 ? -3.688 -25.585 -6.837 1.00 94.94 724 PHE A N 1
ATOM 5613 C CA . PHE A 1 724 ? -2.462 -25.248 -7.582 1.00 94.94 724 PHE A CA 1
ATOM 5614 C C . PHE A 1 724 ? -1.819 -26.431 -8.310 1.00 94.94 724 PHE A C 1
ATOM 5616 O O . PHE A 1 724 ? -0.852 -26.245 -9.054 1.00 94.94 724 PHE A O 1
ATOM 5623 N N . ARG A 1 725 ? -2.348 -27.653 -8.150 1.00 94.25 725 ARG A N 1
ATOM 5624 C CA . ARG A 1 725 ? -1.816 -28.852 -8.813 1.00 94.25 725 ARG A CA 1
ATOM 5625 C C . ARG A 1 725 ? -1.757 -28.689 -10.328 1.00 94.25 725 ARG A C 1
ATOM 5627 O O . ARG A 1 725 ? -0.720 -28.981 -10.920 1.00 94.25 725 ARG A O 1
ATOM 5634 N N . ASN A 1 726 ? -2.837 -28.198 -10.935 1.00 91.19 726 ASN A N 1
ATOM 5635 C CA . ASN A 1 726 ? -2.909 -27.998 -12.384 1.00 91.19 726 ASN A CA 1
ATOM 5636 C C . ASN A 1 726 ? -1.755 -27.124 -12.878 1.00 91.19 726 ASN A C 1
ATOM 5638 O O . ASN A 1 726 ? -1.097 -27.466 -13.856 1.00 91.19 726 ASN A O 1
ATOM 5642 N N . ARG A 1 727 ? -1.431 -26.066 -12.134 1.00 92.12 727 ARG A N 1
ATOM 5643 C CA . ARG A 1 727 ? -0.354 -25.148 -12.484 1.00 92.12 727 ARG A CA 1
ATOM 5644 C C . ARG A 1 727 ? 1.038 -25.751 -12.311 1.00 92.12 727 ARG A C 1
ATOM 5646 O O . ARG A 1 727 ? 1.837 -25.699 -13.243 1.00 92.12 727 ARG A O 1
ATOM 5653 N N . ILE A 1 728 ? 1.349 -26.397 -11.182 1.00 94.06 728 ILE A N 1
ATOM 5654 C CA . ILE A 1 728 ? 2.693 -26.983 -10.970 1.00 94.06 728 ILE A CA 1
ATOM 5655 C C . ILE A 1 728 ? 3.013 -28.122 -11.960 1.00 94.06 728 ILE A C 1
ATOM 5657 O O . ILE A 1 728 ? 4.185 -28.404 -12.231 1.00 94.06 728 ILE A O 1
ATOM 5661 N N . TYR A 1 729 ? 1.999 -28.784 -12.528 1.00 91.44 729 TYR A N 1
ATOM 5662 C CA . TYR A 1 729 ? 2.165 -29.750 -13.623 1.00 91.44 729 TYR A CA 1
ATOM 5663 C C . TYR A 1 729 ? 1.929 -29.162 -15.022 1.00 91.44 729 TYR A C 1
ATOM 5665 O O . TYR A 1 729 ? 2.237 -29.846 -15.996 1.00 91.44 729 TYR A O 1
ATOM 5673 N N . GLY A 1 730 ? 1.462 -27.918 -15.120 1.00 87.69 730 GLY A N 1
ATOM 5674 C CA . GLY A 1 730 ? 1.179 -27.196 -16.356 1.00 87.69 730 GLY A CA 1
ATOM 5675 C C . GLY A 1 730 ? 2.131 -26.021 -16.584 1.00 87.69 730 GLY A C 1
ATOM 5676 O O . GLY A 1 730 ? 3.329 -26.204 -16.814 1.00 87.69 730 GLY A O 1
ATOM 5677 N N . ASP A 1 731 ? 1.582 -24.812 -16.542 1.00 80.56 731 ASP A N 1
ATOM 5678 C CA . ASP A 1 731 ? 2.189 -23.550 -16.976 1.00 80.56 731 ASP A CA 1
ATOM 5679 C C . ASP A 1 731 ? 3.246 -22.970 -16.022 1.00 80.56 731 ASP A C 1
ATOM 5681 O O . ASP A 1 731 ? 4.001 -22.097 -16.445 1.00 80.56 731 ASP A O 1
ATOM 5685 N N . PHE A 1 732 ? 3.404 -23.488 -14.794 1.00 87.56 732 PHE A N 1
ATOM 5686 C CA . PHE A 1 732 ? 4.398 -22.980 -13.827 1.00 87.56 732 PHE A CA 1
ATOM 5687 C C . PHE A 1 732 ? 5.808 -22.890 -14.426 1.00 87.56 732 PHE A C 1
ATOM 5689 O O . PHE A 1 732 ? 6.520 -21.912 -14.236 1.00 87.56 732 PHE A O 1
ATOM 5696 N N . LYS A 1 733 ? 6.226 -23.910 -15.187 1.00 85.00 733 LYS A N 1
ATOM 5697 C CA . LYS A 1 733 ? 7.549 -23.917 -15.834 1.00 85.00 733 LYS A CA 1
ATOM 5698 C C . LYS A 1 733 ? 7.683 -22.878 -16.948 1.00 85.00 733 LYS A C 1
ATOM 5700 O O . LYS A 1 733 ? 8.799 -22.480 -17.260 1.00 85.00 733 LYS A O 1
ATOM 5705 N N . MET A 1 734 ? 6.575 -22.516 -17.593 1.00 80.06 734 MET A N 1
ATOM 5706 C CA . MET A 1 734 ? 6.559 -21.580 -18.716 1.00 80.06 734 MET A CA 1
ATOM 5707 C C . MET A 1 734 ? 6.604 -20.132 -18.233 1.00 80.06 734 MET A C 1
ATOM 5709 O O . MET A 1 734 ? 7.207 -19.294 -18.895 1.00 80.06 734 MET A O 1
ATOM 5713 N N . THR A 1 735 ? 5.987 -19.838 -17.086 1.00 80.88 735 THR A N 1
ATOM 5714 C CA . THR A 1 735 ? 5.926 -18.478 -16.535 1.00 80.88 735 THR A CA 1
ATOM 5715 C C . THR A 1 735 ? 7.205 -18.062 -15.818 1.00 80.88 735 THR A C 1
ATOM 5717 O O . THR A 1 735 ? 7.495 -16.871 -15.751 1.00 80.88 735 THR A O 1
ATOM 5720 N N . THR A 1 736 ? 7.997 -19.005 -15.302 1.00 79.38 736 THR A N 1
ATOM 5721 C CA . THR A 1 736 ? 9.264 -18.693 -14.624 1.00 79.38 736 THR A CA 1
ATOM 5722 C C . THR A 1 736 ? 10.324 -18.214 -15.621 1.00 79.38 736 THR A C 1
ATOM 5724 O O . THR A 1 736 ? 10.891 -19.017 -16.364 1.00 79.38 736 THR A O 1
ATOM 5727 N N . SER A 1 737 ? 10.594 -16.904 -15.624 1.00 54.00 737 SER A N 1
ATOM 5728 C CA . SER A 1 737 ? 11.418 -16.177 -16.613 1.00 54.00 737 SER A CA 1
ATOM 5729 C C . SER A 1 737 ? 12.893 -16.592 -16.650 1.00 54.00 737 SER A C 1
ATOM 5731 O O . SER A 1 737 ? 13.585 -16.388 -17.647 1.00 54.00 737 SER A O 1
ATOM 5733 N N . MET A 1 738 ? 13.378 -17.214 -15.579 1.00 54.84 738 MET A N 1
ATOM 5734 C CA . MET A 1 738 ? 14.720 -17.762 -15.463 1.00 54.84 738 MET A CA 1
ATOM 5735 C C . MET A 1 738 ? 14.607 -19.068 -14.698 1.00 54.84 738 MET A C 1
ATOM 5737 O O . MET A 1 738 ? 14.476 -19.047 -13.477 1.00 54.84 738 MET A O 1
ATOM 5741 N N . MET A 1 739 ? 14.648 -20.208 -15.391 1.00 57.28 739 MET A N 1
ATOM 5742 C CA . MET A 1 739 ? 14.714 -21.517 -14.737 1.00 57.28 739 MET A CA 1
ATOM 5743 C C . MET A 1 739 ? 16.093 -21.671 -14.076 1.00 57.28 739 MET A C 1
ATOM 5745 O O . MET A 1 739 ? 16.985 -22.358 -14.567 1.00 57.28 739 MET A O 1
ATOM 5749 N N . ASN A 1 740 ? 16.292 -20.942 -12.983 1.00 65.62 740 ASN A N 1
ATOM 5750 C CA . ASN A 1 740 ? 17.468 -21.005 -12.148 1.00 65.62 740 ASN A CA 1
ATOM 5751 C C . ASN A 1 740 ? 17.340 -22.230 -11.212 1.00 65.62 740 ASN A C 1
ATOM 5753 O O . ASN A 1 740 ? 16.250 -22.801 -11.051 1.00 65.62 740 ASN A O 1
ATOM 5757 N N . PRO A 1 741 ? 18.438 -22.671 -10.575 1.00 73.31 741 PRO A N 1
ATOM 5758 C CA . PRO A 1 741 ? 18.397 -23.824 -9.679 1.00 73.31 741 PRO A CA 1
ATOM 5759 C C . PRO A 1 741 ? 17.380 -23.687 -8.530 1.00 73.31 741 PRO A C 1
ATOM 5761 O O . PRO A 1 741 ? 16.805 -24.690 -8.104 1.00 73.31 741 PRO A O 1
ATOM 5764 N N . ILE A 1 742 ? 17.095 -22.465 -8.069 1.00 76.94 742 ILE A N 1
ATOM 5765 C CA . ILE A 1 742 ? 16.189 -22.181 -6.946 1.00 76.94 742 ILE A CA 1
ATOM 5766 C C . ILE A 1 742 ? 14.732 -22.460 -7.340 1.00 76.94 742 ILE A C 1
ATOM 5768 O O . ILE A 1 742 ? 14.070 -23.254 -6.668 1.00 76.94 742 ILE A O 1
ATOM 5772 N N . SER A 1 743 ? 14.256 -21.923 -8.468 1.00 82.12 743 SER A N 1
ATOM 5773 C CA . SER A 1 743 ? 12.890 -22.149 -8.971 1.00 82.12 743 SER A CA 1
ATOM 5774 C C . SER A 1 743 ? 12.626 -23.632 -9.252 1.00 82.12 743 SER A C 1
ATOM 5776 O O . SER A 1 743 ? 11.549 -24.161 -8.968 1.00 82.12 743 SER A O 1
ATOM 5778 N N . SER A 1 744 ? 13.639 -24.351 -9.753 1.00 85.69 744 SER A N 1
ATOM 5779 C CA . SER A 1 744 ? 13.547 -25.796 -10.002 1.00 85.69 744 SER A CA 1
ATOM 5780 C C . SER A 1 744 ? 13.429 -26.621 -8.712 1.00 85.69 744 SER A C 1
ATOM 5782 O O . SER A 1 744 ? 12.657 -27.584 -8.654 1.00 85.69 744 SER A O 1
ATOM 5784 N N . SER A 1 745 ? 14.146 -26.214 -7.659 1.00 89.44 745 SER A N 1
ATOM 5785 C CA . SER A 1 745 ? 14.070 -26.817 -6.328 1.00 89.44 745 SER A CA 1
ATOM 5786 C C . SER A 1 745 ? 12.703 -26.562 -5.692 1.00 89.44 745 SER A C 1
ATOM 5788 O O . SER A 1 745 ? 12.064 -27.495 -5.198 1.00 89.44 745 SER A O 1
ATOM 5790 N N . TYR A 1 746 ? 12.195 -25.330 -5.795 1.00 90.75 746 TYR A N 1
ATOM 5791 C CA . TYR A 1 746 ? 10.873 -24.970 -5.289 1.00 90.75 746 TYR A CA 1
ATOM 5792 C C . TYR A 1 746 ? 9.756 -25.763 -5.979 1.00 90.75 746 TYR A C 1
ATOM 5794 O O . TYR A 1 746 ? 8.948 -26.401 -5.302 1.00 90.75 746 TYR A O 1
ATOM 5802 N N . LEU A 1 747 ? 9.762 -25.843 -7.314 1.00 93.25 747 LEU A N 1
ATOM 5803 C CA . LEU A 1 747 ? 8.796 -26.658 -8.055 1.00 93.25 747 LEU A CA 1
ATOM 5804 C C . LEU A 1 747 ? 8.878 -28.144 -7.675 1.00 93.25 747 LEU A C 1
ATOM 5806 O O . LEU A 1 747 ? 7.852 -28.812 -7.548 1.00 93.25 747 LEU A O 1
ATOM 5810 N N . SER A 1 748 ? 10.087 -28.674 -7.474 1.00 93.19 748 SER A N 1
ATOM 5811 C CA . SER A 1 748 ? 10.280 -30.064 -7.040 1.00 93.19 748 SER A CA 1
ATOM 5812 C C . SER A 1 748 ? 9.692 -30.305 -5.648 1.00 93.19 748 SER A C 1
ATOM 5814 O O . SER A 1 748 ? 9.017 -31.313 -5.435 1.00 93.19 748 SER A O 1
ATOM 5816 N N . LYS A 1 749 ? 9.858 -29.347 -4.727 1.00 94.88 749 LYS A N 1
ATOM 5817 C CA . LYS A 1 749 ? 9.223 -29.367 -3.404 1.00 94.88 749 LYS A CA 1
ATOM 5818 C C . LYS A 1 749 ? 7.696 -29.360 -3.521 1.00 94.88 749 LYS A C 1
ATOM 5820 O O . LYS A 1 749 ? 7.053 -30.220 -2.921 1.00 94.88 749 LYS A O 1
ATOM 5825 N N . LEU A 1 750 ? 7.118 -28.481 -4.344 1.00 95.44 750 LEU A N 1
ATOM 5826 C CA . LEU A 1 750 ? 5.667 -28.440 -4.580 1.00 95.44 750 LEU A CA 1
ATOM 5827 C C . LEU A 1 750 ? 5.136 -29.760 -5.155 1.00 95.44 750 LEU A C 1
ATOM 5829 O O . LEU A 1 750 ? 4.119 -30.267 -4.692 1.00 95.44 750 LEU A O 1
ATOM 5833 N N . LYS A 1 751 ? 5.845 -30.371 -6.111 1.00 95.06 751 LYS A N 1
ATOM 5834 C CA . LYS A 1 751 ? 5.464 -31.675 -6.683 1.00 95.06 751 LYS A CA 1
ATOM 5835 C C . LYS A 1 751 ? 5.598 -32.833 -5.701 1.00 95.06 751 LYS A C 1
ATOM 5837 O O . LYS A 1 751 ? 4.807 -33.768 -5.765 1.00 95.06 751 LYS A O 1
ATOM 5842 N N . SER A 1 752 ? 6.573 -32.774 -4.794 1.00 94.50 752 SER A N 1
ATOM 5843 C CA . SER A 1 752 ? 6.710 -33.774 -3.731 1.00 94.50 752 SER A CA 1
ATOM 5844 C C . SER A 1 752 ? 5.553 -33.710 -2.731 1.00 94.50 752 SER A C 1
ATOM 5846 O O . SER A 1 752 ? 5.073 -34.747 -2.283 1.00 94.50 752 SER A O 1
ATOM 5848 N N . LEU A 1 753 ? 5.063 -32.500 -2.437 1.00 95.00 753 LEU A N 1
ATOM 5849 C CA . LEU A 1 753 ? 3.899 -32.279 -1.581 1.00 95.00 753 LEU A CA 1
ATOM 5850 C C . LEU A 1 753 ? 2.588 -32.660 -2.284 1.00 95.00 753 LEU A C 1
ATOM 5852 O O . LEU A 1 753 ? 1.686 -33.221 -1.658 1.00 95.00 753 LEU A O 1
ATOM 5856 N N . CYS A 1 754 ? 2.501 -32.366 -3.584 1.00 95.75 754 CYS A N 1
ATOM 5857 C CA . CYS A 1 754 ? 1.327 -32.576 -4.420 1.00 95.75 754 CYS A CA 1
ATOM 5858 C C . CYS A 1 754 ? 1.683 -33.457 -5.635 1.00 95.75 754 CYS A C 1
ATOM 5860 O O . CYS A 1 754 ? 2.026 -32.933 -6.702 1.00 95.75 754 CYS A O 1
ATOM 5862 N N . PRO A 1 755 ? 1.594 -34.794 -5.514 1.00 92.56 755 PRO A N 1
ATOM 5863 C CA . PRO A 1 755 ? 1.767 -35.721 -6.635 1.00 92.56 755 PRO A CA 1
ATOM 5864 C C . PRO A 1 755 ? 0.779 -35.452 -7.794 1.00 92.56 755 PRO A C 1
ATOM 5866 O O . PRO A 1 755 ? -0.268 -34.833 -7.568 1.00 92.56 755 PRO A O 1
ATOM 5869 N N . PRO A 1 756 ? 1.080 -35.908 -9.032 1.00 87.62 756 PRO A N 1
ATOM 5870 C CA . PRO A 1 756 ? 0.270 -35.596 -10.216 1.00 87.62 756 PRO A CA 1
ATOM 5871 C C . PRO A 1 756 ? -1.125 -36.219 -10.155 1.00 87.62 756 PRO A C 1
ATOM 5873 O O . PRO A 1 756 ? -2.089 -35.623 -10.625 1.00 87.62 756 PRO A O 1
ATOM 5876 N N . ILE A 1 757 ? -1.236 -37.402 -9.550 1.00 83.12 757 ILE A N 1
ATOM 5877 C CA . ILE A 1 757 ? -2.513 -38.052 -9.274 1.00 83.12 757 ILE A CA 1
ATOM 5878 C C . ILE A 1 757 ? -2.893 -37.697 -7.838 1.00 83.12 757 ILE A C 1
ATOM 5880 O O . ILE A 1 757 ? -2.199 -38.074 -6.891 1.00 83.12 757 ILE A O 1
ATOM 5884 N N . GLY A 1 758 ? -3.969 -36.925 -7.698 1.00 71.94 758 GLY A N 1
ATOM 5885 C CA . GLY A 1 758 ? -4.546 -36.579 -6.406 1.00 71.94 758 GLY A CA 1
ATOM 5886 C C . GLY A 1 758 ? -5.307 -37.745 -5.771 1.00 71.94 758 GLY A C 1
ATOM 5887 O O . GLY A 1 758 ? -5.650 -38.736 -6.413 1.00 71.94 758 GLY A O 1
ATOM 5888 N N . SER A 1 759 ? -5.578 -37.598 -4.483 1.00 79.56 759 SER A N 1
ATOM 5889 C CA . SER A 1 759 ? -6.602 -38.330 -3.736 1.00 79.56 759 SER A CA 1
ATOM 5890 C C . SER A 1 759 ? -7.176 -37.362 -2.706 1.00 79.56 759 SER A C 1
ATOM 5892 O O . SER A 1 759 ? -6.520 -36.367 -2.399 1.00 79.56 759 SER A O 1
ATOM 5894 N N . GLU A 1 760 ? -8.347 -37.642 -2.133 1.00 76.50 760 GLU A N 1
ATOM 5895 C CA . GLU A 1 760 ? -8.991 -36.719 -1.185 1.00 76.50 760 GLU A CA 1
ATOM 5896 C C . GLU A 1 760 ? -8.067 -36.321 -0.015 1.00 76.50 760 GLU A C 1
ATOM 5898 O O . GLU A 1 760 ? -8.062 -35.169 0.413 1.00 76.50 760 GLU A O 1
ATOM 5903 N N . SER A 1 761 ? -7.213 -37.231 0.470 1.00 80.00 761 SER A N 1
ATOM 5904 C CA . SER A 1 761 ? -6.224 -36.906 1.506 1.00 80.00 761 SER A CA 1
ATOM 5905 C C . SER A 1 761 ? -5.097 -36.007 0.985 1.00 80.00 761 SER A C 1
ATOM 5907 O O . SER A 1 761 ? -4.754 -35.022 1.632 1.00 80.00 761 SER A O 1
ATOM 5909 N N . LEU A 1 762 ? -4.554 -36.298 -0.201 1.00 86.19 762 LEU A N 1
ATOM 5910 C CA . LEU A 1 762 ? -3.471 -35.522 -0.820 1.00 86.19 762 LEU A CA 1
ATOM 5911 C C . LEU A 1 762 ? -3.932 -34.151 -1.327 1.00 86.19 762 LEU A C 1
ATOM 5913 O O . LEU A 1 762 ? -3.138 -33.218 -1.388 1.00 86.19 762 LEU A O 1
ATOM 5917 N N . ASP A 1 763 ? -5.203 -34.010 -1.692 1.00 88.69 763 ASP A N 1
ATOM 5918 C CA . ASP A 1 763 ? -5.804 -32.743 -2.114 1.00 88.69 763 ASP A CA 1
ATOM 5919 C C . ASP A 1 763 ? -5.890 -31.730 -0.979 1.00 88.69 763 ASP A C 1
ATOM 5921 O O . ASP A 1 763 ? -5.876 -30.530 -1.245 1.00 88.69 763 ASP A O 1
ATOM 5925 N N . ASN A 1 764 ? -5.914 -32.207 0.267 1.00 90.12 764 ASN A N 1
ATOM 5926 C CA . ASN A 1 764 ? -5.955 -31.385 1.469 1.00 90.12 764 ASN A CA 1
ATOM 5927 C C . ASN A 1 764 ? -4.571 -31.017 2.025 1.00 90.12 764 ASN A C 1
ATOM 5929 O O . ASN A 1 764 ? -4.505 -30.281 3.007 1.00 90.12 764 ASN A O 1
ATOM 5933 N N . ASN A 1 765 ? -3.475 -31.476 1.411 1.00 93.81 765 ASN A N 1
ATOM 5934 C CA . ASN A 1 765 ? -2.140 -30.984 1.754 1.00 93.81 765 ASN A CA 1
ATOM 5935 C C . ASN A 1 765 ? -2.044 -29.484 1.446 1.00 93.81 765 ASN A C 1
ATOM 5937 O O . ASN A 1 765 ? -2.484 -29.037 0.387 1.00 93.81 765 ASN A O 1
ATOM 5941 N N . GLU A 1 766 ? -1.448 -28.718 2.358 1.00 94.44 766 GLU A N 1
ATOM 5942 C CA . GLU A 1 766 ? -1.365 -27.258 2.279 1.00 94.44 766 GLU A CA 1
ATOM 5943 C C . GLU A 1 766 ? 0.088 -26.777 2.173 1.00 94.44 766 GLU A C 1
ATOM 5945 O O . GLU A 1 766 ? 0.992 -27.340 2.792 1.00 94.44 766 GLU A O 1
ATOM 5950 N N . THR A 1 767 ? 0.305 -25.692 1.432 1.00 96.00 767 THR A N 1
ATOM 5951 C CA . THR A 1 767 ? 1.559 -24.923 1.426 1.00 96.00 767 THR A CA 1
ATOM 5952 C C . THR A 1 767 ? 1.253 -23.434 1.493 1.00 96.00 767 THR A C 1
ATOM 5954 O O . THR A 1 767 ? 0.144 -23.015 1.160 1.00 96.00 767 THR A O 1
ATOM 5957 N N . SER A 1 768 ? 2.222 -22.640 1.940 1.00 96.56 768 SER A N 1
ATOM 5958 C CA . SER A 1 768 ? 2.092 -21.185 2.009 1.00 96.56 768 SER A CA 1
ATOM 5959 C C . SER A 1 768 ? 1.885 -20.566 0.627 1.00 96.56 768 SER A C 1
ATOM 5961 O O . SER A 1 768 ? 2.502 -21.029 -0.333 1.00 96.56 768 SER A O 1
ATOM 5963 N N . MET A 1 769 ? 1.025 -19.545 0.551 1.00 95.81 769 MET A N 1
ATOM 5964 C CA . MET A 1 769 ? 0.759 -18.774 -0.673 1.00 95.81 769 MET A CA 1
ATOM 5965 C C . MET A 1 769 ? 2.000 -17.995 -1.123 1.00 95.81 769 MET A C 1
ATOM 5967 O O . MET A 1 769 ? 2.394 -18.086 -2.284 1.00 95.81 769 MET A O 1
ATOM 5971 N N . ASP A 1 770 ? 2.661 -17.329 -0.174 1.00 95.88 770 ASP A N 1
ATOM 5972 C CA . ASP A 1 770 ? 3.993 -16.750 -0.327 1.00 95.88 770 ASP A CA 1
ATOM 5973 C C . ASP A 1 770 ? 5.048 -17.696 0.267 1.00 95.88 770 ASP A C 1
ATOM 5975 O O . ASP A 1 770 ? 4.939 -18.145 1.413 1.00 95.88 770 ASP A O 1
ATOM 5979 N N . ASN A 1 771 ? 6.069 -18.041 -0.520 1.00 91.50 771 ASN A N 1
ATOM 5980 C CA . ASN A 1 771 ? 7.144 -18.932 -0.085 1.00 91.50 771 ASN A CA 1
ATOM 5981 C C . ASN A 1 771 ? 8.337 -18.200 0.555 1.00 91.50 771 ASN A C 1
ATOM 5983 O O . ASN A 1 771 ? 9.213 -18.872 1.108 1.00 91.50 771 ASN A O 1
ATOM 5987 N N . VAL A 1 772 ? 8.380 -16.869 0.470 1.00 94.19 772 VAL A N 1
ATOM 5988 C CA . VAL A 1 772 ? 9.474 -16.021 0.946 1.00 94.19 772 VAL A CA 1
ATOM 5989 C C . VAL A 1 772 ? 9.178 -15.566 2.372 1.00 94.19 772 VAL A C 1
ATOM 5991 O O . VAL A 1 772 ? 9.983 -15.820 3.269 1.00 94.19 772 VAL A O 1
ATOM 5994 N N . THR A 1 773 ? 8.009 -14.963 2.602 1.00 95.44 773 THR A N 1
ATOM 5995 C CA . THR A 1 773 ? 7.602 -14.374 3.890 1.00 95.44 773 THR A CA 1
ATOM 5996 C C . THR A 1 773 ? 6.205 -14.849 4.325 1.00 95.44 773 THR A C 1
ATOM 5998 O O . THR A 1 773 ? 5.310 -14.054 4.578 1.00 95.44 773 THR A O 1
ATOM 6001 N N . PRO A 1 774 ? 5.994 -16.164 4.537 1.00 92.94 774 PRO A N 1
ATOM 6002 C CA . PRO A 1 774 ? 4.660 -16.779 4.670 1.00 92.94 774 PRO A CA 1
ATOM 6003 C C . PRO A 1 774 ? 3.773 -16.280 5.830 1.00 92.94 774 PRO A C 1
ATOM 6005 O O . PRO A 1 774 ? 2.590 -16.625 5.885 1.00 92.94 774 PRO A O 1
ATOM 6008 N N . ASN A 1 775 ? 4.352 -15.545 6.784 1.00 92.69 775 ASN A N 1
ATOM 6009 C CA . ASN A 1 775 ? 3.697 -15.061 8.002 1.00 92.69 775 ASN A CA 1
ATOM 6010 C C . ASN A 1 775 ? 3.759 -13.529 8.153 1.00 92.69 775 ASN A C 1
ATOM 6012 O O . ASN A 1 775 ? 3.331 -13.027 9.190 1.00 92.69 775 ASN A O 1
ATOM 6016 N N . LEU A 1 776 ? 4.328 -12.807 7.183 1.00 96.00 776 LEU A N 1
ATOM 6017 C CA . LEU A 1 776 ? 4.445 -11.350 7.200 1.00 96.00 776 LEU A CA 1
ATOM 6018 C C . LEU A 1 776 ? 3.596 -10.798 6.057 1.00 96.00 776 LEU A C 1
ATOM 6020 O O . LEU A 1 776 ? 3.679 -11.284 4.937 1.00 96.00 776 LEU A O 1
ATOM 6024 N N . PHE A 1 777 ? 2.766 -9.806 6.349 1.00 98.31 777 PHE A N 1
ATOM 6025 C CA . PHE A 1 777 ? 1.998 -9.108 5.334 1.00 98.31 777 PHE A CA 1
ATOM 6026 C C . PHE A 1 777 ? 2.872 -8.017 4.726 1.00 98.31 777 PHE A C 1
ATOM 6028 O O . PHE A 1 777 ? 3.058 -6.960 5.324 1.00 98.31 777 PHE A O 1
ATOM 6035 N N . ASP A 1 778 ? 3.428 -8.287 3.551 1.00 97.12 778 ASP A N 1
ATOM 6036 C CA . ASP A 1 778 ? 4.337 -7.393 2.841 1.00 97.12 778 ASP A CA 1
ATOM 6037 C C . ASP A 1 778 ? 4.099 -7.462 1.317 1.00 97.12 778 ASP A C 1
ATOM 6039 O O . ASP A 1 778 ? 3.104 -8.005 0.837 1.00 97.12 778 ASP A O 1
ATOM 6043 N N . ASN A 1 779 ? 4.981 -6.851 0.525 1.00 97.81 779 ASN A N 1
ATOM 6044 C CA . ASN A 1 779 ? 4.881 -6.867 -0.933 1.00 97.81 779 ASN A CA 1
ATOM 6045 C C . ASN A 1 779 ? 5.659 -8.022 -1.603 1.00 97.81 779 ASN A C 1
ATOM 6047 O O . ASN A 1 779 ? 5.790 -8.031 -2.832 1.00 97.81 779 ASN A O 1
ATOM 6051 N N . SER A 1 780 ? 6.145 -9.010 -0.841 1.00 97.88 780 SER A N 1
ATOM 6052 C CA . SER A 1 780 ? 6.824 -10.202 -1.364 1.00 97.88 780 SER A CA 1
ATOM 6053 C C . SER A 1 780 ? 5.956 -10.975 -2.352 1.00 97.88 780 SER A C 1
ATOM 6055 O O . SER A 1 780 ? 6.464 -11.421 -3.385 1.00 97.88 780 SER A O 1
ATOM 6057 N N . TYR A 1 781 ? 4.640 -11.019 -2.124 1.00 98.12 781 TYR A N 1
ATOM 6058 C CA . TYR A 1 781 ? 3.667 -11.578 -3.063 1.00 98.12 781 TYR A CA 1
ATOM 6059 C C . TYR A 1 781 ? 3.909 -11.099 -4.502 1.00 98.12 781 TYR A C 1
ATOM 6061 O O . TYR A 1 781 ? 4.021 -11.908 -5.423 1.00 98.12 781 TYR A O 1
ATOM 6069 N N . TYR A 1 782 ? 4.090 -9.792 -4.705 1.00 98.25 782 TYR A N 1
ATOM 6070 C CA . TYR A 1 782 ? 4.310 -9.231 -6.037 1.00 98.25 782 TYR A CA 1
ATOM 6071 C C . TYR A 1 782 ? 5.688 -9.594 -6.595 1.00 98.25 782 TYR A C 1
ATOM 6073 O O . TYR A 1 782 ? 5.799 -9.919 -7.776 1.00 98.25 782 TYR A O 1
ATOM 6081 N N . HIS A 1 783 ? 6.733 -9.636 -5.759 1.00 96.56 783 HIS A N 1
ATOM 6082 C CA . HIS A 1 783 ? 8.052 -10.127 -6.174 1.00 96.56 783 HIS A CA 1
ATOM 6083 C C . HIS A 1 783 ? 8.014 -11.587 -6.645 1.00 96.56 783 HIS A C 1
ATOM 6085 O O . HIS A 1 783 ? 8.723 -11.948 -7.587 1.00 96.56 783 HIS A O 1
ATOM 6091 N N . VAL A 1 784 ? 7.189 -12.427 -6.017 1.00 93.88 784 VAL A N 1
ATOM 6092 C CA . VAL A 1 784 ? 6.957 -13.816 -6.432 1.00 93.88 784 VAL A CA 1
ATOM 6093 C C . VAL A 1 784 ? 6.277 -13.862 -7.810 1.00 93.88 784 VAL A C 1
ATOM 6095 O O . VAL A 1 784 ? 6.704 -14.634 -8.674 1.00 93.88 784 VAL A O 1
ATOM 6098 N N . LEU A 1 785 ? 5.304 -12.982 -8.084 1.00 95.88 785 LEU A N 1
ATOM 6099 C CA . LEU A 1 785 ? 4.671 -12.882 -9.410 1.00 95.88 785 LEU A CA 1
ATOM 6100 C C . LEU A 1 785 ? 5.650 -12.444 -10.506 1.00 95.88 785 LEU A C 1
ATOM 6102 O O . LEU A 1 785 ? 5.636 -13.036 -11.589 1.00 95.88 785 LEU A O 1
ATOM 6106 N N . LEU A 1 786 ? 6.530 -11.472 -10.221 1.00 93.88 786 LEU A N 1
ATOM 6107 C CA . LEU A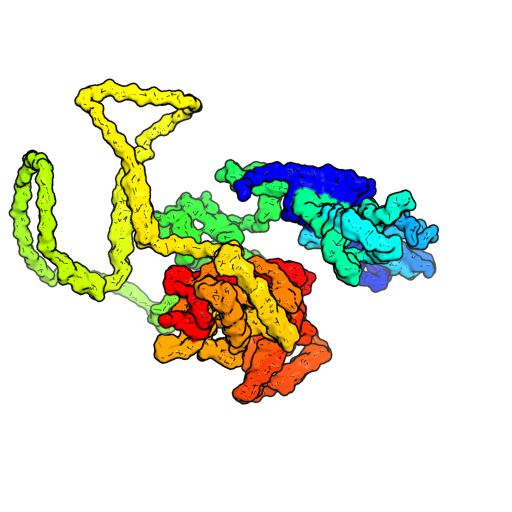 1 786 ? 7.568 -11.010 -11.157 1.00 93.88 786 LEU A CA 1
ATOM 6108 C C . LEU A 1 786 ? 8.529 -12.138 -11.567 1.00 93.88 786 LEU A C 1
ATOM 6110 O O . LEU A 1 786 ? 9.022 -12.168 -12.696 1.00 93.88 786 LEU A O 1
ATOM 6114 N N . LYS A 1 787 ? 8.782 -13.093 -10.664 1.00 92.12 787 LYS A N 1
ATOM 6115 C CA . LYS A 1 787 ? 9.605 -14.284 -10.935 1.00 92.12 787 LYS A CA 1
ATOM 6116 C C . LYS A 1 787 ? 8.860 -15.370 -11.718 1.00 92.12 787 LYS A C 1
ATOM 6118 O O . LYS A 1 787 ? 9.478 -16.356 -12.116 1.00 92.12 787 LYS A O 1
ATOM 6123 N N . GLY A 1 788 ? 7.556 -15.217 -11.943 1.00 90.94 788 GLY A N 1
ATOM 6124 C CA . GLY A 1 788 ? 6.716 -16.265 -12.520 1.00 90.94 788 GLY A CA 1
ATOM 6125 C C . GLY A 1 788 ? 6.366 -17.383 -11.536 1.00 90.94 788 GLY A C 1
ATOM 6126 O O . GLY A 1 788 ? 5.928 -18.452 -11.967 1.00 90.94 788 GLY A O 1
ATOM 6127 N N . GLU A 1 789 ? 6.599 -17.156 -10.239 1.00 92.38 789 GLU A N 1
ATOM 6128 C CA . GLU A 1 789 ? 6.576 -18.148 -9.162 1.00 92.38 789 GLU A CA 1
ATOM 6129 C C . GLU A 1 789 ? 5.344 -18.044 -8.256 1.00 92.38 789 GLU A C 1
ATOM 6131 O O . GLU A 1 789 ? 5.358 -18.657 -7.187 1.00 92.38 789 GLU A O 1
ATOM 6136 N N . GLY A 1 790 ? 4.275 -17.329 -8.658 1.00 94.44 790 GLY A N 1
ATOM 6137 C CA . GLY A 1 790 ? 2.993 -17.308 -7.921 1.00 94.44 790 GLY A CA 1
ATOM 6138 C C . GLY A 1 790 ? 2.552 -18.728 -7.554 1.00 94.44 790 GLY A C 1
ATOM 6139 O O . GLY A 1 790 ? 3.078 -19.671 -8.133 1.00 94.44 790 GLY A O 1
ATOM 6140 N N . LEU A 1 791 ? 1.643 -18.969 -6.608 1.00 96.00 791 LEU A N 1
ATOM 6141 C CA . LEU A 1 791 ? 1.267 -20.356 -6.275 1.00 96.00 791 LEU A CA 1
ATOM 6142 C C . LEU A 1 791 ? 0.110 -20.872 -7.141 1.00 96.00 791 LEU A C 1
ATOM 6144 O O . LEU A 1 791 ? 0.224 -21.928 -7.769 1.00 96.00 791 LEU A O 1
ATOM 6148 N N . ILE A 1 792 ? -0.984 -20.121 -7.204 1.00 95.50 792 ILE A N 1
ATOM 6149 C CA . ILE A 1 792 ? -2.179 -20.450 -7.994 1.00 95.50 792 ILE A CA 1
ATOM 6150 C C . ILE A 1 792 ? -2.146 -19.751 -9.361 1.00 95.50 792 ILE A C 1
ATOM 6152 O O . ILE A 1 792 ? -1.326 -18.861 -9.592 1.00 95.50 792 ILE A O 1
ATOM 6156 N N . ASN A 1 793 ? -2.971 -20.202 -10.308 1.00 91.50 793 ASN A N 1
ATOM 6157 C CA . ASN A 1 793 ? -2.949 -19.667 -11.674 1.00 91.50 793 ASN A CA 1
ATOM 6158 C C . ASN A 1 793 ? -3.549 -18.253 -11.732 1.00 91.50 793 ASN A C 1
ATOM 6160 O O . ASN A 1 793 ? -2.917 -17.375 -12.311 1.00 91.50 793 ASN A O 1
ATOM 6164 N N . SER A 1 794 ? -4.652 -18.001 -11.021 1.00 93.56 794 SER A N 1
ATOM 6165 C CA . SER A 1 794 ? -5.286 -16.678 -10.922 1.00 93.56 794 SER A CA 1
ATOM 6166 C C . SER A 1 794 ? -4.330 -15.570 -10.455 1.00 93.56 794 SER A C 1
ATOM 6168 O O . SER A 1 794 ? -4.414 -14.440 -10.926 1.00 93.56 794 SER A O 1
ATOM 6170 N N . ASP A 1 795 ? -3.386 -15.895 -9.564 1.00 96.56 795 ASP A N 1
ATOM 6171 C CA . ASP A 1 795 ? -2.332 -14.975 -9.121 1.00 96.56 795 ASP A CA 1
ATOM 6172 C C . ASP A 1 795 ? -1.351 -14.666 -10.254 1.00 96.56 795 ASP A C 1
ATOM 6174 O O . ASP A 1 795 ? -1.042 -13.510 -10.543 1.00 96.56 795 ASP A O 1
ATOM 6178 N N . GLN A 1 796 ? -0.852 -15.709 -10.922 1.00 94.69 796 GLN A N 1
ATOM 6179 C CA . GLN A 1 796 ? 0.147 -15.540 -11.972 1.00 94.69 796 GLN A CA 1
ATOM 6180 C C . GLN A 1 796 ? -0.430 -14.849 -13.215 1.00 94.69 796 GLN A C 1
ATOM 6182 O O . GLN A 1 796 ? 0.295 -14.123 -13.897 1.00 94.69 796 GLN A O 1
ATOM 6187 N N . GLU A 1 797 ? -1.727 -15.010 -13.482 1.00 87.94 797 GLU A N 1
ATOM 6188 C CA . GLU A 1 797 ? -2.456 -14.294 -14.534 1.00 87.94 797 GLU A CA 1
ATOM 6189 C C . GLU A 1 797 ? -2.354 -12.767 -14.380 1.00 87.94 797 GLU A C 1
ATOM 6191 O O . GLU A 1 797 ? -2.268 -12.065 -15.388 1.00 87.94 797 GLU A O 1
ATOM 6196 N N . LEU A 1 798 ? -2.253 -12.234 -13.154 1.00 92.06 798 LEU A N 1
ATOM 6197 C CA . LEU A 1 798 ? -2.103 -10.789 -12.922 1.00 92.06 798 LEU A CA 1
ATOM 6198 C C . LEU A 1 798 ? -0.849 -10.202 -13.588 1.00 92.06 798 LEU A C 1
ATOM 6200 O O . LEU A 1 798 ? -0.842 -9.016 -13.922 1.00 92.06 798 LEU A O 1
ATOM 6204 N N . TYR A 1 799 ? 0.196 -11.013 -13.782 1.00 92.94 799 TYR A N 1
ATOM 6205 C CA . TYR A 1 799 ? 1.476 -10.586 -14.350 1.00 92.94 799 TYR A CA 1
ATOM 6206 C C . TYR A 1 799 ? 1.781 -11.210 -15.718 1.00 92.94 799 TYR A C 1
ATOM 6208 O O . TYR A 1 799 ? 2.290 -10.534 -16.614 1.00 92.94 799 TYR A O 1
ATOM 6216 N N . SER A 1 800 ? 1.498 -12.503 -15.883 1.00 82.56 800 SER A N 1
ATOM 6217 C CA . SER A 1 800 ? 1.921 -13.291 -17.047 1.00 82.56 800 SER A CA 1
ATOM 6218 C C . SER A 1 800 ? 0.868 -13.403 -18.145 1.00 82.56 800 SER A C 1
ATOM 6220 O O . SER A 1 800 ? 1.208 -13.839 -19.245 1.00 82.56 800 SER A O 1
ATOM 6222 N N . SER A 1 801 ? -0.384 -13.013 -17.888 1.00 72.94 801 SER A N 1
ATOM 6223 C CA . SER A 1 801 ? -1.421 -13.043 -18.919 1.00 72.94 801 SER A CA 1
ATOM 6224 C C . SER A 1 801 ? -1.086 -12.078 -20.053 1.00 72.94 801 SER A C 1
ATOM 6226 O O . SER A 1 801 ? -0.636 -10.955 -19.826 1.00 72.94 801 SER A O 1
ATOM 6228 N N . PHE A 1 802 ? -1.384 -12.460 -21.296 1.00 58.81 802 PHE A N 1
ATOM 6229 C CA . PHE A 1 802 ? -1.272 -11.535 -22.431 1.00 58.81 802 PHE A CA 1
ATOM 6230 C C . PHE A 1 802 ? -2.193 -10.310 -22.269 1.00 58.81 802 PHE A C 1
ATOM 6232 O O . PHE A 1 802 ? -1.902 -9.230 -22.779 1.00 58.81 802 PHE A O 1
ATOM 6239 N N . LEU A 1 803 ? -3.290 -10.470 -21.523 1.00 56.72 803 LEU A N 1
ATOM 6240 C CA . LEU A 1 803 ? -4.277 -9.425 -21.252 1.00 56.72 803 LEU A CA 1
ATOM 6241 C C . LEU A 1 803 ? -3.930 -8.575 -20.015 1.00 56.72 803 LEU A C 1
ATOM 6243 O O . LEU A 1 803 ? -4.637 -7.613 -19.721 1.00 56.72 803 LEU A O 1
ATOM 6247 N N . ALA A 1 804 ? -2.825 -8.868 -19.319 1.00 65.81 804 ALA A N 1
ATOM 6248 C CA . ALA A 1 804 ? -2.396 -8.201 -18.087 1.00 65.81 804 ALA A CA 1
ATOM 6249 C C . ALA A 1 804 ? -1.823 -6.783 -18.291 1.00 65.81 804 ALA A C 1
ATOM 6251 O O . ALA A 1 804 ? -1.004 -6.327 -17.501 1.00 65.81 804 ALA A O 1
ATOM 6252 N N . ILE A 1 805 ? -2.220 -6.047 -19.334 1.00 68.38 805 ILE A N 1
ATOM 6253 C CA . ILE A 1 805 ? -1.602 -4.757 -19.703 1.00 68.38 805 ILE A CA 1
ATOM 6254 C C . ILE A 1 805 ? -1.654 -3.747 -18.543 1.00 68.38 805 ILE A C 1
ATOM 6256 O O . ILE A 1 805 ? -0.673 -3.051 -18.274 1.00 68.38 805 ILE A O 1
ATOM 6260 N N . GLN A 1 806 ? -2.795 -3.671 -17.852 1.00 78.69 806 GLN A N 1
ATOM 6261 C CA . GLN A 1 806 ? -2.981 -2.799 -16.690 1.00 78.69 806 GLN A CA 1
ATOM 6262 C C . GLN A 1 806 ? -2.445 -3.441 -15.407 1.00 78.69 806 GLN A C 1
ATOM 6264 O O . GLN A 1 806 ? -1.706 -2.797 -14.665 1.00 78.69 806 GLN A O 1
ATOM 6269 N N . THR A 1 807 ? -2.788 -4.706 -15.151 1.00 79.69 807 THR A N 1
ATOM 6270 C CA . THR A 1 807 ? -2.439 -5.394 -13.901 1.00 79.69 807 THR A CA 1
ATOM 6271 C C . THR A 1 807 ? -0.937 -5.580 -13.745 1.00 79.69 807 THR A C 1
ATOM 6273 O O . THR A 1 807 ? -0.425 -5.367 -12.653 1.00 79.69 807 THR A O 1
ATOM 6276 N N . LYS A 1 808 ? -0.205 -5.842 -14.834 1.00 89.44 808 LYS A N 1
ATOM 6277 C CA . LYS A 1 808 ? 1.256 -5.975 -14.836 1.00 89.44 808 LYS A CA 1
ATOM 6278 C C . LYS A 1 808 ? 1.954 -4.732 -14.289 1.00 89.44 808 LYS A C 1
ATOM 6280 O O . LYS A 1 808 ? 2.806 -4.853 -13.418 1.00 89.44 808 LYS A O 1
ATOM 6285 N N . LYS A 1 809 ? 1.538 -3.543 -14.736 1.00 91.62 809 LYS A N 1
ATOM 6286 C CA . LYS A 1 809 ? 2.099 -2.266 -14.260 1.00 91.62 809 LYS A CA 1
ATOM 6287 C C . LYS A 1 809 ? 1.830 -2.043 -12.773 1.00 91.62 809 LYS A C 1
ATOM 6289 O O . LYS A 1 809 ? 2.656 -1.473 -12.071 1.00 91.62 809 LYS A O 1
ATOM 6294 N N . ILE A 1 810 ? 0.663 -2.475 -12.296 1.00 94.31 810 ILE A N 1
ATOM 6295 C CA . ILE A 1 810 ? 0.278 -2.351 -10.887 1.00 94.31 810 ILE A CA 1
ATOM 6296 C C . ILE A 1 810 ? 1.073 -3.350 -10.031 1.00 94.31 810 ILE A C 1
ATOM 6298 O O . ILE A 1 810 ? 1.584 -2.970 -8.983 1.00 94.31 810 ILE A O 1
ATOM 6302 N N . VAL A 1 811 ? 1.252 -4.587 -10.507 1.00 97.12 811 VAL A N 1
ATOM 6303 C CA . VAL A 1 811 ? 2.107 -5.604 -9.871 1.00 97.12 811 VAL A CA 1
ATOM 6304 C C . VAL A 1 811 ? 3.555 -5.116 -9.768 1.00 97.12 811 VAL A C 1
ATOM 6306 O O . VAL A 1 811 ? 4.140 -5.196 -8.694 1.00 97.12 811 VAL A O 1
ATOM 6309 N N . GLU A 1 812 ? 4.122 -4.565 -10.846 1.00 96.56 812 GLU A N 1
ATOM 6310 C CA . GLU A 1 812 ? 5.474 -3.982 -10.854 1.00 96.56 812 GLU A CA 1
ATOM 6311 C C . GLU A 1 812 ? 5.584 -2.830 -9.847 1.00 96.56 812 GLU A C 1
ATOM 6313 O O . GLU A 1 812 ? 6.475 -2.828 -8.999 1.00 96.56 812 GLU A O 1
ATOM 6318 N N . LYS A 1 813 ? 4.605 -1.917 -9.845 1.00 96.94 813 LYS A N 1
ATOM 6319 C CA . LYS A 1 813 ? 4.533 -0.809 -8.884 1.00 96.94 813 LYS A CA 1
ATOM 6320 C C . LYS A 1 813 ? 4.507 -1.292 -7.431 1.00 96.94 813 LYS A C 1
ATOM 6322 O O . LYS A 1 813 ? 5.197 -0.720 -6.591 1.00 96.94 813 LYS A O 1
ATOM 6327 N N . TYR A 1 814 ? 3.701 -2.302 -7.109 1.00 98.12 814 TYR A N 1
ATOM 6328 C CA . TYR A 1 814 ? 3.588 -2.815 -5.742 1.00 98.12 814 TYR A CA 1
ATOM 6329 C C . TYR A 1 814 ? 4.801 -3.636 -5.315 1.00 98.12 814 TYR A C 1
ATOM 6331 O O . TYR A 1 814 ? 5.202 -3.556 -4.155 1.00 98.12 814 TYR A O 1
ATOM 6339 N N . ALA A 1 815 ? 5.445 -4.348 -6.240 1.00 97.56 815 ALA A N 1
ATOM 6340 C CA . ALA A 1 815 ? 6.733 -4.981 -5.982 1.00 97.56 815 ALA A CA 1
ATOM 6341 C C . ALA A 1 815 ? 7.827 -3.945 -5.665 1.00 97.56 815 ALA A C 1
ATOM 6343 O O . ALA A 1 815 ? 8.631 -4.153 -4.768 1.00 97.56 815 ALA A O 1
ATOM 6344 N N . GLU A 1 816 ? 7.862 -2.806 -6.355 1.00 96.44 816 GLU A N 1
ATOM 6345 C CA . GLU A 1 816 ? 8.882 -1.774 -6.119 1.00 96.44 816 GLU A CA 1
ATOM 6346 C C . GLU A 1 816 ? 8.597 -0.898 -4.893 1.00 96.44 816 GLU A C 1
ATOM 6348 O O . GLU A 1 816 ? 9.523 -0.360 -4.285 1.00 96.44 816 GLU A O 1
ATOM 6353 N N . ASN A 1 817 ? 7.324 -0.732 -4.526 1.00 93.50 817 ASN A N 1
ATOM 6354 C CA . ASN A 1 817 ? 6.905 0.224 -3.509 1.00 93.50 817 ASN A CA 1
ATOM 6355 C C . ASN A 1 817 ? 5.863 -0.374 -2.551 1.00 93.50 817 ASN A C 1
ATOM 6357 O O . ASN A 1 817 ? 4.653 -0.313 -2.794 1.00 93.50 817 ASN A O 1
ATOM 6361 N N . THR A 1 818 ? 6.345 -0.883 -1.413 1.00 93.69 818 THR A N 1
ATOM 6362 C CA . THR A 1 818 ? 5.512 -1.429 -0.331 1.00 93.69 818 THR A CA 1
ATOM 6363 C C . THR A 1 818 ? 4.508 -0.406 0.206 1.00 93.69 818 THR A C 1
ATOM 6365 O O . THR A 1 818 ? 3.376 -0.771 0.501 1.00 93.69 818 THR A O 1
ATOM 6368 N N . ILE A 1 819 ? 4.872 0.882 0.279 1.00 94.25 819 ILE A N 1
ATOM 6369 C CA . ILE A 1 819 ? 3.971 1.942 0.765 1.00 94.25 819 ILE A CA 1
ATOM 6370 C C . ILE A 1 819 ? 2.789 2.104 -0.193 1.00 94.25 819 ILE A C 1
ATOM 6372 O O . ILE A 1 819 ? 1.645 2.129 0.245 1.00 94.25 819 ILE A O 1
ATOM 6376 N N . ALA A 1 820 ? 3.042 2.137 -1.503 1.00 92.25 820 ALA A N 1
ATOM 6377 C CA . ALA A 1 820 ? 1.977 2.251 -2.496 1.00 92.25 820 ALA A CA 1
ATOM 6378 C C . ALA A 1 820 ? 1.038 1.034 -2.498 1.00 92.25 820 ALA A C 1
ATOM 6380 O O . ALA A 1 820 ? -0.157 1.186 -2.754 1.00 92.25 820 ALA A O 1
ATOM 6381 N N . PHE A 1 821 ? 1.568 -0.164 -2.228 1.00 98.31 821 PHE A N 1
ATOM 6382 C CA . PHE A 1 821 ? 0.745 -1.351 -2.001 1.00 98.31 821 PHE A CA 1
ATOM 6383 C C . PHE A 1 821 ? -0.123 -1.183 -0.753 1.00 98.31 821 PHE A C 1
ATOM 6385 O O . PHE A 1 821 ? -1.332 -1.371 -0.826 1.00 98.31 821 PHE A O 1
ATOM 6392 N N . PHE A 1 822 ? 0.475 -0.797 0.370 1.00 98.38 822 PHE A N 1
ATOM 6393 C CA . PHE A 1 822 ? -0.207 -0.654 1.653 1.00 98.38 822 PHE A CA 1
ATOM 6394 C C . PHE A 1 822 ? -1.303 0.416 1.628 1.00 98.38 822 PHE A C 1
ATOM 6396 O O . PHE A 1 822 ? -2.406 0.156 2.107 1.00 98.38 822 PHE A O 1
ATOM 6403 N N . GLU A 1 823 ? -1.043 1.571 1.012 1.00 97.62 823 GLU A N 1
ATOM 6404 C CA . GLU A 1 823 ? -2.037 2.631 0.810 1.00 97.62 823 GLU A CA 1
ATOM 6405 C C . GLU A 1 823 ? -3.225 2.128 -0.020 1.00 97.62 823 GLU A C 1
ATOM 6407 O O . GLU A 1 823 ? -4.373 2.264 0.407 1.00 97.62 823 GLU A O 1
ATOM 6412 N N . GLN A 1 824 ? -2.970 1.483 -1.169 1.00 97.94 824 GLN A N 1
ATOM 6413 C CA . GLN A 1 824 ? -4.067 0.951 -1.980 1.00 97.94 824 GLN A CA 1
ATOM 6414 C C . GLN A 1 824 ? -4.797 -0.185 -1.262 1.00 97.94 824 GLN A C 1
ATOM 6416 O O . GLN A 1 824 ? -6.019 -0.271 -1.360 1.00 97.94 824 GLN A O 1
ATOM 6421 N N . PHE A 1 825 ? -4.086 -1.071 -0.562 1.00 98.75 825 PHE A N 1
ATOM 6422 C CA . PHE A 1 825 ? -4.696 -2.185 0.156 1.00 98.75 825 PHE A CA 1
ATOM 6423 C C . PHE A 1 825 ? -5.667 -1.674 1.221 1.00 98.75 825 PHE A C 1
ATOM 6425 O O . PHE A 1 825 ? -6.814 -2.108 1.245 1.00 98.75 825 PHE A O 1
ATOM 6432 N N . ALA A 1 826 ? -5.248 -0.694 2.028 1.00 98.50 826 ALA A N 1
ATOM 6433 C CA . ALA A 1 826 ? -6.100 -0.014 3.000 1.00 98.50 826 ALA A CA 1
ATOM 6434 C C . ALA A 1 826 ? -7.356 0.592 2.345 1.00 98.50 826 ALA A C 1
ATOM 6436 O O . ALA A 1 826 ? -8.474 0.312 2.776 1.00 98.50 826 ALA A O 1
ATOM 6437 N N . GLU A 1 827 ? -7.195 1.359 1.261 1.00 97.94 827 GLU A N 1
ATOM 6438 C CA . GLU A 1 827 ? -8.321 1.963 0.533 1.00 97.94 827 GLU A CA 1
ATOM 6439 C C . GLU A 1 827 ? -9.279 0.899 -0.033 1.00 97.94 827 GLU A C 1
ATOM 6441 O O . GLU A 1 827 ? -10.502 1.013 0.080 1.00 97.94 827 GLU A O 1
ATOM 6446 N N . SER A 1 828 ? -8.726 -0.169 -0.606 1.00 98.44 828 SER A N 1
ATOM 6447 C CA . SER A 1 828 ? -9.493 -1.255 -1.224 1.00 98.44 828 SER A CA 1
ATOM 6448 C C . SER A 1 828 ? -10.242 -2.080 -0.179 1.00 98.44 828 SER A C 1
ATOM 6450 O O . SER A 1 828 ? -11.373 -2.491 -0.428 1.00 98.44 828 SER A O 1
ATOM 6452 N N . MET A 1 829 ? -9.660 -2.276 1.009 1.00 98.62 829 MET A N 1
ATOM 6453 C CA . MET A 1 829 ? -10.326 -2.919 2.145 1.00 98.62 829 MET A CA 1
ATOM 6454 C C . MET A 1 829 ? -11.503 -2.084 2.656 1.00 98.62 829 MET A C 1
ATOM 6456 O O . MET A 1 829 ? -12.554 -2.649 2.953 1.00 98.62 829 MET A O 1
ATOM 6460 N N . VAL A 1 830 ? -11.378 -0.751 2.701 1.00 98.06 830 VAL A N 1
ATOM 6461 C CA . VAL A 1 830 ? -12.504 0.138 3.042 1.00 98.06 830 VAL A CA 1
ATOM 6462 C C . VAL A 1 830 ? -13.607 0.052 1.986 1.00 98.06 830 VAL A C 1
ATOM 6464 O O . VAL A 1 830 ? -14.774 -0.117 2.341 1.00 98.06 830 VAL A O 1
ATOM 6467 N N . LYS A 1 831 ? -13.265 0.110 0.691 1.00 97.19 831 LYS A N 1
ATOM 6468 C CA . LYS A 1 831 ? -14.247 -0.032 -0.401 1.00 97.19 831 LYS A CA 1
ATOM 6469 C C . LYS A 1 831 ? -14.965 -1.375 -0.351 1.00 97.19 831 LYS A C 1
ATOM 6471 O O . LYS A 1 831 ? -16.190 -1.403 -0.392 1.00 97.19 831 LYS A O 1
ATOM 6476 N N . MET A 1 832 ? -14.216 -2.469 -0.210 1.00 98.06 832 MET A N 1
ATOM 6477 C CA . MET A 1 832 ? -14.777 -3.813 -0.092 1.00 98.06 832 MET A CA 1
ATOM 6478 C C . MET A 1 832 ? -15.676 -3.927 1.141 1.00 98.06 832 MET A C 1
ATOM 6480 O O . MET A 1 832 ? -16.801 -4.398 1.028 1.00 98.06 832 MET A O 1
ATOM 6484 N N . GLY A 1 833 ? -15.228 -3.425 2.296 1.00 96.75 833 GLY A N 1
ATOM 6485 C CA . GLY A 1 833 ? -16.025 -3.385 3.521 1.00 96.75 833 GLY A CA 1
ATOM 6486 C C . GLY A 1 833 ? -17.320 -2.574 3.379 1.00 96.75 833 GLY A C 1
ATOM 6487 O O . GLY A 1 833 ? -18.285 -2.823 4.103 1.00 96.75 833 GLY A O 1
ATOM 6488 N N . ASN A 1 834 ? -17.370 -1.609 2.461 1.00 95.12 834 ASN A N 1
ATOM 6489 C CA . ASN A 1 834 ? -18.543 -0.773 2.196 1.00 95.12 834 ASN A CA 1
ATOM 6490 C C . ASN A 1 834 ? -19.528 -1.388 1.186 1.00 95.12 834 ASN A C 1
ATOM 6492 O O . ASN A 1 834 ? -20.565 -0.778 0.910 1.00 95.12 834 ASN A O 1
ATOM 6496 N N . ILE A 1 835 ? -19.263 -2.593 0.672 1.00 93.94 835 ILE A N 1
ATOM 6497 C CA . ILE A 1 835 ? -20.242 -3.351 -0.111 1.00 93.94 835 ILE A CA 1
ATOM 6498 C C . ILE A 1 835 ? -21.368 -3.768 0.840 1.00 93.94 835 ILE A C 1
ATOM 6500 O O . ILE A 1 835 ? -21.235 -4.701 1.631 1.00 93.94 835 ILE A O 1
ATOM 6504 N N . THR A 1 836 ? -22.486 -3.048 0.791 1.00 87.62 836 THR A N 1
ATOM 6505 C CA . THR A 1 836 ? -23.634 -3.269 1.676 1.00 87.62 836 THR A CA 1
ATOM 6506 C C . THR A 1 836 ? -24.840 -3.784 0.908 1.00 87.62 836 THR A C 1
ATOM 6508 O O . THR A 1 836 ? -25.050 -3.492 -0.268 1.00 87.62 836 THR A O 1
ATOM 6511 N N . ASN A 1 837 ? -25.677 -4.543 1.609 1.00 87.25 837 ASN A N 1
ATOM 6512 C CA . ASN A 1 837 ? -26.948 -5.018 1.094 1.00 87.25 837 ASN A CA 1
ATOM 6513 C C . ASN A 1 837 ? -28.085 -4.207 1.700 1.00 87.25 837 ASN A C 1
ATOM 6515 O O . ASN A 1 837 ? -28.347 -4.281 2.903 1.00 87.25 837 ASN A O 1
ATOM 6519 N N . SER A 1 838 ? -28.785 -3.451 0.856 1.00 84.38 838 SER A N 1
ATOM 6520 C CA . SER A 1 838 ? -29.885 -2.582 1.280 1.00 84.38 838 SER A CA 1
ATOM 6521 C C . SER A 1 838 ? -30.997 -3.345 2.007 1.00 84.38 838 SER A C 1
ATOM 6523 O O . SER A 1 838 ? -31.564 -2.835 2.974 1.00 84.38 838 SER A O 1
ATOM 6525 N N . LYS A 1 839 ? -31.276 -4.598 1.619 1.00 84.00 839 LYS A N 1
ATOM 6526 C CA . LYS A 1 839 ? -32.267 -5.438 2.307 1.00 84.00 839 LYS A CA 1
ATOM 6527 C C . LYS A 1 839 ? -31.791 -5.831 3.698 1.00 84.00 839 LYS A C 1
ATOM 6529 O O . LYS A 1 839 ? -32.590 -5.781 4.633 1.00 84.00 839 LYS A O 1
ATOM 6534 N N . THR A 1 840 ? -30.520 -6.204 3.841 1.00 85.69 840 THR A N 1
ATOM 6535 C CA . THR A 1 840 ? -29.952 -6.571 5.141 1.00 85.69 840 THR A CA 1
ATOM 6536 C C . THR A 1 840 ? -29.828 -5.359 6.059 1.00 85.69 840 THR A C 1
ATOM 6538 O O . THR A 1 840 ? -30.111 -5.463 7.246 1.00 85.69 840 THR A O 1
ATOM 6541 N N . TYR A 1 841 ? -29.513 -4.179 5.530 1.00 81.25 841 TYR A N 1
ATOM 6542 C CA . TYR A 1 841 ? -29.463 -2.961 6.337 1.00 81.25 841 TYR A CA 1
ATOM 6543 C C . TYR A 1 841 ? -30.822 -2.627 6.982 1.00 81.25 841 TYR A C 1
ATOM 6545 O O . TYR A 1 841 ? -30.878 -2.254 8.152 1.00 81.25 841 TYR A O 1
ATOM 6553 N N . VAL A 1 842 ? -31.925 -2.820 6.246 1.00 82.69 842 VAL A N 1
ATOM 6554 C CA . VAL A 1 842 ? -33.287 -2.528 6.732 1.00 82.69 842 VAL A CA 1
ATOM 6555 C C . VAL A 1 842 ? -33.865 -3.662 7.586 1.00 82.69 842 VAL A C 1
ATOM 6557 O O . VAL A 1 842 ? -34.451 -3.404 8.635 1.00 82.69 842 VAL A O 1
ATOM 6560 N N . ASN A 1 843 ? -33.727 -4.915 7.143 1.00 88.19 843 ASN A N 1
ATOM 6561 C CA . ASN A 1 843 ? -34.421 -6.068 7.737 1.00 88.19 843 ASN A CA 1
ATOM 6562 C C . ASN A 1 843 ? -33.514 -6.994 8.559 1.00 88.19 843 ASN A C 1
ATOM 6564 O O . ASN A 1 843 ? -34.002 -7.959 9.167 1.00 88.19 843 ASN A O 1
ATOM 6568 N N . GLY A 1 844 ? -32.209 -6.733 8.549 1.00 92.94 844 GLY A N 1
ATOM 6569 C CA . GLY A 1 844 ? -31.215 -7.471 9.311 1.00 92.94 844 GLY A CA 1
ATOM 6570 C C . GLY A 1 844 ? -31.328 -7.220 10.807 1.00 92.94 844 GLY A C 1
ATOM 6571 O O . GLY A 1 844 ? -32.228 -6.541 11.306 1.00 92.94 844 GLY A O 1
ATOM 6572 N N . GLU A 1 845 ? -30.417 -7.820 11.555 1.00 96.88 845 GLU A N 1
ATOM 6573 C CA . GLU A 1 845 ? -30.444 -7.784 13.012 1.00 96.88 845 GLU A CA 1
ATOM 6574 C C . GLU A 1 845 ? -29.052 -7.618 13.619 1.00 96.88 845 GLU A C 1
ATOM 6576 O O . GLU A 1 845 ? -28.062 -7.430 12.921 1.00 96.88 845 GLU A O 1
ATOM 6581 N N . VAL A 1 846 ? -28.983 -7.631 14.945 1.00 97.94 846 VAL A N 1
ATOM 6582 C CA . VAL A 1 846 ? -27.731 -7.851 15.667 1.00 97.94 846 VAL A CA 1
ATOM 6583 C C . VAL A 1 846 ? -27.845 -9.240 16.272 1.00 97.94 846 VAL A C 1
ATOM 6585 O O . VAL A 1 846 ? -28.603 -9.445 17.225 1.00 97.94 846 VAL A O 1
ATOM 6588 N N . ARG A 1 847 ? -27.171 -10.224 15.675 1.00 98.31 847 ARG A N 1
ATOM 6589 C CA . ARG A 1 847 ? -27.242 -11.612 16.149 1.00 98.31 847 ARG A CA 1
ATOM 6590 C C . ARG A 1 847 ? -26.570 -11.733 17.507 1.00 98.31 847 ARG A C 1
ATOM 6592 O O . ARG A 1 847 ? -25.505 -11.161 17.709 1.00 98.31 847 ARG A O 1
ATOM 6599 N N . LYS A 1 848 ? -27.139 -12.519 18.423 1.00 97.12 848 LYS A N 1
ATOM 6600 C CA . LYS A 1 848 ? -26.486 -12.881 19.699 1.00 97.12 848 LYS A CA 1
ATOM 6601 C C . LYS A 1 848 ? -25.404 -13.942 19.500 1.00 97.12 848 LYS A C 1
ATOM 6603 O O . LYS A 1 848 ? -24.371 -13.910 20.155 1.00 97.12 848 LYS A O 1
ATOM 6608 N N . SER A 1 849 ? -25.628 -14.858 18.561 1.00 97.69 849 SER A N 1
ATOM 6609 C CA . SER A 1 849 ? -24.649 -15.842 18.104 1.00 97.69 849 SER A CA 1
ATOM 6610 C C . SER A 1 849 ? -24.445 -15.678 16.608 1.00 97.69 849 SER A C 1
ATOM 6612 O O . SER A 1 849 ? -25.409 -15.727 15.853 1.00 97.69 849 SER A O 1
ATOM 6614 N N . CYS A 1 850 ? -23.201 -15.553 16.152 1.00 98.44 850 CYS A N 1
ATOM 6615 C CA . CYS A 1 850 ? -22.924 -15.373 14.725 1.00 98.44 850 CYS A CA 1
ATOM 6616 C C . CYS A 1 850 ? -23.317 -16.572 13.854 1.00 98.44 850 CYS A C 1
ATOM 6618 O O . CYS A 1 850 ? -23.356 -16.455 12.636 1.00 98.44 850 CYS A O 1
ATOM 6620 N N . ARG A 1 851 ? -23.628 -17.717 14.464 1.00 97.56 851 ARG A N 1
ATOM 6621 C CA . ARG A 1 851 ? -23.997 -18.949 13.761 1.00 97.56 851 ARG A CA 1
ATOM 6622 C C . ARG A 1 851 ? -25.464 -19.023 13.378 1.00 97.56 851 ARG A C 1
ATOM 6624 O O . ARG A 1 851 ? -25.799 -19.749 12.448 1.00 97.56 851 ARG A O 1
ATOM 6631 N N . PHE A 1 852 ? -26.331 -18.303 14.084 1.00 97.06 852 PHE A N 1
ATOM 6632 C CA . PHE A 1 852 ? -27.773 -18.480 13.970 1.00 97.06 852 PHE A CA 1
ATOM 6633 C C . PHE A 1 852 ? -28.496 -17.142 14.003 1.00 97.06 852 PHE A C 1
ATOM 6635 O O . PHE A 1 852 ? -28.100 -16.219 14.711 1.00 97.06 852 PHE A O 1
ATOM 6642 N N . VAL A 1 853 ? -29.589 -17.073 13.252 1.00 96.81 853 VAL A N 1
ATOM 6643 C CA . VAL A 1 853 ? -30.566 -15.987 13.356 1.00 96.81 853 VAL A CA 1
ATOM 6644 C C . VAL A 1 853 ? -31.182 -16.005 14.759 1.00 96.81 853 VAL A C 1
ATOM 6646 O O . VAL A 1 853 ? -31.385 -17.078 15.335 1.00 96.81 853 VAL A O 1
ATOM 6649 N N . ASN A 1 854 ? -31.457 -14.833 15.328 1.00 95.88 854 ASN A N 1
ATOM 6650 C CA . ASN A 1 854 ? -32.115 -14.723 16.625 1.00 95.88 854 ASN A CA 1
ATOM 6651 C C . ASN A 1 854 ? -33.528 -15.331 16.578 1.00 95.88 854 ASN A C 1
ATOM 6653 O O . ASN A 1 854 ? -34.257 -15.170 15.598 1.00 95.88 854 ASN A O 1
ATOM 6657 N N . THR A 1 855 ? -33.918 -15.991 17.670 1.00 86.00 855 THR A N 1
ATOM 6658 C CA . THR A 1 855 ? -35.249 -16.592 17.873 1.00 86.00 855 THR A CA 1
ATOM 6659 C C . THR A 1 855 ? -36.081 -15.826 18.880 1.00 86.00 855 THR A C 1
ATOM 6661 O O . THR A 1 855 ? -35.481 -15.407 19.904 1.00 86.00 855 THR A O 1
#

Secondary structure (DSSP, 8-state):
----------EEEEEEE-SSEEEEEEESS-HHHHHHHHHHHHHTS-EEEEEEEEEEEE-SSS-HHHHHHHHHTS-B--TTTTTSPPGGG-GGGTT-S-STTTEEEEEEEEE--SSSPEEEEGGG-EESSTTS-BPP-TTT-SSS-TT-TT---EEEEE-TT-EEEEEEEEEEE-TTT-GGG--EEEEEEEEEEEEEE-HHHHHTS-HHHHHHHHHT-TT--EEE-TTT--EEES-GGG--S--HHHHHHHHTT-TTSEEEEEEEEEEEEEEEE-SSS-HHHHHHHHHHHHHHHHHHHHHHHH-S--SSS--THHHHHS---EEEEETTEEEEEETTEEEE-GGGGGGS-GGGTT--HHHHHT-HHHHHHHHHH-HHHHHHHHHHHH-TTSS-HHHHHHHHHHHHHHHHTTS---------------------------------------------------STTTHHHHTSS-TTSHHHHHHHHHHHHHHHHGGG-------------------SS----PPPTHHHHHHHHHHHHHHH-------BTTTTTTT-TTHHHHHHHHHHHHHHH-THHHHHHHHHHHHHHHTTSSSSGGGPPP-SS---GGGSTTTTTT---HHHHHHHHHHHHHHSTTTS-HHHHHHHHHHHHHHHTT-------B---B-SS--TTHHHHHSPPTT--HHHHHHHHHHTT--HHHHHHHHGGGGSSEEEHHHHHHHHHTTHHHH-SS--HHHHHHHHHHHHHS-SS--HHHHT-EEES-SSSTTS-SSHHHHHHHTT--SSHHHHHHHHSTT-HHHHHHHHHHHH-HHHHHHHHHHHHHHHHT---HHHHHH-B--SSTTS---

Radius of gyration: 37.06 Å; chains: 1; bounding box: 129×86×100 Å

Foldseek 3Di:
DDDDPPPFDWDKAWDDFDQFKTKIKIFRAFPVVVVLLLCCLFWPLKFKFWDDKFWPDFPAPDDPVLLSVLRRQQFKQGPCLVQADDLCPDPVVVSPQPDPRWKKKWWAKDAAADQDKDFDAQVRIDIPDPNIGGFFPQVVPPDPDPPDHDGHHGSGIDGHGTITTMMTMMGMDTVNVPVSGGQFPDKDKDFQKDKDADVVLQVVDDLVLLVVLQVQQPQSQWDQDPPPRGIDGDNSPSRPVPCRSQVSCVVVVHHPRMDMDGPRRMMMIITGTPSSGTRVVSSVSSVVVVVVVVVVVVVVPPDPPPPPPDPPVVVVVAPDWDWDDDPHHIWTDGPVFIFDDQVCQCVPPPVRRPPGRVRLRPDPVNVVVCCLPPPVNVVVVVCVVQNPPRDDPVVSVVVSVVVVVVVVVPDDDDDDDDDDDDDDDDDDDDDDDDDDDDDDDDDDDDDDDDDDDDDDDDDDDDPPPVVVVCVPDDDPPPVVVVVVVVVVVVVVVVVVPDDDDDDDDDDDDDDDDDDDDDDDDDDDPVVVVVVVVVVVCVVPLPDDPDQALCLCVPQQVCLLVLLLVLLLVVCVVPLQLLLLLLVLQLLCCLFLHLALQQLADDDPPADGQCCAPVNDLNHDNSVSLQVSLLVSCVRRNFRAASSQSSLSNNQSSQVSQPFAHARARGDHFHDQHHRNVCSVVQDDALADAPVSLQVSCVVLVHHLLLSLLSLLSLLEHKDFCLQQLCPLVPCLVVQQPDPDPVSVVVSVVSCVQAPNDDDPVSRRRMDRQQPPRHSHSWLSLLVCLVRSNGRTPNSVNCQRPPPNPPSNVSSVVCNVDRVVSRVSNNVSSNSSSPSGNSCCSVPGGRDSGSHHDDD

Sequence (855 aa):
MEGVSYQRFPRIKIREVKDDFMKFELRDTDASIANALRRIMIAEVPTIAIDLVEIEVNSSVLNDEFISHRLGLVPLTSERAMSMRFSRDCDACDGDGQCEYCSVEFYLRVKCLTDQTLDVTSKDLLSSDHTVVPVDYSDVSSGFDSNSTNKGIIIVKLRRGQELRLRAIARKGIGKDHAKWSPAATVTFMYEPEIYINEDMMETLSLQEKTELVDSSPTKVFGIDPESKQVIVVEPEAYTYDDEVLKKAEAMGKPGLIEIHAKEDSFIFTVETTGAVKASQLVLNAIEILRQKLDAVRLSDDTVEADDQFGELGAHMRGGNRGLEIGGKFVKFTAIGVYLEESAIPFLKAKWKGKSSEEMTDSVVFSRDIVTENKQLSEAVLESIIGKHGVYPAAKCSLAERISELFEKSNGEASVCEKTVIEQSLLENTILNHLDVHTNDDEALTKAESTGKPGLIEIHAKEDYLISTVESTGAIKASHLIVNAIEVLKQKFDAVRLSDDTVDCGCRRSVWSVEGTYVRRVKPHWQFELRLLKLLIKLHGISDSHLSLDYYKKTCPSVEGIVRKEMECVCLSDPHNAALILRLHFHDCFVQGCDGSILLDDTVTLKGEKNAPNNKNALKGFKIIDRIKNRIESECPGIVSCADILTIAARDAVVLVGGPYWDVPVGRKDSKTAGYELTDTNLPTADEGLISIISKFISQGLSVTDMVALSGAHTIGKARCVNFRNRIYGDFKMTTSMMNPISSSYLSKLKSLCPPIGSESLDNNETSMDNVTPNLFDNSYYHVLLKGEGLINSDQELYSSFLAIQTKKIVEKYAENTIAFFEQFAESMVKMGNITNSKTYVNGEVRKSCRFVNT

InterPro domains:
  IPR000823 Plant peroxidase [PR00461] (556-575)
  IPR000823 Plant peroxidase [PR00461] (580-600)
  IPR000823 Plant peroxidase [PR00461] (620-633)
  IPR000823 Plant peroxidase [PR00461] (639-649)
  IPR000823 Plant peroxidase [PR00461] (658-673)
  IPR000823 Plant peroxidase [PR00461] (705-717)
  IPR000823 Plant peroxidase [PR00461] (768-783)
  IPR000823 Plant peroxidase [PR00461] (784-801)
  IPR000823 Plant peroxidase [PR00461] (827-840)
  IPR000823 Plant peroxidase [PTHR31388] (545-853)
  IPR001514 DNA-directed RNA polymerase, 30-40kDa subunit, conserved site [PS00446] (35-75)
  IPR002016 Haem peroxidase [PF00141] (563-817)
  IPR002016 Haem peroxidase [PR00458] (578-592)
  IPR002016 Haem peroxidase [PR00458] (640-657)
  IPR002016 Haem peroxidase [PR00458] (658-670)
  IPR002016 Haem peroxidase [PR00458] (706-721)
  IPR002016 Haem peroxidase [PR00458] (770-785)
  IPR002016 Haem peroxidase [PS50873] (546-854)
  IPR010255 Haem peroxidase superfamily [SSF48113] (547-854)
  IPR011262 DNA-directed RNA polymerase, insert domain [PF01000] (58-180)